Protein 4RL6 (pdb70)

Foldseek 3Di:
DEEEEEAQDLLNLLLVQLCQVPCVLAQEYYEYQDQVSLVVSCVVCPPVGNHHYDYYYADLLDLVRLLVVCVVRVGQAYEYAHDQQSVVSVVSCLVNVHAAEYAFHHAHPDCVDVVLVVVQVVCCVPQPFRDRGACPVVQVCFVSQQVSLYEHEYNQFVQQNVQLLQVLVCCVPPFVAWAEKEKEKFDQKDLPDLDFDQALLLVVVCLQAPWAWWDFARHIGTHGSDAKFWDQDVPRGIFMFWHHGHVRVVCVVPGPNYGIYTYTGDHPSHVVCVVCVVVPQCPQPDDPPDGRNVVVVVVHDDNFPSLQRMFGKIKIWMWIWHHHPNHIWIKIKIWIATRNVVCVSSRGGVVSNSGSQSSCVVSCVCPVPSHGGYDYVSVHDSVVSCSCCVSGTDMDMDIPDDTD/DEEEEEAQDLLNLQQVQLVQVPCVLQQEYYEYQDQVSLVVSVVVPPVVGNRHYDYYYAHLLAQVRLLVVCVVRVGQAYLYDHDQQNPVSPVSCLVNVHEAEYAFHHAHPDLVPPVLVVVQVVCCVVAVFRDRGACPVVQVCFVSQQVSLYEHEYRQFVFQNVQLLQVLVCCVPPAVAWAEKEKEKDDQAVVCVVCQLAPWAWWDFASHIDTHGSDDKWWDQDVPAGIFIFWHHGHVRVVCVVPGPNHGIYTYTGDHPVRVVCCVCVVVPQCAQQVRPDGRSVVRSVDDAVVDWGKMKIWMWTWHHHPRDIWIKIKIWIDTRPVVCVPSNDGVNSNRGNQSSCVVSCVCPVPRGGGYDYNSPHNSVVCVSCCVSPTDMDMDIPDDID

Radius of gyration: 35.38 Å; Cα contacts (8 Å, |Δi|>4): 1666; chains: 2; bounding box: 62×97×100 Å

B-factor: mean 66.53, std 22.71, range [24.38, 151.7]

Sequence (790 aa):
SRLLVIGCGGVAQVAISKICQDSETFTEIIASRTKSKCDDLKAKLEGKTSTKIETAALDADKVEEVIALIGSYKPEAVLNVALPYQDLTIDACLATGVHYIDTANYEAEDTEDPEWRAIYEKRCKELGFTAYFDYSWQWAYQEKFKEAGLTALLGSGFDPGVTSVFSAYALKHYFDEIHYIDILDCNGGDHGYPFATNFNPEINLREVSAPGSYWEDGKWVEVEASIKREYDFPQVGQKDYLLHHEEIESLAKNIPGVKRIRFFTFGQSYLTHKCLENVGLLRTDTINFIVPIQFLKALLPDPASLGPRTVGKTNIGCIFTGVKDGVEKTIYIYNVCDHQECYAEVGSQAISYTTGVPAIGTKLVNGTWKQAGVYNLEELDPDPFEALNEYGLPWVVVENPQVDSRLLVIGCGGVAQVAISKICQDSETFTEIIASRTKSKCDDLKAKLEGKTSTKIETAALDADKVEEVIALIGSYKPEAVLNVALPYQDLTIDACLATGVHYIDTANYEAEDTEDPEWRAIYEKRCKELGFTAYFDYSWQWAYQEKFKEAGLTALLGSGFDPGVTSVFSAYALKHYFDEIHYIDILDCNFNPEINLREVSAPGSYWEDGKWVEVEASIKREYDFPQVGQKDYLLHHEEIESLAKNIPGVKRIRFFTFGQSYLTHKCLENVGLLRTDGQEIVPIQFLKALLGPRTVGKTNIGCIFTGVKDGVEKTIYIYNVCDHQECYAEVGSQAISYTTGVPAIGTKLVNGTWKQAGVYNLEELDPDPFEALNEYGLPWVVVENPQVD

Organism: Streptococcus pneumoniae serotype 2 (strain D39 / NCTC 7466) (NCBI:txid373153)

Nearest PDB structures (foldseek):
  4rl6-assembly1_A  TM=1.002E+00  e=1.736E-90  Streptococcus pneumoniae D39
  8h4z-assembly1_A  TM=9.316E-01  e=9.673E-58  Helicobacter pylori NCTC 11637 = CCUG 17874 = ATCC 43504 = JCM 12093
  8h50-assembly2_C-2  TM=9.362E-01  e=2.061E-57  unclassified
  8h50-assembly1_B  TM=9.362E-01  e=1.366E-56  unclassified
  8h4z-assembly2_C  TM=9.293E-01  e=1.597E-55  Helicobacter pylori NCTC 11637 = CCUG 17874 = ATCC 43504 = JCM 12093

InterPro domains:
  IPR005097 Saccharopine dehydrogenase, NADP binding domain [PF03435] (5-156)
  IPR032095 Saccharopine dehydrogenase-like, C-terminal [PF16653] (160-407)
  IPR036291 NAD(P)-binding domain superfamily [SSF51735] (2-209)

Secondary structure (DSSP, 8-state):
-BEEEE--SHHHHHHHHHHHHTTTT-SB--EESSHHHHHHHHHHHTTS-SSB---EE--TT-HHHHHHHHHHH--SEEEE-S-GGGTTT--HHHHHT-EEEESS----S-TT-HHHHHHHHHHHHHT----S--SHHHHTTHHHHHHTT-EEEE--BTTTBHHHHHHHHHHHHT-SEEEEEEEEEEEEEE-SSSS--SS-HHHHHHHHHSPEEEEETTEEEEE-------EEETTTEEE---B--HHHHHHHHHSTT--EEEE----HHHHH--HHHHTTSS---------SHHHHHHHSS-SSTTTTT-EEEEEEEEEEEEEETTEEEEEEEEEEEEHHHHHHHTSS-HHHHHHHTT--HHHH---TT--SEEEEGGGS--TT--HHHHTT---EEEES----/-BEEEE--SHHHHHHHHHHHTTTTT-SB--EESSHHHHHHHHHHHTTS--SB---EE--TTSHHHHHHHHHHH--SEEEE-S-GGGTTT--HHHHHT-EEEESS----S-TT-HHHHHHHHHHHHHT----S--SHHHHTTHHHHHHTT-EEEE--BTTTBHHHHHHHHHHHHT-SEEEEEEEEEE---HHHHHHHHHSPEEEEETTEEEEE-------EEETTTEEE------THHHHHHHHSTT--EEEE----HHHHH--HHHHTTSS--------THHHHTT----S---EEEEEEEEEEEETTEEEEEEEEEEEEHHHHHTTTSS-HHHHHHHTT--HHHH---TT--SEEEEGGGS-STT--HHHHTT--EEEEES----

Structure (mmCIF, N/CA/C/O backbone):
data_4RL6
#
_entry.id   4RL6
#
_cell.length_a   53.705
_cell.length_b   120.845
_cell.length_c   154.042
_cell.angle_alpha   90.000
_cell.angle_beta   90.000
_cell.angle_gamma   90.000
#
_symmetry.space_group_name_H-M   'P 21 21 21'
#
loop_
_entity.id
_entity.type
_entity.pdbx_description
1 polymer 'Saccharopine dehydrogenase'
2 non-polymer 'NADPH DIHYDRO-NICOTINAMIDE-ADENINE-DINUCLEOTIDE PHOSPHATE'
3 water water
#
loop_
_atom_site.group_PDB
_atom_site.id
_atom_site.type_symbol
_atom_site.label_atom_id
_atom_site.label_alt_id
_atom_site.label_comp_id
_atom_site.label_asym_id
_atom_site.label_entity_id
_atom_site.label_seq_id
_atom_site.pdbx_PDB_ins_code
_atom_site.Cartn_x
_atom_site.Cartn_y
_atom_site.Cartn_z
_atom_site.occupancy
_atom_site.B_iso_or_equiv
_atom_site.auth_seq_id
_atom_site.auth_comp_id
_atom_site.auth_asym_id
_atom_site.auth_atom_id
_atom_site.pdbx_PDB_model_num
ATOM 1 N N . SER A 1 2 ? 14.116 -26.199 55.709 1.00 88.86 2 SER A N 1
ATOM 2 C CA . SER A 1 2 ? 15.379 -26.983 55.701 1.00 81.38 2 SER A CA 1
ATOM 3 C C . SER A 1 2 ? 15.123 -28.492 55.774 1.00 72.93 2 SER A C 1
ATOM 4 O O . SER A 1 2 ? 16.026 -29.297 55.547 1.00 89.34 2 SER A O 1
ATOM 7 N N . ARG A 1 3 ? 13.890 -28.874 56.092 1.00 51.75 3 ARG A N 1
ATOM 8 C CA . ARG A 1 3 ? 13.527 -30.286 56.145 1.00 59.48 3 ARG A CA 1
ATOM 9 C C . ARG A 1 3 ? 12.284 -30.470 55.250 1.00 54.25 3 ARG A C 1
ATOM 10 O O . ARG A 1 3 ? 11.201 -29.971 55.553 1.00 55.83 3 ARG A O 1
ATOM 18 N N . LEU A 1 4 ? 12.442 -31.186 54.141 1.00 52.61 4 LEU A N 1
ATOM 19 C CA . LEU A 1 4 ? 11.343 -31.358 53.201 1.00 42.57 4 LEU A CA 1
ATOM 20 C C . LEU A 1 4 ? 11.050 -32.787 52.788 1.00 43.45 4 LEU A C 1
ATOM 21 O O . LEU A 1 4 ? 11.965 -33.579 52.590 1.00 46.05 4 LEU A O 1
ATOM 26 N N . LEU A 1 5 ? 9.768 -33.105 52.642 1.00 46.64 5 LEU A N 1
ATOM 27 C CA . LEU A 1 5 ? 9.359 -34.441 52.199 1.00 50.70 5 LEU A CA 1
ATOM 28 C C . LEU A 1 5 ? 8.855 -34.329 50.764 1.00 42.87 5 LEU A C 1
ATOM 29 O O . LEU A 1 5 ? 7.954 -33.540 50.486 1.00 46.73 5 LEU A O 1
ATOM 34 N N . VAL A 1 6 ? 9.431 -35.112 49.857 1.00 40.69 6 VAL A N 1
ATOM 35 C CA . VAL A 1 6 ? 9.006 -35.074 48.463 1.00 44.32 6 VAL A CA 1
ATOM 36 C C . VAL A 1 6 ? 8.358 -36.406 48.142 1.00 49.99 6 VAL A C 1
ATOM 37 O O . VAL A 1 6 ? 8.959 -37.457 48.370 1.00 53.88 6 VAL A O 1
ATOM 41 N N . ILE A 1 7 ? 7.124 -36.363 47.632 1.00 40.69 7 ILE A N 1
ATOM 42 C CA . ILE A 1 7 ? 6.404 -37.578 47.290 1.00 33.55 7 ILE A CA 1
ATOM 43 C C . ILE A 1 7 ? 6.346 -37.794 45.785 1.00 43.91 7 ILE A C 1
ATOM 44 O O . ILE A 1 7 ? 5.793 -36.982 45.038 1.00 41.48 7 ILE A O 1
ATOM 49 N N . GLY A 1 8 ? 6.905 -38.917 45.346 1.00 42.99 8 GLY A N 1
ATOM 50 C CA . GLY A 1 8 ? 6.934 -39.223 43.927 1.00 42.12 8 GLY A CA 1
ATOM 51 C C . GLY A 1 8 ? 8.383 -39.212 43.487 1.00 39.09 8 GLY A C 1
ATOM 52 O O . GLY A 1 8 ? 9.225 -38.572 44.121 1.00 40.53 8 GLY A O 1
ATOM 53 N N . CYS A 1 9 ? 8.694 -39.922 42.413 1.00 38.37 9 CYS A N 1
ATOM 54 C CA . CYS A 1 9 ? 10.075 -39.942 41.957 1.00 39.54 9 CYS A CA 1
ATOM 55 C C . CYS A 1 9 ? 10.198 -40.257 40.464 1.00 48.00 9 CYS A C 1
ATOM 56 O O . CYS A 1 9 ? 11.054 -41.036 40.048 1.00 48.26 9 CYS A O 1
ATOM 59 N N . GLY A 1 10 ? 9.331 -39.639 39.667 1.00 58.40 10 GLY A N 1
ATOM 60 C CA . GLY A 1 10 ? 9.351 -39.843 38.233 1.00 40.64 10 GLY A CA 1
ATOM 61 C C . GLY A 1 10 ? 10.121 -38.715 37.591 1.00 41.00 10 GLY A C 1
ATOM 62 O O . GLY A 1 10 ? 10.972 -38.092 38.235 1.00 46.53 10 GLY A O 1
ATOM 63 N N . GLY A 1 11 ? 9.815 -38.440 36.327 1.00 41.33 11 GLY A N 1
ATOM 64 C CA . GLY A 1 11 ? 10.513 -37.386 35.610 1.00 51.00 11 GLY A CA 1
ATOM 65 C C . GLY A 1 11 ? 10.553 -36.025 36.292 1.00 57.30 11 GLY A C 1
ATOM 66 O O . GLY A 1 11 ? 11.634 -35.467 36.518 1.00 61.71 11 GLY A O 1
ATOM 67 N N . VAL A 1 12 ? 9.375 -35.490 36.601 1.00 51.84 12 VAL A N 1
ATOM 68 C CA . VAL A 1 12 ? 9.263 -34.196 37.247 1.00 49.00 12 VAL A CA 1
ATOM 69 C C . VAL A 1 12 ? 10.023 -34.173 38.562 1.00 49.19 12 VAL A C 1
ATOM 70 O O . VAL A 1 12 ? 10.806 -33.263 38.828 1.00 54.04 12 VAL A O 1
ATOM 74 N N . ALA A 1 13 ? 9.798 -35.191 39.378 1.00 48.13 13 ALA A N 1
ATOM 75 C CA . ALA A 1 13 ? 10.446 -35.267 40.681 1.00 41.57 13 ALA A CA 1
ATOM 76 C C . ALA A 1 13 ? 11.964 -35.239 40.601 1.00 47.79 13 ALA A C 1
ATOM 77 O O . ALA A 1 13 ? 12.620 -34.578 41.405 1.00 48.26 13 ALA A O 1
ATOM 79 N N . GLN A 1 14 ? 12.521 -35.963 39.635 1.00 48.50 14 GLN A N 1
ATOM 80 C CA . GLN A 1 14 ? 13.959 -36.026 39.482 1.00 44.21 14 GLN A CA 1
ATOM 81 C C . GLN A 1 14 ? 14.576 -34.664 39.178 1.00 46.30 14 GLN A C 1
ATOM 82 O O . GLN A 1 14 ? 15.668 -34.345 39.668 1.00 47.91 14 GLN A O 1
ATOM 88 N N . VAL A 1 15 ? 13.871 -33.850 38.403 1.00 43.48 15 VAL A N 1
ATOM 89 C CA . VAL A 1 15 ? 14.355 -32.509 38.109 1.00 40.07 15 VAL A CA 1
ATOM 90 C C . VAL A 1 15 ? 14.173 -31.652 39.364 1.00 49.11 15 VAL A C 1
ATOM 91 O O . VAL A 1 15 ? 15.093 -30.969 39.797 1.00 40.65 15 VAL A O 1
ATOM 95 N N . ALA A 1 16 ? 12.976 -31.693 39.944 1.00 41.68 16 ALA A N 1
ATOM 96 C CA . ALA A 1 16 ? 12.704 -30.900 41.137 1.00 33.80 16 ALA A CA 1
ATOM 97 C C . ALA A 1 16 ? 13.663 -31.252 42.275 1.00 43.03 16 ALA A C 1
ATOM 98 O O . ALA A 1 16 ? 14.172 -30.351 42.960 1.00 43.81 16 ALA A O 1
ATOM 100 N N . ILE A 1 17 ? 13.914 -32.545 42.485 1.00 45.43 17 ILE A N 1
ATOM 101 C CA . ILE A 1 17 ? 14.830 -32.937 43.544 1.00 47.52 17 ILE A CA 1
ATOM 102 C C . ILE A 1 17 ? 16.243 -32.423 43.250 1.00 51.25 17 ILE A C 1
ATOM 103 O O . ILE A 1 17 ? 16.888 -31.865 44.135 1.00 57.51 17 ILE A O 1
ATOM 108 N N . SER A 1 18 ? 16.707 -32.562 42.008 1.00 46.99 18 SER A N 1
ATOM 109 C CA . SER A 1 18 ? 18.038 -32.062 41.632 1.00 44.27 18 SER A CA 1
ATOM 110 C C . SER A 1 18 ? 18.191 -30.555 41.883 1.00 50.31 18 SER A C 1
ATOM 111 O O . SER A 1 18 ? 19.160 -30.121 42.493 1.00 66.28 18 SER A O 1
ATOM 114 N N . LYS A 1 19 ? 17.241 -29.760 41.406 1.00 49.86 19 LYS A N 1
ATOM 115 C CA . LYS A 1 19 ? 17.306 -28.317 41.603 1.00 52.61 19 LYS A CA 1
ATOM 116 C C . LYS A 1 19 ? 17.280 -27.981 43.082 1.00 63.91 19 LYS A C 1
ATOM 117 O O . LYS A 1 19 ? 17.906 -27.024 43.516 1.00 67.77 19 LYS A O 1
ATOM 123 N N . ILE A 1 20 ? 16.548 -28.782 43.848 1.00 59.78 20 ILE A N 1
ATOM 124 C CA . ILE A 1 20 ? 16.447 -28.599 45.290 1.00 59.42 20 ILE A CA 1
ATOM 125 C C . ILE A 1 20 ? 17.811 -28.770 45.958 1.00 59.16 20 ILE A C 1
ATOM 126 O O . ILE A 1 20 ? 18.183 -28.015 46.865 1.00 59.04 20 ILE A O 1
ATOM 131 N N . CYS A 1 21 ? 18.559 -29.767 45.507 1.00 51.67 21 CYS A N 1
ATOM 132 C CA . CYS A 1 21 ? 19.874 -30.029 46.065 1.00 55.13 21 CYS A CA 1
ATOM 133 C C . CYS A 1 21 ? 20.896 -28.988 45.605 1.00 62.79 21 CYS A C 1
ATOM 134 O O . CYS A 1 21 ? 21.994 -28.899 46.156 1.00 74.27 21 CYS A O 1
ATOM 137 N N . GLN A 1 22 ? 20.527 -28.182 44.615 1.00 61.60 22 GLN A N 1
ATOM 138 C CA . GLN A 1 22 ? 21.416 -27.131 44.125 1.00 66.50 22 GLN A CA 1
ATOM 139 C C . GLN A 1 22 ? 21.345 -25.928 45.062 1.00 67.83 22 GLN A C 1
ATOM 140 O O . GLN A 1 22 ? 22.274 -25.131 45.119 1.00 73.67 22 GLN A O 1
ATOM 146 N N . ASP A 1 23 ? 20.238 -25.803 45.790 1.00 60.70 23 ASP A N 1
ATOM 147 C CA . ASP A 1 23 ? 20.028 -24.694 46.730 1.00 67.64 23 ASP A CA 1
ATOM 148 C C . ASP A 1 23 ? 19.979 -25.305 48.122 1.00 63.36 23 ASP A C 1
ATOM 149 O O . ASP A 1 23 ? 19.020 -25.115 48.879 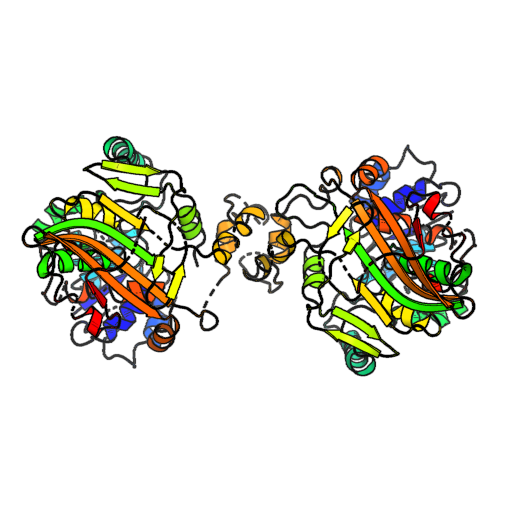1.00 58.70 23 ASP A O 1
ATOM 154 N N . SER A 1 24 ? 21.031 -26.044 48.446 1.00 59.69 24 SER A N 1
ATOM 155 C CA . SER A 1 24 ? 21.129 -26.743 49.719 1.00 66.21 24 SER A CA 1
ATOM 156 C C . SER A 1 24 ? 21.066 -25.888 50.976 1.00 70.85 24 SER A C 1
ATOM 157 O O . SER A 1 24 ? 20.866 -26.420 52.067 1.00 77.95 24 SER A O 1
ATOM 160 N N . GLU A 1 25 ? 21.233 -24.575 50.851 1.00 58.70 25 GLU A N 1
ATOM 161 C CA . GLU A 1 25 ? 21.164 -23.749 52.044 1.00 56.38 25 GLU A CA 1
ATOM 162 C C . GLU A 1 25 ? 19.713 -23.528 52.480 1.00 60.81 25 GLU A C 1
ATOM 163 O O . GLU A 1 25 ? 19.451 -23.255 53.652 1.00 71.22 25 GLU A O 1
ATOM 169 N N . THR A 1 26 ? 18.777 -23.678 51.536 1.00 59.32 26 THR A N 1
ATOM 170 C CA . THR A 1 26 ? 17.342 -23.577 51.823 1.00 57.14 26 THR A CA 1
ATOM 171 C C . THR A 1 26 ? 16.896 -24.962 52.300 1.00 65.16 26 THR A C 1
ATOM 172 O O . THR A 1 26 ? 16.191 -25.090 53.301 1.00 77.79 26 THR A O 1
ATOM 176 N N . PHE A 1 27 ? 17.336 -25.987 51.573 1.00 59.29 27 PHE A N 1
ATOM 177 C CA . PHE A 1 27 ? 17.000 -27.379 51.870 1.00 61.43 27 PHE A CA 1
ATOM 178 C C . PHE A 1 27 ? 18.170 -28.164 52.441 1.00 59.34 27 PHE A C 1
ATOM 179 O O . PHE A 1 27 ? 18.986 -28.715 51.696 1.00 54.53 27 PHE A O 1
ATOM 187 N N . THR A 1 28 ? 18.239 -28.227 53.763 1.00 58.22 28 THR A N 1
ATOM 188 C CA . THR A 1 28 ? 19.323 -28.944 54.410 1.00 67.67 28 THR A CA 1
ATOM 189 C C . THR A 1 28 ? 19.084 -30.448 54.367 1.00 63.71 28 THR A C 1
ATOM 190 O O . THR A 1 28 ? 20.011 -31.223 54.108 1.00 62.12 28 THR A O 1
ATOM 194 N N . GLU A 1 29 ? 17.833 -30.853 54.601 1.00 61.62 29 GLU A N 1
ATOM 195 C CA . GLU A 1 29 ? 17.469 -32.269 54.613 1.00 57.03 29 GLU A CA 1
ATOM 196 C C . GLU A 1 29 ? 16.189 -32.583 53.848 1.00 50.65 29 GLU A C 1
ATOM 197 O O . GLU A 1 29 ? 15.175 -31.916 54.014 1.00 51.63 29 GLU A O 1
ATOM 203 N N . ILE A 1 30 ? 16.229 -33.610 53.013 1.00 48.01 30 ILE A N 1
ATOM 204 C CA . ILE A 1 30 ? 15.042 -33.997 52.275 1.00 44.86 30 ILE A CA 1
ATOM 205 C C . ILE A 1 30 ? 14.820 -35.497 52.380 1.00 49.31 30 ILE A C 1
ATOM 206 O O . ILE A 1 30 ? 15.751 -36.265 52.598 1.00 61.49 30 ILE A O 1
ATOM 219 N N . ILE A 1 32 ? 12.939 -38.599 50.206 1.00 48.79 32 ILE A N 1
ATOM 220 C CA . ILE A 1 32 ? 12.333 -38.915 48.913 1.00 49.78 32 ILE A CA 1
ATOM 221 C C . ILE A 1 32 ? 11.507 -40.184 49.042 1.00 51.44 32 ILE A C 1
ATOM 222 O O . ILE A 1 32 ? 12.051 -41.289 49.065 1.00 60.71 32 ILE A O 1
ATOM 227 N N . ALA A 1 33 ? 10.194 -40.024 49.111 1.00 41.36 33 ALA A N 1
ATOM 228 C CA . ALA A 1 33 ? 9.338 -41.172 49.268 1.00 44.70 33 ALA A CA 1
ATOM 229 C C . ALA A 1 33 ? 8.402 -41.356 48.094 1.00 38.65 33 ALA A C 1
ATOM 230 O O . ALA A 1 33 ? 7.793 -40.402 47.627 1.00 36.00 33 ALA A O 1
ATOM 232 N N . SER A 1 34 ? 8.295 -42.588 47.610 1.00 39.53 34 SER A N 1
ATOM 233 C CA . SER A 1 34 ? 7.404 -42.883 46.505 1.00 40.17 34 SER A CA 1
ATOM 234 C C . SER A 1 34 ? 7.028 -44.361 46.500 1.00 42.39 34 SER A C 1
ATOM 235 O O . SER A 1 34 ? 7.527 -45.151 47.294 1.00 41.99 34 SER A O 1
ATOM 238 N N . ARG A 1 35 ? 6.125 -44.715 45.596 1.00 46.71 35 ARG A N 1
ATOM 239 C CA . ARG A 1 35 ? 5.631 -46.078 45.457 1.00 49.77 35 ARG A CA 1
ATOM 240 C C . ARG A 1 35 ? 6.730 -47.135 45.294 1.00 55.39 35 ARG A C 1
ATOM 241 O O . ARG A 1 35 ? 6.723 -48.138 46.001 1.00 66.59 35 ARG A O 1
ATOM 249 N N . THR A 1 36 ? 7.657 -46.928 44.364 1.00 52.32 36 THR A N 1
ATOM 250 C CA . THR A 1 36 ? 8.761 -47.876 44.166 1.00 52.36 36 THR A CA 1
ATOM 251 C C . THR A 1 36 ? 9.992 -47.250 44.786 1.00 53.60 36 THR A C 1
ATOM 252 O O . THR A 1 36 ? 10.561 -46.312 44.233 1.00 61.59 36 THR A O 1
ATOM 256 N N . LYS A 1 37 ? 10.406 -47.765 45.930 1.00 52.41 37 LYS A N 1
ATOM 257 C CA . LYS A 1 37 ? 11.556 -47.200 46.621 1.00 56.16 37 LYS A CA 1
ATOM 258 C C . LYS A 1 37 ? 12.891 -47.233 45.859 1.00 59.54 37 LYS A C 1
ATOM 259 O O . LYS A 1 37 ? 13.750 -46.382 46.086 1.00 54.81 37 LYS A O 1
ATOM 265 N N . SER A 1 38 ? 13.067 -48.194 44.955 1.00 65.17 38 SER A N 1
ATOM 266 C CA . SER A 1 38 ? 14.324 -48.286 44.211 1.00 68.48 38 SER A CA 1
ATOM 267 C C . SER A 1 38 ? 14.614 -47.023 43.379 1.00 66.02 38 SER A C 1
ATOM 268 O O . SER A 1 38 ? 15.770 -46.645 43.193 1.00 73.17 38 SER A O 1
ATOM 271 N N . LYS A 1 39 ? 13.566 -46.382 42.874 1.00 59.79 39 LYS A N 1
ATOM 272 C CA . LYS A 1 39 ? 13.727 -45.166 42.093 1.00 54.08 39 LYS A CA 1
ATOM 273 C C . LYS A 1 39 ? 14.286 -44.085 43.009 1.00 60.01 39 LYS A C 1
ATOM 274 O O . LYS A 1 39 ? 15.157 -43.316 42.610 1.00 76.01 39 LYS A O 1
ATOM 280 N N . CYS A 1 40 ? 13.787 -44.038 44.243 1.00 53.06 40 CYS A N 1
ATOM 281 C CA . CYS A 1 40 ? 14.245 -43.049 45.222 1.00 56.54 40 CYS A CA 1
ATOM 282 C C . CYS A 1 40 ? 15.703 -43.288 45.564 1.00 61.35 40 CYS A C 1
ATOM 283 O O . CYS A 1 40 ? 16.477 -42.349 45.749 1.00 68.54 40 CYS A O 1
ATOM 286 N N . ASP A 1 41 ? 16.071 -44.559 45.652 1.00 53.71 41 ASP A N 1
ATOM 287 C CA . ASP A 1 41 ? 17.442 -44.908 45.965 1.00 59.73 41 ASP A CA 1
ATOM 288 C C . ASP A 1 41 ? 18.407 -44.568 44.825 1.00 58.98 41 ASP A C 1
ATOM 289 O O . ASP A 1 41 ? 19.488 -44.048 45.084 1.00 59.47 41 ASP A O 1
ATOM 294 N N . ASP A 1 42 ? 18.022 -44.845 43.579 1.00 55.28 42 ASP A N 1
ATOM 295 C CA . ASP A 1 42 ? 18.895 -44.550 42.449 1.00 59.15 42 ASP A CA 1
ATOM 296 C C . ASP A 1 42 ? 19.140 -43.054 42.341 1.00 62.58 42 ASP A C 1
ATOM 297 O O . ASP A 1 42 ? 20.260 -42.614 42.066 1.00 59.94 42 ASP A O 1
ATOM 302 N N . LEU A 1 43 ? 18.090 -42.266 42.550 1.00 59.37 43 LEU A N 1
ATOM 303 C CA . LEU A 1 43 ? 18.224 -40.819 42.481 1.00 58.55 43 LEU A CA 1
ATOM 304 C C . LEU A 1 43 ? 19.138 -40.351 43.600 1.00 75.03 43 LEU A C 1
ATOM 305 O O . LEU A 1 43 ? 19.942 -39.453 43.409 1.00 89.12 43 LEU A O 1
ATOM 310 N N . LYS A 1 44 ? 19.011 -40.966 44.770 1.00 64.21 44 LYS A N 1
ATOM 311 C CA . LYS A 1 44 ? 19.855 -40.600 45.906 1.00 59.94 44 LYS A CA 1
ATOM 312 C C . LYS A 1 44 ? 21.311 -40.890 45.543 1.00 62.33 44 LYS A C 1
ATOM 313 O O . LYS A 1 44 ? 22.205 -40.085 45.807 1.00 53.52 44 LYS A O 1
ATOM 319 N N . ALA A 1 45 ? 21.533 -42.046 44.923 1.00 67.30 45 ALA A N 1
ATOM 320 C CA . ALA A 1 45 ? 22.869 -42.466 44.509 1.00 58.29 45 ALA A CA 1
ATOM 321 C C . ALA A 1 45 ? 23.459 -41.447 43.544 1.00 65.30 45 ALA A C 1
ATOM 322 O O . ALA A 1 45 ? 24.575 -40.962 43.725 1.00 72.98 45 ALA A O 1
ATOM 324 N N . LYS A 1 46 ? 22.674 -41.128 42.527 1.00 63.84 46 LYS A N 1
ATOM 325 C CA . LYS A 1 46 ? 23.034 -40.192 41.477 1.00 55.31 46 LYS A CA 1
ATOM 326 C C . LYS A 1 46 ? 23.312 -38.768 41.985 1.00 57.47 46 LYS A C 1
ATOM 327 O O . LYS A 1 46 ? 24.100 -38.036 41.386 1.00 57.59 46 LYS A O 1
ATOM 333 N N . LEU A 1 47 ? 22.683 -38.399 43.101 1.00 53.18 47 LEU A N 1
ATOM 334 C CA . LEU A 1 47 ? 22.813 -37.054 43.657 1.00 52.06 47 LEU A CA 1
ATOM 335 C C . LEU A 1 47 ? 23.753 -36.908 44.839 1.00 58.96 47 LEU A C 1
ATOM 336 O O . LEU A 1 47 ? 24.374 -35.861 45.022 1.00 58.76 47 LEU A O 1
ATOM 341 N N . GLU A 1 48 ? 23.833 -37.948 45.657 1.00 72.64 48 GLU A N 1
ATOM 342 C CA . GLU A 1 48 ? 24.709 -37.944 46.821 1.00 78.81 48 GLU A CA 1
ATOM 343 C C . GLU A 1 48 ? 26.141 -37.711 46.315 1.00 84.44 48 GLU A C 1
ATOM 344 O O . GLU A 1 48 ? 26.548 -38.274 45.293 1.00 98.24 48 GLU A O 1
ATOM 350 N N . GLY A 1 49 ? 26.904 -36.879 47.008 1.00 70.22 49 GLY A N 1
ATOM 351 C CA . GLY A 1 49 ? 28.264 -36.645 46.559 1.00 72.92 49 GLY A CA 1
ATOM 352 C C . GLY A 1 49 ? 28.408 -35.370 45.760 1.00 67.96 49 GLY A C 1
ATOM 353 O O . GLY A 1 49 ? 29.505 -34.834 45.646 1.00 68.77 49 GLY A O 1
ATOM 354 N N . LYS A 1 50 ? 27.295 -34.889 45.209 1.00 66.04 50 LYS A N 1
ATOM 355 C CA . LYS A 1 50 ? 27.281 -33.657 44.432 1.00 63.69 50 LYS A CA 1
ATOM 356 C C . LYS A 1 50 ? 26.529 -32.565 45.181 1.00 59.08 50 LYS A C 1
ATOM 357 O O . LYS A 1 50 ? 26.459 -31.426 44.725 1.00 54.84 50 LYS A O 1
ATOM 363 N N . THR A 1 51 ? 25.973 -32.908 46.336 1.00 55.67 51 THR A N 1
ATOM 364 C CA . THR A 1 51 ? 25.235 -31.931 47.133 1.00 52.84 51 THR A CA 1
ATOM 365 C C . THR A 1 51 ? 25.549 -32.057 48.622 1.00 53.20 51 THR A C 1
ATOM 366 O O . THR A 1 51 ? 26.036 -33.093 49.075 1.00 60.99 51 THR A O 1
ATOM 370 N N . SER A 1 52 ? 25.279 -31.001 49.375 1.00 53.94 52 SER A N 1
ATOM 371 C CA . SER A 1 52 ? 25.487 -31.026 50.820 1.00 59.84 52 SER A CA 1
ATOM 372 C C . SER A 1 52 ? 24.147 -31.320 51.501 1.00 67.12 52 SER A C 1
ATOM 373 O O . SER A 1 52 ? 24.056 -31.387 52.733 1.00 71.98 52 SER A O 1
ATOM 376 N N . THR A 1 53 ? 23.110 -31.494 50.681 1.00 60.61 53 THR A N 1
ATOM 377 C CA . THR A 1 53 ? 21.770 -31.795 51.170 1.00 58.03 53 THR A CA 1
ATOM 378 C C . THR A 1 53 ? 21.724 -33.246 51.646 1.00 53.49 53 THR A C 1
ATOM 379 O O . THR A 1 53 ? 22.203 -34.140 50.948 1.00 50.82 53 THR A O 1
ATOM 383 N N . LYS A 1 54 ? 21.159 -33.468 52.835 1.00 55.10 54 LYS A N 1
ATOM 384 C CA . LYS A 1 54 ? 21.034 -34.818 53.403 1.00 55.94 54 LYS A CA 1
ATOM 385 C C . LYS A 1 54 ? 19.772 -35.503 52.889 1.00 54.41 54 LYS A C 1
ATOM 386 O O . LYS A 1 54 ? 18.662 -35.024 53.109 1.00 62.14 54 LYS A O 1
ATOM 392 N N . ILE A 1 55 ? 19.967 -36.639 52.223 1.00 53.30 55 ILE A N 1
ATOM 393 C CA . ILE A 1 55 ? 18.881 -37.389 51.575 1.00 58.87 55 ILE A CA 1
ATOM 394 C C . ILE A 1 55 ? 18.491 -38.740 52.187 1.00 57.40 55 ILE A C 1
ATOM 395 O O . ILE A 1 55 ? 19.303 -39.656 52.248 1.00 59.19 55 ILE A O 1
ATOM 400 N N . GLU A 1 56 ? 17.244 -38.871 52.620 1.00 53.66 56 GLU A N 1
ATOM 401 C CA . GLU A 1 56 ? 16.765 -40.139 53.172 1.00 54.41 56 GLU A CA 1
ATOM 402 C C . GLU A 1 56 ? 15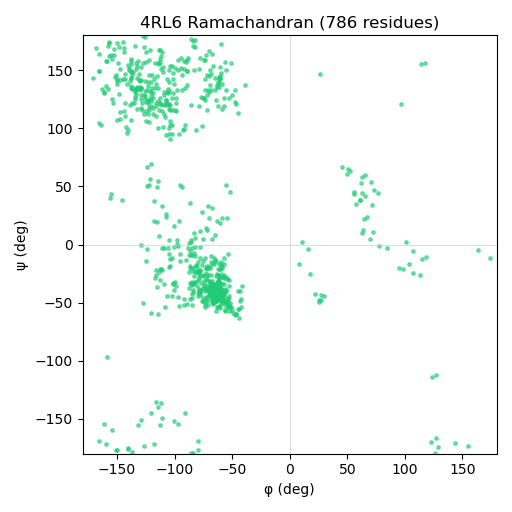.734 -40.649 52.174 1.00 53.28 56 GLU A C 1
ATOM 403 O O . GLU A 1 56 ? 15.235 -39.868 51.372 1.00 54.88 56 GLU A O 1
ATOM 409 N N . THR A 1 57 ? 15.426 -41.941 52.185 1.00 62.20 57 THR A N 1
ATOM 410 C CA . THR A 1 57 ? 14.422 -42.455 51.247 1.00 58.00 57 THR A CA 1
ATOM 411 C C . THR A 1 57 ? 13.468 -43.446 51.901 1.00 60.27 57 THR A C 1
ATOM 412 O O . THR A 1 57 ? 13.784 -44.042 52.925 1.00 62.92 57 THR A O 1
ATOM 416 N N . ALA A 1 58 ? 12.297 -43.621 51.303 1.00 59.97 58 ALA A N 1
ATOM 417 C CA . ALA A 1 58 ? 11.310 -44.547 51.842 1.00 55.79 58 ALA A CA 1
ATOM 418 C C . ALA A 1 58 ? 10.305 -44.969 50.808 1.00 55.64 58 ALA A C 1
ATOM 419 O O . ALA A 1 58 ? 10.109 -44.287 49.801 1.00 46.52 58 ALA A O 1
ATOM 421 N N . ALA A 1 59 ? 9.673 -46.108 51.057 1.00 54.12 59 ALA A N 1
ATOM 422 C CA . ALA A 1 59 ? 8.622 -46.558 50.162 1.00 56.85 59 ALA A CA 1
ATOM 423 C C . ALA A 1 59 ? 7.399 -45.889 50.780 1.00 56.99 59 ALA A C 1
ATOM 424 O O . ALA A 1 59 ? 7.352 -45.655 51.996 1.00 48.43 59 ALA A O 1
ATOM 426 N N . LEU A 1 60 ? 6.429 -45.554 49.945 1.00 51.62 60 LEU A N 1
ATOM 427 C CA . LEU A 1 60 ? 5.232 -44.906 50.431 1.00 45.11 60 LEU A CA 1
ATOM 428 C C . LEU A 1 60 ? 4.103 -45.019 49.433 1.00 47.20 60 LEU A C 1
ATOM 429 O O . LEU A 1 60 ? 4.279 -44.732 48.261 1.00 51.40 60 LEU A O 1
ATOM 434 N N . ASP A 1 61 ? 2.940 -45.450 49.907 1.00 46.24 61 ASP A N 1
ATOM 435 C CA . ASP A 1 61 ? 1.774 -45.533 49.050 1.00 47.27 61 ASP A CA 1
ATOM 436 C C . ASP A 1 61 ? 0.919 -44.320 49.401 1.00 51.21 61 ASP A C 1
ATOM 437 O O . ASP A 1 61 ? 0.139 -44.347 50.348 1.00 54.50 61 ASP A O 1
ATOM 442 N N . ALA A 1 62 ? 1.082 -43.253 48.630 1.00 49.90 62 ALA A N 1
ATOM 443 C CA . ALA A 1 62 ? 0.367 -42.008 48.868 1.00 43.46 62 ALA A CA 1
ATOM 444 C C . ALA A 1 62 ? -1.141 -42.083 48.623 1.00 42.60 62 ALA A C 1
ATOM 445 O O . ALA A 1 62 ? -1.832 -41.064 48.698 1.00 54.85 62 ALA A O 1
ATOM 447 N N . ASP A 1 63 ? -1.648 -43.279 48.324 1.00 43.90 63 ASP A N 1
ATOM 448 C CA . ASP A 1 63 ? -3.088 -43.470 48.131 1.00 45.68 63 ASP A CA 1
ATOM 449 C C . ASP A 1 63 ? -3.699 -43.818 49.505 1.00 48.57 63 ASP A C 1
ATOM 450 O O . ASP A 1 63 ? -4.924 -43.802 49.688 1.00 57.80 63 ASP A O 1
ATOM 455 N N . LYS A 1 64 ? -2.825 -44.133 50.463 1.00 58.05 64 LYS A N 1
ATOM 456 C CA . LYS A 1 64 ? -3.222 -44.480 51.828 1.00 55.79 64 LYS A CA 1
ATOM 457 C C . LYS A 1 64 ? -2.827 -43.342 52.747 1.00 52.31 64 LYS A C 1
ATOM 458 O O . LYS A 1 64 ? -1.643 -43.147 53.006 1.00 44.44 64 LYS A O 1
ATOM 464 N N . VAL A 1 65 ? -3.797 -42.601 53.269 1.00 53.08 65 VAL A N 1
ATOM 465 C CA . VAL A 1 65 ? -3.465 -41.472 54.129 1.00 46.60 65 VAL A CA 1
ATOM 466 C C . VAL A 1 65 ? -2.748 -41.870 55.422 1.00 52.90 65 VAL A C 1
ATOM 467 O O . VAL A 1 65 ? -1.868 -41.148 55.906 1.00 54.10 65 VAL A O 1
ATOM 471 N N . GLU A 1 66 ? -3.109 -43.024 55.973 1.00 51.39 66 GLU A N 1
ATOM 472 C CA . GLU A 1 66 ? -2.490 -43.499 57.207 1.00 48.77 66 GLU A CA 1
ATOM 473 C C . GLU A 1 66 ? -1.005 -43.689 57.009 1.00 52.10 66 GLU A C 1
ATOM 474 O O . GLU A 1 66 ? -0.213 -43.395 57.906 1.00 55.36 66 GLU A O 1
ATOM 480 N N . GLU A 1 67 ? -0.643 -44.174 55.822 1.00 54.12 67 GLU A N 1
ATOM 481 C CA . GLU A 1 67 ? 0.746 -44.431 55.476 1.00 47.67 67 GLU A CA 1
ATOM 482 C C . GLU A 1 67 ? 1.476 -43.093 55.301 1.00 46.21 67 GLU A C 1
ATOM 483 O O . GLU A 1 67 ? 2.626 -42.940 55.738 1.00 45.21 67 GLU A O 1
ATOM 489 N N . VAL A 1 68 ? 0.797 -42.113 54.697 1.00 47.39 68 VAL A N 1
ATOM 490 C CA . VAL A 1 68 ? 1.375 -40.780 54.505 1.00 50.27 68 VAL A CA 1
ATOM 491 C C . VAL A 1 68 ? 1.592 -40.064 55.848 1.00 50.59 68 VAL A C 1
ATOM 492 O O . VAL A 1 68 ? 2.634 -39.452 56.083 1.00 49.29 68 VAL A O 1
ATOM 496 N N . ILE A 1 69 ? 0.584 -40.139 56.718 1.00 51.32 69 ILE A N 1
ATOM 497 C CA . ILE A 1 69 ? 0.620 -39.508 58.038 1.00 44.36 69 ILE A CA 1
ATOM 498 C C . ILE A 1 69 ? 1.749 -40.078 58.889 1.00 45.24 69 ILE A C 1
ATOM 499 O O . ILE A 1 69 ? 2.465 -39.337 59.571 1.00 56.84 69 ILE A O 1
ATOM 504 N N . ALA A 1 70 ? 1.889 -41.397 58.852 1.00 45.23 70 ALA A N 1
ATOM 505 C CA . ALA A 1 70 ? 2.922 -42.079 59.617 1.00 46.60 70 ALA A CA 1
ATOM 506 C C . ALA A 1 70 ? 4.288 -41.550 59.209 1.00 46.44 70 ALA A C 1
ATOM 507 O O . ALA A 1 70 ? 5.176 -41.337 60.047 1.00 48.90 70 ALA A O 1
ATOM 509 N N . LEU A 1 71 ? 4.444 -41.329 57.911 1.00 48.75 71 LEU A N 1
ATOM 510 C CA . LEU A 1 71 ? 5.690 -40.829 57.365 1.00 46.09 71 LEU A CA 1
ATOM 511 C C . LEU A 1 71 ? 6.023 -39.395 57.803 1.00 52.29 71 LEU A C 1
ATOM 512 O O . LEU A 1 71 ? 7.133 -39.112 58.247 1.00 46.03 71 LEU A O 1
ATOM 517 N N . ILE A 1 72 ? 5.066 -38.485 57.656 1.00 51.81 72 ILE A N 1
ATOM 518 C CA . ILE A 1 72 ? 5.298 -37.113 58.066 1.00 55.25 72 ILE A CA 1
ATOM 519 C C . ILE A 1 72 ? 5.654 -37.155 59.550 1.00 56.97 72 ILE A C 1
ATOM 520 O O . ILE A 1 72 ? 6.593 -36.480 60.005 1.00 45.01 72 ILE A O 1
ATOM 525 N N . GLY A 1 73 ? 4.901 -37.976 60.281 1.00 54.35 73 GLY A N 1
ATOM 526 C CA . GLY A 1 73 ? 5.096 -38.119 61.708 1.00 49.64 73 GLY A CA 1
ATOM 527 C C . GLY A 1 73 ? 6.496 -38.569 62.041 1.00 53.10 73 GLY A C 1
ATOM 528 O O . GLY A 1 73 ? 7.127 -38.074 62.979 1.00 65.16 73 GLY A O 1
ATOM 529 N N . SER A 1 74 ? 6.991 -39.509 61.256 1.00 53.46 74 SER A N 1
ATOM 530 C CA . SER A 1 74 ? 8.330 -40.029 61.464 1.00 53.29 74 SER A CA 1
ATOM 531 C C . SER A 1 74 ? 9.439 -39.059 61.037 1.00 59.08 74 SER A C 1
ATOM 532 O O . SER A 1 74 ? 10.322 -38.745 61.823 1.00 63.44 74 SER A O 1
ATOM 535 N N . TYR A 1 75 ? 9.380 -38.584 59.797 1.00 62.68 75 TYR A N 1
ATOM 536 C CA . TYR A 1 75 ? 10.398 -37.676 59.264 1.00 55.78 75 TYR A CA 1
ATOM 537 C C . TYR A 1 75 ? 10.305 -36.213 59.707 1.00 55.52 75 TYR A C 1
ATOM 538 O O . TYR A 1 75 ? 11.291 -35.477 59.638 1.00 57.89 75 TYR A O 1
ATOM 547 N N . LYS A 1 76 ? 9.119 -35.795 60.140 1.00 49.54 76 LYS A N 1
ATOM 548 C CA . LYS A 1 76 ? 8.883 -34.428 60.601 1.00 62.33 76 LYS A CA 1
ATOM 549 C C . LYS A 1 76 ? 9.356 -33.283 59.670 1.00 69.35 76 LYS A C 1
ATOM 550 O O . LYS A 1 76 ? 10.244 -32.499 60.022 1.00 65.34 76 LYS A O 1
ATOM 556 N N . PRO A 1 77 ? 8.741 -33.165 58.478 1.00 62.55 77 PRO A N 1
ATOM 557 C CA . PRO A 1 77 ? 9.066 -32.135 57.482 1.00 59.86 77 PRO A CA 1
ATOM 558 C C . PRO A 1 77 ? 8.265 -30.837 57.679 1.00 52.94 77 PRO A C 1
ATOM 559 O O . PRO A 1 77 ? 7.226 -30.839 58.330 1.00 55.61 77 PRO A O 1
ATOM 563 N N . GLU A 1 78 ? 8.747 -29.735 57.115 1.00 58.00 78 GLU A N 1
ATOM 564 C CA . GLU A 1 78 ? 8.039 -28.475 57.236 1.00 58.58 78 GLU A CA 1
ATOM 565 C C . GLU A 1 78 ? 7.026 -28.374 56.108 1.00 61.77 78 GLU A C 1
ATOM 566 O O . GLU A 1 78 ? 6.025 -27.654 56.217 1.00 64.12 78 GLU A O 1
ATOM 572 N N . ALA A 1 79 ? 7.286 -29.101 55.025 1.00 50.93 79 ALA A N 1
ATOM 573 C CA . ALA A 1 79 ? 6.385 -29.125 53.881 1.00 50.37 79 ALA A CA 1
ATOM 574 C C . ALA A 1 79 ? 6.477 -30.422 53.087 1.00 50.27 79 ALA A C 1
ATOM 575 O O . ALA A 1 79 ? 7.436 -31.190 53.207 1.00 50.56 79 ALA A O 1
ATOM 577 N N . VAL A 1 80 ? 5.454 -30.649 52.271 1.00 44.83 80 VAL A N 1
ATOM 578 C CA . VAL A 1 80 ? 5.374 -31.834 51.433 1.00 45.91 80 VAL A CA 1
ATOM 579 C C . VAL A 1 80 ? 5.237 -31.379 49.992 1.00 45.45 80 VAL A C 1
ATOM 580 O O . VAL A 1 80 ? 4.344 -30.608 49.670 1.00 44.66 80 VAL A O 1
ATOM 584 N N . LEU A 1 81 ? 6.138 -31.816 49.125 1.00 46.96 81 LEU A N 1
ATOM 585 C CA . LEU A 1 81 ? 6.021 -31.452 47.720 1.00 41.95 81 LEU A CA 1
ATOM 586 C C . LEU A 1 81 ? 5.456 -32.699 47.059 1.00 43.29 81 LEU A C 1
ATOM 587 O O . LEU A 1 81 ? 6.077 -33.771 47.063 1.00 46.81 81 LEU A O 1
ATOM 592 N N . ASN A 1 82 ? 4.251 -32.559 46.528 1.00 34.89 82 ASN A N 1
ATOM 593 C CA . ASN A 1 82 ? 3.576 -33.661 45.871 1.00 37.47 82 ASN A CA 1
ATOM 594 C C . ASN A 1 82 ? 3.870 -33.681 44.378 1.00 47.29 82 ASN A C 1
ATOM 595 O O . ASN A 1 82 ? 3.283 -32.930 43.593 1.00 62.18 82 ASN A O 1
ATOM 600 N N . VAL A 1 83 ? 4.812 -34.534 44.002 1.00 40.92 83 VAL A N 1
ATOM 601 C CA . VAL A 1 83 ? 5.168 -34.708 42.613 1.00 36.05 83 VAL A CA 1
ATOM 602 C C . VAL A 1 83 ? 4.872 -36.146 42.224 1.00 35.03 83 VAL A C 1
ATOM 603 O O . VAL A 1 83 ? 5.629 -36.775 41.478 1.00 46.05 83 VAL A O 1
ATOM 607 N N . ALA A 1 84 ? 3.768 -36.663 42.767 1.00 36.39 84 ALA A N 1
ATOM 608 C CA . ALA A 1 84 ? 3.283 -38.004 42.420 1.00 47.13 84 ALA A CA 1
ATOM 609 C C . ALA A 1 84 ? 2.167 -37.695 41.439 1.00 49.67 84 ALA A C 1
ATOM 610 O O . ALA A 1 84 ? 2.191 -36.652 40.792 1.00 63.80 84 ALA A O 1
ATOM 612 N N . LEU A 1 85 ? 1.166 -38.554 41.350 1.00 43.95 85 LEU A N 1
ATOM 613 C CA . LEU A 1 85 ? 0.077 -38.299 40.408 1.00 52.17 85 LEU A CA 1
ATOM 614 C C . LEU A 1 85 ? -1.051 -37.478 41.028 1.00 49.57 85 LEU A C 1
ATOM 615 O O . LEU A 1 85 ? -1.179 -37.405 42.250 1.00 36.22 85 LEU A O 1
ATOM 620 N N . PRO A 1 86 ? -1.875 -36.823 40.196 1.00 49.65 86 PRO A N 1
ATOM 621 C CA . PRO A 1 86 ? -2.973 -36.016 40.735 1.00 49.02 86 PRO A CA 1
ATOM 622 C C . PRO A 1 86 ? -3.992 -36.823 41.537 1.00 44.42 86 PRO A C 1
ATOM 623 O O . PRO A 1 86 ? -4.766 -36.253 42.306 1.00 58.95 86 PRO A O 1
ATOM 627 N N . TYR A 1 87 ? -3.986 -38.141 41.371 1.00 43.87 87 TYR A N 1
ATOM 628 C CA . TYR A 1 87 ? -4.892 -39.014 42.114 1.00 40.37 87 TYR A CA 1
ATOM 629 C C . TYR A 1 87 ? -4.636 -38.884 43.622 1.00 42.91 87 TYR A C 1
ATOM 630 O O . TYR A 1 87 ? -5.559 -39.001 44.439 1.00 43.84 87 TYR A O 1
ATOM 639 N N . GLN A 1 88 ? -3.375 -38.643 43.982 1.00 36.27 88 GLN A N 1
ATOM 640 C CA . GLN A 1 88 ? -2.975 -38.525 45.384 1.00 40.67 88 GLN A CA 1
ATOM 641 C C . GLN A 1 88 ? -3.148 -37.146 46.021 1.00 45.26 88 GLN A C 1
ATOM 642 O O . GLN A 1 88 ? -2.870 -36.981 47.211 1.00 47.73 88 GLN A O 1
ATOM 648 N N . ASP A 1 89 ? -3.590 -36.155 45.256 1.00 42.96 89 ASP A N 1
ATOM 649 C CA . ASP A 1 89 ? -3.743 -34.807 45.799 1.00 50.39 89 ASP A CA 1
ATOM 650 C C . ASP A 1 89 ? -4.490 -34.691 47.123 1.00 54.94 89 ASP A C 1
ATOM 651 O O . ASP A 1 89 ? -3.945 -34.187 48.101 1.00 55.31 89 ASP A O 1
ATOM 656 N N . LEU A 1 90 ? -5.738 -35.151 47.153 1.00 48.33 90 LEU A N 1
ATOM 657 C CA . LEU A 1 90 ? -6.551 -35.045 48.358 1.00 37.06 90 LEU A CA 1
ATOM 658 C C . LEU A 1 90 ? -5.986 -35.852 49.528 1.00 46.32 90 LEU A C 1
ATOM 659 O O . LEU A 1 90 ? -5.937 -35.367 50.658 1.00 49.31 90 LEU A O 1
ATOM 664 N N . THR A 1 91 ? -5.545 -37.072 49.262 1.00 38.80 91 THR A N 1
ATOM 665 C CA . THR A 1 91 ? -5.002 -37.890 50.327 1.00 38.19 91 THR A CA 1
ATOM 666 C C . THR A 1 91 ? -3.805 -37.190 50.978 1.00 38.28 91 THR A C 1
ATOM 667 O O . THR A 1 91 ? -3.708 -37.102 52.205 1.00 52.81 91 THR A O 1
ATOM 671 N N . ILE A 1 92 ? -2.891 -36.684 50.158 1.00 35.71 92 ILE A N 1
ATOM 672 C CA . ILE A 1 92 ? -1.709 -36.018 50.689 1.00 41.38 92 ILE A CA 1
ATOM 673 C C . ILE A 1 92 ? -2.119 -34.723 51.381 1.00 50.90 92 ILE A C 1
ATOM 674 O O . ILE A 1 92 ? -1.565 -34.362 52.410 1.00 49.32 92 ILE A O 1
ATOM 687 N N . ASP A 1 94 ? -4.933 -34.192 52.947 1.00 40.47 94 ASP A N 1
ATOM 688 C CA . ASP A 1 94 ? -5.560 -34.540 54.228 1.00 47.18 94 ASP A CA 1
ATOM 689 C C . ASP A 1 94 ? -4.495 -34.771 55.295 1.00 48.29 94 ASP A C 1
ATOM 690 O O . ASP A 1 94 ? -4.635 -34.295 56.433 1.00 54.65 94 ASP A O 1
ATOM 695 N N . ALA A 1 95 ? -3.433 -35.488 54.926 1.00 39.15 95 ALA A N 1
ATOM 696 C CA . ALA A 1 95 ? -2.351 -35.774 55.857 1.00 43.11 95 ALA A CA 1
ATOM 697 C C . ALA A 1 95 ? -1.601 -34.506 56.269 1.00 46.56 95 ALA A C 1
ATOM 698 O O . ALA A 1 95 ? -1.134 -34.393 57.402 1.00 42.97 95 ALA A O 1
ATOM 700 N N . CYS A 1 96 ? -1.479 -33.557 55.346 1.00 44.62 96 CYS A N 1
ATOM 701 C CA . CYS A 1 96 ? -0.780 -32.326 55.641 1.00 51.49 96 CYS A CA 1
ATOM 702 C C . CYS A 1 96 ? -1.552 -31.539 56.676 1.00 58.28 96 CYS A C 1
ATOM 703 O O . CYS A 1 96 ? -0.969 -30.897 57.554 1.00 56.75 96 CYS A O 1
ATOM 706 N N . LEU A 1 97 ? -2.869 -31.615 56.575 1.00 57.90 97 LEU A N 1
ATOM 707 C CA . LEU A 1 97 ? -3.747 -30.918 57.501 1.00 53.87 97 LEU A CA 1
ATOM 708 C C . LEU A 1 97 ? -3.717 -31.607 58.867 1.00 55.25 97 LEU A C 1
ATOM 709 O O . LEU A 1 97 ? -3.719 -30.961 59.913 1.00 60.39 97 LEU A O 1
ATOM 714 N N . ALA A 1 98 ? -3.675 -32.934 58.843 1.00 44.94 98 ALA A N 1
ATOM 715 C CA . ALA A 1 98 ? -3.647 -33.717 60.068 1.00 45.88 98 ALA A CA 1
ATOM 716 C C . ALA A 1 98 ? -2.391 -33.465 60.899 1.00 52.30 98 ALA A C 1
ATOM 717 O O . ALA A 1 98 ? -2.450 -33.413 62.130 1.00 56.95 98 ALA A O 1
ATOM 719 N N . THR A 1 99 ? -1.266 -33.301 60.213 1.00 51.89 99 THR A N 1
ATOM 720 C CA . THR A 1 99 ? 0.030 -33.125 60.851 1.00 51.50 99 THR A CA 1
ATOM 721 C C . THR A 1 99 ? 0.602 -31.708 60.850 1.00 60.80 99 THR A C 1
ATOM 722 O O . THR A 1 99 ? 1.727 -31.483 61.297 1.00 68.31 99 THR A O 1
ATOM 726 N N . GLY A 1 100 ? -0.175 -30.768 60.330 1.00 52.18 100 GLY A N 1
ATOM 727 C CA . GLY A 1 100 ? 0.246 -29.378 60.312 1.00 47.39 100 GLY A CA 1
ATOM 728 C C . GLY A 1 100 ? 1.477 -29.004 59.515 1.00 52.06 100 GLY A C 1
ATOM 729 O O . GLY A 1 100 ? 2.320 -28.247 59.998 1.00 67.87 100 GLY A O 1
ATOM 730 N N . VAL A 1 101 ? 1.588 -29.528 58.299 1.00 55.69 101 VAL A N 1
ATOM 731 C CA . VAL A 1 101 ? 2.717 -29.192 57.438 1.00 55.83 101 VAL A CA 1
ATOM 732 C C . VAL A 1 101 ? 2.134 -28.614 56.147 1.00 54.99 101 VAL A C 1
ATOM 733 O O . VAL A 1 101 ? 0.961 -28.851 55.832 1.00 48.66 101 VAL A O 1
ATOM 737 N N . HIS A 1 102 ? 2.945 -27.850 55.412 1.00 52.82 102 HIS A N 1
ATOM 738 C CA . HIS A 1 102 ? 2.497 -27.203 54.173 1.00 44.07 102 HIS A CA 1
ATOM 739 C C . HIS A 1 102 ? 2.417 -28.122 52.962 1.00 45.57 102 HIS A C 1
ATOM 740 O O . HIS A 1 102 ? 3.040 -29.191 52.923 1.00 44.19 102 HIS A O 1
ATOM 747 N N . TYR A 1 103 ? 1.651 -27.672 51.967 1.00 34.89 103 TYR A N 1
ATOM 748 C CA . TYR A 1 103 ? 1.425 -28.458 50.756 1.00 34.65 103 TYR A CA 1
ATOM 749 C C . TYR A 1 103 ? 1.659 -27.710 49.452 1.00 40.49 103 TYR A C 1
ATOM 750 O O . TYR A 1 103 ? 1.196 -26.573 49.273 1.00 39.03 103 TYR A O 1
ATOM 759 N N . ILE A 1 104 ? 2.365 -28.370 48.537 1.00 43.81 104 ILE A N 1
ATOM 760 C CA . ILE A 1 104 ? 2.636 -27.804 47.214 1.00 40.93 104 ILE A CA 1
ATOM 761 C C . ILE A 1 104 ? 2.458 -28.930 46.201 1.00 43.22 104 ILE A C 1
ATOM 762 O O . ILE A 1 104 ? 2.902 -30.047 46.455 1.00 48.21 104 ILE A O 1
ATOM 767 N N . ASP A 1 105 ? 1.775 -28.673 45.093 1.00 41.36 105 ASP A N 1
ATOM 768 C CA . ASP A 1 105 ? 1.697 -29.690 44.046 1.00 47.32 105 ASP A CA 1
ATOM 769 C C . ASP A 1 105 ? 1.806 -29.040 42.664 1.00 44.44 105 ASP A C 1
ATOM 770 O O . ASP A 1 105 ? 2.049 -27.832 42.563 1.00 44.36 105 ASP A O 1
ATOM 775 N N . THR A 1 106 ? 1.655 -29.833 41.607 1.00 40.17 106 THR A N 1
ATOM 776 C CA . THR A 1 106 ? 1.797 -29.312 40.250 1.00 41.03 106 THR A CA 1
ATOM 777 C C . THR A 1 106 ? 0.593 -29.565 39.351 1.00 43.01 106 THR A C 1
ATOM 778 O O . THR A 1 106 ? 0.478 -28.988 38.271 1.00 58.12 106 THR A O 1
ATOM 782 N N . ALA A 1 107 ? -0.294 -30.448 39.776 1.00 43.26 107 ALA A N 1
ATOM 783 C CA . ALA A 1 107 ? -1.476 -30.761 38.982 1.00 41.38 107 ALA A CA 1
ATOM 784 C C . ALA A 1 107 ? -2.684 -30.869 39.900 1.00 51.28 107 ALA A C 1
ATOM 785 O O . ALA A 1 107 ? -2.564 -31.364 41.024 1.00 58.86 107 ALA A O 1
ATOM 787 N N . ASN A 1 108 ? -3.849 -30.412 39.445 1.00 55.35 108 ASN A N 1
ATOM 788 C CA . ASN A 1 108 ? -4.996 -30.514 40.331 1.00 50.73 108 ASN A CA 1
ATOM 789 C C . ASN A 1 108 ? -5.632 -31.889 40.308 1.00 48.56 108 ASN A C 1
ATOM 790 O O . ASN A 1 108 ? -5.310 -32.741 39.483 1.00 56.90 108 ASN A O 1
ATOM 795 N N . TYR A 1 109 ? -6.537 -32.083 41.252 1.00 45.88 109 TYR A N 1
ATOM 796 C CA . TYR A 1 109 ? -7.174 -33.359 41.470 1.00 47.56 109 TYR A CA 1
ATOM 797 C C . TYR A 1 109 ? -8.156 -33.946 40.477 1.00 50.12 109 TYR A C 1
ATOM 798 O O . TYR A 1 109 ? -9.034 -33.276 39.947 1.00 57.96 109 TYR A O 1
ATOM 807 N N . GLU A 1 110 ? -7.984 -35.248 40.270 1.00 51.52 110 GLU A N 1
ATOM 808 C CA . GLU A 1 110 ? -8.835 -36.064 39.413 1.00 47.47 110 GLU A CA 1
ATOM 809 C C . GLU A 1 110 ? -8.819 -37.439 40.071 1.00 51.82 110 GLU A C 1
ATOM 810 O O . GLU A 1 110 ? -7.749 -37.971 40.383 1.00 61.85 110 GLU A O 1
ATOM 816 N N . ALA A 1 111 ? -9.999 -38.005 40.296 1.00 52.08 111 ALA A N 1
ATOM 817 C CA . ALA A 1 111 ? -10.113 -39.326 40.919 1.00 47.40 111 ALA A CA 1
ATOM 818 C C . ALA A 1 111 ? -9.516 -40.432 40.024 1.00 62.20 111 ALA A C 1
ATOM 819 O O . ALA A 1 111 ? -9.630 -40.368 38.801 1.00 67.81 111 ALA A O 1
ATOM 821 N N . GLU A 1 112 ? -8.879 -41.434 40.625 1.00 63.72 112 GLU A N 1
ATOM 822 C CA . GLU A 1 112 ? -8.305 -42.521 39.833 1.00 64.01 112 GLU A CA 1
ATOM 823 C C . GLU A 1 112 ? -9.417 -43.427 39.339 1.00 65.22 112 GLU A C 1
ATOM 824 O O . GLU A 1 112 ? -9.319 -44.037 38.274 1.00 72.42 112 GLU A O 1
ATOM 830 N N . ASP A 1 113 ? -10.478 -43.523 40.130 1.00 68.71 113 ASP A N 1
ATOM 831 C CA . ASP A 1 113 ? -11.627 -44.327 39.755 1.00 74.23 113 ASP A CA 1
ATOM 832 C C . ASP A 1 113 ? -12.776 -43.371 39.458 1.00 75.26 113 ASP A C 1
ATOM 833 O O . ASP A 1 113 ? -13.403 -42.843 40.381 1.00 69.08 113 ASP A O 1
ATOM 838 N N . THR A 1 114 ? -13.026 -43.136 38.171 1.00 79.64 114 THR A N 1
ATOM 839 C CA . THR A 1 114 ? -14.096 -42.233 37.743 1.00 70.86 114 THR A CA 1
ATOM 840 C C . THR A 1 114 ? -15.487 -42.855 37.833 1.00 75.89 114 THR A C 1
ATOM 841 O O . THR A 1 114 ? -16.442 -42.305 37.295 1.00 87.12 114 THR A O 1
ATOM 845 N N . GLU A 1 115 ? -15.609 -44.006 38.486 1.00 76.83 115 GLU A N 1
ATOM 846 C CA . GLU A 1 115 ? -16.924 -44.617 38.628 1.00 82.76 115 GLU A CA 1
ATOM 847 C C . GLU A 1 115 ? -17.377 -44.512 40.077 1.00 73.74 115 GLU A C 1
ATOM 848 O O . GLU A 1 115 ? -18.494 -44.893 40.428 1.00 71.31 115 GLU A O 1
ATOM 854 N N . ASP A 1 116 ? -16.498 -43.974 40.914 1.00 67.11 116 ASP A N 1
ATOM 855 C CA . ASP A 1 116 ? -16.827 -43.789 42.312 1.00 69.79 116 ASP A CA 1
ATOM 856 C C . ASP A 1 116 ? -18.090 -42.934 42.400 1.00 71.98 116 ASP A C 1
ATOM 857 O O . ASP A 1 116 ? -18.159 -41.850 41.823 1.00 64.88 116 ASP A O 1
ATOM 862 N N . PRO A 1 117 ? -19.113 -43.435 43.112 1.00 74.13 117 PRO A N 1
ATOM 863 C CA . PRO A 1 117 ? -20.414 -42.810 43.341 1.00 74.68 117 PRO A CA 1
ATOM 864 C C . PRO A 1 117 ? -20.386 -41.382 43.863 1.00 81.24 117 PRO A C 1
ATOM 865 O O . PRO A 1 117 ? -21.073 -40.510 43.321 1.00 86.46 117 PRO A O 1
ATOM 869 N N . GLU A 1 118 ? -19.619 -41.121 44.915 1.00 68.31 118 GLU A N 1
ATOM 870 C CA . GLU A 1 118 ? -19.600 -39.761 45.422 1.00 69.92 118 GLU A CA 1
ATOM 871 C C . GLU A 1 118 ? -18.908 -38.814 44.450 1.00 76.24 118 GLU A C 1
ATOM 872 O O . GLU A 1 118 ? -19.307 -37.657 44.304 1.00 78.68 118 GLU A O 1
ATOM 878 N N . TRP A 1 119 ? -17.869 -39.302 43.780 1.00 77.96 119 TRP A N 1
ATOM 879 C CA . TRP A 1 119 ? -17.181 -38.460 42.820 1.00 58.70 119 TRP A CA 1
ATOM 880 C C . TRP A 1 119 ? -18.104 -38.142 41.627 1.00 61.65 119 TRP A C 1
ATOM 881 O O . TRP A 1 119 ? -18.230 -36.972 41.278 1.00 67.56 119 TRP A O 1
ATOM 892 N N . ARG A 1 120 ? -18.763 -39.142 41.019 1.00 60.13 120 ARG A N 1
ATOM 893 C CA . ARG A 1 120 ? -19.648 -38.876 39.863 1.00 61.12 120 ARG A CA 1
ATOM 894 C C . ARG A 1 120 ? -20.691 -37.808 40.166 1.00 61.79 120 ARG A C 1
ATOM 895 O O . ARG A 1 120 ? -20.931 -36.916 39.359 1.00 61.15 120 ARG A O 1
ATOM 903 N N . ALA A 1 121 ? -21.332 -37.912 41.323 1.00 65.75 121 ALA A N 1
ATOM 904 C CA . ALA A 1 121 ? -22.380 -36.970 41.686 1.00 69.06 121 ALA A CA 1
ATOM 905 C C . ALA A 1 121 ? -21.928 -35.524 41.704 1.00 64.33 121 ALA A C 1
ATOM 906 O O . ALA A 1 121 ? -22.670 -34.647 41.266 1.00 61.74 121 ALA A O 1
ATOM 908 N N . ILE A 1 122 ? -20.725 -35.261 42.210 1.00 58.22 122 ILE A N 1
ATOM 909 C CA . ILE A 1 122 ? -20.231 -33.886 42.226 1.00 59.09 122 ILE A CA 1
ATOM 910 C C . ILE A 1 122 ? -19.758 -33.502 40.828 1.00 60.32 122 ILE A C 1
ATOM 911 O O . ILE A 1 122 ? -19.994 -32.383 40.364 1.00 53.65 122 ILE A O 1
ATOM 916 N N . TYR A 1 123 ? -19.108 -34.445 40.157 1.00 59.26 123 TYR A N 1
ATOM 917 C CA . TYR A 1 123 ? -18.625 -34.252 38.796 1.00 58.66 123 TYR A CA 1
ATOM 918 C C . TYR A 1 123 ? -19.769 -33.951 37.812 1.00 55.85 123 TYR A C 1
ATOM 919 O O . TYR A 1 123 ? -19.728 -32.945 37.095 1.00 57.45 123 TYR A O 1
ATOM 928 N N . GLU A 1 124 ? -20.780 -34.828 37.772 1.00 58.09 124 GLU A N 1
ATOM 929 C CA . GLU A 1 124 ? -21.929 -34.660 36.875 1.00 61.04 124 GLU A CA 1
ATOM 930 C C . GLU A 1 124 ? -22.699 -33.377 37.162 1.00 61.32 124 GLU A C 1
ATOM 931 O O . GLU A 1 124 ? -23.171 -32.720 36.248 1.00 62.22 124 GLU A O 1
ATOM 937 N N . LYS A 1 125 ? -22.826 -33.029 38.435 1.00 63.58 125 LYS A N 1
ATOM 938 C CA . LYS A 1 125 ? -23.511 -31.806 38.817 1.00 64.68 125 LYS A CA 1
ATOM 939 C C . LYS A 1 125 ? -22.731 -30.617 38.255 1.00 64.39 125 LYS A C 1
ATOM 940 O O . LYS A 1 125 ? -23.319 -29.644 37.772 1.00 61.93 125 LYS A O 1
ATOM 946 N N . ARG A 1 126 ? -21.400 -30.689 38.308 1.00 62.73 126 ARG A N 1
ATOM 947 C CA . ARG A 1 126 ? -20.573 -29.609 37.793 1.00 54.10 126 ARG A CA 1
ATOM 948 C C . ARG A 1 126 ? -20.665 -29.539 36.277 1.00 58.51 126 ARG A C 1
ATOM 949 O O . ARG A 1 126 ? -20.738 -28.450 35.723 1.00 66.52 126 ARG A O 1
ATOM 957 N N . CYS A 1 127 ? -20.661 -30.689 35.609 1.00 58.98 127 CYS A N 1
ATOM 958 C CA . CYS A 1 127 ? -20.795 -30.704 34.153 1.00 59.49 127 CYS A CA 1
ATOM 959 C C . CYS A 1 127 ? -22.092 -29.999 33.716 1.00 65.61 127 CYS A C 1
ATOM 960 O O . CYS A 1 127 ? -22.177 -29.451 32.621 1.00 66.95 127 CYS A O 1
ATOM 963 N N . LYS A 1 128 ? -23.102 -30.028 34.583 1.00 67.60 128 LYS A N 1
ATOM 964 C CA . LYS A 1 128 ? -24.392 -29.404 34.294 1.00 65.25 128 LYS A CA 1
ATOM 965 C C . LYS A 1 128 ? -24.415 -27.916 34.645 1.00 63.96 128 LYS A C 1
ATOM 966 O O . LYS A 1 128 ? -25.048 -27.125 33.963 1.00 65.97 128 LYS A O 1
ATOM 972 N N . GLU A 1 129 ? -23.716 -27.543 35.706 1.00 62.59 129 GLU A N 1
ATOM 973 C CA . GLU A 1 129 ? -23.709 -26.166 36.155 1.00 64.02 129 GLU A CA 1
ATOM 974 C C . GLU A 1 129 ? -22.712 -25.223 35.480 1.00 71.85 129 GLU A C 1
ATOM 975 O O . GLU A 1 129 ? -23.093 -24.147 35.019 1.00 84.10 129 GLU A O 1
ATOM 981 N N . LEU A 1 130 ? -21.440 -25.612 35.437 1.00 67.33 130 LEU A N 1
ATOM 982 C CA . LEU A 1 130 ? -20.420 -24.761 34.839 1.00 69.52 130 LEU A CA 1
ATOM 983 C C . LEU A 1 130 ? -20.278 -24.933 33.324 1.00 81.48 130 LEU A C 1
ATOM 984 O O . LEU A 1 130 ? -19.975 -23.972 32.616 1.00 91.36 130 LEU A O 1
ATOM 989 N N . GLY A 1 131 ? -20.487 -26.142 32.824 1.00 66.90 131 GLY A N 1
ATOM 990 C CA . GLY A 1 131 ? -20.409 -26.332 31.392 1.00 59.79 131 GLY A CA 1
ATOM 991 C C . GLY A 1 131 ? -19.230 -27.052 30.780 1.00 70.72 131 GLY A C 1
ATOM 992 O O . GLY A 1 131 ? -19.223 -27.275 29.570 1.00 76.85 131 GLY A O 1
ATOM 993 N N . PHE A 1 132 ? -18.223 -27.400 31.574 1.00 76.29 132 PHE A N 1
ATOM 994 C CA . PHE A 1 132 ? -17.083 -28.127 31.029 1.00 63.60 132 PHE A CA 1
ATOM 995 C C . PHE A 1 132 ? -16.984 -29.493 31.698 1.00 64.08 132 PHE A C 1
ATOM 996 O O . PHE A 1 132 ? -17.231 -29.636 32.895 1.00 59.57 132 PHE A O 1
ATOM 1004 N N . THR A 1 133 ? -16.611 -30.490 30.907 1.00 62.30 133 THR A N 1
ATOM 1005 C CA . THR A 1 133 ? -16.573 -31.865 31.377 1.00 64.98 133 THR A CA 1
ATOM 1006 C C . THR A 1 133 ? -15.229 -32.547 31.621 1.00 55.63 133 THR A C 1
ATOM 1007 O O . THR A 1 133 ? -15.148 -33.770 31.603 1.00 59.68 133 THR A O 1
ATOM 1011 N N . ALA A 1 134 ? -14.175 -31.781 31.862 1.00 55.50 134 ALA A N 1
ATOM 1012 C CA . ALA A 1 134 ? -12.874 -32.402 32.120 1.00 53.90 134 ALA A CA 1
ATOM 1013 C C . ALA A 1 134 ? -12.918 -33.097 33.484 1.00 58.51 134 ALA A C 1
ATOM 1014 O O . ALA A 1 134 ? -13.567 -32.618 34.421 1.00 58.07 134 ALA A O 1
ATOM 1016 N N . TYR A 1 135 ? -12.225 -34.225 33.585 1.00 59.43 135 TYR A N 1
ATOM 1017 C CA . TYR A 1 135 ? -12.212 -35.012 34.817 1.00 54.57 135 TYR A CA 1
ATOM 1018 C C . TYR A 1 135 ? -11.531 -34.352 36.009 1.00 56.65 135 TYR A C 1
ATOM 1019 O O . TYR A 1 135 ? -11.711 -34.766 37.149 1.00 77.94 135 TYR A O 1
ATOM 1028 N N . PHE A 1 136 ? -10.757 -33.310 35.745 1.00 45.92 136 PHE A N 1
ATOM 1029 C CA . PHE A 1 136 ? -10.024 -32.623 36.799 1.00 54.64 136 PHE A CA 1
ATOM 1030 C C . PHE A 1 136 ? -10.424 -31.162 36.931 1.00 53.80 136 PHE A C 1
ATOM 1031 O O . PHE A 1 136 ? -10.772 -30.504 35.953 1.00 59.75 136 PHE A O 1
ATOM 1039 N N . ASP A 1 137 ? -10.400 -30.672 38.159 1.00 40.83 137 ASP A N 1
ATOM 1040 C CA . ASP A 1 137 ? -10.701 -29.283 38.429 1.00 44.13 137 ASP A CA 1
ATOM 1041 C C . ASP A 1 137 ? -10.313 -28.971 39.869 1.00 55.55 137 ASP A C 1
ATOM 1042 O O . ASP A 1 137 ? -9.976 -29.863 40.639 1.00 83.21 137 ASP A O 1
ATOM 1047 N N . TYR A 1 138 ? -10.325 -27.692 40.197 1.00 46.06 138 TYR A N 1
ATOM 1048 C CA . TYR A 1 138 ? -9.923 -27.205 41.509 1.00 47.77 138 TYR A CA 1
ATOM 1049 C C . TYR A 1 138 ? -10.959 -27.275 42.624 1.00 53.92 138 TYR A C 1
ATOM 1050 O O . TYR A 1 138 ? -10.633 -27.033 43.793 1.00 52.08 138 TYR A O 1
ATOM 1059 N N . SER A 1 139 ? -12.205 -27.584 42.272 1.00 53.37 139 SER A N 1
ATOM 1060 C CA . SER A 1 139 ? -13.278 -27.646 43.262 1.00 51.01 139 SER A CA 1
ATOM 1061 C C . SER A 1 139 ? -12.863 -28.391 44.524 1.00 52.68 139 SER A C 1
ATOM 1062 O O . SER A 1 139 ? -12.942 -27.841 45.623 1.00 58.49 139 SER A O 1
ATOM 1065 N N . TRP A 1 140 ? -12.401 -29.626 44.367 1.00 45.60 140 TRP A N 1
ATOM 1066 C CA . TRP A 1 140 ? -11.985 -30.420 45.516 1.00 50.94 140 TRP A CA 1
ATOM 1067 C C . TRP A 1 140 ? -10.882 -29.813 46.367 1.00 53.68 140 TRP A C 1
ATOM 1068 O O . TRP A 1 140 ? -10.931 -29.877 47.598 1.00 50.17 140 TRP A O 1
ATOM 1079 N N . GLN A 1 141 ? -9.874 -29.235 45.722 1.00 48.96 141 GLN A N 1
ATOM 1080 C CA . GLN A 1 141 ? -8.784 -28.642 46.469 1.00 41.08 141 GLN A CA 1
ATOM 1081 C C . GLN A 1 141 ? -9.075 -27.251 47.025 1.00 47.19 141 GLN A C 1
ATOM 1082 O O . GLN A 1 141 ? -8.556 -26.894 48.080 1.00 47.24 141 GLN A O 1
ATOM 1088 N N . TRP A 1 142 ? -9.897 -26.457 46.339 1.00 51.98 142 TRP A N 1
ATOM 1089 C CA . TRP A 1 142 ? -10.205 -25.134 46.879 1.00 47.77 142 TRP A CA 1
ATOM 1090 C C . TRP A 1 142 ? -11.054 -25.269 48.145 1.00 48.89 142 TRP A C 1
ATOM 1091 O O . TRP A 1 142 ? -11.041 -24.407 49.030 1.00 51.25 142 TRP A O 1
ATOM 1102 N N . ALA A 1 143 ? -11.792 -26.371 48.230 1.00 44.62 143 ALA A N 1
ATOM 1103 C CA . ALA A 1 143 ? -12.639 -26.612 49.387 1.00 42.92 143 ALA A CA 1
ATOM 1104 C C . ALA A 1 143 ? -11.837 -26.656 50.703 1.00 47.27 143 ALA A C 1
ATOM 1105 O O . ALA A 1 143 ? -12.419 -26.520 51.782 1.00 55.93 143 ALA A O 1
ATOM 1107 N N . TYR A 1 144 ? -10.519 -26.833 50.625 1.00 39.45 144 TYR A N 1
ATOM 1108 C CA . TYR A 1 144 ? -9.700 -26.854 51.836 1.00 46.72 144 TYR A CA 1
ATOM 1109 C C . TYR A 1 144 ? -9.342 -25.474 52.317 1.00 48.47 144 TYR A C 1
ATOM 1110 O O . TYR A 1 144 ? -8.673 -25.335 53.333 1.00 51.45 144 TYR A O 1
ATOM 1119 N N . GLN A 1 145 ? -9.761 -24.453 51.584 1.00 42.19 145 GLN A N 1
ATOM 1120 C CA . GLN A 1 145 ? -9.441 -23.078 51.962 1.00 48.59 145 GLN A CA 1
ATOM 1121 C C . GLN A 1 145 ? -9.600 -22.761 53.438 1.00 53.65 145 GLN A C 1
ATOM 1122 O O . GLN A 1 145 ? -8.651 -22.306 54.069 1.00 53.97 145 GLN A O 1
ATOM 1128 N N . GLU A 1 146 ? -10.788 -23.003 53.993 1.00 53.33 146 GLU A N 1
ATOM 1129 C CA . GLU A 1 146 ? -11.016 -22.686 55.399 1.00 52.84 146 GLU A CA 1
ATOM 1130 C C . GLU A 1 146 ? -10.201 -23.464 56.423 1.00 57.09 146 GLU A C 1
ATOM 1131 O O . GLU A 1 146 ? -9.650 -22.870 57.343 1.00 60.02 146 GLU A O 1
ATOM 1137 N N . LYS A 1 147 ? -10.114 -24.778 56.273 1.00 67.77 147 LYS A N 1
ATOM 1138 C CA . LYS A 1 147 ? -9.350 -25.573 57.231 1.00 60.65 147 LYS A CA 1
ATOM 1139 C C . LYS A 1 147 ? -7.860 -25.226 57.204 1.00 52.69 147 LYS A C 1
ATOM 1140 O O . LYS A 1 147 ? -7.196 -25.165 58.242 1.00 57.16 147 LYS A O 1
ATOM 1146 N N . PHE A 1 148 ? -7.335 -24.985 56.008 1.00 48.41 148 PHE A N 1
ATOM 1147 C CA . PHE A 1 148 ? -5.932 -24.636 55.875 1.00 50.07 148 PHE A CA 1
ATOM 1148 C C . PHE A 1 148 ? -5.622 -23.267 56.474 1.00 51.91 148 PHE A C 1
ATOM 1149 O O . PHE A 1 148 ? -4.610 -23.093 57.145 1.00 48.95 148 PHE A O 1
ATOM 1157 N N . LYS A 1 149 ? -6.496 -22.296 56.228 1.00 47.16 149 LYS A N 1
ATOM 1158 C CA . LYS A 1 149 ? -6.284 -20.964 56.778 1.00 51.49 149 LYS A CA 1
ATOM 1159 C C . LYS A 1 149 ? -6.351 -21.040 58.304 1.00 58.48 149 LYS A C 1
ATOM 1160 O O . LYS A 1 149 ? -5.589 -20.378 58.999 1.00 64.03 149 LYS A O 1
ATOM 1166 N N . GLU A 1 150 ? -7.257 -21.870 58.820 1.00 52.36 150 GLU A N 1
ATOM 1167 C CA . GLU A 1 150 ? -7.400 -22.015 60.256 1.00 54.83 150 GLU A CA 1
ATOM 1168 C C . GLU A 1 150 ? -6.177 -22.660 60.881 1.00 55.74 150 GLU A C 1
ATOM 1169 O O . GLU A 1 150 ? -5.794 -22.309 61.985 1.00 69.15 150 GLU A O 1
ATOM 1175 N N . ALA A 1 151 ? -5.570 -23.612 60.181 1.00 54.95 151 ALA A N 1
ATOM 1176 C CA . ALA A 1 151 ? -4.401 -24.307 60.710 1.00 49.41 151 ALA A CA 1
ATOM 1177 C C . ALA A 1 151 ? -3.124 -23.545 60.401 1.00 57.36 151 ALA A C 1
ATOM 1178 O O . ALA A 1 151 ? -2.022 -23.993 60.734 1.00 52.66 151 ALA A O 1
ATOM 1180 N N . GLY A 1 152 ? -3.278 -22.387 59.764 1.00 48.15 152 GLY A N 1
ATOM 1181 C CA . GLY A 1 152 ? -2.122 -21.589 59.402 1.00 47.71 152 GLY A CA 1
ATOM 1182 C C . GLY A 1 152 ? -1.225 -22.365 58.464 1.00 49.43 152 GLY A C 1
ATOM 1183 O O . GLY A 1 152 ? -0.007 -22.300 58.559 1.00 61.53 152 GLY A O 1
ATOM 1184 N N . LEU A 1 153 ? -1.834 -23.126 57.560 1.00 55.44 153 LEU A N 1
ATOM 1185 C CA . LEU A 1 153 ? -1.074 -23.913 56.607 1.00 50.44 153 LEU A CA 1
ATOM 1186 C C . LEU A 1 153 ? -1.228 -23.332 55.213 1.00 45.58 153 LEU A C 1
ATOM 1187 O O . LEU A 1 153 ? -2.268 -22.751 54.869 1.00 38.39 153 LEU A O 1
ATOM 1192 N N . THR A 1 154 ? -0.178 -23.489 54.410 1.00 41.41 154 THR A N 1
ATOM 1193 C CA . THR A 1 154 ? -0.191 -22.989 53.045 1.00 39.27 154 THR A CA 1
ATOM 1194 C C . THR A 1 154 ? -0.347 -24.119 52.050 1.00 44.34 154 THR A C 1
ATOM 1195 O O . THR A 1 154 ? 0.316 -25.153 52.167 1.00 39.20 154 THR A O 1
ATOM 1199 N N . ALA A 1 155 ? -1.239 -23.940 51.082 1.00 51.81 155 ALA A N 1
ATOM 1200 C CA . ALA A 1 155 ? -1.425 -24.926 50.034 1.00 48.01 155 ALA A CA 1
ATOM 1201 C C . ALA A 1 155 ? -1.227 -24.163 48.737 1.00 53.39 155 ALA A C 1
ATOM 1202 O O . ALA A 1 155 ? -2.070 -23.363 48.343 1.00 61.02 155 ALA A O 1
ATOM 1204 N N . LEU A 1 156 ? -0.087 -24.392 48.094 1.00 51.18 156 LEU A N 1
ATOM 1205 C CA . LEU A 1 156 ? 0.246 -23.732 46.834 1.00 40.77 156 LEU A CA 1
ATOM 1206 C C . LEU A 1 156 ? -0.098 -24.728 45.735 1.00 42.68 156 LEU A C 1
ATOM 1207 O O . LEU A 1 156 ? 0.520 -25.784 45.632 1.00 49.10 156 LEU A O 1
ATOM 1212 N N . LEU A 1 157 ? -1.080 -24.379 44.909 1.00 51.92 157 LEU A N 1
ATOM 1213 C CA . LEU A 1 157 ? -1.564 -25.273 43.852 1.00 45.16 157 LEU A CA 1
ATOM 1214 C C . LEU A 1 157 ? -1.086 -25.060 42.407 1.00 47.61 157 LEU A C 1
ATOM 1215 O O . LEU A 1 157 ? -1.041 -23.933 41.915 1.00 62.63 157 LEU A O 1
ATOM 1220 N N . GLY A 1 158 ? -0.773 -26.161 41.727 1.00 45.10 158 GLY A N 1
ATOM 1221 C CA . GLY A 1 158 ? -0.350 -26.103 40.340 1.00 39.75 158 GLY A CA 1
ATOM 1222 C C . GLY A 1 158 ? 0.929 -25.323 40.093 1.00 44.43 158 GLY A C 1
ATOM 1223 O O . GLY A 1 158 ? 0.977 -24.435 39.267 1.00 41.92 158 GLY A O 1
ATOM 1224 N N . SER A 1 159 ? 1.980 -25.679 40.822 1.00 43.46 159 SER A N 1
ATOM 1225 C CA . SER A 1 159 ? 3.232 -24.968 40.690 1.00 31.42 159 SER A CA 1
ATOM 1226 C C . SER A 1 159 ? 4.263 -25.584 39.729 1.00 35.06 159 SER A C 1
ATOM 1227 O O . SER A 1 159 ? 5.419 -25.797 40.111 1.00 30.44 159 SER A O 1
ATOM 1230 N N . GLY A 1 160 ? 3.836 -25.884 38.500 1.00 40.88 160 GLY A N 1
ATOM 1231 C CA . GLY A 1 160 ? 4.756 -26.417 37.508 1.00 44.36 160 GLY A CA 1
ATOM 1232 C C . GLY A 1 160 ? 4.873 -25.300 36.473 1.00 44.37 160 GLY A C 1
ATOM 1233 O O . GLY A 1 160 ? 4.985 -24.133 36.844 1.00 41.94 160 GLY A O 1
ATOM 1234 N N . PHE A 1 161 ? 4.842 -25.624 35.184 1.00 40.57 161 PHE A N 1
ATOM 1235 C CA . PHE A 1 161 ? 4.915 -24.564 34.209 1.00 44.57 161 PHE A CA 1
ATOM 1236 C C . PHE A 1 161 ? 3.510 -24.175 33.751 1.00 46.76 161 PHE A C 1
ATOM 1237 O O . PHE A 1 161 ? 3.159 -22.992 33.767 1.00 53.62 161 PHE A O 1
ATOM 1245 N N . ASP A 1 162 ? 2.712 -25.135 33.317 1.00 41.25 162 ASP A N 1
ATOM 1246 C CA . ASP A 1 162 ? 1.352 -24.828 32.928 1.00 33.57 162 ASP A CA 1
ATOM 1247 C C . ASP A 1 162 ? 0.465 -25.958 33.417 1.00 35.90 162 ASP A C 1
ATOM 1248 O O . ASP A 1 162 ? 0.343 -27.007 32.779 1.00 40.93 162 ASP A O 1
ATOM 1253 N N . PRO A 1 163 ? -0.191 -25.743 34.560 1.00 35.20 163 PRO A N 1
ATOM 1254 C CA . PRO A 1 163 ? -0.200 -24.559 35.426 1.00 39.19 163 PRO A CA 1
ATOM 1255 C C . PRO A 1 163 ? 1.090 -24.231 36.162 1.00 48.08 163 PRO A C 1
ATOM 1256 O O . PRO A 1 163 ? 1.973 -25.070 36.310 1.00 56.45 163 PRO A O 1
ATOM 1260 N N . GLY A 1 164 ? 1.163 -23.008 36.662 1.00 49.82 164 GLY A N 1
ATOM 1261 C CA . GLY A 1 164 ? 2.333 -22.598 37.404 1.00 41.74 164 GLY A CA 1
ATOM 1262 C C . GLY A 1 164 ? 2.843 -21.321 36.796 1.00 39.27 164 GLY A C 1
ATOM 1263 O O . GLY A 1 164 ? 2.179 -20.295 36.856 1.00 44.49 164 GLY A O 1
ATOM 1264 N N . VAL A 1 165 ? 4.022 -21.403 36.181 1.00 36.95 165 VAL A N 1
ATOM 1265 C CA . VAL A 1 165 ? 4.651 -20.265 35.552 1.00 38.52 165 VAL A CA 1
ATOM 1266 C C . VAL A 1 165 ? 3.691 -19.437 34.706 1.00 41.36 165 VAL A C 1
ATOM 1267 O O . VAL A 1 165 ? 3.751 -18.205 34.716 1.00 44.99 165 VAL A O 1
ATOM 1271 N N . THR A 1 166 ? 2.797 -20.092 33.970 1.00 38.08 166 THR A N 1
ATOM 1272 C CA . THR A 1 166 ? 1.839 -19.359 33.144 1.00 43.17 166 THR A CA 1
ATOM 1273 C C . THR A 1 166 ? 0.963 -18.408 33.987 1.00 43.86 166 THR A C 1
ATOM 1274 O O . THR A 1 166 ? 0.493 -17.420 33.493 1.00 49.26 166 THR A O 1
ATOM 1278 N N . SER A 1 167 ? 0.778 -18.784 35.259 1.00 53.57 167 SER A N 1
ATOM 1279 C CA . SER A 1 167 ? -0.035 -17.932 36.155 1.00 43.75 167 SER A CA 1
ATOM 1280 C C . SER A 1 167 ? 0.873 -16.854 36.716 1.00 42.17 167 SER A C 1
ATOM 1281 O O . SER A 1 167 ? 0.444 -15.732 36.968 1.00 39.10 167 SER A O 1
ATOM 1284 N N . VAL A 1 168 ? 2.136 -17.213 36.904 1.00 49.55 168 VAL A N 1
ATOM 1285 C CA . VAL A 1 168 ? 3.112 -16.263 37.393 1.00 49.32 168 VAL A CA 1
ATOM 1286 C C . VAL A 1 168 ? 3.321 -15.234 36.291 1.00 56.55 168 VAL A C 1
ATOM 1287 O O . VAL A 1 168 ? 3.511 -14.060 36.566 1.00 52.89 168 VAL A O 1
ATOM 1291 N N . PHE A 1 169 ? 3.267 -15.683 35.041 1.00 60.06 169 PHE A N 1
ATOM 1292 C CA . PHE A 1 169 ? 3.418 -14.772 33.915 1.00 48.17 169 PHE A CA 1
ATOM 1293 C C . PHE A 1 169 ? 2.245 -13.806 33.939 1.00 46.46 169 PHE A C 1
ATOM 1294 O O . PHE A 1 169 ? 2.409 -12.592 33.768 1.00 40.53 169 PHE A O 1
ATOM 1302 N N . SER A 1 170 ? 1.051 -14.343 34.180 1.00 40.72 170 SER A N 1
ATOM 1303 C CA . SER A 1 170 ? -0.158 -13.518 34.221 1.00 50.73 170 SER A CA 1
ATOM 1304 C C . SER A 1 170 ? -0.104 -12.470 35.319 1.00 45.38 170 SER A C 1
ATOM 1305 O O . SER A 1 170 ? -0.437 -11.311 35.099 1.00 41.84 170 SER A O 1
ATOM 1308 N N . ALA A 1 171 ? 0.317 -12.881 36.506 1.00 31.64 171 ALA A N 1
ATOM 1309 C CA . ALA A 1 171 ? 0.366 -11.944 37.612 1.00 38.03 171 ALA A CA 1
ATOM 1310 C C . ALA A 1 171 ? 1.371 -10.838 37.321 1.00 46.87 171 ALA A C 1
ATOM 1311 O O . ALA A 1 171 ? 1.115 -9.664 37.593 1.00 48.45 171 ALA A O 1
ATOM 1313 N N . TYR A 1 172 ? 2.505 -11.239 36.754 1.00 47.70 172 TYR A N 1
ATOM 1314 C CA . TYR A 1 172 ? 3.596 -10.337 36.416 1.00 44.26 172 TYR A CA 1
ATOM 1315 C C . TYR A 1 172 ? 3.154 -9.303 35.389 1.00 46.35 172 TYR A C 1
ATOM 1316 O O . TYR A 1 172 ? 3.427 -8.111 35.527 1.00 50.13 172 TYR A O 1
ATOM 1325 N N . ALA A 1 173 ? 2.468 -9.783 34.362 1.00 46.75 173 ALA A N 1
ATOM 1326 C CA . ALA A 1 173 ? 1.961 -8.934 33.302 1.00 34.23 173 ALA A CA 1
ATOM 1327 C C . ALA A 1 173 ? 0.991 -7.891 33.851 1.00 43.69 173 ALA A C 1
ATOM 1328 O O . ALA A 1 173 ? 1.015 -6.726 33.454 1.00 49.26 173 ALA A O 1
ATOM 1330 N N . LEU A 1 174 ? 0.135 -8.320 34.769 1.00 43.74 174 LEU A N 1
ATOM 1331 C CA . LEU A 1 174 ? -0.856 -7.441 35.377 1.00 46.24 174 LEU A CA 1
ATOM 1332 C C . LEU A 1 174 ? -0.250 -6.457 36.360 1.00 49.55 174 LEU A C 1
ATOM 1333 O O . LEU A 1 174 ? -0.760 -5.360 36.551 1.00 60.98 174 LEU A O 1
ATOM 1338 N N . LYS A 1 175 ? 0.845 -6.843 36.992 1.00 40.81 175 LYS A N 1
ATOM 1339 C CA . LYS A 1 175 ? 1.467 -5.967 37.961 1.00 42.67 175 LYS A CA 1
ATOM 1340 C C . LYS A 1 175 ? 2.333 -4.880 37.343 1.00 47.84 175 LYS A C 1
ATOM 1341 O O . LYS A 1 175 ? 2.368 -3.763 37.842 1.00 48.52 175 LYS A O 1
ATOM 1347 N N . HIS A 1 176 ? 3.011 -5.204 36.245 1.00 46.23 176 HIS A N 1
ATOM 1348 C CA . HIS A 1 176 ? 3.927 -4.257 35.611 1.00 40.53 176 HIS A CA 1
ATOM 1349 C C . HIS A 1 176 ? 3.557 -3.729 34.235 1.00 45.12 176 HIS A C 1
ATOM 1350 O O . HIS A 1 176 ? 4.051 -2.671 33.832 1.00 55.48 176 HIS A O 1
ATOM 1357 N N . TYR A 1 177 ? 2.699 -4.441 33.509 1.00 44.63 177 TYR A N 1
ATOM 1358 C CA . TYR A 1 177 ? 2.350 -4.009 32.162 1.00 44.16 177 TYR A CA 1
ATOM 1359 C C . TYR A 1 177 ? 0.932 -3.531 31.853 1.00 59.76 177 TYR A C 1
ATOM 1360 O O . TYR A 1 177 ? 0.752 -2.690 30.976 1.00 57.01 177 TYR A O 1
ATOM 1369 N N . PHE A 1 178 ? -0.071 -4.054 32.548 1.00 65.02 178 PHE A N 1
ATOM 1370 C CA . PHE A 1 178 ? -1.436 -3.637 32.264 1.00 51.21 178 PHE A CA 1
ATOM 1371 C C . PHE A 1 178 ? -2.188 -3.039 33.433 1.00 56.68 178 PHE A C 1
ATOM 1372 O O . PHE A 1 178 ? -1.759 -3.124 34.581 1.00 72.11 178 PHE A O 1
ATOM 1380 N N . ASP A 1 179 ? -3.323 -2.428 33.119 1.00 58.16 179 ASP A N 1
ATOM 1381 C CA . ASP A 1 179 ? -4.207 -1.909 34.151 1.00 61.93 179 ASP A CA 1
ATOM 1382 C C . ASP A 1 179 ? -5.265 -2.988 34.273 1.00 62.72 179 ASP A C 1
ATOM 1383 O O . ASP A 1 179 ? -5.747 -3.280 35.359 1.00 69.62 179 ASP A O 1
ATOM 1388 N N . GLU A 1 180 ? -5.599 -3.596 33.142 1.00 53.96 180 GLU A N 1
ATOM 1389 C CA . GLU A 1 180 ? -6.580 -4.667 33.129 1.00 52.49 180 GLU A CA 1
ATOM 1390 C C . GLU A 1 180 ? -6.336 -5.597 31.929 1.00 60.57 180 GLU A C 1
ATOM 1391 O O . GLU A 1 180 ? -6.259 -5.139 30.789 1.00 62.63 180 GLU A O 1
ATOM 1397 N N . ILE A 1 181 ? -6.182 -6.895 32.203 1.00 61.39 181 ILE A N 1
ATOM 1398 C CA . ILE A 1 181 ? -5.960 -7.888 31.153 1.00 50.68 181 ILE A CA 1
ATOM 1399 C C . ILE A 1 181 ? -7.305 -8.414 30.717 1.00 49.48 181 ILE A C 1
ATOM 1400 O O . ILE A 1 181 ? -8.143 -8.729 31.547 1.00 47.08 181 ILE A O 1
ATOM 1405 N N . HIS A 1 182 ? -7.516 -8.521 29.412 1.00 48.07 182 HIS A N 1
ATOM 1406 C CA . HIS A 1 182 ? -8.791 -9.004 28.881 1.00 54.17 182 HIS A CA 1
ATOM 1407 C C . HIS A 1 182 ? -8.660 -10.309 28.140 1.00 61.01 182 HIS A C 1
ATOM 1408 O O . HIS A 1 182 ? -9.555 -11.141 28.201 1.00 77.86 182 HIS A O 1
ATOM 1415 N N . TYR A 1 183 ? -7.565 -10.481 27.419 1.00 53.43 183 TYR A N 1
ATOM 1416 C CA . TYR A 1 183 ? -7.392 -11.705 26.659 1.00 48.42 183 TYR A CA 1
ATOM 1417 C C . TYR A 1 183 ? -6.111 -12.434 26.939 1.00 53.10 183 TYR A C 1
ATOM 1418 O O . TYR A 1 183 ? -5.021 -11.881 26.805 1.00 58.56 183 TYR A O 1
ATOM 1427 N N . ILE A 1 184 ? -6.255 -13.701 27.308 1.00 54.16 184 ILE A N 1
ATOM 1428 C CA . ILE A 1 184 ? -5.106 -14.534 27.595 1.00 51.86 184 ILE A CA 1
ATOM 1429 C C . ILE A 1 184 ? -5.139 -15.760 26.718 1.00 50.29 184 ILE A C 1
ATOM 1430 O O . ILE A 1 184 ? -6.126 -16.491 26.707 1.00 48.63 184 ILE A O 1
ATOM 1435 N N . ASP A 1 185 ? -4.067 -15.975 25.965 1.00 48.90 185 ASP A N 1
ATOM 1436 C CA . ASP A 1 185 ? -3.950 -17.162 25.139 1.00 50.47 185 ASP A CA 1
ATOM 1437 C C . ASP A 1 185 ? -2.675 -17.846 25.600 1.00 63.90 185 ASP A C 1
ATOM 1438 O O . ASP A 1 185 ? -1.595 -17.274 25.520 1.00 63.29 185 ASP A O 1
ATOM 1443 N N . ILE A 1 186 ? -2.805 -19.062 26.111 1.00 64.86 186 ILE A N 1
ATOM 1444 C CA . ILE A 1 186 ? -1.642 -19.786 26.578 1.00 57.38 186 ILE A CA 1
ATOM 1445 C C . ILE A 1 186 ? -1.209 -20.747 25.499 1.00 57.50 186 ILE A C 1
ATOM 1446 O O . ILE A 1 186 ? -1.989 -21.595 25.082 1.00 43.67 186 ILE A O 1
ATOM 1451 N N . LEU A 1 187 ? 0.041 -20.600 25.048 1.00 50.72 187 LEU A N 1
ATOM 1452 C CA . LEU A 1 187 ? 0.586 -21.419 23.971 1.00 43.12 187 LEU A CA 1
ATOM 1453 C C . LEU A 1 187 ? 1.714 -22.338 24.410 1.00 43.76 187 LEU A C 1
ATOM 1454 O O . LEU A 1 187 ? 2.780 -21.869 24.812 1.00 53.22 187 LEU A O 1
ATOM 1459 N N . ASP A 1 188 ? 1.478 -23.645 24.322 1.00 47.90 188 ASP A N 1
ATOM 1460 C CA . ASP A 1 188 ? 2.470 -24.642 24.694 1.00 47.29 188 ASP A CA 1
ATOM 1461 C C . ASP A 1 188 ? 2.978 -25.285 23.419 1.00 45.27 188 ASP A C 1
ATOM 1462 O O . ASP A 1 188 ? 2.202 -25.884 22.678 1.00 57.85 188 ASP A O 1
ATOM 1467 N N . CYS A 1 189 ? 4.281 -25.167 23.176 1.00 44.01 189 CYS A N 1
ATOM 1468 C CA . CYS A 1 189 ? 4.914 -25.745 21.995 1.00 47.67 189 CYS A CA 1
ATOM 1469 C C . CYS A 1 189 ? 6.099 -26.653 22.313 1.00 49.72 189 CYS A C 1
ATOM 1470 O O . CYS A 1 189 ? 7.013 -26.277 23.050 1.00 46.90 189 CYS A O 1
ATOM 1473 N N . ASN A 1 190 ? 6.074 -27.864 21.772 1.00 63.45 190 ASN A N 1
ATOM 1474 C CA . ASN A 1 190 ? 7.208 -28.762 21.942 1.00 59.83 190 ASN A CA 1
ATOM 1475 C C . ASN A 1 190 ? 7.758 -29.064 20.548 1.00 71.89 190 ASN A C 1
ATOM 1476 O O . ASN A 1 190 ? 7.097 -29.716 19.731 1.00 78.44 190 ASN A O 1
ATOM 1481 N N . GLY A 1 191 ? 8.964 -28.577 20.285 1.00 71.25 191 GLY A N 1
ATOM 1482 C CA . GLY A 1 191 ? 9.592 -28.786 18.994 1.00 69.60 191 GLY A CA 1
ATOM 1483 C C . GLY A 1 191 ? 10.796 -29.709 19.032 1.00 70.49 191 GLY A C 1
ATOM 1484 O O . GLY A 1 191 ? 11.744 -29.540 18.260 1.00 67.71 191 GLY A O 1
ATOM 1485 N N . GLY A 1 192 ? 10.749 -30.691 19.934 1.00 65.99 192 GLY A N 1
ATOM 1486 C CA . GLY A 1 192 ? 11.835 -31.648 20.074 1.00 69.11 192 GLY A CA 1
ATOM 1487 C C . GLY A 1 192 ? 11.671 -32.870 19.187 1.00 74.93 192 GLY A C 1
ATOM 1488 O O . GLY A 1 192 ? 10.555 -33.307 18.905 1.00 75.72 192 GLY A O 1
ATOM 1489 N N . ASP A 1 193 ? 12.793 -33.436 18.763 1.00 78.71 193 ASP A N 1
ATOM 1490 C CA . ASP A 1 193 ? 12.787 -34.594 17.880 1.00 75.18 193 ASP A CA 1
ATOM 1491 C C . ASP A 1 193 ? 13.554 -35.750 18.524 1.00 85.15 193 ASP A C 1
ATOM 1492 O O . ASP A 1 193 ? 14.786 -35.727 18.579 1.00 92.18 193 ASP A O 1
ATOM 1497 N N . HIS A 1 194 ? 12.842 -36.761 19.021 1.00 93.20 194 HIS A N 1
ATOM 1498 C CA . HIS A 1 194 ? 13.534 -37.888 19.651 1.00 91.11 194 HIS A CA 1
ATOM 1499 C C . HIS A 1 194 ? 14.271 -38.782 18.649 1.00 94.48 194 HIS A C 1
ATOM 1500 O O . HIS A 1 194 ? 15.169 -39.531 19.028 1.00 102.81 194 HIS A O 1
ATOM 1507 N N . GLY A 1 195 ? 13.911 -38.690 17.372 1.00 93.46 195 GLY A N 1
ATOM 1508 C CA . GLY A 1 195 ? 14.589 -39.488 16.365 1.00 93.02 195 GLY A CA 1
ATOM 1509 C C . GLY A 1 195 ? 13.817 -40.698 15.878 1.00 96.83 195 GLY A C 1
ATOM 1510 O O . GLY A 1 195 ? 14.137 -41.261 14.831 1.00 97.21 195 GLY A O 1
ATOM 1511 N N . TYR A 1 196 ? 12.806 -41.104 16.635 1.00 96.92 196 TYR A N 1
ATOM 1512 C CA . TYR A 1 196 ? 11.988 -42.245 16.258 1.00 99.86 196 TYR A CA 1
ATOM 1513 C C . TYR A 1 196 ? 10.779 -41.806 15.442 1.00 97.14 196 TYR A C 1
ATOM 1514 O O . TYR A 1 196 ? 10.370 -40.646 15.488 1.00 92.85 196 TYR A O 1
ATOM 1523 N N . PRO A 1 197 ? 10.214 -42.730 14.661 1.00 92.82 197 PRO A N 1
ATOM 1524 C CA . PRO A 1 197 ? 9.034 -42.421 13.851 1.00 93.17 197 PRO A CA 1
ATOM 1525 C C . PRO A 1 197 ? 7.867 -42.029 14.761 1.00 94.28 197 PRO A C 1
ATOM 1526 O O . PRO A 1 197 ? 7.073 -41.150 14.430 1.00 100.42 197 PRO A O 1
ATOM 1530 N N . PHE A 1 198 ? 7.785 -42.683 15.917 1.00 95.51 198 PHE A N 1
ATOM 1531 C CA . PHE A 1 198 ? 6.748 -42.394 16.904 1.00 97.71 198 PHE A CA 1
ATOM 1532 C C . PHE A 1 198 ? 7.173 -42.908 18.277 1.00 97.73 198 PHE A C 1
ATOM 1533 O O . PHE A 1 198 ? 7.700 -44.018 18.404 1.00 87.47 198 PHE A O 1
ATOM 1541 N N . ALA A 1 199 ? 6.944 -42.089 19.299 1.00 96.47 199 ALA A N 1
ATOM 1542 C CA . ALA A 1 199 ? 7.298 -42.446 20.667 1.00 89.62 199 ALA A CA 1
ATOM 1543 C C . ALA A 1 199 ? 6.620 -41.505 21.657 1.00 81.70 199 ALA A C 1
ATOM 1544 O O . ALA A 1 199 ? 6.382 -40.334 21.360 1.00 79.84 199 ALA A O 1
ATOM 1546 N N . THR A 1 200 ? 6.326 -42.029 22.840 1.00 92.36 200 THR A N 1
ATOM 1547 C CA . THR A 1 200 ? 5.636 -41.274 23.877 1.00 102.11 200 THR A CA 1
ATOM 1548 C C . THR A 1 200 ? 6.532 -40.834 25.043 1.00 99.41 200 THR A C 1
ATOM 1549 O O . THR A 1 200 ? 7.271 -41.634 25.625 1.00 104.61 200 THR A O 1
ATOM 1553 N N . ASN A 1 201 ? 6.454 -39.549 25.381 1.00 91.20 201 ASN A N 1
ATOM 1554 C CA . ASN A 1 201 ? 7.237 -38.993 26.484 1.00 96.16 201 ASN A CA 1
ATOM 1555 C C . ASN A 1 201 ? 6.695 -39.457 27.845 1.00 106.86 201 ASN A C 1
ATOM 1556 O O . ASN A 1 201 ? 7.464 -39.688 28.778 1.00 111.59 201 ASN A O 1
ATOM 1561 N N . PHE A 1 202 ? 5.369 -39.601 27.929 1.00 98.28 202 PHE A N 1
ATOM 1562 C CA . PHE A 1 202 ? 4.681 -39.970 29.170 1.00 93.58 202 PHE A CA 1
ATOM 1563 C C . PHE A 1 202 ? 4.009 -41.350 29.178 1.00 100.36 202 PHE A C 1
ATOM 1564 O O . PHE A 1 202 ? 4.384 -42.278 28.448 1.00 108.20 202 PHE A O 1
ATOM 1572 N N . ASN A 1 203 ? 2.998 -41.441 30.044 1.00 100.87 203 ASN A N 1
ATOM 1573 C CA . ASN A 1 203 ? 2.122 -42.607 30.209 1.00 93.77 203 ASN A CA 1
ATOM 1574 C C . ASN A 1 203 ? 1.318 -42.489 28.915 1.00 92.37 203 ASN A C 1
ATOM 1575 O O . ASN A 1 203 ? 0.556 -41.539 28.740 1.00 91.61 203 ASN A O 1
ATOM 1580 N N . PRO A 1 204 ? 1.441 -43.468 28.012 1.00 92.62 204 PRO A N 1
ATOM 1581 C CA . PRO A 1 204 ? 0.716 -43.388 26.741 1.00 93.90 204 PRO A CA 1
ATOM 1582 C C . PRO A 1 204 ? -0.793 -43.174 26.757 1.00 97.40 204 PRO A C 1
ATOM 1583 O O . PRO A 1 204 ? -1.388 -42.960 25.702 1.00 106.90 204 PRO A O 1
ATOM 1587 N N . GLU A 1 205 ? -1.424 -43.223 27.926 1.00 83.88 205 GLU A N 1
ATOM 1588 C CA . GLU A 1 205 ? -2.868 -43.014 27.978 1.00 85.36 205 GLU A CA 1
ATOM 1589 C C . GLU A 1 205 ? -3.167 -41.519 28.091 1.00 94.65 205 GLU A C 1
ATOM 1590 O O . GLU A 1 205 ? -4.279 -41.082 27.796 1.00 106.71 205 GLU A O 1
ATOM 1596 N N . ILE A 1 206 ? -2.177 -40.740 28.530 1.00 81.19 206 ILE A N 1
ATOM 1597 C CA . ILE A 1 206 ? -2.349 -39.301 28.665 1.00 80.57 206 ILE A CA 1
ATOM 1598 C C . ILE A 1 206 ? -2.411 -38.699 27.272 1.00 83.02 206 ILE A C 1
ATOM 1599 O O . ILE A 1 206 ? -3.158 -37.753 27.023 1.00 90.80 206 ILE A O 1
ATOM 1604 N N . ASN A 1 207 ? -1.614 -39.254 26.369 1.00 84.30 207 ASN A N 1
ATOM 1605 C CA . ASN A 1 207 ? -1.589 -38.790 24.990 1.00 90.47 207 ASN A CA 1
ATOM 1606 C C . ASN A 1 207 ? -2.983 -38.979 24.409 1.00 85.43 207 ASN A C 1
ATOM 1607 O O . ASN A 1 207 ? -3.471 -38.155 23.640 1.00 93.44 207 ASN A O 1
ATOM 1612 N N . LEU A 1 208 ? -3.626 -40.076 24.791 1.00 76.38 208 LEU A N 1
ATOM 1613 C CA . LEU A 1 208 ? -4.964 -40.354 24.305 1.00 74.48 208 LEU A CA 1
ATOM 1614 C C . LEU A 1 208 ? -5.943 -39.334 24.856 1.00 72.92 208 LEU A C 1
ATOM 1615 O O . LEU A 1 208 ? -6.868 -38.926 24.170 1.00 88.17 208 LEU A O 1
ATOM 1620 N N . ARG A 1 209 ? -5.736 -38.919 26.097 1.00 64.07 209 ARG A N 1
ATOM 1621 C CA . ARG A 1 209 ? -6.610 -37.938 26.722 1.00 76.12 209 ARG A CA 1
ATOM 1622 C C . ARG A 1 209 ? -6.523 -36.592 26.005 1.00 83.15 209 ARG A C 1
ATOM 1623 O O . ARG A 1 209 ? -7.535 -35.929 25.798 1.00 81.66 209 ARG A O 1
ATOM 1631 N N . GLU A 1 210 ? -5.317 -36.199 25.618 1.00 81.95 210 GLU A N 1
ATOM 1632 C CA . GLU A 1 210 ? -5.131 -34.918 24.953 1.00 71.30 210 GLU A CA 1
ATOM 1633 C C . GLU A 1 210 ? -5.861 -34.793 23.631 1.00 66.82 210 GLU A C 1
ATOM 1634 O O . GLU A 1 210 ? -6.621 -33.850 23.424 1.00 71.36 210 GLU A O 1
ATOM 1640 N N . VAL A 1 211 ? -5.631 -35.746 22.739 1.00 60.25 211 VAL A N 1
ATOM 1641 C CA . VAL A 1 211 ? -6.233 -35.705 21.416 1.00 71.54 211 VAL A CA 1
ATOM 1642 C C . VAL A 1 211 ? -7.712 -36.081 21.342 1.00 70.98 211 VAL A C 1
ATOM 1643 O O . VAL A 1 211 ? -8.387 -35.755 20.361 1.00 67.24 211 VAL A O 1
ATOM 1647 N N . SER A 1 212 ? -8.229 -36.748 22.362 1.00 66.17 212 SER A N 1
ATOM 1648 C CA . SER A 1 212 ? -9.619 -37.182 22.295 1.00 75.84 212 SER A CA 1
ATOM 1649 C C . SER A 1 212 ? -10.621 -36.519 23.246 1.00 70.70 212 SER A C 1
ATOM 1650 O O . SER A 1 212 ? -11.830 -36.541 22.994 1.00 64.36 212 SER A O 1
ATOM 1653 N N . ALA A 1 213 ? -10.135 -35.938 24.331 1.00 64.63 213 ALA A N 1
ATOM 1654 C CA . ALA A 1 213 ? -11.038 -35.278 25.250 1.00 56.26 213 ALA A CA 1
ATOM 1655 C C . ALA A 1 213 ? -11.527 -33.992 24.593 1.00 56.03 213 ALA A C 1
ATOM 1656 O O . ALA A 1 213 ? -10.803 -33.364 23.827 1.00 53.54 213 ALA A O 1
ATOM 1658 N N . PRO A 1 214 ? -12.776 -33.601 24.863 1.00 60.37 214 PRO A N 1
ATOM 1659 C CA . PRO A 1 214 ? -13.274 -32.364 24.256 1.00 59.75 214 PRO A CA 1
ATOM 1660 C C . PRO A 1 214 ? -12.392 -31.213 24.700 1.00 63.43 214 PRO A C 1
ATOM 1661 O O . PRO A 1 214 ? -11.869 -31.220 25.814 1.00 71.19 214 PRO A O 1
ATOM 1665 N N . GLY A 1 215 ? -12.227 -30.222 23.838 1.00 54.59 215 GLY A N 1
ATOM 1666 C CA . GLY A 1 215 ? -11.413 -29.082 24.210 1.00 57.18 215 GLY A CA 1
ATOM 1667 C C . GLY A 1 215 ? -12.345 -28.001 24.697 1.00 54.21 215 GLY A C 1
ATOM 1668 O O . GLY A 1 215 ? -13.484 -27.938 24.254 1.00 57.33 215 GLY A O 1
ATOM 1669 N N . SER A 1 216 ? -11.886 -27.155 25.609 1.00 48.95 216 SER A N 1
ATOM 1670 C CA . SER A 1 216 ? -12.733 -26.087 26.104 1.00 50.62 216 SER A CA 1
ATOM 1671 C C . SER A 1 216 ? -11.954 -24.850 26.505 1.00 46.90 216 SER A C 1
ATOM 1672 O O . SER A 1 216 ? -10.760 -24.921 26.794 1.00 63.62 216 SER A O 1
ATOM 1675 N N . TYR A 1 217 ? -12.635 -23.709 26.491 1.00 48.02 217 TYR A N 1
ATOM 1676 C CA . TYR A 1 217 ? -12.045 -22.439 26.884 1.00 59.20 217 TYR A CA 1
ATOM 1677 C C . TYR A 1 217 ? -13.076 -21.647 27.673 1.00 51.53 217 TYR A C 1
ATOM 1678 O O . TYR A 1 217 ? -14.167 -22.148 27.936 1.00 55.94 217 TYR A O 1
ATOM 1687 N N . TRP A 1 218 ? -12.738 -20.418 28.050 1.00 42.29 218 TRP A N 1
ATOM 1688 C CA . TRP A 1 218 ? -13.632 -19.606 28.852 1.00 50.40 218 TRP A CA 1
ATOM 1689 C C . TRP A 1 218 ? -13.875 -18.257 28.173 1.00 55.92 218 TRP A C 1
ATOM 1690 O O . TRP A 1 218 ? -12.927 -17.615 27.727 1.00 50.54 218 TRP A O 1
ATOM 1701 N N . GLU A 1 219 ? -15.141 -17.830 28.075 1.00 61.06 219 GLU A N 1
ATOM 1702 C CA . GLU A 1 219 ? -15.478 -16.544 27.427 1.00 59.65 219 GLU A CA 1
ATOM 1703 C C . GLU A 1 219 ? -16.652 -15.795 28.075 1.00 60.08 219 GLU A C 1
ATOM 1704 O O . GLU A 1 219 ? -17.795 -16.247 28.066 1.00 60.16 219 GLU A O 1
ATOM 1710 N N . ASP A 1 220 ? -16.323 -14.639 28.633 1.00 66.06 220 ASP A N 1
ATOM 1711 C CA . ASP A 1 220 ? -17.261 -13.760 29.323 1.00 68.60 220 ASP A CA 1
ATOM 1712 C C . ASP A 1 220 ? -18.183 -14.487 30.286 1.00 61.35 220 ASP A C 1
ATOM 1713 O O . ASP A 1 220 ? -19.397 -14.564 30.089 1.00 68.67 220 ASP A O 1
ATOM 1718 N N . GLY A 1 221 ? -17.561 -15.019 31.337 1.00 59.61 221 GLY A N 1
ATOM 1719 C CA . GLY A 1 221 ? -18.256 -15.734 32.391 1.00 65.68 221 GLY A CA 1
ATOM 1720 C C . GLY A 1 221 ? -18.808 -17.115 32.085 1.00 66.66 221 GLY A C 1
ATOM 1721 O O . GLY A 1 221 ? -19.549 -17.658 32.899 1.00 72.02 221 GLY A O 1
ATOM 1722 N N . LYS A 1 222 ? -18.451 -17.700 30.946 1.00 63.90 222 LYS A N 1
ATOM 1723 C CA . LYS A 1 222 ? -18.992 -19.014 30.601 1.00 59.25 222 LYS A CA 1
ATOM 1724 C C . LYS A 1 222 ? -17.973 -19.951 29.986 1.00 58.60 222 LYS A C 1
ATOM 1725 O O . LYS A 1 222 ? -17.142 -19.536 29.181 1.00 56.70 222 LYS A O 1
ATOM 1731 N N . TRP A 1 223 ? -18.037 -21.222 30.350 1.00 63.81 223 TRP A N 1
ATOM 1732 C CA . TRP A 1 223 ? -17.138 -22.176 29.742 1.00 49.35 223 TRP A CA 1
ATOM 1733 C C . TRP A 1 223 ? -17.713 -22.502 28.383 1.00 52.98 223 TRP A C 1
ATOM 1734 O O . TRP A 1 223 ? -18.916 -22.449 28.176 1.00 56.23 223 TRP A O 1
ATOM 1745 N N . VAL A 1 224 ? -16.843 -22.835 27.455 1.00 56.94 224 VAL A N 1
ATOM 1746 C CA . VAL A 1 224 ? -17.275 -23.177 26.121 1.00 55.58 224 VAL A CA 1
ATOM 1747 C C . VAL A 1 224 ? -16.542 -24.448 25.749 1.00 64.75 224 VAL A C 1
ATOM 1748 O O . VAL A 1 224 ? -15.323 -24.468 25.696 1.00 78.94 224 VAL A O 1
ATOM 1752 N N . GLU A 1 225 ? -17.286 -25.521 25.527 1.00 62.36 225 GLU A N 1
ATOM 1753 C CA . GLU A 1 225 ? -16.685 -26.794 25.175 1.00 60.58 225 GLU A CA 1
ATOM 1754 C C . GLU A 1 225 ? -16.891 -27.071 23.684 1.00 66.80 225 GLU A C 1
ATOM 1755 O O . GLU A 1 225 ? -17.867 -26.621 23.091 1.00 67.63 225 GLU A O 1
ATOM 1761 N N . VAL A 1 226 ? -15.959 -27.797 23.074 1.00 66.41 226 VAL A N 1
ATOM 1762 C CA . VAL A 1 226 ? -16.026 -28.102 21.643 1.00 62.91 226 VAL A CA 1
ATOM 1763 C C . VAL A 1 226 ? -15.510 -29.501 21.318 1.00 62.72 226 VAL A C 1
ATOM 1764 O O . VAL A 1 226 ? -14.900 -30.159 22.156 1.00 61.78 226 VAL A O 1
ATOM 1768 N N . GLU A 1 227 ? -15.746 -29.935 20.083 1.00 66.12 227 GLU A N 1
ATOM 1769 C CA . GLU A 1 227 ? -15.278 -31.239 19.638 1.00 77.99 227 GLU A CA 1
ATOM 1770 C C . GLU A 1 227 ? -13.751 -31.247 19.739 1.00 75.41 227 GLU A C 1
ATOM 1771 O O . GLU A 1 227 ? -13.090 -30.244 19.470 1.00 65.33 227 GLU A O 1
ATOM 1777 N N . ALA A 1 228 ? -13.198 -32.381 20.138 1.00 67.48 228 ALA A N 1
ATOM 1778 C CA . ALA A 1 228 ? -11.758 -32.524 20.280 1.00 63.16 228 ALA A CA 1
ATOM 1779 C C . ALA A 1 228 ? -11.005 -32.180 19.012 1.00 63.89 228 ALA A C 1
ATOM 1780 O O . ALA A 1 228 ? -11.309 -32.704 17.951 1.00 70.82 228 ALA A O 1
ATOM 1790 N N . SER A 1 230 ? -11.059 -29.686 17.100 1.00 64.13 230 SER A N 1
ATOM 1791 C CA . SER A 1 230 ? -11.848 -29.015 16.077 1.00 66.51 230 SER A CA 1
ATOM 1792 C C . SER A 1 230 ? -11.431 -27.569 15.814 1.00 66.74 230 SER A C 1
ATOM 1793 O O . SER A 1 230 ? -11.978 -26.912 14.929 1.00 77.55 230 SER A O 1
ATOM 1796 N N . ILE A 1 231 ? -10.484 -27.061 16.592 1.00 61.86 231 ILE A N 1
ATOM 1797 C CA . ILE A 1 231 ? -10.003 -25.694 16.396 1.00 61.92 231 ILE A CA 1
ATOM 1798 C C . ILE A 1 231 ? -8.495 -25.707 16.176 1.00 66.32 231 ILE A C 1
ATOM 1799 O O . ILE A 1 231 ? -7.731 -26.012 17.088 1.00 68.03 231 ILE A O 1
ATOM 1804 N N . LYS A 1 232 ? -8.080 -25.367 14.961 1.00 64.82 232 LYS A N 1
ATOM 1805 C CA . LYS A 1 232 ? -6.670 -25.386 14.608 1.00 58.61 232 LYS A CA 1
ATOM 1806 C C . LYS A 1 232 ? -6.136 -23.984 14.330 1.00 58.18 232 LYS A C 1
ATOM 1807 O O . LYS A 1 232 ? -6.896 -23.079 13.988 1.00 57.89 232 LYS A O 1
ATOM 1813 N N . ARG A 1 233 ? -4.826 -23.808 14.504 1.00 54.80 233 ARG A N 1
ATOM 1814 C CA . ARG A 1 233 ? -4.161 -22.538 14.259 1.00 54.15 233 ARG A CA 1
ATOM 1815 C C . ARG A 1 233 ? -2.700 -22.804 13.987 1.00 63.23 233 ARG A C 1
ATOM 1816 O O . ARG A 1 233 ? -2.213 -23.925 14.126 1.00 64.72 233 ARG A O 1
ATOM 1824 N N . GLU A 1 234 ? -1.992 -21.753 13.611 1.00 67.03 234 GLU A N 1
ATOM 1825 C CA . GLU A 1 234 ? -0.570 -21.857 13.335 1.00 62.54 234 GLU A CA 1
ATOM 1826 C C . GLU A 1 234 ? 0.112 -20.662 13.971 1.00 56.63 234 GLU A C 1
ATOM 1827 O O . GLU A 1 234 ? -0.467 -19.587 14.077 1.00 64.96 234 GLU A O 1
ATOM 1833 N N . TYR A 1 235 ? 1.343 -20.848 14.406 1.00 50.77 235 TYR A N 1
ATOM 1834 C CA . TYR A 1 235 ? 2.057 -19.758 15.035 1.00 48.73 235 TYR A CA 1
ATOM 1835 C C . TYR A 1 235 ? 3.540 -19.982 14.801 1.00 54.88 235 TYR A C 1
ATOM 1836 O O . TYR A 1 235 ? 4.009 -21.119 14.770 1.00 67.19 235 TYR A O 1
ATOM 1845 N N . ASP A 1 236 ? 4.268 -18.890 14.614 1.00 62.42 236 ASP A N 1
ATOM 1846 C CA . ASP A 1 236 ? 5.699 -18.959 14.399 1.00 58.81 236 ASP A CA 1
ATOM 1847 C C . ASP A 1 236 ? 6.346 -18.732 15.759 1.00 61.97 236 ASP A C 1
ATOM 1848 O O . ASP A 1 236 ? 6.533 -17.597 16.191 1.00 62.84 236 ASP A O 1
ATOM 1853 N N . PHE A 1 237 ? 6.658 -19.837 16.433 1.00 56.79 237 PHE A N 1
ATOM 1854 C CA . PHE A 1 237 ? 7.259 -19.818 17.764 1.00 52.01 237 PHE A CA 1
ATOM 1855 C C . PHE A 1 237 ? 8.715 -19.412 17.823 1.00 54.50 237 PHE A C 1
ATOM 1856 O O . PHE A 1 237 ? 9.565 -20.005 17.159 1.00 51.92 237 PHE A O 1
ATOM 1864 N N . PRO A 1 238 ? 9.024 -18.393 18.627 1.00 58.60 238 PRO A N 1
ATOM 1865 C CA . PRO A 1 238 ? 10.407 -17.920 18.793 1.00 52.07 238 PRO A CA 1
ATOM 1866 C C . PRO A 1 238 ? 11.367 -19.064 19.032 1.00 44.13 238 PRO A C 1
ATOM 1867 O O . PRO A 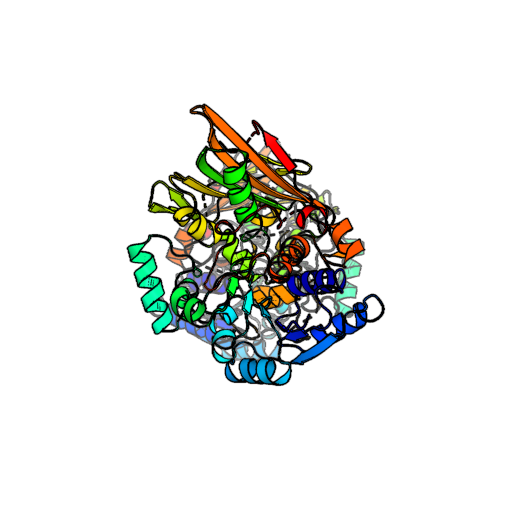1 238 ? 11.219 -19.768 20.023 1.00 42.88 238 PRO A O 1
ATOM 1871 N N . GLN A 1 239 ? 12.373 -19.197 18.187 1.00 47.05 239 GLN A N 1
ATOM 1872 C CA . GLN A 1 239 ? 13.420 -20.219 18.296 1.00 44.06 239 GLN A CA 1
ATOM 1873 C C . GLN A 1 239 ? 13.021 -21.630 17.849 1.00 50.46 239 GLN A C 1
ATOM 1874 O O . GLN A 1 239 ? 13.846 -22.537 17.815 1.00 56.61 239 GLN A O 1
ATOM 1880 N N . VAL A 1 240 ? 11.769 -21.799 17.442 1.00 44.62 240 VAL A N 1
ATOM 1881 C CA . VAL A 1 240 ? 11.295 -23.089 16.971 1.00 45.68 240 VAL A CA 1
ATOM 1882 C C . VAL A 1 240 ? 10.782 -23.004 15.530 1.00 47.52 240 VAL A C 1
ATOM 1883 O O . VAL A 1 240 ? 11.278 -23.703 14.653 1.00 52.91 240 VAL A O 1
ATOM 1887 N N . GLY A 1 241 ? 9.787 -22.158 15.290 1.00 47.62 241 GLY A N 1
ATOM 1888 C CA . GLY A 1 241 ? 9.267 -22.015 13.943 1.00 49.34 241 GLY A CA 1
ATOM 1889 C C . GLY A 1 241 ? 7.771 -22.203 13.862 1.00 56.76 241 GLY A C 1
ATOM 1890 O O . GLY A 1 241 ? 7.090 -22.191 14.883 1.00 59.54 241 GLY A O 1
ATOM 1891 N N . GLN A 1 242 ? 7.266 -22.363 12.642 1.00 60.97 242 GLN A N 1
ATOM 1892 C CA . GLN A 1 242 ? 5.843 -22.573 12.414 1.00 55.57 242 GLN A CA 1
ATOM 1893 C C . GLN A 1 242 ? 5.494 -23.957 12.898 1.00 58.23 242 GLN A C 1
ATOM 1894 O O . GLN A 1 242 ? 6.189 -24.929 12.601 1.00 62.56 242 GLN A O 1
ATOM 1900 N N . LYS A 1 243 ? 4.410 -24.040 13.656 1.00 61.69 243 LYS A N 1
ATOM 1901 C CA . LYS A 1 243 ? 3.957 -25.308 14.179 1.00 67.54 243 LYS A CA 1
ATOM 1902 C C . LYS A 1 243 ? 2.454 -25.270 14.147 1.00 73.99 243 LYS A C 1
ATOM 1903 O O . LYS A 1 243 ? 1.850 -24.211 14.298 1.00 61.61 243 LYS A O 1
ATOM 1909 N N . ASP A 1 244 ? 1.845 -26.420 13.909 1.00 80.45 244 ASP A N 1
ATOM 1910 C CA . ASP A 1 244 ? 0.398 -26.480 13.908 1.00 70.62 244 ASP A CA 1
ATOM 1911 C C . ASP A 1 244 ? 0.060 -26.599 15.374 1.00 57.50 244 ASP A C 1
ATOM 1912 O O . ASP A 1 244 ? 0.716 -27.352 16.094 1.00 68.07 244 ASP A O 1
ATOM 1925 N N . TYR A 1 246 ? -3.328 -26.781 18.315 1.00 61.47 246 TYR A N 1
ATOM 1926 C CA . TYR A 1 246 ? -4.759 -26.970 18.541 1.00 54.96 246 TYR A CA 1
ATOM 1927 C C . TYR A 1 246 ? -5.206 -26.527 19.929 1.00 50.58 246 TYR A C 1
ATOM 1928 O O . TYR A 1 246 ? -4.447 -26.619 20.891 1.00 47.08 246 TYR A O 1
ATOM 1937 N N . LEU A 1 247 ? -6.444 -26.062 20.033 1.00 53.87 247 LEU A N 1
ATOM 1938 C CA . LEU A 1 247 ? -6.987 -25.644 21.324 1.00 51.56 247 LEU A CA 1
ATOM 1939 C C . LEU A 1 247 ? -7.374 -26.859 22.164 1.00 52.44 247 LEU A C 1
ATOM 1940 O O . LEU A 1 247 ? -8.101 -27.743 21.699 1.00 61.97 247 LEU A O 1
ATOM 1945 N N . LEU A 1 248 ? -6.864 -26.914 23.393 1.00 51.72 248 LEU A N 1
ATOM 1946 C CA . LEU A 1 248 ? -7.215 -27.980 24.319 1.00 52.54 248 LEU A CA 1
ATOM 1947 C C . LEU A 1 248 ? -7.705 -27.272 25.568 1.00 64.87 248 LEU A C 1
ATOM 1948 O O . LEU A 1 248 ? -7.716 -26.031 25.650 1.00 75.73 248 LEU A O 1
ATOM 1953 N N . HIS A 1 249 ? -8.116 -28.076 26.536 1.00 56.77 249 HIS A N 1
ATOM 1954 C CA . HIS A 1 249 ? -8.580 -27.564 27.813 1.00 42.39 249 HIS A CA 1
ATOM 1955 C C . HIS A 1 249 ? -7.369 -27.581 28.746 1.00 42.14 249 HIS A C 1
ATOM 1956 O O . HIS A 1 249 ? -6.451 -28.397 28.566 1.00 53.31 249 HIS A O 1
ATOM 1963 N N . HIS A 1 250 ? -7.345 -26.689 29.728 1.00 38.15 250 HIS A N 1
ATOM 1964 C CA . HIS A 1 250 ? -6.243 -26.727 30.662 1.00 41.06 250 HIS A CA 1
ATOM 1965 C C . HIS A 1 250 ? -6.683 -26.301 32.033 1.00 38.84 250 HIS A C 1
ATOM 1966 O O . HIS A 1 250 ? -7.614 -25.510 32.173 1.00 49.98 250 HIS A O 1
ATOM 1973 N N . GLU A 1 251 ? -6.012 -26.828 33.049 1.00 40.06 251 GLU A N 1
ATOM 1974 C CA . GLU A 1 251 ? -6.348 -26.519 34.426 1.00 41.52 251 GLU A CA 1
ATOM 1975 C C . GLU A 1 251 ? -6.397 -25.035 34.747 1.00 45.35 251 GLU A C 1
ATOM 1976 O O . GLU A 1 251 ? -7.388 -24.542 35.281 1.00 62.59 251 GLU A O 1
ATOM 1982 N N . GLU A 1 252 ? -5.313 -24.331 34.434 1.00 40.87 252 GLU A N 1
ATOM 1983 C CA . GLU A 1 252 ? -5.218 -22.929 34.791 1.00 45.61 252 GLU A CA 1
ATOM 1984 C C . GLU A 1 252 ? -6.280 -22.003 34.238 1.00 42.81 252 GLU A C 1
ATOM 1985 O O . GLU A 1 252 ? -6.458 -20.896 34.767 1.00 42.64 252 GLU A O 1
ATOM 1991 N N . ILE A 1 253 ? -6.995 -22.423 33.199 1.00 37.73 253 ILE A N 1
ATOM 1992 C CA . ILE A 1 253 ? -8.030 -21.547 32.676 1.00 41.07 253 ILE A CA 1
ATOM 1993 C C . ILE A 1 253 ? -9.038 -21.243 33.794 1.00 42.65 253 ILE A C 1
ATOM 1994 O O . ILE A 1 253 ? -9.505 -20.120 33.942 1.00 56.76 253 ILE A O 1
ATOM 1999 N N . GLU A 1 254 ? -9.342 -22.254 34.597 1.00 43.26 254 GLU A N 1
ATOM 2000 C CA . GLU A 1 254 ? -10.290 -22.095 35.683 1.00 43.42 254 GLU A CA 1
ATOM 2001 C C . GLU A 1 254 ? -9.844 -21.104 36.746 1.00 50.14 254 GLU A C 1
ATOM 2002 O O . GLU A 1 254 ? -10.612 -20.233 37.149 1.00 59.89 254 GLU A O 1
ATOM 2008 N N . SER A 1 255 ? -8.611 -21.222 37.213 1.00 47.83 255 SER A N 1
ATOM 2009 C CA . SER A 1 255 ? -8.157 -20.304 38.256 1.00 41.35 255 SER A CA 1
ATOM 2010 C C . SER A 1 255 ? -7.982 -18.895 37.705 1.00 48.78 255 SER A C 1
ATOM 2011 O O . SER A 1 255 ? -8.285 -17.910 38.378 1.00 45.64 255 SER A O 1
ATOM 2014 N N . LEU A 1 256 ? -7.493 -18.803 36.471 1.00 49.08 256 LEU A N 1
ATOM 2015 C CA . LEU A 1 256 ? -7.291 -17.507 35.858 1.00 43.00 256 LEU A CA 1
ATOM 2016 C C . LEU A 1 256 ? -8.582 -16.758 35.683 1.00 34.73 256 LEU A C 1
ATOM 2017 O O . LEU A 1 256 ? -8.635 -15.567 35.966 1.00 44.73 256 LEU A O 1
ATOM 2022 N N . ALA A 1 257 ? -9.630 -17.444 35.240 1.00 34.35 257 ALA A N 1
ATOM 2023 C CA . ALA A 1 257 ? -10.920 -16.780 35.017 1.00 47.71 257 ALA A CA 1
ATOM 2024 C C . ALA A 1 257 ? -11.497 -16.206 36.314 1.00 45.22 257 ALA A C 1
ATOM 2025 O O . ALA A 1 257 ? -12.246 -15.227 36.302 1.00 50.04 257 ALA A O 1
ATOM 2027 N N . LYS A 1 258 ? -11.119 -16.811 37.430 1.00 43.95 258 LYS A N 1
ATOM 2028 C CA . LYS A 1 258 ? -11.592 -16.375 38.723 1.00 45.93 258 LYS A CA 1
ATOM 2029 C C . LYS A 1 258 ? -10.767 -15.221 39.291 1.00 53.61 258 LYS A C 1
ATOM 2030 O O . LYS A 1 258 ? -11.317 -14.282 39.880 1.00 48.88 258 LYS A O 1
ATOM 2036 N N . ASN A 1 259 ? -9.449 -15.298 39.084 1.00 52.82 259 ASN A N 1
ATOM 2037 C CA . ASN A 1 259 ? -8.477 -14.347 39.635 1.00 46.77 259 ASN A CA 1
ATOM 2038 C C . ASN A 1 259 ? -7.963 -13.156 38.857 1.00 44.50 259 ASN A C 1
ATOM 2039 O O . ASN A 1 259 ? -7.340 -12.264 39.435 1.00 62.94 259 ASN A O 1
ATOM 2044 N N . ILE A 1 260 ? -8.194 -13.134 37.557 1.00 40.37 260 ILE A N 1
ATOM 2045 C CA . ILE A 1 260 ? -7.763 -11.996 36.753 1.00 45.87 260 ILE A CA 1
ATOM 2046 C C . ILE A 1 260 ? -9.005 -11.139 36.489 1.00 54.39 260 ILE A C 1
ATOM 2047 O O . ILE A 1 260 ? -9.840 -11.475 35.647 1.00 63.52 260 ILE A O 1
ATOM 2052 N N . PRO A 1 261 ? -9.130 -10.015 37.226 1.00 54.32 261 PRO A N 1
ATOM 2053 C CA . PRO A 1 261 ? -10.243 -9.057 37.145 1.00 48.50 261 PRO A CA 1
ATOM 2054 C C . PRO A 1 261 ? -10.617 -8.630 35.736 1.00 44.04 261 PRO A C 1
ATOM 2055 O O . PRO A 1 261 ? -9.757 -8.289 34.932 1.00 59.35 261 PRO A O 1
ATOM 2059 N N . GLY A 1 262 ? -11.911 -8.644 35.443 1.00 46.87 262 GLY A N 1
ATOM 2060 C CA . GLY A 1 262 ? -12.381 -8.205 34.142 1.00 50.12 262 GLY A CA 1
ATOM 2061 C C . GLY A 1 262 ? -11.921 -8.985 32.932 1.00 50.99 262 GLY A C 1
ATOM 2062 O O . GLY A 1 262 ? -12.153 -8.564 31.791 1.00 51.49 262 GLY A O 1
ATOM 2063 N N . VAL A 1 263 ? -11.288 -10.129 33.148 1.00 44.64 263 VAL A N 1
ATOM 2064 C CA . VAL A 1 263 ? -10.817 -10.907 32.018 1.00 52.37 263 VAL A CA 1
ATOM 2065 C C . VAL A 1 263 ? -11.996 -11.376 31.160 1.00 52.58 263 VAL A C 1
ATOM 2066 O O . VAL A 1 263 ? -13.023 -11.805 31.672 1.00 51.14 263 VAL A O 1
ATOM 2070 N N . LYS A 1 264 ? -11.831 -11.277 29.846 1.00 50.02 264 LYS A N 1
ATOM 2071 C CA . LYS A 1 264 ? -12.891 -11.619 28.914 1.00 54.53 264 LYS A CA 1
ATOM 2072 C C . LYS A 1 264 ? -12.796 -12.974 28.252 1.00 53.56 264 LYS A C 1
ATOM 2073 O O . LYS A 1 264 ? -13.801 -13.637 28.041 1.00 51.42 264 LYS A O 1
ATOM 2079 N N . ARG A 1 265 ? -11.602 -13.390 27.882 1.00 47.37 265 ARG A N 1
ATOM 2080 C CA . ARG A 1 265 ? -11.481 -14.686 27.243 1.00 44.52 265 ARG A CA 1
ATOM 2081 C C . ARG A 1 265 ? -10.140 -15.319 27.546 1.00 49.24 265 ARG A C 1
ATOM 2082 O O . ARG A 1 265 ? -9.119 -14.635 27.588 1.00 48.53 265 ARG A O 1
ATOM 2090 N N . ILE A 1 266 ? -10.151 -16.629 27.765 1.00 53.02 266 ILE A N 1
ATOM 2091 C CA . ILE A 1 266 ? -8.936 -17.358 28.070 1.00 48.49 266 ILE A CA 1
ATOM 2092 C C . ILE A 1 266 ? -8.906 -18.675 27.301 1.00 54.79 266 ILE A C 1
ATOM 2093 O O . ILE A 1 266 ? -9.807 -19.502 27.423 1.00 55.96 266 ILE A O 1
ATOM 2098 N N . ARG A 1 267 ? -7.861 -18.844 26.491 1.00 56.12 267 ARG A N 1
ATOM 2099 C CA . ARG A 1 267 ? -7.680 -20.048 25.679 1.00 54.25 267 ARG A CA 1
ATOM 2100 C C . ARG A 1 267 ? -6.292 -20.640 25.909 1.00 50.73 267 ARG A C 1
ATOM 2101 O O . ARG A 1 267 ? -5.365 -19.937 26.315 1.00 55.63 267 ARG A O 1
ATOM 2109 N N . PHE A 1 268 ? -6.168 -21.943 25.654 1.00 44.84 268 PHE A N 1
ATOM 2110 C CA . PHE A 1 268 ? -4.895 -22.653 25.766 1.00 41.57 268 PHE A CA 1
ATOM 2111 C C . PHE A 1 268 ? -4.739 -23.530 24.523 1.00 46.11 268 PHE A C 1
ATOM 2112 O O . PHE A 1 268 ? -5.621 -24.334 24.228 1.00 54.85 268 PHE A O 1
ATOM 2120 N N . PHE A 1 269 ? -3.629 -23.372 23.805 1.00 45.93 269 PHE A N 1
ATOM 2121 C CA . PHE A 1 269 ? -3.367 -24.165 22.607 1.00 48.55 269 PHE A CA 1
ATOM 2122 C C . PHE A 1 269 ? -2.119 -24.990 22.807 1.00 51.09 269 PHE A C 1
ATOM 2123 O O . PHE A 1 269 ? -1.233 -24.608 23.562 1.00 47.19 269 PHE A O 1
ATOM 2139 N N . THR A 1 271 ? 0.779 -27.682 20.569 1.00 59.55 271 THR A N 1
ATOM 2140 C CA . THR A 1 271 ? 1.239 -28.090 19.252 1.00 56.34 271 THR A CA 1
ATOM 2141 C C . THR A 1 271 ? 1.104 -29.585 19.014 1.00 53.14 271 THR A C 1
ATOM 2142 O O . THR A 1 271 ? 1.262 -30.388 19.935 1.00 63.30 271 THR A O 1
ATOM 2146 N N . PHE A 1 272 ? 0.811 -29.957 17.772 1.00 57.40 272 PHE A N 1
ATOM 2147 C CA . PHE A 1 272 ? 0.713 -31.367 17.385 1.00 62.58 272 PHE A CA 1
ATOM 2148 C C . PHE A 1 272 ? 1.163 -31.526 15.931 1.00 63.43 272 PHE A C 1
ATOM 2149 O O . PHE A 1 272 ? 0.525 -31.006 15.008 1.00 67.05 272 PHE A O 1
ATOM 2157 N N . GLY A 1 273 ? 2.281 -32.228 15.753 1.00 67.55 273 GLY A N 1
ATOM 2158 C CA . GLY A 1 273 ? 2.816 -32.476 14.425 1.00 72.73 273 GLY A CA 1
ATOM 2159 C C . GLY A 1 273 ? 1.880 -33.426 13.715 1.00 71.40 273 GLY A C 1
ATOM 2160 O O . GLY A 1 273 ? 1.240 -34.240 14.374 1.00 69.12 273 GLY A O 1
ATOM 2161 N N . GLN A 1 274 ? 1.794 -33.340 12.389 1.00 76.33 274 GLN A N 1
ATOM 2162 C CA . GLN A 1 274 ? 0.871 -34.186 11.636 1.00 79.96 274 GLN A CA 1
ATOM 2163 C C . GLN A 1 274 ? 1.187 -35.673 11.685 1.00 77.99 274 GLN A C 1
ATOM 2164 O O . GLN A 1 274 ? 0.278 -36.499 11.762 1.00 78.69 274 GLN A O 1
ATOM 2170 N N . SER A 1 275 ? 2.467 -36.016 11.638 1.00 77.68 275 SER A N 1
ATOM 2171 C CA . SER A 1 275 ? 2.861 -37.410 11.704 1.00 79.42 275 SER A CA 1
ATOM 2172 C C . SER A 1 275 ? 2.387 -38.009 13.013 1.00 78.16 275 SER A C 1
ATOM 2173 O O . SER A 1 275 ? 1.947 -39.155 13.057 1.00 86.09 275 SER A O 1
ATOM 2176 N N . TYR A 1 276 ? 2.489 -37.240 14.087 1.00 74.06 276 TYR A N 1
ATOM 2177 C CA . TYR A 1 276 ? 2.069 -37.723 15.389 1.00 71.86 276 TYR A CA 1
ATOM 2178 C C . TYR A 1 276 ? 0.564 -37.966 15.384 1.00 73.04 276 TYR A C 1
ATOM 2179 O O . TYR A 1 276 ? 0.088 -39.030 15.787 1.00 73.72 276 TYR A O 1
ATOM 2188 N N . LEU A 1 277 ? -0.176 -36.974 14.914 1.00 74.78 277 LEU A N 1
ATOM 2189 C CA . LEU A 1 277 ? -1.623 -37.060 14.853 1.00 77.53 277 LEU A CA 1
ATOM 2190 C C . LEU A 1 277 ? -2.136 -38.223 14.020 1.00 80.31 277 LEU A C 1
ATOM 2191 O O . LEU A 1 277 ? -3.115 -38.870 14.393 1.00 81.30 277 LEU A O 1
ATOM 2196 N N . THR A 1 278 ? -1.487 -38.494 12.892 1.00 87.01 278 THR A N 1
ATOM 2197 C CA . THR A 1 278 ? -1.931 -39.596 12.057 1.00 88.55 278 THR A CA 1
ATOM 2198 C C . THR A 1 278 ? -1.523 -40.918 12.692 1.00 90.06 278 THR A C 1
ATOM 2199 O O . THR A 1 278 ? -2.277 -41.883 12.653 1.00 95.72 278 THR A O 1
ATOM 2203 N N . HIS A 1 279 ? -0.344 -40.956 13.300 1.00 88.09 279 HIS A N 1
ATOM 2204 C CA . HIS A 1 279 ? 0.135 -42.166 13.957 1.00 90.36 279 HIS A CA 1
ATOM 2205 C C . HIS A 1 279 ? -0.804 -42.608 15.040 1.00 92.90 279 HIS A C 1
ATOM 2206 O O . HIS A 1 279 ? -0.861 -43.792 15.371 1.00 96.42 279 HIS A O 1
ATOM 2221 N N . LYS A 1 281 ? -4.343 -41.758 15.276 1.00 94.56 281 LYS A N 1
ATOM 2222 C CA . LYS A 1 281 ? -5.719 -42.058 14.959 1.00 98.76 281 LYS A CA 1
ATOM 2223 C C . LYS A 1 281 ? -5.557 -43.442 14.319 1.00 105.14 281 LYS A C 1
ATOM 2224 O O . LYS A 1 281 ? -6.517 -44.193 14.196 1.00 105.87 281 LYS A O 1
ATOM 2230 N N . CYS A 1 282 ? -4.329 -43.783 13.923 1.00 105.36 282 CYS A N 1
ATOM 2231 C CA . CYS A 1 282 ? -4.062 -45.102 13.339 1.00 99.93 282 CYS A CA 1
ATOM 2232 C C . CYS A 1 282 ? -4.102 -46.146 14.440 1.00 97.15 282 CYS A C 1
ATOM 2233 O O . CYS A 1 282 ? -4.792 -47.153 14.329 1.00 99.10 282 CYS A O 1
ATOM 2236 N N . LEU A 1 283 ? -3.348 -45.898 15.502 1.00 94.93 283 LEU A N 1
ATOM 2237 C CA . LEU A 1 283 ? -3.278 -46.819 16.625 1.00 98.24 283 LEU A CA 1
ATOM 2238 C C . LEU A 1 283 ? -4.606 -46.995 17.336 1.00 103.11 283 LEU A C 1
ATOM 2239 O O . LEU A 1 283 ? -4.895 -48.075 17.854 1.00 95.73 283 LEU A O 1
ATOM 2244 N N . GLU A 1 284 ? -5.413 -45.940 17.378 1.00 107.76 284 GLU A N 1
ATOM 2245 C CA . GLU A 1 284 ? -6.694 -46.038 18.047 1.00 106.78 284 GLU A CA 1
ATOM 2246 C C . GLU A 1 284 ? -7.717 -46.690 17.126 1.00 104.67 284 GLU A C 1
ATOM 2247 O O . GLU A 1 284 ? -8.747 -47.170 17.590 1.00 111.67 284 GLU A O 1
ATOM 2253 N N . ASN A 1 285 ? -7.429 -46.725 15.823 1.00 97.69 285 ASN A N 1
ATOM 2254 C CA . ASN A 1 285 ? -8.330 -47.359 14.859 1.00 101.94 285 ASN A CA 1
ATOM 2255 C C . ASN A 1 285 ? -8.176 -48.876 14.917 1.00 109.15 285 ASN A C 1
ATOM 2256 O O . ASN A 1 285 ? -9.160 -49.612 14.806 1.00 117.90 285 ASN A O 1
ATOM 2261 N N . VAL A 1 286 ? -6.942 -49.348 15.079 1.00 103.58 286 VAL A N 1
ATOM 2262 C CA . VAL A 1 286 ? -6.715 -50.782 15.187 1.00 104.50 286 VAL A CA 1
ATOM 2263 C C . VAL A 1 286 ? -6.970 -51.146 16.648 1.00 108.38 286 VAL A C 1
ATOM 2264 O O . VAL A 1 286 ? -6.688 -52.257 17.086 1.00 115.17 286 VAL A O 1
ATOM 2268 N N . GLY A 1 287 ? -7.509 -50.176 17.388 1.00 107.39 287 GLY A N 1
ATOM 2269 C CA . GLY A 1 287 ? -7.838 -50.361 18.794 1.00 103.81 287 GLY A CA 1
ATOM 2270 C C . GLY A 1 287 ? -6.681 -50.764 19.682 1.00 109.52 287 GLY A C 1
ATOM 2271 O O . GLY A 1 287 ? -6.854 -51.518 20.645 1.00 111.59 287 GLY A O 1
ATOM 2272 N N . LEU A 1 288 ? -5.498 -50.253 19.374 1.00 114.98 288 LEU A N 1
ATOM 2273 C CA . LEU A 1 288 ? -4.321 -50.586 20.151 1.00 111.26 288 LEU A CA 1
ATOM 2274 C C . LEU A 1 288 ? -4.161 -49.671 21.365 1.00 103.69 288 LEU A C 1
ATOM 2275 O O . LEU A 1 288 ? -3.272 -49.879 22.191 1.00 102.32 288 LEU A O 1
ATOM 2280 N N . LEU A 1 289 ? -5.026 -48.662 21.472 1.00 101.43 289 LEU A N 1
ATOM 2281 C CA . LEU A 1 289 ? -4.975 -47.740 22.603 1.00 103.94 289 LEU A CA 1
ATOM 2282 C C . LEU A 1 289 ? -6.107 -48.064 23.572 1.00 106.28 289 LEU A C 1
ATOM 2283 O O . LEU A 1 289 ? -6.067 -47.669 24.731 1.00 97.34 289 LEU A O 1
ATOM 2288 N N . ARG A 1 290 ? -7.112 -48.792 23.088 1.00 112.88 290 ARG A N 1
ATOM 2289 C CA . ARG A 1 290 ? -8.271 -49.108 23.912 1.00 110.81 290 ARG A CA 1
ATOM 2290 C C . ARG A 1 290 ? -7.921 -49.825 25.228 1.00 118.36 290 ARG A C 1
ATOM 2291 O O . ARG A 1 290 ? -6.853 -50.436 25.364 1.00 117.95 290 ARG A O 1
ATOM 2299 N N . THR A 1 291 ? -8.823 -49.724 26.202 1.00 118.54 291 THR A N 1
ATOM 2300 C CA . THR A 1 291 ? -8.605 -50.306 27.522 1.00 110.27 291 THR A CA 1
ATOM 2301 C C . THR A 1 291 ? -9.392 -51.581 27.743 1.00 109.87 291 THR A C 1
ATOM 2302 O O . THR A 1 291 ? -9.156 -52.306 28.711 1.00 111.54 291 THR A O 1
ATOM 2306 N N . ASP A 1 292 ? -10.341 -51.846 26.848 1.00 112.39 292 ASP A N 1
ATOM 2307 C CA . ASP A 1 292 ? -11.154 -53.049 26.958 1.00 116.21 292 ASP A CA 1
ATOM 2308 C C . ASP A 1 292 ? -10.152 -54.155 27.268 1.00 123.63 292 ASP A C 1
ATOM 2309 O O . ASP A 1 292 ? -9.295 -54.482 26.443 1.00 129.02 292 ASP A O 1
ATOM 2314 N N . THR A 1 293 ? -10.229 -54.711 28.459 1.00 125.59 293 THR A N 1
ATOM 2315 C CA . THR A 1 293 ? -9.362 -55.826 28.756 1.00 127.33 293 THR A CA 1
ATOM 2316 C C . THR A 1 293 ? -9.716 -56.918 27.759 1.00 126.03 293 THR A C 1
ATOM 2317 O O . THR A 1 293 ? -10.829 -56.964 27.269 1.00 121.95 293 THR A O 1
ATOM 2321 N N . ILE A 1 294 ? -8.757 -57.780 27.452 1.00 128.21 294 ILE A N 1
ATOM 2322 C CA . ILE A 1 294 ? -8.924 -58.811 26.441 1.00 132.27 294 ILE A CA 1
ATOM 2323 C C . ILE A 1 294 ? -7.936 -59.942 26.706 1.00 133.53 294 ILE A C 1
ATOM 2324 O O . ILE A 1 294 ? -6.971 -59.748 27.438 1.00 136.79 294 ILE A O 1
ATOM 2329 N N . ASN A 1 295 ? -8.171 -61.118 26.123 1.00 125.23 295 ASN A N 1
ATOM 2330 C CA . ASN A 1 295 ? -7.275 -62.265 26.307 1.00 122.40 295 ASN A CA 1
ATOM 2331 C C . ASN A 1 295 ? -7.144 -63.111 25.038 1.00 129.59 295 ASN A C 1
ATOM 2332 O O . ASN A 1 295 ? -7.932 -62.960 24.117 1.00 123.69 295 ASN A O 1
ATOM 2334 N N . PHE A 1 296 ? -6.158 -64.004 24.979 1.00 142.30 296 PHE A N 1
ATOM 2335 C CA . PHE A 1 296 ? -5.142 -64.174 26.007 1.00 146.98 296 PHE A CA 1
ATOM 2336 C C . PHE A 1 296 ? -3.900 -64.837 25.437 1.00 128.95 296 PHE A C 1
ATOM 2337 O O . PHE A 1 296 ? -3.744 -66.052 25.521 1.00 117.69 296 PHE A O 1
ATOM 2345 N N . ILE A 1 301 ? -3.677 -59.521 29.390 1.00 121.70 301 ILE A N 1
ATOM 2346 C CA . ILE A 1 301 ? -3.064 -58.438 28.639 1.00 123.88 301 ILE A CA 1
ATOM 2347 C C . ILE A 1 301 ? -4.103 -57.550 28.023 1.00 114.58 301 ILE A C 1
ATOM 2348 O O . ILE A 1 301 ? -4.984 -57.984 27.269 1.00 106.80 301 ILE A O 1
ATOM 2353 N N . VAL A 1 302 ? -4.108 -56.274 28.342 1.00 108.27 302 VAL A N 1
ATOM 2354 C CA . VAL A 1 302 ? -4.981 -55.293 27.744 1.00 112.94 302 VAL A CA 1
ATOM 2355 C C . VAL A 1 302 ? -4.005 -54.644 26.754 1.00 121.23 302 VAL A C 1
ATOM 2356 O O . VAL A 1 302 ? -2.830 -54.585 27.029 1.00 129.47 302 VAL A O 1
ATOM 2360 N N . PRO A 1 303 ? -4.481 -54.157 25.564 1.00 113.53 303 PRO A N 1
ATOM 2361 C CA . PRO A 1 303 ? -3.457 -53.590 24.661 1.00 109.20 303 PRO A CA 1
ATOM 2362 C C . PRO A 1 303 ? -2.655 -52.335 24.921 1.00 101.36 303 PRO A C 1
ATOM 2363 O O . PRO A 1 303 ? -1.436 -52.328 24.757 1.00 105.35 303 PRO A O 1
ATOM 2367 N N . ILE A 1 304 ? -3.338 -51.250 25.286 1.00 96.55 304 ILE A N 1
ATOM 2368 C CA . ILE A 1 304 ? -2.655 -49.978 25.432 1.00 99.52 304 ILE A CA 1
ATOM 2369 C C . ILE A 1 304 ? -1.296 -50.081 26.102 1.00 99.75 304 ILE A C 1
ATOM 2370 O O . ILE A 1 304 ? -0.368 -49.376 25.709 1.00 100.33 304 ILE A O 1
ATOM 2375 N N . GLN A 1 305 ? -1.158 -50.983 27.066 1.00 105.62 305 GLN A N 1
ATOM 2376 C CA . GLN A 1 305 ? 0.116 -51.128 27.731 1.00 109.44 305 GLN A CA 1
ATOM 2377 C C . GLN A 1 305 ? 0.928 -52.277 27.115 1.00 108.92 305 GLN A C 1
ATOM 2378 O O . GLN A 1 305 ? 2.052 -52.556 27.546 1.00 110.20 305 GLN A O 1
ATOM 2384 N N . PHE A 1 306 ? 0.367 -52.958 26.116 1.00 109.17 306 PHE A N 1
ATOM 2385 C CA . PHE A 1 306 ? 1.150 -53.967 25.420 1.00 105.10 306 PHE A CA 1
ATOM 2386 C C . PHE A 1 306 ? 1.928 -53.094 24.444 1.00 117.11 306 PHE A C 1
ATOM 2387 O O . PHE A 1 306 ? 3.061 -53.398 24.075 1.00 126.81 306 PHE A O 1
ATOM 2395 N N . LEU A 1 307 ? 1.285 -52.002 24.020 1.00 109.95 307 LEU A N 1
ATOM 2396 C CA . LEU A 1 307 ? 1.899 -51.040 23.111 1.00 98.35 307 LEU A CA 1
ATOM 2397 C C . LEU A 1 307 ? 3.043 -50.379 23.874 1.00 96.00 307 LEU A C 1
ATOM 2398 O O . LEU A 1 307 ? 4.109 -50.131 23.317 1.00 92.35 307 LEU A O 1
ATOM 2403 N N . LYS A 1 308 ? 2.805 -50.111 25.157 1.00 99.13 308 LYS A N 1
ATOM 2404 C CA . LYS A 1 308 ? 3.796 -49.486 26.039 1.00 95.51 308 LYS A CA 1
ATOM 2405 C C . LYS A 1 308 ? 5.078 -50.327 26.074 1.00 93.71 308 LYS A C 1
ATOM 2406 O O . LYS A 1 308 ? 6.174 -49.810 26.304 1.00 94.70 308 LYS A O 1
ATOM 2412 N N . ALA A 1 309 ? 4.928 -51.623 25.822 1.00 88.66 309 ALA A N 1
ATOM 2413 C CA . ALA A 1 309 ? 6.054 -52.547 25.814 1.00 95.95 309 ALA A CA 1
ATOM 2414 C C . ALA A 1 309 ? 6.849 -52.467 24.509 1.00 99.25 309 ALA A C 1
ATOM 2415 O O . ALA A 1 309 ? 8.076 -52.522 24.518 1.00 98.07 309 ALA A O 1
ATOM 2417 N N . LEU A 1 310 ? 6.138 -52.338 23.390 1.00 101.68 310 LEU A N 1
ATOM 2418 C CA . LEU A 1 310 ? 6.757 -52.268 22.062 1.00 97.39 310 LEU A CA 1
ATOM 2419 C C . LEU A 1 310 ? 7.403 -50.945 21.743 1.00 95.71 310 LEU A C 1
ATOM 2420 O O . LEU A 1 310 ? 8.315 -50.876 20.914 1.00 93.87 310 LEU A O 1
ATOM 2425 N N . LEU A 1 311 ? 6.908 -49.886 22.356 1.00 96.35 311 LEU A N 1
ATOM 2426 C CA . LEU A 1 311 ? 7.468 -48.585 22.073 1.00 102.38 311 LEU A CA 1
ATOM 2427 C C . LEU A 1 311 ? 8.853 -48.432 22.713 1.00 114.00 311 LEU A C 1
ATOM 2428 O O . LEU A 1 311 ? 9.281 -49.268 23.514 1.00 116.95 311 LEU A O 1
ATOM 2433 N N . PRO A 1 312 ? 9.617 -47.433 22.254 1.00 112.18 312 PRO A N 1
ATOM 2434 C CA . PRO A 1 312 ? 10.955 -47.077 22.710 1.00 104.75 312 PRO A CA 1
ATOM 2435 C C . PRO A 1 312 ? 11.031 -46.924 24.229 1.00 101.96 312 PRO A C 1
ATOM 2436 O O . PRO A 1 312 ? 10.018 -46.651 24.878 1.00 91.08 312 PRO A O 1
ATOM 2440 N N . ASP A 1 313 ? 12.238 -47.098 24.783 1.00 109.33 313 ASP A N 1
ATOM 2441 C CA . ASP A 1 313 ? 12.479 -46.990 26.229 1.00 106.29 313 ASP A CA 1
ATOM 2442 C C . ASP A 1 313 ? 11.662 -45.842 26.832 1.00 101.57 313 ASP A C 1
ATOM 2443 O O . ASP A 1 313 ? 11.607 -44.747 26.274 1.00 98.95 313 ASP A O 1
ATOM 2445 N N . PRO A 1 314 ? 11.049 -46.076 28.005 1.00 102.33 314 PRO A N 1
ATOM 2446 C CA . PRO A 1 314 ? 10.215 -45.079 28.694 1.00 102.73 314 PRO A CA 1
ATOM 2447 C C . PRO A 1 314 ? 10.774 -43.655 28.741 1.00 104.29 314 PRO A C 1
ATOM 2448 O O . PRO A 1 314 ? 10.182 -42.707 28.203 1.00 99.14 314 PRO A O 1
ATOM 2452 N N . ALA A 1 315 ? 11.915 -43.534 29.415 1.00 109.70 315 ALA A N 1
ATOM 2453 C CA . ALA A 1 315 ? 12.567 -42.257 29.633 1.00 108.87 315 ALA A CA 1
ATOM 2454 C C . ALA A 1 315 ? 13.916 -42.090 28.939 1.00 110.48 315 ALA A C 1
ATOM 2455 O O . ALA A 1 315 ? 14.610 -41.090 29.176 1.00 116.52 315 ALA A O 1
ATOM 2457 N N . SER A 1 316 ? 14.295 -43.050 28.096 1.00 97.71 316 SER A N 1
ATOM 2458 C CA . SER A 1 316 ? 15.569 -42.944 27.398 1.00 98.14 316 SER A CA 1
ATOM 2459 C C . SER A 1 316 ? 15.431 -42.150 26.091 1.00 101.58 316 SER A C 1
ATOM 2460 O O . SER A 1 316 ? 16.075 -42.449 25.079 1.00 97.08 316 SER A O 1
ATOM 2463 N N . LEU A 1 317 ? 14.563 -41.143 26.133 1.00 107.74 317 LEU A N 1
ATOM 2464 C CA . LEU A 1 317 ? 14.359 -40.232 25.014 1.00 106.81 317 LEU A CA 1
ATOM 2465 C C . LEU A 1 317 ? 15.091 -38.967 25.481 1.00 103.03 317 LEU A C 1
ATOM 2466 O O . LEU A 1 317 ? 15.459 -38.108 24.679 1.00 89.99 317 LEU A O 1
ATOM 2471 N N . GLY A 1 318 ? 15.316 -38.889 26.794 1.00 103.46 318 GLY A N 1
ATOM 2472 C CA . GLY A 1 318 ? 16.021 -37.760 27.382 1.00 94.32 318 GLY A CA 1
ATOM 2473 C C . GLY A 1 318 ? 17.375 -37.473 26.747 1.00 94.81 318 GLY A C 1
ATOM 2474 O O . GLY A 1 318 ? 17.667 -36.310 26.459 1.00 97.30 318 GLY A O 1
ATOM 2475 N N . PRO A 1 319 ? 18.236 -38.495 26.528 1.00 88.84 319 PRO A N 1
ATOM 2476 C CA . PRO A 1 319 ? 19.556 -38.277 25.912 1.00 83.83 319 PRO A CA 1
ATOM 2477 C C . PRO A 1 319 ? 19.490 -38.127 24.386 1.00 86.77 319 PRO A C 1
ATOM 2478 O O . PRO A 1 319 ? 20.332 -37.468 23.777 1.00 91.38 319 PRO A O 1
ATOM 2482 N N . ARG A 1 320 ? 18.481 -38.758 23.786 1.00 85.86 320 ARG A N 1
ATOM 2483 C CA . ARG A 1 320 ? 18.276 -38.753 22.336 1.00 85.67 320 ARG A CA 1
ATOM 2484 C C . ARG A 1 320 ? 17.653 -37.491 21.740 1.00 72.85 320 ARG A C 1
ATOM 2485 O O . ARG A 1 320 ? 18.087 -37.013 20.695 1.00 76.45 320 ARG A O 1
ATOM 2493 N N . THR A 1 321 ? 16.625 -36.969 22.407 1.00 67.80 321 THR A N 1
ATOM 2494 C CA . THR A 1 321 ? 15.888 -35.783 21.959 1.00 62.93 321 THR A CA 1
ATOM 2495 C C . THR A 1 321 ? 16.669 -34.511 21.640 1.00 71.02 321 THR A C 1
ATOM 2496 O O . THR A 1 321 ? 17.415 -34.001 22.476 1.00 67.08 321 THR A O 1
ATOM 2500 N N . VAL A 1 322 ? 16.451 -33.997 20.434 1.00 80.02 322 VAL A N 1
ATOM 2501 C CA . VAL A 1 322 ? 17.064 -32.751 19.989 1.00 85.16 322 VAL A CA 1
ATOM 2502 C C . VAL A 1 322 ? 15.918 -31.800 19.672 1.00 76.51 322 VAL A C 1
ATOM 2503 O O . VAL A 1 322 ? 14.939 -32.184 19.034 1.00 86.29 322 VAL A O 1
ATOM 2507 N N . GLY A 1 323 ? 16.029 -30.562 20.129 1.00 59.18 323 GLY A N 1
ATOM 2508 C CA . GLY A 1 323 ? 14.969 -29.613 19.865 1.00 63.23 323 GLY A CA 1
ATOM 2509 C C . GLY A 1 323 ? 14.709 -28.646 21.006 1.00 58.40 323 GLY A C 1
ATOM 2510 O O . GLY A 1 323 ? 15.463 -28.605 21.983 1.00 55.28 323 GLY A O 1
ATOM 2511 N N . LYS A 1 324 ? 13.625 -27.878 20.890 1.00 51.42 324 LYS A N 1
ATOM 2512 C CA . LYS A 1 324 ? 13.294 -26.886 21.901 1.00 53.04 324 LYS A CA 1
ATOM 2513 C C . LYS A 1 324 ? 11.815 -26.777 22.222 1.00 56.46 324 LYS A C 1
ATOM 2514 O O . LYS A 1 324 ? 10.975 -27.112 21.393 1.00 70.61 324 LYS A O 1
ATOM 2520 N N . THR A 1 325 ? 11.501 -26.327 23.434 1.00 52.44 325 THR A N 1
ATOM 2521 C CA . THR A 1 325 ? 10.107 -26.105 23.807 1.00 52.77 325 THR A CA 1
ATOM 2522 C C . THR A 1 325 ? 9.986 -24.605 24.020 1.00 54.12 325 THR A C 1
ATOM 2523 O O . THR A 1 325 ? 10.978 -23.917 24.299 1.00 47.50 325 THR A O 1
ATOM 2527 N N . ASN A 1 326 ? 8.762 -24.110 23.885 1.00 42.55 326 ASN A N 1
ATOM 2528 C CA . ASN A 1 326 ? 8.488 -22.699 24.066 1.00 42.52 326 ASN A CA 1
ATOM 2529 C C . ASN A 1 326 ? 7.088 -22.615 24.648 1.00 46.74 326 ASN A C 1
ATOM 2530 O O . ASN A 1 326 ? 6.106 -22.881 23.957 1.00 59.77 326 ASN A O 1
ATOM 2535 N N . ILE A 1 327 ? 6.998 -22.263 25.919 1.00 42.75 327 ILE A N 1
ATOM 2536 C CA . ILE A 1 327 ? 5.698 -22.139 26.555 1.00 46.42 327 ILE A CA 1
ATOM 2537 C C . ILE A 1 327 ? 5.550 -20.720 27.049 1.00 42.88 327 ILE A C 1
ATOM 2538 O O . ILE A 1 327 ? 6.428 -20.205 27.756 1.00 43.04 327 ILE A O 1
ATOM 2543 N N . GLY A 1 328 ? 4.449 -20.076 26.673 1.00 45.74 328 GLY A N 1
ATOM 2544 C CA . GLY A 1 328 ? 4.242 -18.706 27.106 1.00 57.68 328 GLY A CA 1
ATOM 2545 C C . GLY A 1 328 ? 2.797 -18.272 27.030 1.00 60.18 328 GLY A C 1
ATOM 2546 O O . GLY A 1 328 ? 1.906 -19.092 26.775 1.00 51.77 328 GLY A O 1
ATOM 2547 N N . CYS A 1 329 ? 2.573 -16.980 27.239 1.00 52.14 329 CYS A N 1
ATOM 2548 C CA . CYS A 1 329 ? 1.231 -16.421 27.205 1.00 46.70 329 CYS A CA 1
ATOM 2549 C C . CYS A 1 329 ? 1.154 -15.098 26.480 1.00 47.80 329 CYS A C 1
ATOM 2550 O O . CYS A 1 329 ? 1.994 -14.218 26.688 1.00 41.49 329 CYS A O 1
ATOM 2553 N N . ILE A 1 330 ? 0.123 -14.952 25.654 1.00 45.09 330 ILE A N 1
ATOM 2554 C CA . ILE A 1 330 ? -0.112 -13.712 24.932 1.00 43.69 330 ILE A CA 1
ATOM 2555 C C . ILE A 1 330 ? -1.276 -12.999 25.617 1.00 47.78 330 ILE A C 1
ATOM 2556 O O . ILE A 1 330 ? -2.393 -13.500 25.654 1.00 58.18 330 ILE A O 1
ATOM 2561 N N . PHE A 1 331 ? -0.989 -11.823 26.162 1.00 45.90 331 PHE A N 1
ATOM 2562 C CA . PHE A 1 331 ? -1.980 -11.040 26.876 1.00 42.87 331 PHE A CA 1
ATOM 2563 C C . PHE A 1 331 ? -2.437 -9.836 26.076 1.00 53.00 331 PHE A C 1
ATOM 2564 O O . PHE A 1 331 ? -1.641 -9.211 25.385 1.00 59.07 331 PHE A O 1
ATOM 2572 N N . THR A 1 332 ? -3.724 -9.519 26.161 1.00 55.14 332 THR A N 1
ATOM 2573 C CA . THR A 1 332 ? -4.228 -8.318 25.516 1.00 58.53 332 THR A CA 1
ATOM 2574 C C . THR A 1 332 ? -4.996 -7.598 26.598 1.00 52.17 332 THR A C 1
ATOM 2575 O O . THR A 1 332 ? -5.870 -8.172 27.231 1.00 52.34 332 THR A O 1
ATOM 2579 N N . GLY A 1 333 ? -4.637 -6.345 26.826 1.00 54.41 333 GLY A N 1
ATOM 2580 C CA . GLY A 1 333 ? -5.284 -5.583 27.868 1.00 57.28 333 GLY A CA 1
ATOM 2581 C C . GLY A 1 333 ? -5.233 -4.100 27.623 1.00 49.85 333 GLY A C 1
ATOM 2582 O O . GLY A 1 333 ? -5.015 -3.657 26.506 1.00 56.87 333 GLY A O 1
ATOM 2583 N N . VAL A 1 334 ? -5.419 -3.335 28.689 1.00 52.27 334 VAL A N 1
ATOM 2584 C CA . VAL A 1 334 ? -5.445 -1.891 28.599 1.00 67.16 334 VAL A CA 1
ATOM 2585 C C . VAL A 1 334 ? -4.512 -1.277 29.619 1.00 60.89 334 VAL A C 1
ATOM 2586 O O . VAL A 1 334 ? -4.500 -1.684 30.776 1.00 60.61 334 VAL A O 1
ATOM 2590 N N . LYS A 1 335 ? -3.723 -0.304 29.187 1.00 55.50 335 LYS A N 1
ATOM 2591 C CA . LYS A 1 335 ? -2.827 0.407 30.094 1.00 58.42 335 LYS A CA 1
ATOM 2592 C C . LYS A 1 335 ? -2.986 1.875 29.736 1.00 63.42 335 LYS A C 1
ATOM 2593 O O . LYS A 1 335 ? -2.791 2.272 28.581 1.00 56.11 335 LYS A O 1
ATOM 2599 N N . ASP A 1 336 ? -3.378 2.662 30.736 1.00 69.96 336 ASP A N 1
ATOM 2600 C CA . ASP A 1 336 ? -3.605 4.089 30.568 1.00 68.38 336 ASP A CA 1
ATOM 2601 C C . ASP A 1 336 ? -4.617 4.332 29.443 1.00 62.45 336 ASP A C 1
ATOM 2602 O O . ASP A 1 336 ? -4.429 5.186 28.582 1.00 69.88 336 ASP A O 1
ATOM 2607 N N . GLY A 1 337 ? -5.693 3.555 29.472 1.00 65.36 337 GLY A N 1
ATOM 2608 C CA . GLY A 1 337 ? -6.742 3.680 28.484 1.00 63.99 337 GLY A CA 1
ATOM 2609 C C . GLY A 1 337 ? -6.322 3.344 27.070 1.00 71.33 337 GLY A C 1
ATOM 2610 O O . GLY A 1 337 ? -6.951 3.779 26.114 1.00 87.81 337 GLY A O 1
ATOM 2611 N N . VAL A 1 338 ? -5.259 2.567 26.927 1.00 79.84 338 VAL A N 1
ATOM 2612 C CA . VAL A 1 338 ? -4.794 2.194 25.595 1.00 73.94 338 VAL A CA 1
ATOM 2613 C C . VAL A 1 338 ? -4.555 0.691 25.490 1.00 76.64 338 VAL A C 1
ATOM 2614 O O . VAL A 1 338 ? -3.969 0.080 26.381 1.00 83.28 338 VAL A O 1
ATOM 2618 N N . GLU A 1 339 ? -5.031 0.100 24.396 1.00 69.39 339 GLU A N 1
ATOM 2619 C CA . GLU A 1 339 ? -4.863 -1.324 24.167 1.00 59.53 339 GLU A CA 1
ATOM 2620 C C . GLU A 1 339 ? -3.376 -1.674 24.090 1.00 50.94 339 GLU A C 1
ATOM 2621 O O . GLU A 1 339 ? -2.573 -0.906 23.563 1.00 57.31 339 GLU A O 1
ATOM 2627 N N . LYS A 1 340 ? -3.012 -2.839 24.607 1.00 53.35 340 LYS A N 1
ATOM 2628 C CA . LYS A 1 340 ? -1.627 -3.267 24.613 1.00 50.87 340 LYS A CA 1
ATOM 2629 C C . LYS A 1 340 ? -1.540 -4.791 24.547 1.00 51.44 340 LYS A C 1
ATOM 2630 O O . LYS A 1 340 ? -2.373 -5.485 25.127 1.00 45.03 340 LYS A O 1
ATOM 2636 N N . THR A 1 341 ? -0.558 -5.321 23.826 1.00 48.78 341 THR A N 1
ATOM 2637 C CA . THR A 1 341 ? -0.383 -6.762 23.776 1.00 48.27 341 THR A CA 1
ATOM 2638 C C . THR A 1 341 ? 1.022 -7.105 24.224 1.00 51.46 341 THR A C 1
ATOM 2639 O O . THR A 1 341 ? 1.982 -6.415 23.892 1.00 54.02 341 THR A O 1
ATOM 2643 N N . ILE A 1 342 ? 1.121 -8.180 24.993 1.00 49.29 342 ILE A N 1
ATOM 2644 C CA . ILE A 1 342 ? 2.372 -8.633 25.570 1.00 43.11 342 ILE A CA 1
ATOM 2645 C C . ILE A 1 342 ? 2.483 -10.140 25.470 1.00 42.92 342 ILE A C 1
ATOM 2646 O O . ILE A 1 342 ? 1.505 -10.860 25.609 1.00 42.23 342 ILE A O 1
ATOM 2651 N N . TYR A 1 343 ? 3.690 -10.621 25.229 1.00 47.46 343 TYR A N 1
ATOM 2652 C CA . TYR A 1 343 ? 3.944 -12.048 25.114 1.00 40.11 343 TYR A CA 1
ATOM 2653 C C . TYR A 1 343 ? 5.105 -12.393 26.053 1.00 39.73 343 TYR A C 1
ATOM 2654 O O . TYR A 1 343 ? 6.190 -11.811 25.959 1.00 45.99 343 TYR A O 1
ATOM 2663 N N . ILE A 1 344 ? 4.877 -13.298 26.991 1.00 39.72 344 ILE A N 1
ATOM 2664 C CA . ILE A 1 344 ? 5.947 -13.693 27.896 1.00 45.27 344 ILE A CA 1
ATOM 2665 C C . ILE A 1 344 ? 6.150 -15.179 27.673 1.00 43.59 344 ILE A C 1
ATOM 2666 O O . ILE A 1 344 ? 5.185 -15.944 27.645 1.00 46.82 344 ILE A O 1
ATOM 2671 N N . TYR A 1 345 ? 7.388 -15.605 27.474 1.00 35.73 345 TYR A N 1
ATOM 2672 C CA . TYR A 1 345 ? 7.597 -17.027 27.250 1.00 33.64 345 TYR A CA 1
ATOM 2673 C C . TYR A 1 345 ? 8.968 -17.481 27.676 1.00 39.27 345 TYR A C 1
ATOM 2674 O O . TYR A 1 345 ? 9.840 -16.660 27.970 1.00 41.19 345 TYR A O 1
ATOM 2683 N N . ASN A 1 346 ? 9.148 -18.798 27.722 1.00 34.62 346 ASN A N 1
ATOM 2684 C CA . ASN A 1 346 ? 10.440 -19.370 28.063 1.00 37.68 346 ASN A CA 1
ATOM 2685 C C . ASN A 1 346 ? 10.772 -20.386 27.009 1.00 37.99 346 ASN A C 1
ATOM 2686 O O . ASN A 1 346 ? 9.928 -21.202 26.639 1.00 41.23 346 ASN A O 1
ATOM 2691 N N . VAL A 1 347 ? 11.995 -20.323 26.510 1.00 35.10 347 VAL A N 1
ATOM 2692 C CA . VAL A 1 347 ? 12.437 -21.292 25.522 1.00 47.15 347 VAL A CA 1
ATOM 2693 C C . VAL A 1 347 ? 13.418 -22.191 26.234 1.00 43.34 347 VAL A C 1
ATOM 2694 O O . VAL A 1 347 ? 14.418 -21.737 26.762 1.00 51.89 347 VAL A O 1
ATOM 2698 N N . CYS A 1 348 ? 13.102 -23.472 26.260 1.00 47.77 348 CYS A N 1
ATOM 2699 C CA . CYS A 1 348 ? 13.932 -24.462 26.929 1.00 48.17 348 CYS A CA 1
ATOM 2700 C C . CYS A 1 348 ? 14.492 -25.420 25.880 1.00 50.84 348 CYS A C 1
ATOM 2701 O O . CYS A 1 348 ? 13.765 -25.873 24.993 1.00 57.78 348 CYS A O 1
ATOM 2704 N N . ASP A 1 349 ? 15.779 -25.715 25.981 1.00 53.36 349 ASP A N 1
ATOM 2705 C CA . ASP A 1 349 ? 16.443 -26.598 25.035 1.00 51.51 349 ASP A CA 1
ATOM 2706 C C . ASP A 1 349 ? 16.636 -27.998 25.641 1.00 59.12 349 ASP A C 1
ATOM 2707 O O . ASP A 1 349 ? 17.197 -28.140 26.724 1.00 49.98 349 ASP A O 1
ATOM 2712 N N . HIS A 1 350 ? 16.159 -29.022 24.936 1.00 60.55 350 HIS A N 1
ATOM 2713 C CA . HIS A 1 350 ? 16.237 -30.403 25.413 1.00 51.39 350 HIS A CA 1
ATOM 2714 C C . HIS A 1 350 ? 17.599 -30.956 25.820 1.00 56.15 350 HIS A C 1
ATOM 2715 O O . HIS A 1 350 ? 17.730 -31.560 26.894 1.00 54.40 350 HIS A O 1
ATOM 2722 N N . GLN A 1 351 ? 18.604 -30.779 24.971 1.00 57.77 351 GLN A N 1
ATOM 2723 C CA . GLN A 1 351 ? 19.929 -31.308 25.261 1.00 59.51 351 GLN A CA 1
ATOM 2724 C C . GLN A 1 351 ? 20.650 -30.574 26.397 1.00 65.49 351 GLN A C 1
ATOM 2725 O O . GLN A 1 351 ? 21.588 -31.115 26.988 1.00 67.57 351 GLN A O 1
ATOM 2731 N N . GLU A 1 352 ? 20.222 -29.353 26.700 1.00 63.57 352 GLU A N 1
ATOM 2732 C CA . GLU A 1 352 ? 20.817 -28.617 27.803 1.00 61.83 352 GLU A CA 1
ATOM 2733 C C . GLU A 1 352 ? 20.228 -29.197 29.071 1.00 65.09 352 GLU A C 1
ATOM 2734 O O . GLU A 1 352 ? 20.881 -29.264 30.102 1.00 74.55 352 GLU A O 1
ATOM 2740 N N . CYS A 1 353 ? 18.978 -29.629 28.981 1.00 53.27 353 CYS A N 1
ATOM 2741 C CA . CYS A 1 353 ? 18.311 -30.222 30.127 1.00 47.50 353 CYS A CA 1
ATOM 2742 C C . CYS A 1 353 ? 18.894 -31.590 30.459 1.00 56.03 353 CYS A C 1
ATOM 2743 O O . CYS A 1 353 ? 19.014 -31.944 31.638 1.00 54.02 353 CYS A O 1
ATOM 2746 N N . TYR A 1 354 ? 19.254 -32.366 29.440 1.00 54.81 354 TYR A N 1
ATOM 2747 C CA . TYR A 1 354 ? 19.797 -33.678 29.733 1.00 58.94 354 TYR A CA 1
ATOM 2748 C C . TYR A 1 354 ? 21.247 -33.602 30.164 1.00 68.45 354 TYR A C 1
ATOM 2749 O O . TYR A 1 354 ? 21.734 -34.480 30.871 1.00 79.63 354 TYR A O 1
ATOM 2758 N N . ALA A 1 355 ? 21.941 -32.553 29.745 1.00 53.99 355 ALA A N 1
ATOM 2759 C CA . ALA A 1 355 ? 23.339 -32.417 30.117 1.00 53.16 355 ALA A CA 1
ATOM 2760 C C . ALA A 1 355 ? 23.486 -31.936 31.546 1.00 55.62 355 ALA A C 1
ATOM 2761 O O . ALA A 1 355 ? 24.482 -32.223 32.201 1.00 75.39 355 ALA A O 1
ATOM 2763 N N . GLU A 1 356 ? 22.474 -31.227 32.033 1.00 52.76 356 GLU A N 1
ATOM 2764 C CA . GLU A 1 356 ? 22.504 -30.653 33.380 1.00 54.36 356 GLU A CA 1
ATOM 2765 C C . GLU A 1 356 ? 21.986 -31.528 34.522 1.00 62.27 356 GLU A C 1
ATOM 2766 O O . GLU A 1 356 ? 22.662 -31.698 35.545 1.00 64.57 356 GLU A O 1
ATOM 2772 N N . VAL A 1 357 ? 20.784 -32.066 34.346 1.00 55.81 357 VAL A N 1
ATOM 2773 C CA . VAL A 1 357 ? 20.161 -32.890 35.365 1.00 56.74 357 VAL A CA 1
ATOM 2774 C C . VAL A 1 357 ? 19.775 -34.267 34.826 1.00 60.12 357 VAL A C 1
ATOM 2775 O O . VAL A 1 357 ? 19.282 -35.128 35.568 1.00 58.41 357 VAL A O 1
ATOM 2779 N N . GLY A 1 358 ? 19.995 -34.458 33.528 1.00 61.75 358 GLY A N 1
ATOM 2780 C CA . GLY A 1 358 ? 19.706 -35.734 32.896 1.00 62.34 358 GLY A CA 1
ATOM 2781 C C . GLY A 1 358 ? 18.257 -36.063 32.605 1.00 66.49 358 GLY A C 1
ATOM 2782 O O . GLY A 1 358 ? 17.833 -37.194 32.833 1.00 68.96 358 GLY A O 1
ATOM 2783 N N . SER A 1 359 ? 17.511 -35.096 32.073 1.00 71.88 359 SER A N 1
ATOM 2784 C CA . SER A 1 359 ? 16.100 -35.291 31.749 1.00 68.41 359 SER A CA 1
ATOM 2785 C C . SER A 1 359 ? 15.698 -34.528 30.494 1.00 64.19 359 SER A C 1
ATOM 2786 O O . SER A 1 359 ? 16.492 -33.764 29.952 1.00 69.44 359 SER A O 1
ATOM 2789 N N . GLN A 1 360 ? 14.466 -34.727 30.029 1.00 64.96 360 GLN A N 1
ATOM 2790 C CA . GLN A 1 360 ? 13.979 -33.988 28.864 1.00 67.10 360 GLN A CA 1
ATOM 2791 C C . GLN A 1 360 ? 13.457 -32.644 29.369 1.00 66.68 360 GLN A C 1
ATOM 2792 O O . GLN A 1 360 ? 13.345 -32.432 30.583 1.00 60.79 360 GLN A O 1
ATOM 2798 N N . ALA A 1 361 ? 13.138 -31.739 28.446 1.00 65.33 361 ALA A N 1
ATOM 2799 C CA . ALA A 1 361 ? 12.646 -30.417 28.817 1.00 59.52 361 ALA A CA 1
ATOM 2800 C C . ALA A 1 361 ? 11.223 -30.429 29.377 1.00 68.54 361 ALA A C 1
ATOM 2801 O O . ALA A 1 361 ? 10.825 -29.482 30.063 1.00 64.52 361 ALA A O 1
ATOM 2803 N N . ILE A 1 362 ? 10.450 -31.481 29.096 1.00 64.71 362 ILE A N 1
ATOM 2804 C CA . ILE A 1 362 ? 9.088 -31.533 29.623 1.00 58.78 362 ILE A CA 1
ATOM 2805 C C . ILE A 1 362 ? 9.163 -31.695 31.132 1.00 50.60 362 ILE A C 1
ATOM 2806 O O . ILE A 1 362 ? 8.404 -31.075 31.868 1.00 57.40 362 ILE A O 1
ATOM 2811 N N . SER A 1 363 ? 10.087 -32.520 31.596 1.00 42.60 363 SER A N 1
ATOM 2812 C CA . SER A 1 363 ? 10.242 -32.719 33.028 1.00 39.23 363 SER A CA 1
ATOM 2813 C C . SER A 1 363 ? 10.908 -31.510 33.656 1.00 42.15 363 SER A C 1
ATOM 2814 O O . SER A 1 363 ? 10.594 -31.101 34.772 1.00 47.16 363 SER A O 1
ATOM 2817 N N . TYR A 1 364 ? 11.837 -30.935 32.918 1.00 41.92 364 TYR A N 1
ATOM 2818 C CA . TYR A 1 364 ? 12.591 -29.786 33.383 1.00 39.72 364 TYR A CA 1
ATOM 2819 C C . TYR A 1 364 ? 11.720 -28.581 33.668 1.00 41.78 364 TYR A C 1
ATOM 2820 O O . TYR A 1 364 ? 11.778 -28.005 34.751 1.00 50.05 364 TYR A O 1
ATOM 2829 N N . THR A 1 365 ? 10.918 -28.203 32.683 1.00 40.88 365 THR A N 1
ATOM 2830 C CA . THR A 1 365 ? 10.069 -27.040 32.815 1.00 36.98 365 THR A CA 1
ATOM 2831 C C . THR A 1 365 ? 8.983 -27.176 33.871 1.00 43.52 365 THR A C 1
ATOM 2832 O O . THR A 1 365 ? 8.324 -26.184 34.221 1.00 45.79 365 THR A O 1
ATOM 2836 N N . THR A 1 366 ? 8.768 -28.386 34.375 1.00 40.44 366 THR A N 1
ATOM 2837 C CA . THR A 1 366 ? 7.789 -28.543 35.432 1.00 42.89 366 THR A CA 1
ATOM 2838 C C . THR A 1 366 ? 8.553 -28.670 36.743 1.00 42.48 366 THR A C 1
ATOM 2839 O O . THR A 1 366 ? 8.196 -28.037 37.737 1.00 41.81 366 THR A O 1
ATOM 2843 N N . GLY A 1 367 ? 9.619 -29.469 36.721 1.00 39.13 367 GLY A N 1
ATOM 2844 C CA . GLY A 1 367 ? 10.448 -29.664 37.899 1.00 41.84 367 GLY A CA 1
ATOM 2845 C C . GLY A 1 367 ? 11.030 -28.402 38.509 1.00 38.18 367 GLY A C 1
ATOM 2846 O O . GLY A 1 367 ? 10.946 -28.216 39.720 1.00 42.44 367 GLY A O 1
ATOM 2847 N N . VAL A 1 368 ? 11.615 -27.530 37.686 1.00 37.95 368 VAL A N 1
ATOM 2848 C CA . VAL A 1 368 ? 12.199 -26.284 38.195 1.00 40.44 368 VAL A CA 1
ATOM 2849 C C . VAL A 1 368 ? 11.166 -25.387 38.907 1.00 45.31 368 VAL A C 1
ATOM 2850 O O . VAL A 1 368 ? 11.435 -24.903 40.002 1.00 56.42 368 VAL A O 1
ATOM 2854 N N . PRO A 1 369 ? 9.991 -25.143 38.296 1.00 49.99 369 PRO A N 1
ATOM 2855 C CA . PRO A 1 369 ? 8.973 -24.313 38.950 1.00 52.55 369 PRO A CA 1
ATOM 2856 C C . PRO A 1 369 ? 8.486 -24.936 40.254 1.00 47.21 369 PRO A C 1
ATOM 2857 O O . PRO A 1 369 ? 8.109 -24.221 41.187 1.00 37.52 369 PRO A O 1
ATOM 2861 N N . ALA A 1 370 ? 8.477 -26.267 40.299 1.00 38.92 370 ALA A N 1
ATOM 2862 C CA . ALA A 1 370 ? 8.033 -26.976 41.490 1.00 38.20 370 ALA A CA 1
ATOM 2863 C C . ALA A 1 370 ? 8.958 -26.645 42.644 1.00 45.19 370 ALA A C 1
ATOM 2864 O O . ALA A 1 370 ? 8.506 -26.312 43.737 1.00 51.30 370 ALA A O 1
ATOM 2874 N N . ILE A 1 372 ? 10.971 -24.018 42.912 1.00 35.12 372 ILE A N 1
ATOM 2875 C CA . ILE A 1 372 ? 10.844 -22.597 43.231 1.00 35.97 372 ILE A CA 1
ATOM 2876 C C . ILE A 1 372 ? 9.603 -22.356 44.083 1.00 45.76 372 ILE A C 1
ATOM 2877 O O . ILE A 1 372 ? 9.666 -21.657 45.097 1.00 57.86 372 ILE A O 1
ATOM 2882 N N . GLY A 1 373 ? 8.472 -22.923 43.665 1.00 47.85 373 GLY A N 1
ATOM 2883 C CA . GLY A 1 373 ? 7.243 -22.779 44.438 1.00 40.80 373 GLY A CA 1
ATOM 2884 C C . GLY A 1 373 ? 7.496 -23.289 45.848 1.00 37.61 373 GLY A C 1
ATOM 2885 O O . GLY A 1 373 ? 7.065 -22.682 46.826 1.00 41.62 373 GLY A O 1
ATOM 2886 N N . THR A 1 374 ? 8.200 -24.407 45.961 1.00 33.06 374 THR A N 1
ATOM 2887 C CA . THR A 1 374 ? 8.519 -24.949 47.280 1.00 42.98 374 THR A CA 1
ATOM 2888 C C . THR A 1 374 ? 9.448 -24.011 48.076 1.00 50.37 374 THR A C 1
ATOM 2889 O O . THR A 1 374 ? 9.206 -23.762 49.253 1.00 54.58 374 THR A O 1
ATOM 2893 N N . LYS A 1 375 ? 10.497 -23.498 47.426 1.00 47.23 375 LYS A N 1
ATOM 2894 C CA . LYS A 1 375 ? 11.465 -22.586 48.050 1.00 35.77 375 LYS A CA 1
ATOM 2895 C C . LYS A 1 375 ? 10.769 -21.356 48.650 1.00 48.47 375 LYS A C 1
ATOM 2896 O O . LYS A 1 375 ? 10.956 -21.038 49.822 1.00 52.27 375 LYS A O 1
ATOM 2902 N N . LEU A 1 376 ? 9.957 -20.676 47.848 1.00 57.20 376 LEU A N 1
ATOM 2903 C CA . LEU A 1 376 ? 9.250 -19.486 48.310 1.00 58.18 376 LEU A CA 1
ATOM 2904 C C . LEU A 1 376 ? 8.294 -19.740 49.475 1.00 57.30 376 LEU A C 1
ATOM 2905 O O . LEU A 1 376 ? 8.072 -18.861 50.304 1.00 67.60 376 LEU A O 1
ATOM 2910 N N . VAL A 1 377 ? 7.719 -20.930 49.540 1.00 50.16 377 VAL A N 1
ATOM 2911 C CA . VAL A 1 377 ? 6.810 -21.238 50.632 1.00 51.34 377 VAL A CA 1
ATOM 2912 C C . VAL A 1 377 ? 7.617 -21.409 51.896 1.00 54.58 377 VAL A C 1
ATOM 2913 O O . VAL A 1 377 ? 7.351 -20.762 52.905 1.00 54.85 377 VAL A O 1
ATOM 2925 N N . ASN A 1 379 ? 10.849 -20.575 52.541 1.00 51.91 379 ASN A N 1
ATOM 2926 C CA . ASN A 1 379 ? 11.713 -19.472 52.940 1.00 43.08 379 ASN A CA 1
ATOM 2927 C C . ASN A 1 379 ? 10.921 -18.264 53.426 1.00 46.23 379 ASN A C 1
ATOM 2928 O O . ASN A 1 379 ? 11.500 -17.226 53.775 1.00 50.82 379 ASN A O 1
ATOM 2933 N N . GLY A 1 380 ? 9.592 -18.422 53.456 1.00 48.07 380 GLY A N 1
ATOM 2934 C CA . GLY A 1 380 ? 8.708 -17.382 53.963 1.00 42.61 380 GLY A CA 1
ATOM 2935 C C . GLY A 1 380 ? 8.075 -16.402 52.995 1.00 48.18 380 GLY A C 1
ATOM 2936 O O . GLY A 1 380 ? 7.067 -15.774 53.313 1.00 46.16 380 GLY A O 1
ATOM 2937 N N . THR A 1 381 ? 8.658 -16.265 51.818 1.00 52.07 381 THR A N 1
ATOM 2938 C CA . THR A 1 381 ? 8.156 -15.330 50.823 1.00 48.02 381 THR A CA 1
ATOM 2939 C C . THR A 1 381 ? 6.685 -15.548 50.467 1.00 51.07 381 THR A C 1
ATOM 2940 O O . THR A 1 381 ? 5.916 -14.594 50.288 1.00 64.21 381 THR A O 1
ATOM 2944 N N . TRP A 1 382 ? 6.296 -16.809 50.361 1.00 53.49 382 TRP A N 1
ATOM 2945 C CA . TRP A 1 382 ? 4.937 -17.141 49.970 1.00 57.96 382 TRP A CA 1
ATOM 2946 C C . TRP A 1 382 ? 4.132 -17.914 51.013 1.00 60.78 382 TRP A C 1
ATOM 2947 O O . TRP A 1 382 ? 3.127 -18.545 50.684 1.00 65.53 382 TRP A O 1
ATOM 2958 N N . LYS A 1 383 ? 4.562 -17.850 52.269 1.00 64.19 383 LYS A N 1
ATOM 2959 C CA . LYS A 1 383 ? 3.861 -18.535 53.350 1.00 54.96 383 LYS A CA 1
ATOM 2960 C C . LYS A 1 383 ? 2.652 -17.714 53.847 1.00 55.45 383 LYS A C 1
ATOM 2961 O O . LYS A 1 383 ? 2.811 -16.765 54.608 1.00 67.35 383 LYS A O 1
ATOM 2967 N N . GLN A 1 384 ? 1.458 -18.060 53.371 1.00 50.94 384 GLN A N 1
ATOM 2968 C CA . GLN A 1 384 ? 0.208 -17.408 53.796 1.00 60.49 384 GLN A CA 1
ATOM 2969 C C . GLN A 1 384 ? -0.799 -18.521 54.029 1.00 62.42 384 GLN A C 1
ATOM 2970 O O . GLN A 1 384 ? -0.920 -19.438 53.217 1.00 63.39 384 GLN A O 1
ATOM 2976 N N . ALA A 1 385 ? -1.527 -18.445 55.134 1.00 69.32 385 ALA A N 1
ATOM 2977 C CA . ALA A 1 385 ? -2.506 -19.475 55.429 1.00 59.21 385 ALA A CA 1
ATOM 2978 C C . ALA A 1 385 ? -3.585 -19.484 54.360 1.00 53.96 385 ALA A C 1
ATOM 2979 O O . ALA A 1 385 ? -4.079 -18.431 53.945 1.00 53.39 385 ALA A O 1
ATOM 2981 N N . GLY A 1 386 ? -3.935 -20.682 53.911 1.00 52.35 386 GLY A N 1
ATOM 2982 C CA . GLY A 1 386 ? -4.949 -20.814 52.888 1.00 60.31 386 GLY A CA 1
ATOM 2983 C C . GLY A 1 386 ? -4.499 -21.623 51.682 1.00 58.54 386 GLY A C 1
ATOM 2984 O O . GLY A 1 386 ? -3.374 -22.115 51.613 1.00 57.87 386 GLY A O 1
ATOM 2985 N N . VAL A 1 387 ? -5.404 -21.759 50.725 1.00 53.33 387 VAL A N 1
ATOM 2986 C CA . VAL A 1 387 ? -5.142 -22.495 49.507 1.00 42.62 387 VAL A CA 1
ATOM 2987 C C . VAL A 1 387 ? -4.983 -21.457 48.418 1.00 39.19 387 VAL A C 1
ATOM 2988 O O . VAL A 1 387 ? -5.808 -20.552 48.303 1.00 43.03 387 VAL A O 1
ATOM 2992 N N . TYR A 1 388 ? -3.916 -21.575 47.628 1.00 35.32 388 TYR A N 1
ATOM 2993 C CA . TYR A 1 388 ? -3.640 -20.600 46.569 1.00 40.90 388 TYR A CA 1
ATOM 2994 C C . TYR A 1 388 ? -3.175 -21.103 45.217 1.00 45.14 388 TYR A C 1
ATOM 2995 O O . TYR A 1 388 ? -2.474 -22.115 45.111 1.00 44.34 388 TYR A O 1
ATOM 3004 N N . ASN A 1 389 ? -3.560 -20.365 44.182 1.00 44.56 389 ASN A N 1
ATOM 3005 C CA . ASN A 1 389 ? -3.050 -20.643 42.856 1.00 50.62 389 ASN A CA 1
ATOM 3006 C C . ASN A 1 389 ? -2.010 -19.523 42.725 1.00 55.36 389 ASN A C 1
ATOM 3007 O O . ASN A 1 389 ? -2.127 -18.473 43.371 1.00 66.17 389 ASN A O 1
ATOM 3012 N N . LEU A 1 390 ? -0.989 -19.751 41.913 1.00 48.25 390 LEU A N 1
ATOM 3013 C CA . LEU A 1 390 ? 0.100 -18.786 41.792 1.00 38.08 390 LEU A CA 1
ATOM 3014 C C . LEU A 1 390 ? -0.174 -17.330 41.409 1.00 41.76 390 LEU A C 1
ATOM 3015 O O . LEU A 1 390 ? 0.591 -16.437 41.803 1.00 50.77 390 LEU A O 1
ATOM 3020 N N . GLU A 1 391 ? -1.246 -17.063 40.668 1.00 50.77 391 GLU A N 1
ATOM 3021 C CA . GLU A 1 391 ? -1.531 -15.685 40.268 1.00 52.18 391 GLU A CA 1
ATOM 3022 C C . GLU A 1 391 ? -1.932 -14.789 41.458 1.00 59.10 391 GLU A C 1
ATOM 3023 O O . GLU A 1 391 ? -1.900 -13.565 41.371 1.00 59.62 391 GLU A O 1
ATOM 3029 N N . GLU A 1 392 ? -2.272 -15.412 42.578 1.00 55.66 392 GLU A N 1
ATOM 3030 C CA . GLU A 1 392 ? -2.706 -14.682 43.768 1.00 52.57 392 GLU A CA 1
ATOM 3031 C C . GLU A 1 392 ? -1.551 -14.171 44.626 1.00 50.63 392 GLU A C 1
ATOM 3032 O O . GLU A 1 392 ? -1.759 -13.427 45.590 1.00 51.31 392 GLU A O 1
ATOM 3038 N N . LEU A 1 393 ? -0.334 -14.573 44.283 1.00 51.02 393 LEU A N 1
ATOM 3039 C CA . LEU A 1 393 ? 0.834 -14.183 45.057 1.00 40.92 393 LEU A CA 1
ATOM 3040 C C . LEU A 1 393 ? 1.741 -13.209 44.296 1.00 46.46 393 LEU A C 1
ATOM 3041 O O . LEU A 1 393 ? 1.592 -13.017 43.084 1.00 56.51 393 LEU A O 1
ATOM 3046 N N . ASP A 1 394 ? 2.666 -12.581 45.019 1.00 48.75 394 ASP A N 1
ATOM 3047 C CA . ASP A 1 394 ? 3.614 -11.641 44.424 1.00 51.17 394 ASP A CA 1
ATOM 3048 C C . ASP A 1 394 ? 4.442 -12.434 43.420 1.00 55.35 394 ASP A C 1
ATOM 3049 O O . ASP A 1 394 ? 5.129 -13.382 43.789 1.00 55.36 394 ASP A O 1
ATOM 3054 N N . PRO A 1 395 ? 4.382 -12.058 42.140 1.00 53.00 395 PRO A N 1
ATOM 3055 C CA . PRO A 1 395 ? 5.120 -12.751 41.083 1.00 56.38 395 PRO A CA 1
ATOM 3056 C C . PRO A 1 395 ? 6.619 -12.490 41.054 1.00 66.88 395 PRO A C 1
ATOM 3057 O O . PRO A 1 395 ? 7.401 -13.335 40.599 1.00 65.30 395 PRO A O 1
ATOM 3061 N N . ASP A 1 396 ? 7.018 -11.328 41.560 1.00 69.36 396 ASP A N 1
ATOM 3062 C CA . ASP A 1 396 ? 8.418 -10.914 41.519 1.00 64.98 396 ASP A CA 1
ATOM 3063 C C . ASP A 1 396 ? 9.511 -11.894 41.946 1.00 54.96 396 ASP A C 1
ATOM 3064 O O . ASP A 1 396 ? 10.367 -12.230 41.139 1.00 59.03 396 ASP A O 1
ATOM 3069 N N . PRO A 1 397 ? 9.499 -12.373 43.197 1.00 46.20 397 PRO A N 1
ATOM 3070 C CA . PRO A 1 397 ? 10.563 -13.310 43.585 1.00 49.01 397 PRO A CA 1
ATOM 3071 C C . PRO A 1 397 ? 10.577 -14.612 42.786 1.00 48.17 397 PRO A C 1
ATOM 3072 O O . PRO A 1 397 ? 11.599 -15.306 42.701 1.00 62.34 397 PRO A O 1
ATOM 3076 N N . PHE A 1 398 ? 9.435 -14.935 42.185 1.00 42.84 398 PHE A N 1
ATOM 3077 C CA . PHE A 1 398 ? 9.355 -16.150 41.408 1.00 48.18 398 PHE A CA 1
ATOM 3078 C C . PHE A 1 398 ? 10.052 -15.914 40.072 1.00 48.29 398 PHE A C 1
ATOM 3079 O O . PHE A 1 398 ? 10.892 -16.720 39.656 1.00 43.34 398 PHE A O 1
ATOM 3095 N N . GLU A 1 400 ? 12.341 -13.987 39.413 1.00 38.74 400 GLU A N 1
ATOM 3096 C CA . GLU A 1 400 ? 13.768 -13.874 39.600 1.00 45.78 400 GLU A CA 1
ATOM 3097 C C . GLU A 1 400 ? 14.350 -15.266 39.717 1.00 45.45 400 GLU A C 1
ATOM 3098 O O . GLU A 1 400 ? 15.330 -15.592 39.053 1.00 53.42 400 GLU A O 1
ATOM 3104 N N . ALA A 1 401 ? 13.725 -16.099 40.546 1.00 44.61 401 ALA A N 1
ATOM 3105 C CA . ALA A 1 401 ? 14.189 -17.473 40.732 1.00 36.75 401 ALA A CA 1
ATOM 3106 C C . ALA A 1 401 ? 14.205 -18.190 39.385 1.00 46.08 401 ALA A C 1
ATOM 3107 O O . ALA A 1 401 ? 15.058 -19.040 39.131 1.00 59.73 401 ALA A O 1
ATOM 3109 N N . LEU A 1 402 ? 13.253 -17.847 38.522 1.00 39.17 402 LEU A N 1
ATOM 3110 C CA . LEU A 1 402 ? 13.215 -18.471 37.218 1.00 39.34 402 LEU A CA 1
ATOM 3111 C C . LEU A 1 402 ? 14.471 -18.128 36.416 1.00 43.47 402 LEU A C 1
ATOM 3112 O O . LEU A 1 402 ? 15.007 -18.986 35.718 1.00 55.36 402 LEU A O 1
ATOM 3117 N N . ASN A 1 403 ? 14.944 -16.882 36.506 1.00 38.07 403 ASN A N 1
ATOM 3118 C CA . ASN A 1 403 ? 16.147 -16.504 35.760 1.00 47.30 403 ASN A CA 1
ATOM 3119 C C . ASN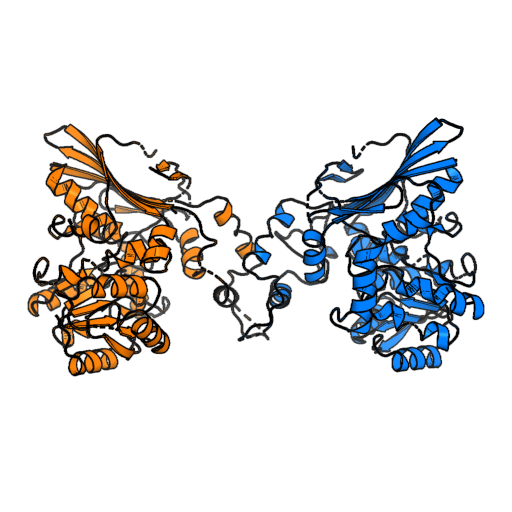 A 1 403 ? 17.369 -17.158 36.383 1.00 53.68 403 ASN A C 1
ATOM 3120 O O . ASN A 1 403 ? 18.278 -17.607 35.690 1.00 62.29 403 ASN A O 1
ATOM 3125 N N . GLU A 1 404 ? 17.366 -17.215 37.705 1.00 51.26 404 GLU A N 1
ATOM 3126 C CA . GLU A 1 404 ? 18.453 -17.791 38.472 1.00 53.15 404 GLU A CA 1
ATOM 3127 C C . GLU A 1 404 ? 18.552 -19.311 38.359 1.00 50.60 404 GLU A C 1
ATOM 3128 O O . GLU A 1 404 ? 19.650 -19.865 38.290 1.00 54.15 404 GLU A O 1
ATOM 3134 N N . TYR A 1 405 ? 17.414 -19.992 38.308 1.00 55.24 405 TYR A N 1
ATOM 3135 C CA . TYR A 1 405 ? 17.444 -21.448 38.302 1.00 56.55 405 TYR A CA 1
ATOM 3136 C C . TYR A 1 405 ? 17.274 -22.250 37.030 1.00 52.72 405 TYR A C 1
ATOM 3137 O O . TYR A 1 405 ? 17.018 -23.451 37.099 1.00 52.79 405 TYR A O 1
ATOM 3146 N N . GLY A 1 406 ? 17.422 -21.614 35.874 1.00 49.49 406 GLY A N 1
ATOM 3147 C CA . GLY A 1 406 ? 17.344 -22.373 34.639 1.00 40.27 406 GLY A CA 1
ATOM 3148 C C . GLY A 1 406 ? 16.278 -22.072 33.620 1.00 39.42 406 GLY A C 1
ATOM 3149 O O . GLY A 1 406 ? 16.338 -22.583 32.511 1.00 43.60 406 GLY A O 1
ATOM 3150 N N . LEU A 1 407 ? 15.300 -21.256 33.964 1.00 44.88 407 LEU A N 1
ATOM 3151 C CA . LEU A 1 407 ? 14.240 -20.952 33.007 1.00 44.97 407 LEU A CA 1
ATOM 3152 C C . LEU A 1 407 ? 14.074 -19.468 32.743 1.00 42.18 407 LEU A C 1
ATOM 3153 O O . LEU A 1 407 ? 13.066 -18.875 33.103 1.00 42.72 407 LEU A O 1
ATOM 3158 N N . PRO A 1 408 ? 15.081 -18.846 32.114 1.00 48.67 408 PRO A N 1
ATOM 3159 C CA . PRO A 1 408 ? 14.981 -17.419 31.817 1.00 49.60 408 PRO A CA 1
ATOM 3160 C C . PRO A 1 408 ? 13.777 -17.186 30.907 1.00 51.22 408 PRO A C 1
ATOM 3161 O O . PRO A 1 408 ? 13.447 -18.028 30.067 1.00 58.81 408 PRO A O 1
ATOM 3165 N N . TRP A 1 409 ? 13.112 -16.051 31.092 1.00 41.05 409 TRP A N 1
ATOM 3166 C CA . TRP A 1 409 ? 11.942 -15.731 30.292 1.00 39.63 409 TRP A CA 1
ATOM 3167 C C . TRP A 1 409 ? 12.194 -14.523 29.393 1.00 46.47 409 TRP A C 1
ATOM 3168 O O . TRP A 1 409 ? 13.183 -13.804 29.567 1.00 51.24 409 TRP A O 1
ATOM 3179 N N . VAL A 1 410 ? 11.281 -14.308 28.447 1.00 51.10 410 VAL A N 1
ATOM 3180 C CA . VAL A 1 410 ? 11.371 -13.227 27.476 1.00 47.57 410 VAL A CA 1
ATOM 3181 C C . VAL A 1 410 ? 10.044 -12.452 27.424 1.00 48.84 410 VAL A C 1
ATOM 3182 O O . VAL A 1 410 ? 8.976 -13.058 27.492 1.00 56.78 410 VAL A O 1
ATOM 3186 N N . VAL A 1 411 ? 10.096 -11.131 27.304 1.00 38.16 411 VAL A N 1
ATOM 3187 C CA . VAL A 1 411 ? 8.875 -10.341 27.207 1.00 39.97 411 VAL A CA 1
ATOM 3188 C C . VAL A 1 411 ? 8.875 -9.565 25.887 1.00 45.05 411 VAL A C 1
ATOM 3189 O O . VAL A 1 411 ? 9.809 -8.813 25.597 1.00 48.56 411 VAL A O 1
ATOM 3193 N N . VAL A 1 412 ? 7.827 -9.763 25.085 1.00 38.65 412 VAL A N 1
ATOM 3194 C CA . VAL A 1 412 ? 7.700 -9.116 23.780 1.00 38.19 412 VAL A CA 1
ATOM 3195 C C . VAL A 1 412 ? 6.516 -8.174 23.703 1.00 38.43 412 VAL A C 1
ATOM 3196 O O . VAL A 1 412 ? 5.381 -8.620 23.862 1.00 48.30 412 VAL A O 1
ATOM 3200 N N . GLU A 1 413 ? 6.751 -6.884 23.450 1.00 43.85 413 GLU A N 1
ATOM 3201 C CA . GLU A 1 413 ? 5.638 -5.943 23.326 1.00 40.28 413 GLU A CA 1
ATOM 3202 C C . GLU A 1 413 ? 5.270 -5.853 21.835 1.00 44.80 413 GLU A C 1
ATOM 3203 O O . GLU A 1 413 ? 6.140 -5.717 20.969 1.00 40.04 413 GLU A O 1
ATOM 3209 N N . ASN A 1 414 ? 3.972 -5.943 21.572 1.00 42.43 414 ASN A N 1
ATOM 3210 C CA . ASN A 1 414 ? 3.383 -5.964 20.226 1.00 53.26 414 ASN A CA 1
ATOM 3211 C C . ASN A 1 414 ? 3.804 -7.230 19.479 1.00 49.65 414 ASN A C 1
ATOM 3212 O O . ASN A 1 414 ? 4.421 -7.169 18.409 1.00 51.23 414 ASN A O 1
ATOM 3217 N N . PRO A 1 415 ? 3.464 -8.404 20.036 1.00 48.26 415 PRO A N 1
ATOM 3218 C CA . PRO A 1 415 ? 3.833 -9.667 19.392 1.00 47.17 415 PRO A CA 1
ATOM 3219 C C . PRO A 1 415 ? 2.853 -10.080 18.316 1.00 47.81 415 PRO A C 1
ATOM 3220 O O . PRO A 1 415 ? 1.876 -9.388 18.041 1.00 44.92 415 PRO A O 1
ATOM 3224 N N . GLN A 1 416 ? 3.129 -11.221 17.711 1.00 46.13 416 GLN A N 1
ATOM 3225 C CA . GLN A 1 416 ? 2.267 -11.762 16.679 1.00 43.98 416 GLN A CA 1
ATOM 3226 C C . GLN A 1 416 ? 1.102 -12.417 17.387 1.00 48.46 416 GLN A C 1
ATOM 3227 O O . GLN A 1 416 ? 1.300 -13.183 18.328 1.00 53.51 416 GLN A O 1
ATOM 3241 N N . VAL A 1 418 ? -2.428 -14.843 17.700 1.00 64.28 418 VAL A N 1
ATOM 3242 C CA . VAL A 1 418 ? -2.841 -16.146 17.198 1.00 68.10 418 VAL A CA 1
ATOM 3243 C C . VAL A 1 418 ? -3.862 -15.890 16.090 1.00 73.75 418 VAL A C 1
ATOM 3244 O O . VAL A 1 418 ? -3.794 -16.506 15.027 1.00 80.49 418 VAL A O 1
ATOM 3248 N N . ASP A 1 419 ? -4.789 -14.966 16.334 1.00 76.00 419 ASP A N 1
ATOM 3249 C CA . ASP A 1 419 ? -5.791 -14.614 15.330 1.00 86.21 419 ASP A CA 1
ATOM 3250 C C . ASP A 1 419 ? -5.350 -13.391 14.523 1.00 79.62 419 ASP A C 1
ATOM 3251 O O . ASP A 1 419 ? -4.880 -13.585 13.384 1.00 78.78 419 ASP A O 1
ATOM 3256 N N . SER B 1 2 ? -24.168 -84.641 -6.491 1.00 89.56 2 SER B N 1
ATOM 3257 C CA . SER B 1 2 ? -25.270 -84.328 -5.549 1.00 86.81 2 SER B CA 1
ATOM 3258 C C . SER B 1 2 ? -24.779 -84.302 -4.096 1.00 83.72 2 SER B C 1
ATOM 3259 O O . SER B 1 2 ? -25.388 -83.662 -3.243 1.00 91.18 2 SER B O 1
ATOM 3262 N N . ARG B 1 3 ? -23.667 -84.981 -3.828 1.00 75.46 3 ARG B N 1
ATOM 3263 C CA . ARG B 1 3 ? -23.098 -85.049 -2.482 1.00 73.36 3 ARG B CA 1
ATOM 3264 C C . ARG B 1 3 ? -21.690 -84.439 -2.447 1.00 67.14 3 ARG B C 1
ATOM 3265 O O . ARG B 1 3 ? -20.765 -84.950 -3.087 1.00 70.42 3 ARG B O 1
ATOM 3273 N N . LEU B 1 4 ? -21.531 -83.370 -1.675 1.00 53.19 4 LEU B N 1
ATOM 3274 C CA . LEU B 1 4 ? -20.262 -82.653 -1.605 1.00 52.90 4 LEU B CA 1
ATOM 3275 C C . LEU B 1 4 ? -19.651 -82.438 -0.215 1.00 61.19 4 LEU B C 1
ATOM 3276 O O . LEU B 1 4 ? -20.363 -82.151 0.751 1.00 63.36 4 LEU B O 1
ATOM 3281 N N . LEU B 1 5 ? -18.327 -82.566 -0.130 1.00 62.42 5 LEU B N 1
ATOM 3282 C CA . LEU B 1 5 ? -17.598 -82.310 1.114 1.00 63.10 5 LEU B CA 1
ATOM 3283 C C . LEU B 1 5 ? -16.860 -80.996 0.900 1.00 60.46 5 LEU B C 1
ATOM 3284 O O . LEU B 1 5 ? -16.101 -80.867 -0.072 1.00 53.40 5 LEU B O 1
ATOM 3289 N N . VAL B 1 6 ? -17.093 -80.029 1.791 1.00 56.17 6 VAL B N 1
ATOM 3290 C CA . VAL B 1 6 ? -16.435 -78.719 1.731 1.00 50.27 6 VAL B CA 1
ATOM 3291 C C . VAL B 1 6 ? -15.503 -78.608 2.924 1.00 55.19 6 VAL B C 1
ATOM 3292 O O . VAL B 1 6 ? -15.953 -78.697 4.060 1.00 63.65 6 VAL B O 1
ATOM 3296 N N . ILE B 1 7 ? -14.214 -78.408 2.667 1.00 57.88 7 ILE B N 1
ATOM 3297 C CA . ILE B 1 7 ? -13.208 -78.291 3.727 1.00 64.56 7 ILE B CA 1
ATOM 3298 C C . ILE B 1 7 ? -12.768 -76.844 3.963 1.00 66.42 7 ILE B C 1
ATOM 3299 O O . ILE B 1 7 ? -12.230 -76.190 3.071 1.00 60.30 7 ILE B O 1
ATOM 3304 N N . GLY B 1 8 ? -12.979 -76.358 5.180 1.00 71.32 8 GLY B N 1
ATOM 3305 C CA . GLY B 1 8 ? -12.611 -74.993 5.513 1.00 78.61 8 GLY B CA 1
ATOM 3306 C C . GLY B 1 8 ? -13.890 -74.279 5.872 1.00 80.44 8 GLY B C 1
ATOM 3307 O O . GLY B 1 8 ? -14.954 -74.707 5.438 1.00 84.77 8 GLY B O 1
ATOM 3308 N N . CYS B 1 9 ? -13.815 -73.213 6.658 1.00 72.16 9 CYS B N 1
ATOM 3309 C CA . CYS B 1 9 ? -15.031 -72.508 7.035 1.00 72.03 9 CYS B CA 1
ATOM 3310 C C . CYS B 1 9 ? -14.784 -71.055 7.422 1.00 69.41 9 CYS B C 1
ATOM 3311 O O . CYS B 1 9 ? -15.379 -70.529 8.370 1.00 77.09 9 CYS B O 1
ATOM 3314 N N . GLY B 1 10 ? -13.893 -70.413 6.675 1.00 67.42 10 GLY B N 1
ATOM 3315 C CA . GLY B 1 10 ? -13.580 -69.022 6.924 1.00 71.45 10 GLY B CA 1
ATOM 3316 C C . GLY B 1 10 ? -14.487 -68.123 6.106 1.00 78.81 10 GLY B C 1
ATOM 3317 O O . GLY B 1 10 ? -15.658 -68.454 5.882 1.00 70.03 10 GLY B O 1
ATOM 3318 N N . GLY B 1 11 ? -13.945 -66.992 5.655 1.00 70.41 11 GLY B N 1
ATOM 3319 C CA . GLY B 1 11 ? -14.724 -66.046 4.867 1.00 66.14 11 GLY B CA 1
ATOM 3320 C C . GLY B 1 11 ? -15.194 -66.576 3.522 1.00 60.00 11 GLY B C 1
ATOM 3321 O O . GLY B 1 11 ? -16.393 -66.582 3.226 1.00 59.69 11 GLY B O 1
ATOM 3322 N N . VAL B 1 12 ? -14.237 -67.007 2.706 1.00 53.94 12 VAL B N 1
ATOM 3323 C CA . VAL B 1 12 ? -14.528 -67.558 1.394 1.00 54.44 12 VAL B CA 1
ATOM 3324 C C . VAL B 1 12 ? -15.559 -68.681 1.505 1.00 54.82 12 VAL B C 1
ATOM 3325 O O . VAL B 1 12 ? -16.581 -68.666 0.824 1.00 55.38 12 VAL B O 1
ATOM 3329 N N . ALA B 1 13 ? -15.280 -69.651 2.365 1.00 55.28 13 ALA B N 1
ATOM 3330 C CA . ALA B 1 13 ? -16.178 -70.781 2.534 1.00 56.87 13 ALA B CA 1
ATOM 3331 C C . ALA B 1 13 ? -17.602 -70.356 2.918 1.00 60.32 13 ALA B C 1
ATOM 3332 O O . ALA B 1 13 ? -18.589 -70.947 2.464 1.00 59.73 13 ALA B O 1
ATOM 3334 N N . GLN B 1 14 ? -17.704 -69.331 3.757 1.00 58.58 14 GLN B N 1
ATOM 3335 C CA . GLN B 1 14 ? -19.003 -68.874 4.214 1.00 68.72 14 GLN B CA 1
ATOM 3336 C C . GLN B 1 14 ? -19.856 -68.412 3.046 1.00 72.12 14 GLN B C 1
ATOM 3337 O O . GLN B 1 14 ? -21.050 -68.691 2.979 1.00 79.87 14 GLN B O 1
ATOM 3343 N N . VAL B 1 15 ? -19.224 -67.709 2.117 1.00 68.06 15 VAL B N 1
ATOM 3344 C CA . VAL B 1 15 ? -19.909 -67.219 0.938 1.00 65.80 15 VAL B CA 1
ATOM 3345 C C . VAL B 1 15 ? -20.230 -68.389 0.024 1.00 68.95 15 VAL B C 1
ATOM 3346 O O . VAL B 1 15 ? -21.370 -68.567 -0.390 1.00 61.19 15 VAL B O 1
ATOM 3350 N N . ALA B 1 16 ? -19.209 -69.188 -0.278 1.00 59.27 16 ALA B N 1
ATOM 3351 C CA . ALA B 1 16 ? -19.354 -70.341 -1.162 1.00 47.54 16 ALA B CA 1
ATOM 3352 C C . ALA B 1 16 ? -20.483 -71.273 -0.747 1.00 52.24 16 ALA B C 1
ATOM 3353 O O . ALA B 1 16 ? -21.355 -71.591 -1.550 1.00 50.55 16 ALA B O 1
ATOM 3355 N N . ILE B 1 17 ? -20.472 -71.716 0.504 1.00 56.02 17 ILE B N 1
ATOM 3356 C CA . ILE B 1 17 ? -21.530 -72.594 0.971 1.00 58.04 17 ILE B CA 1
ATOM 3357 C C . ILE B 1 17 ? -22.875 -71.891 0.814 1.00 58.83 17 ILE B C 1
ATOM 3358 O O . ILE B 1 17 ? -23.845 -72.510 0.387 1.00 63.12 17 ILE B O 1
ATOM 3363 N N . SER B 1 18 ? -22.929 -70.599 1.126 1.00 60.09 18 SER B N 1
ATOM 3364 C CA . SER B 1 18 ? -24.167 -69.836 0.983 1.00 59.79 18 SER B CA 1
ATOM 3365 C C . SER B 1 18 ? -24.671 -69.954 -0.452 1.00 62.38 18 SER B C 1
ATOM 3366 O O . SER B 1 18 ? -25.840 -70.275 -0.691 1.00 63.47 18 SER B O 1
ATOM 3369 N N . LYS B 1 19 ? -23.778 -69.701 -1.409 1.00 64.24 19 LYS B N 1
ATOM 3370 C CA . LYS B 1 19 ? -24.133 -69.778 -2.826 1.00 56.86 19 LYS B CA 1
ATOM 3371 C C . LYS B 1 19 ? -24.497 -71.201 -3.240 1.00 68.50 19 LYS B C 1
ATOM 3372 O O . LYS B 1 19 ? -25.427 -71.409 -4.021 1.00 58.72 19 LYS B O 1
ATOM 3378 N N . ILE B 1 20 ? -23.759 -72.171 -2.701 1.00 74.69 20 ILE B N 1
ATOM 3379 C CA . ILE B 1 20 ? -23.976 -73.591 -2.995 1.00 59.38 20 ILE B CA 1
ATOM 3380 C C . ILE B 1 20 ? -25.390 -74.031 -2.631 1.00 60.81 20 ILE B C 1
ATOM 3381 O O . ILE B 1 20 ? -26.061 -74.721 -3.408 1.00 53.38 20 ILE B O 1
ATOM 3386 N N . CYS B 1 21 ? -25.832 -73.624 -1.444 1.00 63.72 21 CYS B N 1
ATOM 3387 C CA . CYS B 1 21 ? -27.153 -73.992 -0.966 1.00 71.30 21 CYS B CA 1
ATOM 3388 C C . CYS B 1 21 ? -28.265 -73.304 -1.757 1.00 71.98 21 CYS B C 1
ATOM 3389 O O . CYS B 1 21 ? -29.417 -73.751 -1.734 1.00 80.62 21 CYS B O 1
ATOM 3392 N N . GLN B 1 22 ? -27.918 -72.231 -2.466 1.00 67.11 22 GLN B N 1
ATOM 3393 C CA . GLN B 1 22 ? -28.896 -71.503 -3.275 1.00 69.60 22 GLN B CA 1
ATOM 3394 C C . GLN B 1 22 ? -29.203 -72.308 -4.544 1.00 73.17 22 GLN B C 1
ATOM 3395 O O . GLN B 1 22 ? -30.174 -72.036 -5.248 1.00 81.92 22 GLN B O 1
ATOM 3401 N N . ASP B 1 23 ? -28.370 -73.304 -4.823 1.00 63.18 23 ASP B N 1
ATOM 3402 C CA . ASP B 1 23 ? -28.557 -74.156 -5.996 1.00 69.07 23 ASP B CA 1
ATOM 3403 C C . ASP B 1 23 ? -28.691 -75.601 -5.513 1.00 70.89 23 ASP B C 1
ATOM 3404 O O . ASP B 1 23 ? -27.945 -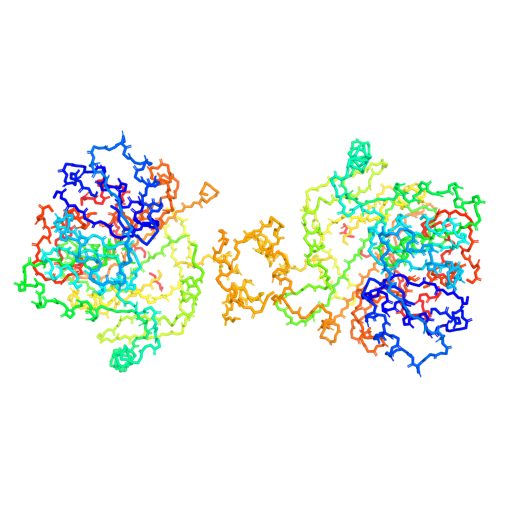76.492 -5.934 1.00 64.56 23 ASP B O 1
ATOM 3409 N N . SER B 1 24 ? -29.665 -75.822 -4.635 1.00 68.98 24 SER B N 1
ATOM 3410 C CA . SER B 1 24 ? -29.899 -77.135 -4.046 1.00 70.05 24 SER B CA 1
ATOM 3411 C C . SER B 1 24 ? -30.310 -78.252 -5.006 1.00 78.44 24 SER B C 1
ATOM 3412 O O . SER B 1 24 ? -30.278 -79.433 -4.638 1.00 72.19 24 SER B O 1
ATOM 3415 N N . GLU B 1 25 ? -30.695 -77.916 -6.228 1.00 78.75 25 GLU B N 1
ATOM 3416 C CA . GLU B 1 25 ? -31.076 -78.986 -7.130 1.00 82.40 25 GLU B CA 1
ATOM 3417 C C . GLU B 1 25 ? -29.800 -79.629 -7.668 1.00 76.67 25 GLU B C 1
ATOM 3418 O O . GLU B 1 25 ? -29.819 -80.776 -8.105 1.00 82.35 25 GLU B O 1
ATOM 3424 N N . THR B 1 26 ? -28.689 -78.897 -7.622 1.00 66.19 26 THR B N 1
ATOM 3425 C CA . THR B 1 26 ? -27.407 -79.453 -8.049 1.00 58.20 26 THR B CA 1
ATOM 3426 C C . THR B 1 26 ? -26.721 -80.055 -6.812 1.00 62.46 26 THR B C 1
ATOM 3427 O O . THR B 1 26 ? -26.246 -81.183 -6.847 1.00 70.29 26 THR B O 1
ATOM 3431 N N . PHE B 1 27 ? -26.700 -79.305 -5.715 1.00 66.23 27 PHE B N 1
ATOM 3432 C CA . PHE B 1 27 ? -26.093 -79.778 -4.468 1.00 61.96 27 PHE B CA 1
ATOM 3433 C C . PHE B 1 27 ? -27.166 -80.206 -3.445 1.00 60.88 27 PHE B C 1
ATOM 3434 O O . PHE B 1 27 ? -27.613 -79.387 -2.649 1.00 64.61 27 PHE B O 1
ATOM 3442 N N . THR B 1 28 ? -27.554 -81.479 -3.444 1.00 65.86 28 THR B N 1
ATOM 3443 C CA . THR B 1 28 ? -28.589 -81.936 -2.518 1.00 64.91 28 THR B CA 1
ATOM 3444 C C . THR B 1 28 ? -28.155 -81.968 -1.059 1.00 64.56 28 THR B C 1
ATOM 3445 O O . THR B 1 28 ? -28.911 -81.564 -0.169 1.00 67.15 28 THR B O 1
ATOM 3449 N N . GLU B 1 29 ? -26.951 -82.456 -0.794 1.00 69.10 29 GLU B N 1
ATOM 3450 C CA . GLU B 1 29 ? -26.454 -82.471 0.570 1.00 78.29 29 GLU B CA 1
ATOM 3451 C C . GLU B 1 29 ? -24.989 -82.133 0.552 1.00 72.70 29 GLU B C 1
ATOM 3452 O O . GLU B 1 29 ? -24.257 -82.576 -0.331 1.00 71.56 29 GLU B O 1
ATOM 3458 N N . ILE B 1 30 ? -24.571 -81.311 1.508 1.00 68.31 30 ILE B N 1
ATOM 3459 C CA . ILE B 1 30 ? -23.171 -80.922 1.610 1.00 60.54 30 ILE B CA 1
ATOM 3460 C C . ILE B 1 30 ? -22.689 -81.153 3.025 1.00 65.01 30 ILE B C 1
ATOM 3461 O O . ILE B 1 30 ? -23.480 -81.219 3.961 1.00 65.42 30 ILE B O 1
ATOM 3474 N N . ILE B 1 32 ? -19.854 -79.621 5.808 1.00 74.56 32 ILE B N 1
ATOM 3475 C CA . ILE B 1 32 ? -18.959 -78.507 6.099 1.00 70.44 32 ILE B CA 1
ATOM 3476 C C . ILE B 1 32 ? -18.020 -78.942 7.200 1.00 68.42 32 ILE B C 1
ATOM 3477 O O . ILE B 1 32 ? -18.415 -78.998 8.355 1.00 84.63 32 ILE B O 1
ATOM 3482 N N . ALA B 1 33 ? -16.771 -79.233 6.852 1.00 69.79 33 ALA B N 1
ATOM 3483 C CA . ALA B 1 33 ? -15.806 -79.689 7.837 1.00 74.89 33 ALA B CA 1
ATOM 3484 C C . ALA B 1 33 ? -14.512 -78.884 7.866 1.00 73.42 33 ALA B C 1
ATOM 3485 O O . ALA B 1 33 ? -13.878 -78.691 6.833 1.00 72.26 33 ALA B O 1
ATOM 3487 N N . SER B 1 34 ? -14.114 -78.416 9.050 1.00 71.41 34 SER B N 1
ATOM 3488 C CA . SER B 1 34 ? -12.856 -77.677 9.176 1.00 77.15 34 SER B CA 1
ATOM 3489 C C . SER B 1 34 ? -12.219 -77.857 10.552 1.00 83.64 34 SER B C 1
ATOM 3490 O O . SER B 1 34 ? -12.710 -78.614 11.388 1.00 86.02 34 SER B O 1
ATOM 3493 N N . ARG B 1 35 ? -11.111 -77.164 10.766 1.00 82.06 35 ARG B N 1
ATOM 3494 C CA . ARG B 1 35 ? -10.373 -77.243 12.016 1.00 77.20 35 ARG B CA 1
ATOM 3495 C C . ARG B 1 35 ? -11.236 -77.000 13.250 1.00 80.77 35 ARG B C 1
ATOM 3496 O O . ARG B 1 35 ? -11.241 -77.820 14.168 1.00 84.02 35 ARG B O 1
ATOM 3504 N N . THR B 1 36 ? -11.956 -75.879 13.280 1.00 89.29 36 THR B N 1
ATOM 3505 C CA . THR B 1 36 ? -12.832 -75.556 14.405 1.00 94.73 36 THR B CA 1
ATOM 3506 C C . THR B 1 36 ? -14.276 -75.806 14.000 1.00 96.06 36 THR B C 1
ATOM 3507 O O . THR B 1 36 ? -14.879 -75.007 13.283 1.00 95.35 36 THR B O 1
ATOM 3511 N N . LYS B 1 37 ? -14.825 -76.916 14.473 1.00 92.66 37 LYS B N 1
ATOM 3512 C CA . LYS B 1 37 ? -16.186 -77.294 14.132 1.00 89.50 37 LYS B CA 1
ATOM 3513 C C . LYS B 1 37 ? -17.265 -76.302 14.547 1.00 98.34 37 LYS B C 1
ATOM 3514 O O . LYS B 1 37 ? -18.353 -76.311 13.982 1.00 97.90 37 LYS B O 1
ATOM 3520 N N . SER B 1 38 ? -16.971 -75.442 15.515 1.00 106.85 38 SER B N 1
ATOM 3521 C CA . SER B 1 38 ? -17.967 -74.488 15.982 1.00 101.90 38 SER B CA 1
ATOM 3522 C C . SER B 1 38 ? -18.482 -73.566 14.880 1.00 95.08 38 SER B C 1
ATOM 3523 O O . SER B 1 38 ? -19.681 -73.304 14.799 1.00 92.76 38 SER B O 1
ATOM 3526 N N . LYS B 1 39 ? -17.584 -73.076 14.030 1.00 95.84 39 LYS B N 1
ATOM 3527 C CA . LYS B 1 39 ? -17.997 -72.200 12.941 1.00 98.52 39 LYS B CA 1
ATOM 3528 C C . LYS B 1 39 ? -18.872 -72.953 11.934 1.00 94.17 39 LYS B C 1
ATOM 3529 O O . LYS B 1 39 ? -19.828 -72.393 11.395 1.00 97.56 39 LYS B O 1
ATOM 3535 N N . CYS B 1 40 ? -18.546 -74.221 11.694 1.00 86.67 40 CYS B N 1
ATOM 3536 C CA . CYS B 1 40 ? -19.310 -75.053 10.768 1.00 91.01 40 CYS B CA 1
ATOM 3537 C C . CYS B 1 40 ? -20.754 -75.168 11.240 1.00 97.82 40 CYS B C 1
ATOM 3538 O O . CYS B 1 40 ? -21.690 -75.147 10.436 1.00 97.65 40 CYS B O 1
ATOM 3541 N N . ASP B 1 41 ? -20.925 -75.296 12.552 1.00 98.62 41 ASP B N 1
ATOM 3542 C CA . ASP B 1 41 ? -22.246 -75.415 13.150 1.00 96.54 41 ASP B CA 1
ATOM 3543 C C . ASP B 1 41 ? -23.021 -74.114 13.099 1.00 93.13 41 ASP B C 1
ATOM 3544 O O . ASP B 1 41 ? -24.204 -74.106 12.761 1.00 92.90 41 ASP B O 1
ATOM 3549 N N . ASP B 1 42 ? -22.363 -73.011 13.440 1.00 96.15 42 ASP B N 1
ATOM 3550 C CA . ASP B 1 42 ? -23.032 -71.712 13.441 1.00 101.69 42 ASP B CA 1
ATOM 3551 C C . ASP B 1 42 ? -23.498 -71.373 12.037 1.00 98.62 42 ASP B C 1
ATOM 3552 O O . ASP B 1 42 ? -24.591 -70.847 11.838 1.00 106.32 42 ASP B O 1
ATOM 3557 N N . LEU B 1 43 ? -22.650 -71.698 11.067 1.00 91.48 43 LEU B N 1
ATOM 3558 C CA . LEU B 1 43 ? -22.961 -71.460 9.674 1.00 93.56 43 LEU B CA 1
ATOM 3559 C C . LEU B 1 43 ? -24.145 -72.336 9.271 1.00 99.64 43 LEU B C 1
ATOM 3560 O O . LEU B 1 43 ? -25.049 -71.883 8.570 1.00 104.75 43 LEU B O 1
ATOM 3565 N N . LYS B 1 44 ? -24.125 -73.588 9.725 1.00 96.44 44 LYS B N 1
ATOM 3566 C CA . LYS B 1 44 ? -25.194 -74.550 9.431 1.00 96.08 44 LYS B CA 1
ATOM 3567 C C . LYS B 1 44 ? -26.539 -74.087 9.978 1.00 99.62 44 LYS B C 1
ATOM 3568 O O . LYS B 1 44 ? -27.572 -74.195 9.311 1.00 98.49 44 LYS B O 1
ATOM 3574 N N . ALA B 1 45 ? -26.530 -73.584 11.207 1.00 101.99 45 ALA B N 1
ATOM 3575 C CA . ALA B 1 45 ? -27.752 -73.093 11.825 1.00 99.69 45 ALA B CA 1
ATOM 3576 C C . ALA B 1 45 ? -28.210 -71.862 11.051 1.00 103.13 45 ALA B C 1
ATOM 3577 O O . ALA B 1 45 ? -29.380 -71.750 10.683 1.00 101.25 45 ALA B O 1
ATOM 3579 N N . LYS B 1 46 ? -27.268 -70.954 10.801 1.00 106.64 46 LYS B N 1
ATOM 3580 C CA . LYS B 1 46 ? -27.539 -69.707 10.085 1.00 106.65 46 LYS B CA 1
ATOM 3581 C C . LYS B 1 46 ? -28.105 -69.871 8.678 1.00 99.42 46 LYS B C 1
ATOM 3582 O O . LYS B 1 46 ? -28.716 -68.945 8.151 1.00 93.60 46 LYS B O 1
ATOM 3588 N N . LEU B 1 47 ? -27.914 -71.042 8.073 1.00 99.03 47 LEU B N 1
ATOM 3589 C CA . LEU B 1 47 ? -28.399 -71.279 6.713 1.00 98.32 47 LEU B CA 1
ATOM 3590 C C . LEU B 1 47 ? -29.599 -72.211 6.563 1.00 106.20 47 LEU B C 1
ATOM 3591 O O . LEU B 1 47 ? -30.594 -71.842 5.929 1.00 114.66 47 LEU B O 1
ATOM 3596 N N . GLU B 1 48 ? -29.508 -73.416 7.122 1.00 104.67 48 GLU B N 1
ATOM 3597 C CA . GLU B 1 48 ? -30.587 -74.391 6.994 1.00 101.00 48 GLU B CA 1
ATOM 3598 C C . GLU B 1 48 ? -31.913 -73.830 7.467 1.00 95.24 48 GLU B C 1
ATOM 3599 O O . GLU B 1 48 ? -32.003 -73.227 8.535 1.00 102.64 48 GLU B O 1
ATOM 3605 N N . GLY B 1 49 ? -32.941 -74.042 6.660 1.00 92.13 49 GLY B N 1
ATOM 3606 C CA . GLY B 1 49 ? -34.252 -73.513 6.976 1.00 95.22 49 GLY B CA 1
ATOM 3607 C C . GLY B 1 49 ? -34.515 -72.483 5.900 1.00 102.44 49 GLY B C 1
ATOM 3608 O O . GLY B 1 49 ? -35.663 -72.174 5.581 1.00 108.68 49 GLY B O 1
ATOM 3609 N N . LYS B 1 50 ? -33.428 -71.942 5.351 1.00 102.06 50 LYS B N 1
ATOM 3610 C CA . LYS B 1 50 ? -33.505 -70.972 4.264 1.00 99.35 50 LYS B CA 1
ATOM 3611 C C . LYS B 1 50 ? -33.157 -71.750 3.002 1.00 91.46 50 LYS B C 1
ATOM 3612 O O . LYS B 1 50 ? -33.349 -71.285 1.887 1.00 84.78 50 LYS B O 1
ATOM 3618 N N . THR B 1 51 ? -32.648 -72.962 3.199 1.00 93.42 51 THR B N 1
ATOM 3619 C CA . THR B 1 51 ? -32.288 -73.831 2.087 1.00 93.92 51 THR B CA 1
ATOM 3620 C C . THR B 1 51 ? -32.846 -75.224 2.307 1.00 91.47 51 THR B C 1
ATOM 3621 O O . THR B 1 51 ? -33.142 -75.606 3.437 1.00 95.72 51 THR B O 1
ATOM 3625 N N . SER B 1 52 ? -32.988 -75.973 1.219 1.00 90.70 52 SER B N 1
ATOM 3626 C CA . SER B 1 52 ? -33.472 -77.349 1.292 1.00 92.09 52 SER B CA 1
ATOM 3627 C C . SER B 1 52 ? -32.292 -78.326 1.200 1.00 86.88 52 SER B C 1
ATOM 3628 O O . SER B 1 52 ? -32.465 -79.540 1.291 1.00 83.40 52 SER B O 1
ATOM 3631 N N . THR B 1 53 ? -31.087 -77.784 1.030 1.00 78.84 53 THR B N 1
ATOM 3632 C CA . THR B 1 53 ? -29.884 -78.617 0.961 1.00 76.87 53 THR B CA 1
ATOM 3633 C C . THR B 1 53 ? -29.643 -79.191 2.352 1.00 80.74 53 THR B C 1
ATOM 3634 O O . THR B 1 53 ? -29.665 -78.457 3.346 1.00 92.87 53 THR B O 1
ATOM 3638 N N . LYS B 1 54 ? -29.422 -80.500 2.426 1.00 83.34 54 LYS B N 1
ATOM 3639 C CA . LYS B 1 54 ? -29.173 -81.142 3.713 1.00 86.22 54 LYS B CA 1
ATOM 3640 C C . LYS B 1 54 ? -27.727 -80.897 4.136 1.00 87.54 54 LYS B C 1
ATOM 3641 O O . LYS B 1 54 ? -26.779 -81.287 3.450 1.00 91.17 54 LYS B O 1
ATOM 3647 N N . ILE B 1 55 ? -27.576 -80.240 5.286 1.00 81.28 55 ILE B N 1
ATOM 3648 C CA . ILE B 1 55 ? -26.273 -79.845 5.813 1.00 78.21 55 ILE B CA 1
ATOM 3649 C C . ILE B 1 55 ? -25.718 -80.624 7.016 1.00 84.93 55 ILE B C 1
ATOM 3650 O O . ILE B 1 55 ? -26.348 -80.683 8.070 1.00 91.68 55 ILE B O 1
ATOM 3655 N N . GLU B 1 56 ? -24.539 -81.218 6.858 1.00 80.20 56 GLU B N 1
ATOM 3656 C CA . GLU B 1 56 ? -23.888 -81.924 7.959 1.00 80.68 56 GLU B CA 1
ATOM 3657 C C . GLU B 1 56 ? -22.580 -81.218 8.263 1.00 85.99 56 GLU B C 1
ATOM 3658 O O . GLU B 1 56 ? -22.026 -80.535 7.405 1.00 92.34 56 GLU B O 1
ATOM 3664 N N . THR B 1 57 ? -22.091 -81.376 9.489 1.00 86.28 57 THR B N 1
ATOM 3665 C CA . THR B 1 57 ? -20.853 -80.722 9.897 1.00 85.25 57 THR B CA 1
ATOM 3666 C C . THR B 1 57 ? -19.898 -81.666 10.619 1.00 85.09 57 THR B C 1
ATOM 3667 O O . THR B 1 57 ? -20.316 -82.672 11.186 1.00 89.62 57 THR B O 1
ATOM 3671 N N . ALA B 1 58 ? -18.611 -81.336 10.597 1.00 80.90 58 ALA B N 1
ATOM 3672 C CA . ALA B 1 58 ? -17.599 -82.165 11.241 1.00 79.72 58 ALA B CA 1
ATOM 3673 C C . ALA B 1 58 ? -16.330 -81.404 11.539 1.00 86.64 58 ALA B C 1
ATOM 3674 O O . ALA B 1 58 ? -16.047 -80.382 10.928 1.00 93.47 58 ALA B O 1
ATOM 3676 N N . ALA B 1 59 ? -15.564 -81.911 12.493 1.00 87.03 59 ALA B N 1
ATOM 3677 C CA . ALA B 1 59 ? -14.290 -81.308 12.811 1.00 86.67 59 ALA B CA 1
ATOM 3678 C C . ALA B 1 59 ? -13.322 -82.098 11.949 1.00 84.30 59 ALA B C 1
ATOM 3679 O O . ALA B 1 59 ? -13.536 -83.288 11.704 1.00 79.17 59 ALA B O 1
ATOM 3681 N N . LEU B 1 60 ? -12.278 -81.439 11.469 1.00 74.41 60 LEU B N 1
ATOM 3682 C CA . LEU B 1 60 ? -11.289 -82.112 10.642 1.00 73.28 60 LEU B CA 1
ATOM 3683 C C . LEU B 1 60 ? -10.025 -81.288 10.574 1.00 70.67 60 LEU B C 1
ATOM 3684 O O . LEU B 1 60 ? -10.073 -80.075 10.384 1.00 69.33 60 LEU B O 1
ATOM 3689 N N . ASP B 1 61 ? -8.893 -81.950 10.759 1.00 72.08 61 ASP B N 1
ATOM 3690 C CA . ASP B 1 61 ? -7.624 -81.264 10.634 1.00 75.45 61 ASP B CA 1
ATOM 3691 C C . ASP B 1 61 ? -7.144 -81.773 9.289 1.00 76.02 61 ASP B C 1
ATOM 3692 O O . ASP B 1 61 ? -6.560 -82.859 9.176 1.00 69.31 61 ASP B O 1
ATOM 3697 N N . ALA B 1 62 ? -7.431 -80.989 8.259 1.00 76.47 62 ALA B N 1
ATOM 3698 C CA . ALA B 1 62 ? -7.075 -81.340 6.897 1.00 73.88 62 ALA B CA 1
ATOM 3699 C C . ALA B 1 62 ? -5.571 -81.416 6.644 1.00 73.50 62 ALA B C 1
ATOM 3700 O O . ALA B 1 62 ? -5.144 -81.568 5.500 1.00 61.16 62 ALA B O 1
ATOM 3702 N N . ASP B 1 63 ? -4.769 -81.319 7.705 1.00 79.73 63 ASP B N 1
ATOM 3703 C CA . ASP B 1 63 ? -3.316 -81.423 7.574 1.00 78.22 63 ASP B CA 1
ATOM 3704 C C . ASP B 1 63 ? -2.896 -82.898 7.634 1.00 74.44 63 ASP B C 1
ATOM 3705 O O . ASP B 1 63 ? -1.805 -83.263 7.209 1.00 75.41 63 ASP B O 1
ATOM 3710 N N . LYS B 1 64 ? -3.767 -83.747 8.160 1.00 73.18 64 LYS B N 1
ATOM 3711 C CA . LYS B 1 64 ? -3.456 -85.165 8.255 1.00 75.66 64 LYS B CA 1
ATOM 3712 C C . LYS B 1 64 ? -4.330 -85.932 7.260 1.00 69.28 64 LYS B C 1
ATOM 3713 O O . LYS B 1 64 ? -5.557 -86.013 7.403 1.00 65.94 64 LYS B O 1
ATOM 3719 N N . VAL B 1 65 ? -3.670 -86.486 6.249 1.00 65.46 65 VAL B N 1
ATOM 3720 C CA . VAL B 1 65 ? -4.321 -87.189 5.157 1.00 68.34 65 VAL B CA 1
ATOM 3721 C C . VAL B 1 65 ? -5.261 -88.349 5.495 1.00 81.16 65 VAL B C 1
ATOM 3722 O O . VAL B 1 65 ? -6.310 -88.498 4.865 1.00 85.95 65 VAL B O 1
ATOM 3726 N N . GLU B 1 66 ? -4.907 -89.159 6.485 1.00 84.74 66 GLU B N 1
ATOM 3727 C CA . GLU B 1 66 ? -5.743 -90.293 6.861 1.00 83.27 66 GLU B CA 1
ATOM 3728 C C . GLU B 1 66 ? -7.088 -89.836 7.433 1.00 78.33 66 GLU B C 1
ATOM 3729 O O . GLU B 1 66 ? -8.113 -90.486 7.214 1.00 70.78 66 GLU B O 1
ATOM 3735 N N . GLU B 1 67 ? -7.081 -88.716 8.154 1.00 78.72 67 GLU B N 1
ATOM 3736 C CA . GLU B 1 67 ? -8.302 -88.174 8.755 1.00 80.74 67 GLU B CA 1
ATOM 3737 C C . GLU B 1 67 ? -9.234 -87.719 7.634 1.00 75.08 67 GLU B C 1
ATOM 3738 O O . GLU B 1 67 ? -10.463 -87.808 7.744 1.00 77.01 67 GLU B O 1
ATOM 3744 N N . VAL B 1 68 ? -8.643 -87.234 6.548 1.00 65.96 68 VAL B N 1
ATOM 3745 C CA . VAL B 1 68 ? -9.430 -86.773 5.415 1.00 63.78 68 VAL B CA 1
ATOM 3746 C C . VAL B 1 68 ? -10.032 -87.977 4.702 1.00 67.39 68 VAL B C 1
ATOM 3747 O O . VAL B 1 68 ? -11.227 -88.001 4.428 1.00 76.42 68 VAL B O 1
ATOM 3751 N N . ILE B 1 69 ? -9.197 -88.977 4.418 1.00 67.19 69 ILE B N 1
ATOM 3752 C CA . ILE B 1 69 ? -9.645 -90.195 3.741 1.00 63.72 69 ILE B CA 1
ATOM 3753 C C . ILE B 1 69 ? -10.767 -90.888 4.519 1.00 66.14 69 ILE B C 1
ATOM 3754 O O . ILE B 1 69 ? -11.760 -91.331 3.942 1.00 64.39 69 ILE B O 1
ATOM 3759 N N . ALA B 1 70 ? -10.602 -90.981 5.832 1.00 74.52 70 ALA B N 1
ATOM 3760 C CA . ALA B 1 70 ? -11.606 -91.614 6.678 1.00 72.52 70 ALA B CA 1
ATOM 3761 C C . ALA B 1 70 ? -12.926 -90.848 6.596 1.00 70.00 70 ALA B C 1
ATOM 3762 O O . ALA B 1 70 ? -14.001 -91.444 6.683 1.00 72.54 70 ALA B O 1
ATOM 3764 N N . LEU B 1 71 ? -12.838 -89.529 6.428 1.00 69.46 71 LEU B N 1
ATOM 3765 C CA . LEU B 1 71 ? -14.037 -88.698 6.320 1.00 66.75 71 LEU B CA 1
ATOM 3766 C C . LEU B 1 71 ? -14.711 -88.913 4.955 1.00 62.30 71 LEU B C 1
ATOM 3767 O O . LEU B 1 71 ? -15.926 -89.063 4.867 1.00 61.70 71 LEU B O 1
ATOM 3772 N N . ILE B 1 72 ? -13.909 -88.924 3.895 1.00 62.93 72 ILE B N 1
ATOM 3773 C CA . ILE B 1 72 ? -14.417 -89.156 2.548 1.00 60.00 72 ILE B CA 1
ATOM 3774 C C . ILE B 1 72 ? -15.066 -90.543 2.462 1.00 68.20 72 ILE B C 1
ATOM 3775 O O . ILE B 1 72 ? -16.140 -90.687 1.883 1.00 69.74 72 ILE B O 1
ATOM 3780 N N . GLY B 1 73 ? -14.410 -91.559 3.034 1.00 73.99 73 GLY B N 1
ATOM 3781 C CA . GLY B 1 73 ? -14.939 -92.921 3.014 1.00 74.27 73 GLY B CA 1
ATOM 3782 C C . GLY B 1 73 ? -16.246 -93.046 3.784 1.00 73.30 73 GLY B C 1
ATOM 3783 O O . GLY B 1 73 ? -17.134 -93.819 3.422 1.00 69.50 73 GLY B O 1
ATOM 3784 N N . SER B 1 74 ? -16.348 -92.264 4.853 1.00 74.35 74 SER B N 1
ATOM 3785 C CA . SER B 1 74 ? -17.515 -92.231 5.710 1.00 74.92 74 SER B CA 1
ATOM 3786 C C . SER B 1 74 ? -18.674 -91.453 5.097 1.00 83.18 74 SER B C 1
ATOM 3787 O O . SER B 1 74 ? -19.814 -91.922 5.078 1.00 91.15 74 SER B O 1
ATOM 3790 N N . TYR B 1 75 ? -18.376 -90.254 4.607 1.00 76.03 75 TYR B N 1
ATOM 3791 C CA . TYR B 1 75 ? -19.397 -89.390 4.026 1.00 71.22 75 TYR B CA 1
ATOM 3792 C C . TYR B 1 75 ? -19.713 -89.686 2.558 1.00 76.71 75 TYR B C 1
ATOM 3793 O O . TYR B 1 75 ? -20.791 -89.343 2.066 1.00 77.69 75 TYR B O 1
ATOM 3802 N N . LYS B 1 76 ? -18.767 -90.311 1.867 1.00 80.54 76 LYS B N 1
ATOM 3803 C CA . LYS B 1 76 ? -18.927 -90.677 0.461 1.00 82.50 76 LYS B CA 1
ATOM 3804 C C . LYS B 1 76 ? -19.411 -89.555 -0.462 1.00 70.99 76 LYS B C 1
ATOM 3805 O O . LYS B 1 76 ? -20.470 -89.672 -1.087 1.00 63.05 76 LYS B O 1
ATOM 3811 N N . PRO B 1 77 ? -18.645 -88.456 -0.568 1.00 63.79 77 PRO B N 1
ATOM 3812 C CA . PRO B 1 77 ? -19.041 -87.345 -1.436 1.00 61.47 77 PRO B CA 1
ATOM 3813 C C . PRO B 1 77 ? -18.473 -87.516 -2.854 1.00 59.34 77 PRO B C 1
ATOM 3814 O O . PRO B 1 77 ? -17.472 -88.213 -3.049 1.00 67.06 77 PRO B O 1
ATOM 3818 N N . GLU B 1 78 ? -19.095 -86.880 -3.837 1.00 60.16 78 GLU B N 1
ATOM 3819 C CA . GLU B 1 78 ? -18.601 -86.992 -5.201 1.00 58.60 78 GLU B CA 1
ATOM 3820 C C . GLU B 1 78 ? -17.416 -86.050 -5.446 1.00 54.13 78 GLU B C 1
ATOM 3821 O O . GLU B 1 78 ? -16.604 -86.296 -6.337 1.00 50.97 78 GLU B O 1
ATOM 3827 N N . ALA B 1 79 ? -17.315 -84.983 -4.657 1.00 48.86 79 ALA B N 1
ATOM 3828 C CA . ALA B 1 79 ? -16.198 -84.052 -4.798 1.00 48.65 79 ALA B CA 1
ATOM 3829 C C . ALA B 1 79 ? -15.891 -83.285 -3.522 1.00 48.71 79 ALA B C 1
ATOM 3830 O O . ALA B 1 79 ? -16.715 -83.219 -2.611 1.00 44.96 79 ALA B O 1
ATOM 3832 N N . VAL B 1 80 ? -14.696 -82.697 -3.483 1.00 49.10 80 VAL B N 1
ATOM 3833 C CA . VAL B 1 80 ? -14.216 -81.924 -2.339 1.00 46.08 80 VAL B CA 1
ATOM 3834 C C . VAL B 1 80 ? -13.838 -80.508 -2.762 1.00 54.90 80 VAL B C 1
ATOM 3835 O O . VAL B 1 80 ? -12.996 -80.341 -3.638 1.00 79.16 80 VAL B O 1
ATOM 3839 N N . LEU B 1 81 ? -14.457 -79.499 -2.159 1.00 56.68 81 LEU B N 1
ATOM 3840 C CA . LEU B 1 81 ? -14.103 -78.102 -2.453 1.00 42.97 81 LEU B CA 1
ATOM 3841 C C . LEU B 1 81 ? -13.192 -77.672 -1.326 1.00 50.97 81 LEU B C 1
ATOM 3842 O O . LEU B 1 81 ? -13.605 -77.629 -0.167 1.00 56.21 81 LEU B O 1
ATOM 3847 N N . ASN B 1 82 ? -11.948 -77.363 -1.672 1.00 49.92 82 ASN B N 1
ATOM 3848 C CA . ASN B 1 82 ? -10.961 -76.957 -0.686 1.00 49.90 82 ASN B CA 1
ATOM 3849 C C . ASN B 1 82 ? -10.922 -75.456 -0.475 1.00 61.88 82 ASN B C 1
ATOM 3850 O O . ASN B 1 82 ? -10.378 -74.710 -1.282 1.00 75.87 82 ASN B O 1
ATOM 3855 N N . VAL B 1 83 ? -11.518 -75.023 0.625 1.00 58.08 83 VAL B N 1
ATOM 3856 C CA . VAL B 1 83 ? -11.510 -73.623 0.985 1.00 53.80 83 VAL B CA 1
ATOM 3857 C C . VAL B 1 83 ? -10.932 -73.422 2.378 1.00 62.28 83 VAL B C 1
ATOM 3858 O O . VAL B 1 83 ? -11.539 -72.819 3.252 1.00 78.38 83 VAL B O 1
ATOM 3862 N N . ALA B 1 84 ? -9.761 -74.023 2.573 1.00 55.70 84 ALA B N 1
ATOM 3863 C CA . ALA B 1 84 ? -9.029 -73.910 3.823 1.00 59.04 84 ALA B CA 1
ATOM 3864 C C . ALA B 1 84 ? -7.859 -73.076 3.309 1.00 55.04 84 ALA B C 1
ATOM 3865 O O . ALA B 1 84 ? -8.016 -72.322 2.353 1.00 62.74 84 ALA B O 1
ATOM 3867 N N . LEU B 1 85 ? -6.680 -73.234 3.888 1.00 51.23 85 LEU B N 1
ATOM 3868 C CA . LEU B 1 85 ? -5.525 -72.464 3.462 1.00 51.19 85 LEU B CA 1
ATOM 3869 C C . LEU B 1 85 ? -4.685 -73.234 2.440 1.00 53.87 85 LEU B C 1
ATOM 3870 O O . LEU B 1 85 ? -4.798 -74.445 2.337 1.00 55.15 85 LEU B O 1
ATOM 3875 N N . PRO B 1 86 ? -3.836 -72.537 1.663 1.00 62.08 86 PRO B N 1
ATOM 3876 C CA . PRO B 1 86 ? -3.022 -73.239 0.666 1.00 61.75 86 PRO B CA 1
ATOM 3877 C C . PRO B 1 86 ? -2.133 -74.338 1.240 1.00 60.47 86 PRO B C 1
ATOM 3878 O O . PRO B 1 86 ? -1.654 -75.209 0.506 1.00 57.66 86 PRO B O 1
ATOM 3882 N N . TYR B 1 87 ? -1.924 -74.311 2.552 1.00 55.54 87 TYR B N 1
ATOM 3883 C CA . TYR B 1 87 ? -1.087 -75.316 3.202 1.00 63.63 87 TYR B CA 1
ATOM 3884 C C . TYR B 1 87 ? -1.657 -76.736 3.044 1.00 67.08 87 TYR B C 1
ATOM 3885 O O . TYR B 1 87 ? -0.908 -77.713 2.976 1.00 57.68 87 TYR B O 1
ATOM 3894 N N . GLN B 1 88 ? -2.987 -76.830 2.974 1.00 68.32 88 GLN B N 1
ATOM 3895 C CA . GLN B 1 88 ? -3.699 -78.106 2.857 1.00 65.93 88 GLN B CA 1
ATOM 3896 C C . GLN B 1 88 ? -3.938 -78.664 1.454 1.00 62.77 88 GLN B C 1
ATOM 3897 O O . GLN B 1 88 ? -4.561 -79.723 1.297 1.00 64.43 88 GLN B O 1
ATOM 3903 N N . ASP B 1 89 ? -3.458 -77.968 0.440 1.00 48.39 89 ASP B N 1
ATOM 3904 C CA . ASP B 1 89 ? -3.689 -78.415 -0.918 1.00 50.63 89 ASP B CA 1
ATOM 3905 C C . ASP B 1 89 ? -3.215 -79.823 -1.214 1.00 61.95 89 ASP B C 1
ATOM 3906 O O . ASP B 1 89 ? -3.996 -80.660 -1.656 1.00 71.23 89 ASP B O 1
ATOM 3911 N N . LEU B 1 90 ? -1.938 -80.091 -0.973 1.00 54.26 90 LEU B N 1
ATOM 3912 C CA . LEU B 1 90 ? -1.398 -81.403 -1.270 1.00 53.32 90 LEU B CA 1
ATOM 3913 C C . LEU B 1 90 ? -2.039 -82.491 -0.425 1.00 63.47 90 LEU B C 1
ATOM 3914 O O . LEU B 1 90 ? -2.335 -83.579 -0.917 1.00 52.20 90 LEU B O 1
ATOM 3919 N N . THR B 1 91 ? -2.272 -82.188 0.844 1.00 67.35 91 THR B N 1
ATOM 3920 C CA . THR B 1 91 ? -2.892 -83.154 1.731 1.00 61.44 91 THR B CA 1
ATOM 3921 C C . THR B 1 91 ? -4.262 -83.556 1.194 1.00 52.49 91 THR B C 1
ATOM 3922 O O . THR B 1 91 ? -4.597 -84.741 1.138 1.00 54.84 91 THR B O 1
ATOM 3926 N N . ILE B 1 92 ? -5.055 -82.567 0.803 1.00 53.86 92 ILE B N 1
ATOM 3927 C CA . ILE B 1 92 ? -6.386 -82.852 0.314 1.00 51.31 92 ILE B CA 1
ATOM 3928 C C . ILE B 1 92 ? -6.395 -83.523 -1.056 1.00 63.74 92 ILE B C 1
ATOM 3929 O O . ILE B 1 92 ? -7.203 -84.419 -1.306 1.00 76.30 92 ILE B O 1
ATOM 3942 N N . ASP B 1 94 ? -4.244 -85.525 -2.121 1.00 66.62 94 ASP B N 1
ATOM 3943 C CA . ASP B 1 94 ? -3.832 -86.913 -1.909 1.00 65.39 94 ASP B CA 1
ATOM 3944 C C . ASP B 1 94 ? -5.029 -87.760 -1.501 1.00 65.25 94 ASP B C 1
ATOM 3945 O O . ASP B 1 94 ? -5.208 -88.870 -1.996 1.00 65.91 94 ASP B O 1
ATOM 3950 N N . ALA B 1 95 ? -5.839 -87.234 -0.593 1.00 56.05 95 ALA B N 1
ATOM 3951 C CA . ALA B 1 95 ? -7.005 -87.955 -0.138 1.00 57.95 95 ALA B CA 1
ATOM 3952 C C . ALA B 1 95 ? -7.970 -88.160 -1.305 1.00 65.79 95 ALA B C 1
ATOM 3953 O O . ALA B 1 95 ? -8.567 -89.231 -1.459 1.00 71.22 95 ALA B O 1
ATOM 3955 N N . CYS B 1 96 ? -8.115 -87.141 -2.144 1.00 60.29 96 CYS B N 1
ATOM 3956 C CA . CYS B 1 96 ? -9.031 -87.237 -3.266 1.00 63.42 96 CYS B CA 1
ATOM 3957 C C . CYS B 1 96 ? -8.630 -88.353 -4.220 1.00 73.46 96 CYS B C 1
ATOM 3958 O O . CYS B 1 96 ? -9.479 -89.097 -4.722 1.00 59.52 96 CYS B O 1
ATOM 3961 N N . LEU B 1 97 ? -7.331 -88.471 -4.447 1.00 77.95 97 LEU B N 1
ATOM 3962 C CA . LEU B 1 97 ? -6.795 -89.484 -5.342 1.00 63.97 97 LEU B CA 1
ATOM 3963 C C . LEU B 1 97 ? -6.944 -90.870 -4.725 1.00 62.68 97 LEU B C 1
ATOM 3964 O O . LEU B 1 97 ? -7.283 -91.844 -5.401 1.00 68.01 97 LEU B O 1
ATOM 3969 N N . ALA B 1 98 ? -6.696 -90.950 -3.425 1.00 58.02 98 ALA B N 1
ATOM 3970 C CA . ALA B 1 98 ? -6.791 -92.214 -2.717 1.00 56.60 98 ALA B CA 1
ATOM 3971 C C . ALA B 1 98 ? -8.210 -92.761 -2.767 1.00 63.67 98 ALA B C 1
ATOM 3972 O O . ALA B 1 98 ? -8.421 -93.949 -3.002 1.00 76.47 98 ALA B O 1
ATOM 3974 N N . THR B 1 99 ? -9.178 -91.876 -2.561 1.00 59.92 99 THR B N 1
ATOM 3975 C CA . THR B 1 99 ? -10.575 -92.268 -2.512 1.00 56.53 99 THR B CA 1
ATOM 3976 C C . THR B 1 99 ? -11.382 -92.082 -3.798 1.00 62.54 99 THR B C 1
ATOM 3977 O O . THR B 1 99 ? -12.592 -92.322 -3.826 1.00 65.62 99 THR B O 1
ATOM 3981 N N . GLY B 1 100 ? -10.709 -91.659 -4.863 1.00 55.98 100 GLY B N 1
ATOM 3982 C CA . GLY B 1 100 ? -11.376 -91.474 -6.142 1.00 53.08 100 GLY B CA 1
ATOM 3983 C C . GLY B 1 100 ? -12.441 -90.393 -6.240 1.00 60.41 100 GLY B C 1
ATOM 3984 O O . GLY B 1 100 ? -13.478 -90.616 -6.856 1.00 58.88 100 GLY B O 1
ATOM 3985 N N . VAL B 1 101 ? -12.204 -89.228 -5.650 1.00 68.88 101 VAL B N 1
ATOM 3986 C CA . VAL B 1 101 ? -13.176 -88.141 -5.734 1.00 62.93 101 VAL B CA 1
ATOM 3987 C C . VAL B 1 101 ? -12.524 -86.871 -6.292 1.00 57.61 101 VAL B C 1
ATOM 3988 O O . VAL B 1 101 ? -11.310 -86.715 -6.230 1.00 59.87 101 VAL B O 1
ATOM 3992 N N . HIS B 1 102 ? -13.341 -85.980 -6.847 1.00 54.83 102 HIS B N 1
ATOM 3993 C CA . HIS B 1 102 ? -12.855 -84.749 -7.469 1.00 55.14 102 HIS B CA 1
ATOM 3994 C C . HIS B 1 102 ? -12.362 -83.658 -6.522 1.00 54.40 102 HIS B C 1
ATOM 3995 O O . HIS B 1 102 ? -12.736 -83.603 -5.350 1.00 52.62 102 HIS B O 1
ATOM 4002 N N . TYR B 1 103 ? -11.541 -82.766 -7.068 1.00 53.24 103 TYR B N 1
ATOM 4003 C CA . TYR B 1 103 ? -10.931 -81.707 -6.284 1.00 40.08 103 TYR B CA 1
ATOM 4004 C C . TYR B 1 103 ? -10.988 -80.284 -6.869 1.00 47.89 103 TYR B C 1
ATOM 4005 O O . TYR B 1 103 ? -10.687 -80.079 -8.051 1.00 49.28 103 TYR B O 1
ATOM 4014 N N . ILE B 1 104 ? -11.345 -79.308 -6.032 1.00 51.80 104 ILE B N 1
ATOM 4015 C CA . ILE B 1 104 ? -11.370 -77.892 -6.445 1.00 48.83 104 ILE B CA 1
ATOM 4016 C C . ILE B 1 104 ? -10.762 -77.020 -5.345 1.00 53.60 104 ILE B C 1
ATOM 4017 O O . ILE B 1 104 ? -11.075 -77.200 -4.169 1.00 53.99 104 ILE B O 1
ATOM 4022 N N . ASP B 1 105 ? -9.886 -76.088 -5.703 1.00 52.27 105 ASP B N 1
ATOM 4023 C CA . ASP B 1 105 ? -9.356 -75.182 -4.686 1.00 52.97 105 ASP B CA 1
ATOM 4024 C C . ASP B 1 105 ? -9.326 -73.782 -5.245 1.00 52.97 105 ASP B C 1
ATOM 4025 O O . ASP B 1 105 ? -9.742 -73.569 -6.384 1.00 51.28 105 ASP B O 1
ATOM 4030 N N . THR B 1 106 ? -8.828 -72.841 -4.444 1.00 62.15 106 THR B N 1
ATOM 4031 C CA . THR B 1 106 ? -8.781 -71.434 -4.823 1.00 48.12 106 THR B CA 1
ATOM 4032 C C . THR B 1 106 ? -7.384 -70.845 -4.947 1.00 44.22 106 THR B C 1
ATOM 4033 O O . THR B 1 106 ? -7.176 -69.868 -5.676 1.00 57.62 106 THR B O 1
ATOM 4037 N N . ALA B 1 107 ? -6.426 -71.423 -4.228 1.00 38.83 107 ALA B N 1
ATOM 4038 C CA . ALA B 1 107 ? -5.047 -70.941 -4.267 1.00 46.91 107 ALA B CA 1
ATOM 4039 C C . ALA B 1 107 ? -4.097 -72.100 -4.429 1.00 52.49 107 ALA B C 1
ATOM 4040 O O . ALA B 1 107 ? -4.400 -73.203 -3.994 1.00 50.03 107 ALA B O 1
ATOM 4042 N N . ASN B 1 108 ? -2.946 -71.873 -5.046 1.00 62.55 108 ASN B N 1
ATOM 4043 C CA . ASN B 1 108 ? -2.008 -72.975 -5.185 1.00 51.25 108 ASN B CA 1
ATOM 4044 C C . ASN B 1 108 ? -1.145 -73.141 -3.923 1.00 54.89 108 ASN B C 1
ATOM 4045 O O . ASN B 1 108 ? -1.223 -72.347 -2.984 1.00 69.52 108 ASN B O 1
ATOM 4050 N N . TYR B 1 109 ? -0.334 -74.191 -3.929 1.00 53.04 109 TYR B N 1
ATOM 4051 C CA . TYR B 1 109 ? 0.499 -74.593 -2.799 1.00 58.66 109 TYR B CA 1
ATOM 4052 C C . TYR B 1 109 ? 1.692 -73.772 -2.301 1.00 66.23 109 TYR B C 1
ATOM 4053 O O . TYR B 1 109 ? 2.567 -73.350 -3.061 1.00 66.84 109 TYR B O 1
ATOM 4062 N N . GLU B 1 110 ? 1.717 -73.594 -0.987 1.00 60.35 110 GLU B N 1
ATOM 4063 C CA . GLU B 1 110 ? 2.797 -72.918 -0.294 1.00 61.14 110 GLU B CA 1
ATOM 4064 C C . GLU B 1 110 ? 2.932 -73.707 1.011 1.00 74.08 110 GLU B C 1
ATOM 4065 O O . GLU B 1 110 ? 1.958 -73.838 1.762 1.00 77.92 110 GLU B O 1
ATOM 4071 N N . ALA B 1 111 ? 4.122 -74.260 1.250 1.00 72.55 111 ALA B N 1
ATOM 4072 C CA . ALA B 1 111 ? 4.399 -75.035 2.463 1.00 62.04 111 ALA B CA 1
ATOM 4073 C C . ALA B 1 111 ? 4.243 -74.138 3.702 1.00 70.52 111 ALA B C 1
ATOM 4074 O O . ALA B 1 111 ? 4.648 -72.975 3.680 1.00 75.21 111 ALA B O 1
ATOM 4076 N N . GLU B 1 112 ? 3.650 -74.674 4.771 1.00 66.55 112 GLU B N 1
ATOM 4077 C CA . GLU B 1 112 ? 3.438 -73.898 5.995 1.00 74.54 112 GLU B CA 1
ATOM 4078 C C . GLU B 1 112 ? 4.757 -73.612 6.694 1.00 85.01 112 GLU B C 1
ATOM 4079 O O . GLU B 1 112 ? 4.914 -72.596 7.373 1.00 83.12 112 GLU B O 1
ATOM 4085 N N . ASP B 1 113 ? 5.703 -74.529 6.557 1.00 92.08 113 ASP B N 1
ATOM 4086 C CA . ASP B 1 113 ? 7.008 -74.305 7.132 1.00 95.78 113 ASP B CA 1
ATOM 4087 C C . ASP B 1 113 ? 7.935 -74.210 5.934 1.00 88.99 113 ASP B C 1
ATOM 4088 O O . ASP B 1 113 ? 8.327 -75.218 5.343 1.00 81.16 113 ASP B O 1
ATOM 4093 N N . THR B 1 114 ? 8.252 -72.975 5.579 1.00 92.22 114 THR B N 1
ATOM 4094 C CA . THR B 1 114 ? 9.099 -72.675 4.438 1.00 91.71 114 THR B CA 1
ATOM 4095 C C . THR B 1 114 ? 10.570 -72.939 4.703 1.00 104.03 114 THR B C 1
ATOM 4096 O O . THR B 1 114 ? 11.418 -72.648 3.861 1.00 119.01 114 THR B O 1
ATOM 4100 N N . GLU B 1 115 ? 10.866 -73.487 5.878 1.00 95.00 115 GLU B N 1
ATOM 4101 C CA . GLU B 1 115 ? 12.243 -73.796 6.253 1.00 100.65 115 GLU B CA 1
ATOM 4102 C C . GLU B 1 115 ? 12.508 -75.301 6.159 1.00 100.45 115 GLU B C 1
ATOM 4103 O O . GLU B 1 115 ? 13.647 -75.754 6.278 1.00 92.86 115 GLU B O 1
ATOM 4109 N N . ASP B 1 116 ? 11.443 -76.070 5.934 1.00 99.93 116 ASP B N 1
ATOM 4110 C CA . ASP B 1 116 ? 11.533 -77.524 5.793 1.00 94.56 116 ASP B CA 1
ATOM 4111 C C . ASP B 1 116 ? 12.514 -77.835 4.649 1.00 101.03 116 ASP B C 1
ATOM 4112 O O . ASP B 1 116 ? 12.289 -77.451 3.506 1.00 101.55 116 ASP B O 1
ATOM 4117 N N . PRO B 1 117 ? 13.614 -78.547 4.950 1.00 105.37 117 PRO B N 1
ATOM 4118 C CA . PRO B 1 117 ? 14.684 -78.939 4.024 1.00 99.79 117 PRO B CA 1
ATOM 4119 C C . PRO B 1 117 ? 14.382 -79.451 2.614 1.00 83.89 117 PRO B C 1
ATOM 4120 O O . PRO B 1 117 ? 14.943 -78.939 1.641 1.00 82.30 117 PRO B O 1
ATOM 4124 N N . GLU B 1 118 ? 13.541 -80.477 2.491 1.00 87.57 118 GLU B N 1
ATOM 4125 C CA . GLU B 1 118 ? 13.280 -81.014 1.157 1.00 93.40 118 GLU B CA 1
ATOM 4126 C C . GLU B 1 118 ? 12.432 -80.087 0.301 1.00 86.69 118 GLU B C 1
ATOM 4127 O O . GLU B 1 118 ? 12.568 -80.073 -0.927 1.00 76.06 118 GLU B O 1
ATOM 4133 N N . TRP B 1 119 ? 11.556 -79.320 0.940 1.00 84.49 119 TRP B N 1
ATOM 4134 C CA . TRP B 1 119 ? 10.743 -78.375 0.201 1.00 78.38 119 TRP B CA 1
ATOM 4135 C C . TRP B 1 119 ? 11.691 -77.356 -0.435 1.00 80.08 119 TRP B C 1
ATOM 4136 O O . TRP B 1 119 ? 11.672 -77.157 -1.652 1.00 71.98 119 TRP B O 1
ATOM 4147 N N . ARG B 1 120 ? 12.536 -76.737 0.396 1.00 81.37 120 ARG B N 1
ATOM 4148 C CA . ARG B 1 120 ? 13.492 -75.725 -0.057 1.00 77.90 120 ARG B CA 1
ATOM 4149 C C . ARG B 1 120 ? 14.368 -76.174 -1.219 1.00 79.06 120 ARG B C 1
ATOM 4150 O O . ARG B 1 120 ? 14.704 -75.379 -2.093 1.00 88.57 120 ARG B O 1
ATOM 4158 N N . ALA B 1 121 ? 14.748 -77.444 -1.233 1.00 78.74 121 ALA B N 1
ATOM 4159 C CA . ALA B 1 121 ? 15.568 -77.954 -2.318 1.00 81.83 121 ALA B CA 1
ATOM 4160 C C . ALA B 1 121 ? 14.806 -77.867 -3.642 1.00 87.43 121 ALA B C 1
ATOM 4161 O O . ALA B 1 121 ? 15.400 -77.625 -4.694 1.00 89.76 121 ALA B O 1
ATOM 4163 N N . ILE B 1 122 ? 13.492 -78.069 -3.587 1.00 89.41 122 ILE B N 1
ATOM 4164 C CA . ILE B 1 122 ? 12.657 -77.986 -4.786 1.00 84.34 122 ILE B CA 1
ATOM 4165 C C . ILE B 1 122 ? 12.495 -76.515 -5.141 1.00 74.69 122 ILE B C 1
ATOM 4166 O O . ILE B 1 122 ? 12.646 -76.120 -6.306 1.00 65.95 122 ILE B O 1
ATOM 4171 N N . TYR B 1 123 ? 12.204 -75.721 -4.111 1.00 67.92 123 TYR B N 1
ATOM 4172 C CA . TYR B 1 123 ? 12.011 -74.280 -4.232 1.00 65.73 123 TYR B CA 1
ATOM 4173 C C . TYR B 1 123 ? 13.185 -73.541 -4.853 1.00 67.74 123 TYR B C 1
ATOM 4174 O O . TYR B 1 123 ? 13.026 -72.844 -5.853 1.00 79.62 123 TYR B O 1
ATOM 4183 N N . GLU B 1 124 ? 14.363 -73.680 -4.257 1.00 74.29 124 GLU B N 1
ATOM 4184 C CA . GLU B 1 124 ? 15.545 -72.995 -4.762 1.00 80.88 124 GLU B CA 1
ATOM 4185 C C . GLU B 1 124 ? 15.959 -73.427 -6.161 1.00 79.43 124 GLU B C 1
ATOM 4186 O O . GLU B 1 124 ? 16.441 -72.615 -6.949 1.00 84.93 124 GLU B O 1
ATOM 4192 N N . LYS B 1 125 ? 15.782 -74.703 -6.475 1.00 75.37 125 LYS B N 1
ATOM 4193 C CA . LYS B 1 125 ? 16.138 -75.192 -7.798 1.00 76.42 125 LYS B CA 1
ATOM 4194 C C . LYS B 1 125 ? 15.300 -74.386 -8.805 1.00 74.08 125 LYS B C 1
ATOM 4195 O O . LYS B 1 125 ? 15.778 -73.996 -9.874 1.00 70.03 125 LYS B O 1
ATOM 4201 N N . ARG B 1 126 ? 14.053 -74.126 -8.428 1.00 73.75 126 ARG B N 1
ATOM 4202 C CA . ARG B 1 126 ? 13.116 -73.366 -9.255 1.00 81.99 126 ARG B CA 1
ATOM 4203 C C . ARG B 1 126 ? 13.538 -71.904 -9.373 1.00 83.74 126 ARG B C 1
ATOM 4204 O O . ARG B 1 126 ? 13.549 -71.337 -10.469 1.00 78.44 126 ARG B O 1
ATOM 4212 N N . CYS B 1 127 ? 13.870 -71.302 -8.235 1.00 79.80 127 CYS B N 1
ATOM 4213 C CA . CYS B 1 127 ? 14.324 -69.916 -8.192 1.00 68.18 127 CYS B CA 1
ATOM 4214 C C . CYS B 1 127 ? 15.514 -69.711 -9.124 1.00 72.20 127 CYS B C 1
ATOM 4215 O O . CYS B 1 127 ? 15.729 -68.621 -9.644 1.00 88.81 127 CYS B O 1
ATOM 4218 N N . LYS B 1 128 ? 16.295 -70.760 -9.341 1.00 72.93 128 LYS B N 1
ATOM 4219 C CA . LYS B 1 128 ? 17.457 -70.626 -10.201 1.00 83.22 128 LYS B CA 1
ATOM 4220 C C . LYS B 1 128 ? 17.107 -70.778 -11.671 1.00 84.04 128 LYS B C 1
ATOM 4221 O O . LYS B 1 128 ? 17.704 -70.132 -12.527 1.00 82.98 128 LYS B O 1
ATOM 4227 N N . GLU B 1 129 ? 16.132 -71.624 -11.964 1.00 86.41 129 GLU B N 1
ATOM 4228 C CA . GLU B 1 129 ? 15.751 -71.865 -13.350 1.00 90.56 129 GLU B CA 1
ATOM 4229 C C . GLU B 1 129 ? 14.717 -70.885 -13.894 1.00 91.47 129 GLU B C 1
ATOM 4230 O O . GLU B 1 129 ? 14.880 -70.358 -14.996 1.00 104.39 129 GLU B O 1
ATOM 4236 N N . LEU B 1 130 ? 13.658 -70.634 -13.126 1.00 73.88 130 LEU B N 1
ATOM 4237 C CA . LEU B 1 130 ? 12.604 -69.746 -13.586 1.00 69.51 130 LEU B CA 1
ATOM 4238 C C . LEU B 1 130 ? 12.802 -68.259 -13.297 1.00 71.63 130 LEU B C 1
ATOM 4239 O O . LEU B 1 130 ? 12.439 -67.409 -14.117 1.00 64.97 130 LEU B O 1
ATOM 4244 N N . GLY B 1 131 ? 13.364 -67.927 -12.145 1.00 66.61 131 GLY B N 1
ATOM 4245 C CA . GLY B 1 131 ? 13.625 -66.528 -11.880 1.00 74.35 131 GLY B CA 1
ATOM 4246 C C . GLY B 1 131 ? 12.672 -65.792 -10.977 1.00 75.14 131 GLY B C 1
ATOM 4247 O O . GLY B 1 131 ? 12.818 -64.584 -10.781 1.00 77.47 131 GLY B O 1
ATOM 4248 N N . PHE B 1 132 ? 11.674 -66.483 -10.452 1.00 72.77 132 PHE B N 1
ATOM 4249 C CA . PHE B 1 132 ? 10.777 -65.814 -9.535 1.00 67.72 132 PHE B CA 1
ATOM 4250 C C . PHE B 1 132 ? 10.836 -66.559 -8.220 1.00 55.49 132 PHE B C 1
ATOM 4251 O O . PHE B 1 132 ? 10.876 -67.791 -8.170 1.00 53.63 132 PHE B O 1
ATOM 4259 N N . THR B 1 133 ? 10.836 -65.778 -7.157 1.00 55.22 133 THR B N 1
ATOM 4260 C CA . THR B 1 133 ? 11.002 -66.293 -5.817 1.00 57.62 133 THR B CA 1
ATOM 4261 C C . THR B 1 133 ? 9.786 -66.314 -4.905 1.00 57.79 133 THR B C 1
ATOM 4262 O O . THR B 1 133 ? 9.925 -66.264 -3.686 1.00 72.22 133 THR B O 1
ATOM 4266 N N . ALA B 1 134 ? 8.597 -66.388 -5.479 1.00 62.69 134 ALA B N 1
ATOM 4267 C CA . ALA B 1 134 ? 7.402 -66.446 -4.650 1.00 63.90 134 ALA B CA 1
ATOM 4268 C C . ALA B 1 134 ? 7.336 -67.840 -4.026 1.00 56.17 134 ALA B C 1
ATOM 4269 O O . ALA B 1 134 ? 7.672 -68.843 -4.664 1.00 60.84 134 ALA B O 1
ATOM 4271 N N . TYR B 1 135 ? 6.899 -67.898 -2.774 1.00 52.97 135 TYR B N 1
ATOM 4272 C CA . TYR B 1 135 ? 6.830 -69.174 -2.079 1.00 62.25 135 TYR B CA 1
ATOM 4273 C C . TYR B 1 135 ? 5.827 -70.160 -2.659 1.00 69.40 135 TYR B C 1
ATOM 4274 O O . TYR B 1 135 ? 5.898 -71.362 -2.394 1.00 78.42 135 TYR B O 1
ATOM 4283 N N . PHE B 1 136 ? 4.902 -69.662 -3.477 1.00 62.95 136 PHE B N 1
ATOM 4284 C CA . PHE B 1 136 ? 3.880 -70.507 -4.069 1.00 56.83 136 PHE B CA 1
ATOM 4285 C C . PHE B 1 136 ? 3.970 -70.623 -5.583 1.00 58.62 136 PHE B C 1
ATOM 4286 O O . PHE B 1 136 ? 4.353 -69.675 -6.276 1.00 68.20 136 PHE B O 1
ATOM 4294 N N . ASP B 1 137 ? 3.628 -71.802 -6.091 1.00 52.90 137 ASP B N 1
ATOM 4295 C CA . ASP B 1 137 ? 3.633 -72.035 -7.524 1.00 45.53 137 ASP B CA 1
ATOM 4296 C C . ASP B 1 137 ? 2.877 -73.323 -7.862 1.00 52.33 137 ASP B C 1
ATOM 4297 O O . ASP B 1 137 ? 2.618 -74.148 -6.994 1.00 75.67 137 ASP B O 1
ATOM 4302 N N . TYR B 1 138 ? 2.517 -73.480 -9.129 1.00 44.36 138 TYR B N 1
ATOM 4303 C CA . TYR B 1 138 ? 1.717 -74.621 -9.574 1.00 40.52 138 TYR B CA 1
ATOM 4304 C C . TYR B 1 138 ? 2.389 -75.962 -9.802 1.00 51.13 138 TYR B C 1
ATOM 4305 O O . TYR B 1 138 ? 1.715 -76.991 -9.926 1.00 49.65 138 TYR B O 1
ATOM 4314 N N . SER B 1 139 ? 3.711 -75.943 -9.886 1.00 49.74 139 SER B N 1
ATOM 4315 C CA . SER B 1 139 ? 4.495 -77.150 -10.116 1.00 50.62 139 SER B CA 1
ATOM 4316 C C . SER B 1 139 ? 4.031 -78.344 -9.285 1.00 49.91 139 SER B C 1
ATOM 4317 O O . SER B 1 139 ? 3.844 -79.447 -9.800 1.00 59.41 139 SER B O 1
ATOM 4320 N N . TRP B 1 140 ? 3.857 -78.108 -7.991 1.00 46.71 140 TRP B N 1
ATOM 4321 C CA . TRP B 1 140 ? 3.467 -79.145 -7.057 1.00 56.26 140 TRP B CA 1
ATOM 4322 C C . TRP B 1 140 ? 2.198 -79.853 -7.456 1.00 59.58 140 TRP B C 1
ATOM 4323 O O . TRP B 1 140 ? 2.141 -81.090 -7.470 1.00 57.80 140 TRP B O 1
ATOM 4334 N N . GLN B 1 141 ? 1.176 -79.054 -7.769 1.00 49.73 141 GLN B N 1
ATOM 4335 C CA . GLN B 1 141 ? -0.114 -79.580 -8.153 1.00 46.92 141 GLN B CA 1
ATOM 4336 C C . GLN B 1 141 ? -0.166 -80.057 -9.604 1.00 55.51 141 GLN B C 1
ATOM 4337 O O . GLN B 1 141 ? -0.915 -80.983 -9.916 1.00 55.80 141 GLN B O 1
ATOM 4343 N N . TRP B 1 142 ? 0.625 -79.456 -10.486 1.00 42.83 142 TRP B N 1
ATOM 4344 C CA . TRP B 1 142 ? 0.614 -79.905 -11.875 1.00 41.51 142 TRP B CA 1
ATOM 4345 C C . TRP B 1 142 ? 1.238 -81.283 -11.965 1.00 47.80 142 TRP B C 1
ATOM 4346 O O . TRP B 1 142 ? 1.028 -82.020 -12.928 1.00 42.61 142 TRP B O 1
ATOM 4357 N N . ALA B 1 143 ? 2.018 -81.627 -10.948 1.00 51.80 143 ALA B N 1
ATOM 4358 C CA . ALA B 1 143 ? 2.687 -82.912 -10.906 1.00 47.26 143 ALA B CA 1
ATOM 4359 C C . ALA B 1 143 ? 1.656 -84.032 -10.849 1.00 52.20 143 ALA B C 1
ATOM 4360 O O . ALA B 1 143 ? 1.927 -85.148 -11.294 1.00 63.39 143 ALA B O 1
ATOM 4362 N N . TYR B 1 144 ? 0.468 -83.727 -10.330 1.00 51.44 144 TYR B N 1
ATOM 4363 C CA . TYR B 1 144 ? -0.616 -84.708 -10.214 1.00 54.12 144 TYR B CA 1
ATOM 4364 C C . TYR B 1 144 ? -1.395 -85.013 -11.501 1.00 55.79 144 TYR B C 1
ATOM 4365 O O . TYR B 1 144 ? -2.305 -85.841 -11.497 1.00 48.57 144 TYR B O 1
ATOM 4374 N N . GLN B 1 145 ? -1.046 -84.341 -12.592 1.00 49.20 145 GLN B N 1
ATOM 4375 C CA . GLN B 1 145 ? -1.723 -84.535 -13.872 1.00 47.53 145 GLN B CA 1
ATOM 4376 C C . GLN B 1 145 ? -1.940 -85.997 -14.303 1.00 52.18 145 GLN B C 1
ATOM 4377 O O . GLN B 1 145 ? -3.070 -86.436 -14.503 1.00 46.31 145 GLN B O 1
ATOM 4383 N N . GLU B 1 146 ? -0.849 -86.746 -14.451 1.00 58.87 146 GLU B N 1
ATOM 4384 C CA . GLU B 1 146 ? -0.930 -88.135 -14.883 1.00 64.58 146 GLU B CA 1
ATOM 4385 C C . GLU B 1 146 ? -1.749 -89.054 -13.974 1.00 66.61 146 GLU B C 1
ATOM 4386 O O . GLU B 1 146 ? -2.517 -89.885 -14.457 1.00 55.63 146 GLU B O 1
ATOM 4392 N N . LYS B 1 147 ? -1.594 -88.907 -12.662 1.00 67.17 147 LYS B N 1
ATOM 4393 C CA . LYS B 1 147 ? -2.323 -89.753 -11.726 1.00 60.90 147 LYS B CA 1
ATOM 4394 C C . LYS B 1 147 ? -3.820 -89.489 -11.731 1.00 59.29 147 LYS B C 1
ATOM 4395 O O . LYS B 1 147 ? -4.616 -90.425 -11.643 1.00 63.12 147 LYS B O 1
ATOM 4401 N N . PHE B 1 148 ? -4.217 -88.224 -11.834 1.00 55.82 148 PHE B N 1
ATOM 4402 C CA . PHE B 1 148 ? -5.639 -87.883 -11.860 1.00 54.07 148 PHE B CA 1
ATOM 4403 C C . PHE B 1 148 ? -6.281 -88.331 -13.169 1.00 62.73 148 PHE B C 1
ATOM 4404 O O . PHE B 1 148 ? -7.386 -88.874 -13.175 1.00 61.40 148 PHE B O 1
ATOM 4412 N N . LYS B 1 149 ? -5.578 -88.099 -14.274 1.00 74.25 149 LYS B N 1
ATOM 4413 C CA . LYS B 1 149 ? -6.083 -88.489 -15.586 1.00 71.06 149 LYS B CA 1
ATOM 4414 C C . LYS B 1 149 ? -6.302 -90.001 -15.591 1.00 58.72 149 LYS B C 1
ATOM 4415 O O . LYS B 1 149 ? -7.319 -90.483 -16.079 1.00 63.67 149 LYS B O 1
ATOM 4421 N N . GLU B 1 150 ? -5.349 -90.743 -15.032 1.00 59.07 150 GLU B N 1
ATOM 4422 C CA . GLU B 1 150 ? -5.455 -92.200 -14.961 1.00 73.21 150 GLU B CA 1
ATOM 4423 C C . GLU B 1 150 ? -6.641 -92.648 -14.094 1.00 79.23 150 GLU B C 1
ATOM 4424 O O . GLU B 1 150 ? -7.308 -93.633 -14.404 1.00 79.43 150 GLU B O 1
ATOM 4430 N N . ALA B 1 151 ? -6.895 -91.924 -13.004 1.00 72.19 151 ALA B N 1
ATOM 4431 C CA . ALA B 1 151 ? -8.002 -92.265 -12.114 1.00 54.21 151 ALA B CA 1
ATOM 4432 C C . ALA B 1 151 ? -9.309 -91.634 -12.597 1.00 58.94 151 ALA B C 1
ATOM 4433 O O . ALA B 1 151 ? -10.351 -91.749 -11.937 1.00 55.95 151 ALA B O 1
ATOM 4435 N N . GLY B 1 152 ? -9.236 -90.969 -13.749 1.00 56.54 152 GLY B N 1
ATOM 4436 C CA . GLY B 1 152 ? -10.403 -90.315 -14.319 1.00 49.35 152 GLY B CA 1
ATOM 4437 C C . GLY B 1 152 ? -10.956 -89.243 -13.395 1.00 57.67 152 GLY B C 1
ATOM 4438 O O . GLY B 1 152 ? -12.170 -89.067 -13.287 1.00 69.58 152 GLY B O 1
ATOM 4439 N N . LEU B 1 153 ? -10.061 -88.519 -12.729 1.00 54.05 153 LEU B N 1
ATOM 4440 C CA . LEU B 1 153 ? -10.480 -87.484 -11.797 1.00 51.80 153 LEU B CA 1
ATOM 4441 C C . LEU B 1 153 ? -10.194 -86.058 -12.251 1.00 54.78 153 LEU B C 1
ATOM 4442 O O . LEU B 1 153 ? -9.261 -85.800 -13.015 1.00 67.29 153 LEU B O 1
ATOM 4447 N N . THR B 1 154 ? -11.003 -85.130 -11.765 1.00 46.80 154 THR B N 1
ATOM 4448 C CA . THR B 1 154 ? -10.821 -83.743 -12.138 1.00 50.49 154 THR B CA 1
ATOM 4449 C C . THR B 1 154 ? -10.293 -82.916 -10.983 1.00 45.78 154 THR B C 1
ATOM 4450 O O . THR B 1 154 ? -10.839 -82.972 -9.881 1.00 54.80 154 THR B O 1
ATOM 4454 N N . ALA B 1 155 ? -9.225 -82.170 -11.227 1.00 44.24 155 ALA B N 1
ATOM 4455 C CA . ALA B 1 155 ? -8.687 -81.261 -10.218 1.00 41.80 155 ALA B CA 1
ATOM 4456 C C . ALA B 1 155 ? -8.722 -79.891 -10.888 1.00 45.85 155 ALA B C 1
ATOM 4457 O O . ALA B 1 155 ? -8.067 -79.665 -11.918 1.00 56.38 155 ALA B O 1
ATOM 4459 N N . LEU B 1 156 ? -9.528 -78.991 -10.326 1.00 41.72 156 LEU B N 1
ATOM 4460 C CA . LEU B 1 156 ? -9.681 -77.634 -10.852 1.00 37.97 156 LEU B CA 1
ATOM 4461 C C . LEU B 1 156 ? -8.888 -76.712 -9.941 1.00 35.93 156 LEU B C 1
ATOM 4462 O O . LEU B 1 156 ? -9.201 -76.552 -8.762 1.00 40.45 156 LEU B O 1
ATOM 4467 N N . LEU B 1 157 ? -7.854 -76.102 -10.493 1.00 47.35 157 LEU B N 1
ATOM 4468 C CA . LEU B 1 157 ? -6.985 -75.239 -9.707 1.00 49.64 157 LEU B CA 1
ATOM 4469 C C . LEU B 1 157 ? -7.247 -73.742 -9.775 1.00 48.20 157 LEU B C 1
ATOM 4470 O O . LEU B 1 157 ? -7.411 -73.165 -10.848 1.00 52.18 157 LEU B O 1
ATOM 4475 N N . GLY B 1 158 ? -7.268 -73.111 -8.613 1.00 53.69 158 GLY B N 1
ATOM 4476 C CA . GLY B 1 158 ? -7.450 -71.668 -8.530 1.00 56.36 158 GLY B CA 1
ATOM 4477 C C . GLY B 1 158 ? -8.770 -71.111 -9.041 1.00 53.89 158 GLY B C 1
ATOM 4478 O O . GLY B 1 158 ? -8.799 -70.240 -9.920 1.00 40.90 158 GLY B O 1
ATOM 4479 N N . SER B 1 159 ? -9.866 -71.584 -8.452 1.00 49.24 159 SER B N 1
ATOM 4480 C CA . SER B 1 159 ? -11.188 -71.148 -8.852 1.00 40.99 159 SER B CA 1
ATOM 4481 C C . SER B 1 159 ? -11.800 -69.994 -8.070 1.00 43.94 159 SER B C 1
ATOM 4482 O O . SER B 1 159 ? -12.943 -70.091 -7.624 1.00 48.02 159 SER B O 1
ATOM 4485 N N . GLY B 1 160 ? -11.062 -68.909 -7.891 1.00 51.34 160 GLY B N 1
ATOM 4486 C CA . GLY B 1 160 ? -11.614 -67.769 -7.170 1.00 48.02 160 GLY B CA 1
ATOM 4487 C C . GLY B 1 160 ? -11.713 -66.639 -8.175 1.00 45.70 160 GLY B C 1
ATOM 4488 O O . GLY B 1 160 ? -12.100 -66.868 -9.316 1.00 44.69 160 GLY B O 1
ATOM 4489 N N . PHE B 1 161 ? -11.388 -65.416 -7.778 1.00 43.66 161 PHE B N 1
ATOM 4490 C CA . PHE B 1 161 ? -11.441 -64.356 -8.764 1.00 42.92 161 PHE B CA 1
ATOM 4491 C C . PHE B 1 161 ? -10.078 -64.212 -9.411 1.00 34.91 161 PHE B C 1
ATOM 4492 O O . PHE B 1 161 ? -9.970 -64.216 -10.639 1.00 49.81 161 PHE B O 1
ATOM 4500 N N . ASP B 1 162 ? -9.032 -64.076 -8.605 1.00 39.40 162 ASP B N 1
ATOM 4501 C CA . ASP B 1 162 ? -7.681 -63.989 -9.145 1.00 46.57 16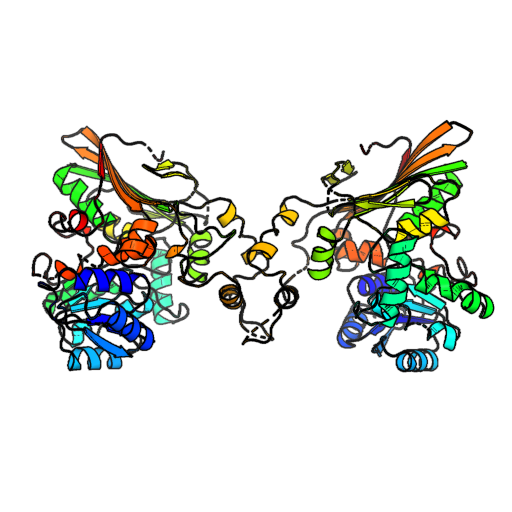2 ASP B CA 1
ATOM 4502 C C . ASP B 1 162 ? -6.756 -64.749 -8.213 1.00 49.80 162 ASP B C 1
ATOM 4503 O O . ASP B 1 162 ? -6.363 -64.244 -7.162 1.00 53.66 162 ASP B O 1
ATOM 4508 N N . PRO B 1 163 ? -6.403 -65.975 -8.592 1.00 42.94 163 PRO B N 1
ATOM 4509 C CA . PRO B 1 163 ? -6.775 -66.686 -9.818 1.00 42.08 163 PRO B CA 1
ATOM 4510 C C . PRO B 1 163 ? -8.228 -67.145 -9.956 1.00 48.90 163 PRO B C 1
ATOM 4511 O O . PRO B 1 163 ? -8.992 -67.180 -8.995 1.00 44.46 163 PRO B O 1
ATOM 4515 N N . GLY B 1 164 ? -8.574 -67.526 -11.182 1.00 50.20 164 GLY B N 1
ATOM 4516 C CA . GLY B 1 164 ? -9.917 -68.001 -11.445 1.00 45.19 164 GLY B CA 1
ATOM 4517 C C . GLY B 1 164 ? -10.539 -67.180 -12.541 1.00 48.52 164 GLY B C 1
ATOM 4518 O O . GLY B 1 164 ? -10.098 -67.211 -13.684 1.00 64.05 164 GLY B O 1
ATOM 4519 N N . VAL B 1 165 ? -11.568 -66.434 -12.170 1.00 46.72 165 VAL B N 1
ATOM 4520 C CA . VAL B 1 165 ? -12.271 -65.574 -13.105 1.00 46.60 165 VAL B CA 1
ATOM 4521 C C . VAL B 1 165 ? -11.305 -64.820 -14.019 1.00 42.27 165 VAL B C 1
ATOM 4522 O O . VAL B 1 165 ? -11.578 -64.681 -15.208 1.00 41.95 165 VAL B O 1
ATOM 4526 N N . THR B 1 166 ? -10.174 -64.340 -13.499 1.00 41.13 166 THR B N 1
ATOM 4527 C CA . THR B 1 166 ? -9.241 -63.640 -14.384 1.00 44.23 166 THR B CA 1
ATOM 4528 C C . THR B 1 166 ? -8.779 -64.564 -15.522 1.00 48.52 166 THR B C 1
ATOM 4529 O O . THR B 1 166 ? -8.400 -64.072 -16.600 1.00 53.31 166 THR B O 1
ATOM 4533 N N . SER B 1 167 ? -8.822 -65.835 -15.299 1.00 49.65 167 SER B N 1
ATOM 4534 C CA . SER B 1 167 ? -8.422 -66.829 -16.304 1.00 42.83 167 SER B CA 1
ATOM 4535 C C . SER B 1 167 ? -9.612 -67.147 -17.195 1.00 43.18 167 SER B C 1
ATOM 4536 O O . SER B 1 167 ? -9.435 -67.418 -18.387 1.00 36.41 167 SER B O 1
ATOM 4539 N N . VAL B 1 168 ? -10.819 -67.115 -16.626 1.00 42.06 168 VAL B N 1
ATOM 4540 C CA . VAL B 1 168 ? -12.004 -67.368 -17.427 1.00 35.64 168 VAL B CA 1
ATOM 4541 C C . VAL B 1 168 ? -12.142 -66.195 -18.400 1.00 35.54 168 VAL B C 1
ATOM 4542 O O . VAL B 1 168 ? -12.541 -66.385 -19.550 1.00 37.33 168 VAL B O 1
ATOM 4546 N N . PHE B 1 169 ? -11.789 -64.991 -17.935 1.00 41.79 169 PHE B N 1
ATOM 4547 C CA . PHE B 1 169 ? -11.865 -63.789 -18.776 1.00 46.40 169 PHE B CA 1
ATOM 4548 C C . PHE B 1 169 ? -10.928 -63.954 -19.962 1.00 51.01 169 PHE B C 1
ATOM 4549 O O . PHE B 1 169 ? -11.260 -63.625 -21.088 1.00 50.48 169 PHE B O 1
ATOM 4557 N N . SER B 1 170 ? -9.746 -64.474 -19.685 1.00 48.70 170 SER B N 1
ATOM 4558 C CA . SER B 1 170 ? -8.738 -64.677 -20.704 1.00 46.80 170 SER B CA 1
ATOM 4559 C C . SER B 1 170 ? -9.161 -65.683 -21.742 1.00 46.88 170 SER B C 1
ATOM 4560 O O . SER B 1 170 ? -8.920 -65.492 -22.928 1.00 46.22 170 SER B O 1
ATOM 4563 N N . ALA B 1 171 ? -9.774 -66.767 -21.291 1.00 43.94 171 ALA B N 1
ATOM 4564 C CA . ALA B 1 171 ? -10.206 -67.820 -22.200 1.00 44.96 171 ALA B CA 1
ATOM 4565 C C . ALA B 1 171 ? -11.354 -67.311 -23.055 1.00 47.46 171 ALA B C 1
ATOM 4566 O O . ALA B 1 171 ? -11.466 -67.642 -24.246 1.00 40.42 171 ALA B O 1
ATOM 4568 N N . TYR B 1 172 ? -12.195 -66.487 -22.433 1.00 40.67 172 TYR B N 1
ATOM 4569 C CA . TYR B 1 172 ? -13.349 -65.898 -23.093 1.00 44.97 172 TYR B CA 1
ATOM 4570 C C . TYR B 1 172 ? -12.874 -64.915 -24.163 1.00 42.71 172 TYR B C 1
ATOM 4571 O O . TYR B 1 172 ? -13.367 -64.922 -25.285 1.00 47.67 172 TYR B O 1
ATOM 4580 N N . ALA B 1 173 ? -11.909 -64.085 -23.810 1.00 35.60 173 ALA B N 1
ATOM 4581 C CA . ALA B 1 173 ? -11.382 -63.110 -24.743 1.00 36.95 173 ALA B CA 1
ATOM 4582 C C . ALA B 1 173 ? -10.729 -63.829 -25.909 1.00 38.94 173 ALA B C 1
ATOM 4583 O O . ALA B 1 173 ? -10.828 -63.403 -27.057 1.00 55.75 173 ALA B O 1
ATOM 4585 N N . LEU B 1 174 ? -10.050 -64.925 -25.626 1.00 40.99 174 LEU B N 1
ATOM 4586 C CA . LEU B 1 174 ? -9.377 -65.657 -26.690 1.00 47.91 174 LEU B CA 1
ATOM 4587 C C . LEU B 1 174 ? -10.351 -66.344 -27.635 1.00 52.07 174 LEU B C 1
ATOM 4588 O O . LEU B 1 174 ? -10.091 -66.485 -28.829 1.00 62.78 174 LEU B O 1
ATOM 4593 N N . LYS B 1 175 ? -11.478 -66.770 -27.087 1.00 44.02 175 LYS B N 1
ATOM 4594 C CA . LYS B 1 175 ? -12.491 -67.484 -27.847 1.00 36.37 175 LYS B CA 1
ATOM 4595 C C . LYS B 1 175 ? -13.387 -66.630 -28.722 1.00 43.33 175 LYS B C 1
ATOM 4596 O O . LYS B 1 175 ? -13.715 -67.011 -29.838 1.00 54.96 175 LYS B O 1
ATOM 4602 N N . HIS B 1 176 ? -13.755 -65.462 -28.222 1.00 43.06 176 HIS B N 1
ATOM 4603 C CA . HIS B 1 176 ? -14.680 -64.596 -28.918 1.00 42.21 176 HIS B CA 1
ATOM 4604 C C . HIS B 1 176 ? -14.143 -63.307 -29.478 1.00 42.35 176 HIS B C 1
ATOM 4605 O O . HIS B 1 176 ? -14.723 -62.735 -30.395 1.00 50.69 176 HIS B O 1
ATOM 4612 N N .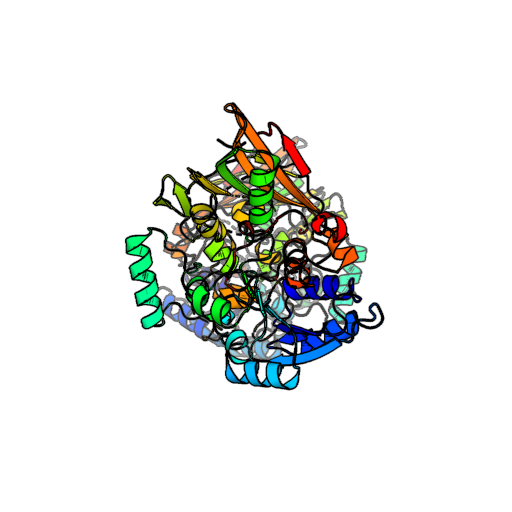 TYR B 1 177 ? -13.037 -62.838 -28.938 1.00 48.73 177 TYR B N 1
ATOM 4613 C CA . TYR B 1 177 ? -12.532 -61.555 -29.385 1.00 41.22 177 TYR B CA 1
ATOM 4614 C C . TYR B 1 177 ? -11.205 -61.502 -30.138 1.00 41.92 177 TYR B C 1
ATOM 4615 O O . TYR B 1 177 ? -10.973 -60.560 -30.898 1.00 52.72 177 TYR B O 1
ATOM 4624 N N . PHE B 1 178 ? -10.341 -62.492 -29.954 1.00 39.17 178 PHE B N 1
ATOM 4625 C CA . PHE B 1 178 ? -9.049 -62.459 -30.630 1.00 41.01 178 PHE B CA 1
ATOM 4626 C C . PHE B 1 178 ? -8.706 -63.689 -31.433 1.00 53.98 178 PHE B C 1
ATOM 4627 O O . PHE B 1 178 ? -9.379 -64.709 -31.353 1.00 62.16 178 PHE B O 1
ATOM 4635 N N . ASP B 1 179 ? -7.634 -63.571 -32.213 1.00 59.62 179 ASP B N 1
ATOM 4636 C CA . ASP B 1 179 ? -7.105 -64.708 -32.945 1.00 53.82 179 ASP B CA 1
ATOM 4637 C C . ASP B 1 179 ? -5.956 -65.113 -32.023 1.00 50.51 179 ASP B C 1
ATOM 4638 O O . ASP B 1 179 ? -5.637 -66.289 -31.883 1.00 59.80 179 ASP B O 1
ATOM 4643 N N . GLU B 1 180 ? -5.357 -64.127 -31.364 1.00 44.07 180 GLU B N 1
ATOM 4644 C CA . GLU B 1 180 ? -4.258 -64.407 -30.457 1.00 51.30 180 GLU B CA 1
ATOM 4645 C C . GLU B 1 180 ? -4.023 -63.248 -29.483 1.00 53.16 180 GLU B C 1
ATOM 4646 O O . GLU B 1 180 ? -3.962 -62.084 -29.889 1.00 53.68 180 GLU B O 1
ATOM 4652 N N . ILE B 1 181 ? -3.913 -63.567 -28.191 1.00 51.89 181 ILE B N 1
ATOM 4653 C CA . ILE B 1 181 ? -3.665 -62.551 -27.161 1.00 40.32 181 ILE B CA 1
ATOM 4654 C C . ILE B 1 181 ? -2.138 -62.383 -26.989 1.00 47.67 181 ILE B C 1
ATOM 4655 O O . ILE B 1 181 ? -1.400 -63.374 -26.962 1.00 47.82 181 ILE B O 1
ATOM 4660 N N . HIS B 1 182 ? -1.663 -61.143 -26.881 1.00 50.84 182 HIS B N 1
ATOM 4661 C CA . HIS B 1 182 ? -0.235 -60.901 -26.695 1.00 44.95 182 HIS B CA 1
ATOM 4662 C C . HIS B 1 182 ? 0.076 -60.234 -25.369 1.00 51.15 182 HIS B C 1
ATOM 4663 O O . HIS B 1 182 ? 1.164 -60.398 -24.830 1.00 45.83 182 HIS B O 1
ATOM 4670 N N . TYR B 1 183 ? -0.865 -59.458 -24.849 1.00 54.21 183 TYR B N 1
ATOM 4671 C CA . TYR B 1 183 ? -0.623 -58.786 -23.583 1.00 46.54 183 TYR B CA 1
ATOM 4672 C C . TYR B 1 183 ? -1.802 -58.927 -22.658 1.00 46.92 183 TYR B C 1
ATOM 4673 O O . TYR B 1 183 ? -2.948 -58.693 -23.055 1.00 57.54 183 TYR B O 1
ATOM 4682 N N . ILE B 1 184 ? -1.516 -59.322 -21.425 1.00 46.39 184 ILE B N 1
ATOM 4683 C CA . ILE B 1 184 ? -2.557 -59.449 -20.423 1.00 53.50 184 ILE B CA 1
ATOM 4684 C C . ILE B 1 184 ? -2.142 -58.598 -19.239 1.00 52.85 184 ILE B C 1
ATOM 4685 O O . ILE B 1 184 ? -1.052 -58.773 -18.705 1.00 54.79 184 ILE B O 1
ATOM 4690 N N . ASP B 1 185 ? -2.982 -57.645 -18.862 1.00 53.94 185 ASP B N 1
ATOM 4691 C CA . ASP B 1 185 ? -2.704 -56.835 -17.686 1.00 60.42 185 ASP B CA 1
ATOM 4692 C C . ASP B 1 185 ? -3.907 -57.096 -16.780 1.00 62.96 185 ASP B C 1
ATOM 4693 O O . ASP B 1 185 ? -5.049 -56.849 -17.159 1.00 70.39 185 ASP B O 1
ATOM 4698 N N . ILE B 1 186 ? -3.647 -57.645 -15.597 1.00 47.61 186 ILE B N 1
ATOM 4699 C CA . ILE B 1 186 ? -4.715 -57.970 -14.660 1.00 46.89 186 ILE B CA 1
ATOM 4700 C C . ILE B 1 186 ? -4.749 -56.874 -13.611 1.00 56.36 186 ILE B C 1
ATOM 4701 O O . ILE B 1 186 ? -3.709 -56.533 -13.063 1.00 65.60 186 ILE B O 1
ATOM 4706 N N . LEU B 1 187 ? -5.926 -56.318 -13.329 1.00 50.85 187 LEU B N 1
ATOM 4707 C CA . LEU B 1 187 ? -6.037 -55.229 -12.356 1.00 51.67 187 LEU B CA 1
ATOM 4708 C C . LEU B 1 187 ? -7.015 -55.474 -11.216 1.00 59.79 187 LEU B C 1
ATOM 4709 O O . LEU B 1 187 ? -8.226 -55.546 -11.442 1.00 70.60 187 LEU B O 1
ATOM 4714 N N . ASP B 1 188 ? -6.493 -55.567 -9.992 1.00 65.96 188 ASP B N 1
ATOM 4715 C CA . ASP B 1 188 ? -7.331 -55.786 -8.809 1.00 62.02 188 ASP B CA 1
ATOM 4716 C C . ASP B 1 188 ? -7.434 -54.480 -8.046 1.00 65.86 188 ASP B C 1
ATOM 4717 O O . ASP B 1 188 ? -6.422 -53.931 -7.610 1.00 72.79 188 ASP B O 1
ATOM 4722 N N . CYS B 1 189 ? -8.659 -53.996 -7.871 1.00 56.94 189 CYS B N 1
ATOM 4723 C CA . CYS B 1 189 ? -8.877 -52.739 -7.159 1.00 55.05 189 CYS B CA 1
ATOM 4724 C C . CYS B 1 189 ? -9.762 -52.826 -5.919 1.00 59.23 189 CYS B C 1
ATOM 4725 O O . CYS B 1 189 ? -10.844 -53.410 -5.953 1.00 52.61 189 CYS B O 1
ATOM 4728 N N . ASN B 1 190 ? -9.289 -52.231 -4.826 1.00 75.71 190 ASN B N 1
ATOM 4729 C CA . ASN B 1 190 ? -10.046 -52.181 -3.572 1.00 81.20 190 ASN B CA 1
ATOM 4730 C C . ASN B 1 190 ? -10.268 -50.720 -3.198 1.00 84.13 190 ASN B C 1
ATOM 4731 O O . ASN B 1 190 ? -10.216 -50.348 -2.029 1.00 91.97 190 ASN B O 1
ATOM 4736 N N . PHE B 1 202 ? -8.380 -59.288 7.200 1.00 100.95 202 PHE B N 1
ATOM 4737 C CA . PHE B 1 202 ? -7.906 -59.195 8.575 1.00 108.78 202 PHE B CA 1
ATOM 4738 C C . PHE B 1 202 ? -6.705 -60.109 8.833 1.00 113.83 202 PHE B C 1
ATOM 4739 O O . PHE B 1 202 ? -6.697 -60.899 9.782 1.00 114.96 202 PHE B O 1
ATOM 4741 N N . ASN B 1 203 ? -5.695 -60.012 7.977 1.00 112.89 203 ASN B N 1
ATOM 4742 C CA . ASN B 1 203 ? -4.502 -60.797 8.183 1.00 109.11 203 ASN B CA 1
ATOM 4743 C C . ASN B 1 203 ? -3.330 -59.905 7.892 1.00 107.76 203 ASN B C 1
ATOM 4744 O O . ASN B 1 203 ? -3.058 -59.592 6.715 1.00 106.10 203 ASN B O 1
ATOM 4749 N N . PRO B 1 204 ? -2.610 -59.474 8.929 1.00 105.61 204 PRO B N 1
ATOM 4750 C CA . PRO B 1 204 ? -1.502 -58.607 8.611 1.00 98.06 204 PRO B CA 1
ATOM 4751 C C . PRO B 1 204 ? -0.286 -59.322 8.082 1.00 101.71 204 PRO B C 1
ATOM 4752 O O . PRO B 1 204 ? 0.652 -58.685 7.627 1.00 100.47 204 PRO B O 1
ATOM 4756 N N . GLU B 1 205 ? -0.242 -60.642 8.171 1.00 102.36 205 GLU B N 1
ATOM 4757 C CA . GLU B 1 205 ? 0.965 -61.250 7.660 1.00 97.64 205 GLU B CA 1
ATOM 4758 C C . GLU B 1 205 ? 0.846 -61.455 6.173 1.00 87.55 205 GLU B C 1
ATOM 4759 O O . GLU B 1 205 ? 1.852 -61.586 5.476 1.00 88.83 205 GLU B O 1
ATOM 4765 N N . ILE B 1 206 ? -0.390 -61.464 5.684 1.00 86.73 206 ILE B N 1
ATOM 4766 C CA . ILE B 1 206 ? -0.621 -61.594 4.254 1.00 90.12 206 ILE B CA 1
ATOM 4767 C C . ILE B 1 206 ? -0.383 -60.191 3.682 1.00 86.05 206 ILE B C 1
ATOM 4768 O O . ILE B 1 206 ? 0.287 -60.032 2.667 1.00 87.57 206 ILE B O 1
ATOM 4773 N N . ASN B 1 207 ? -0.920 -59.178 4.357 1.00 86.16 207 ASN B N 1
ATOM 4774 C CA . ASN B 1 207 ? -0.741 -57.795 3.917 1.00 93.46 207 ASN B CA 1
ATOM 4775 C C . ASN B 1 207 ? 0.727 -57.418 3.974 1.00 94.08 207 ASN B C 1
ATOM 4776 O O . ASN B 1 207 ? 1.239 -56.744 3.080 1.00 97.54 207 ASN B O 1
ATOM 4781 N N . LEU B 1 208 ? 1.403 -57.847 5.038 1.00 84.24 208 LEU B N 1
ATOM 4782 C CA . LEU B 1 208 ? 2.805 -57.520 5.210 1.00 88.56 208 LEU B CA 1
ATOM 4783 C C . LEU B 1 208 ? 3.687 -58.058 4.102 1.00 97.47 208 LEU B C 1
ATOM 4784 O O . LEU B 1 208 ? 4.557 -57.343 3.610 1.00 108.95 208 LEU B O 1
ATOM 4789 N N . ARG B 1 209 ? 3.485 -59.309 3.696 1.00 94.67 209 ARG B N 1
ATOM 4790 C CA . ARG B 1 209 ? 4.317 -59.842 2.626 1.00 92.48 209 ARG B CA 1
ATOM 4791 C C . ARG B 1 209 ? 3.779 -59.361 1.287 1.00 85.47 209 ARG B C 1
ATOM 4792 O O . ARG B 1 209 ? 4.482 -59.372 0.278 1.00 90.11 209 ARG B O 1
ATOM 4800 N N . GLU B 1 210 ? 2.529 -58.918 1.290 1.00 83.75 210 GLU B N 1
ATOM 4801 C CA . GLU B 1 210 ? 1.907 -58.398 0.083 1.00 84.60 210 GLU B CA 1
ATOM 4802 C C . GLU B 1 210 ? 2.665 -57.130 -0.326 1.00 89.04 210 GLU B C 1
ATOM 4803 O O . GLU B 1 210 ? 3.027 -56.959 -1.489 1.00 88.43 210 GLU B O 1
ATOM 4809 N N . VAL B 1 211 ? 2.932 -56.252 0.640 1.00 86.12 211 VAL B N 1
ATOM 4810 C CA . VAL B 1 211 ? 3.653 -55.006 0.365 1.00 86.11 211 VAL B CA 1
ATOM 4811 C C . VAL B 1 211 ? 5.181 -55.133 0.390 1.00 89.21 211 VAL B C 1
ATOM 4812 O O . VAL B 1 211 ? 5.880 -54.201 0.003 1.00 93.92 211 VAL B O 1
ATOM 4816 N N . SER B 1 212 ? 5.696 -56.283 0.823 1.00 84.94 212 SER B N 1
ATOM 4817 C CA . SER B 1 212 ? 7.141 -56.468 0.926 1.00 83.29 212 SER B CA 1
ATOM 4818 C C . SER B 1 212 ? 7.815 -57.529 0.049 1.00 78.32 212 SER B C 1
ATOM 4819 O O . SER B 1 212 ? 9.026 -57.462 -0.187 1.00 76.71 212 SER B O 1
ATOM 4822 N N . ALA B 1 213 ? 7.054 -58.508 -0.426 1.00 71.18 213 ALA B N 1
ATOM 4823 C CA . ALA B 1 213 ? 7.627 -59.545 -1.272 1.00 61.43 213 ALA B CA 1
ATOM 4824 C C . ALA B 1 213 ? 8.027 -58.938 -2.608 1.00 59.48 213 ALA B C 1
ATOM 4825 O O . ALA B 1 213 ? 7.371 -58.017 -3.084 1.00 58.01 213 ALA B O 1
ATOM 4827 N N . PRO B 1 214 ? 9.104 -59.444 -3.231 1.00 60.84 214 PRO B N 1
ATOM 4828 C CA . PRO B 1 214 ? 9.531 -58.902 -4.525 1.00 59.29 214 PRO B CA 1
ATOM 4829 C C . PRO B 1 214 ? 8.362 -58.959 -5.510 1.00 61.40 214 PRO B C 1
ATOM 4830 O O . PRO B 1 214 ? 7.486 -59.828 -5.414 1.00 65.59 214 PRO B O 1
ATOM 4834 N N . GLY B 1 215 ? 8.344 -58.031 -6.451 1.00 61.66 215 GLY B N 1
ATOM 4835 C CA . GLY B 1 215 ? 7.292 -58.047 -7.436 1.00 61.64 215 GLY B CA 1
ATOM 4836 C C . GLY B 1 215 ? 7.886 -58.694 -8.663 1.00 66.35 215 GLY B C 1
ATOM 4837 O O . GLY B 1 215 ? 9.100 -58.639 -8.865 1.00 78.06 215 GLY B O 1
ATOM 4838 N N . SER B 1 216 ? 7.047 -59.336 -9.467 1.00 53.11 216 SER B N 1
ATOM 4839 C CA . SER B 1 216 ? 7.516 -59.962 -10.694 1.00 50.47 216 SER B CA 1
ATOM 4840 C C . SER B 1 216 ? 6.391 -60.077 -11.722 1.00 53.22 216 SER B C 1
ATOM 4841 O O . SER B 1 216 ? 5.203 -60.000 -11.384 1.00 50.44 216 SER B O 1
ATOM 4844 N N . TYR B 1 217 ? 6.794 -60.232 -12.981 1.00 56.82 217 TYR B N 1
ATOM 4845 C CA . TYR B 1 217 ? 5.888 -60.375 -14.108 1.00 48.00 217 TYR B CA 1
ATOM 4846 C C . TYR B 1 217 ? 6.610 -61.237 -15.143 1.00 49.57 217 TYR B C 1
ATOM 4847 O O . TYR B 1 217 ? 7.790 -61.548 -14.984 1.00 53.30 217 TYR B O 1
ATOM 4856 N N . TRP B 1 218 ? 5.910 -61.616 -16.205 1.00 43.26 218 TRP B N 1
ATOM 4857 C CA . TRP B 1 218 ? 6.480 -62.496 -17.212 1.00 45.03 218 TRP B CA 1
ATOM 4858 C C . TRP B 1 218 ? 6.577 -61.786 -18.567 1.00 51.70 218 TRP B C 1
ATOM 4859 O O . TRP B 1 218 ? 5.650 -61.078 -18.962 1.00 55.79 218 TRP B O 1
ATOM 4870 N N . GLU B 1 219 ? 7.692 -61.966 -19.277 1.00 54.68 219 GLU B N 1
ATOM 4871 C CA . GLU B 1 219 ? 7.882 -61.312 -20.566 1.00 62.46 219 GLU B CA 1
ATOM 4872 C C . GLU B 1 219 ? 8.826 -62.099 -21.469 1.00 74.74 219 GLU B C 1
ATOM 4873 O O . GLU B 1 219 ? 9.968 -62.362 -21.111 1.00 81.47 219 GLU B O 1
ATOM 4879 N N . ASP B 1 220 ? 8.333 -62.480 -22.643 1.00 75.03 220 ASP B N 1
ATOM 4880 C CA . ASP B 1 220 ? 9.115 -63.248 -23.617 1.00 82.85 220 ASP B CA 1
ATOM 4881 C C . ASP B 1 220 ? 9.761 -64.507 -23.054 1.00 87.06 220 ASP B C 1
ATOM 4882 O O . ASP B 1 220 ? 10.989 -64.617 -23.031 1.00 88.00 220 ASP B O 1
ATOM 4887 N N . GLY B 1 221 ? 8.929 -65.452 -22.610 1.00 79.84 221 GLY B N 1
ATOM 4888 C CA . GLY B 1 221 ? 9.404 -66.718 -22.070 1.00 72.16 221 GLY B CA 1
ATOM 4889 C C . GLY B 1 221 ? 10.239 -66.653 -20.801 1.00 65.28 221 GLY B C 1
ATOM 4890 O O . GLY B 1 221 ? 10.851 -67.645 -20.410 1.00 76.98 221 GLY B O 1
ATOM 4891 N N . LYS B 1 222 ? 10.249 -65.498 -20.145 1.00 57.93 222 LYS B N 1
ATOM 4892 C CA . LYS B 1 222 ? 11.060 -65.319 -18.945 1.00 61.11 222 LYS B CA 1
ATOM 4893 C C . LYS B 1 222 ? 10.361 -64.537 -17.852 1.00 53.85 222 LYS B C 1
ATOM 4894 O O . LYS B 1 222 ? 9.540 -63.667 -18.127 1.00 56.84 222 LYS B O 1
ATOM 4900 N N . TRP B 1 223 ? 10.711 -64.825 -16.604 1.00 55.25 223 TRP B N 1
ATOM 4901 C CA . TRP B 1 223 ? 10.147 -64.064 -15.500 1.00 55.88 223 TRP B CA 1
ATOM 4902 C C . TRP B 1 223 ? 11.099 -62.904 -15.232 1.00 61.62 223 TRP B C 1
ATOM 4903 O O . TRP B 1 223 ? 12.302 -62.996 -15.482 1.00 61.29 223 TRP B O 1
ATOM 4914 N N . VAL B 1 224 ? 10.546 -61.809 -14.733 1.00 62.90 224 VAL B N 1
ATOM 4915 C CA . VAL B 1 224 ? 11.328 -60.636 -14.405 1.00 58.93 224 VAL B CA 1
ATOM 4916 C C . VAL B 1 224 ? 10.941 -60.268 -12.983 1.00 55.00 224 VAL B C 1
ATOM 4917 O O . VAL B 1 224 ? 9.787 -59.971 -12.700 1.00 52.51 224 VAL B O 1
ATOM 4921 N N . GLU B 1 225 ? 11.894 -60.319 -12.065 1.00 60.52 225 GLU B N 1
ATOM 4922 C CA . GLU B 1 225 ? 11.577 -59.985 -10.691 1.00 68.61 225 GLU B CA 1
ATOM 4923 C C . GLU B 1 225 ? 12.136 -58.607 -10.384 1.00 71.67 225 GLU B C 1
ATOM 4924 O O . GLU B 1 225 ? 13.236 -58.264 -10.819 1.00 71.80 225 GLU B O 1
ATOM 4930 N N . VAL B 1 226 ? 11.369 -57.811 -9.648 1.00 66.23 226 VAL B N 1
ATOM 4931 C CA . VAL B 1 226 ? 11.781 -56.461 -9.317 1.00 66.05 226 VAL B CA 1
ATOM 4932 C C . VAL B 1 226 ? 11.564 -56.132 -7.850 1.00 70.20 226 VAL B C 1
ATOM 4933 O O . VAL B 1 226 ? 10.928 -56.890 -7.113 1.00 73.06 226 VAL B O 1
ATOM 4937 N N . GLU B 1 227 ? 12.093 -54.981 -7.439 1.00 71.01 227 GLU B N 1
ATOM 4938 C CA . GLU B 1 227 ? 11.980 -54.521 -6.069 1.00 77.39 227 GLU B CA 1
ATOM 4939 C C . GLU B 1 227 ? 10.520 -54.321 -5.704 1.00 72.73 227 GLU B C 1
ATOM 4940 O O . GLU B 1 227 ? 9.733 -53.812 -6.499 1.00 72.46 227 GLU B O 1
ATOM 4946 N N . ALA B 1 228 ? 10.165 -54.724 -4.493 1.00 67.42 228 ALA B N 1
ATOM 4947 C CA . ALA B 1 228 ? 8.796 -54.621 -4.017 1.00 66.18 228 ALA B CA 1
ATOM 4948 C C . ALA B 1 228 ? 8.178 -53.238 -4.162 1.00 71.50 228 ALA B C 1
ATOM 4949 O O . ALA B 1 228 ? 8.629 -52.272 -3.546 1.00 71.53 228 ALA B O 1
ATOM 4959 N N . SER B 1 230 ? 8.200 -51.196 -6.615 1.00 79.71 230 SER B N 1
ATOM 4960 C CA . SER B 1 230 ? 9.058 -50.232 -7.273 1.00 76.00 230 SER B CA 1
ATOM 4961 C C . SER B 1 230 ? 8.356 -49.751 -8.534 1.00 76.91 230 SER B C 1
ATOM 4962 O O . SER B 1 230 ? 8.786 -48.785 -9.159 1.00 89.09 230 SER B O 1
ATOM 4965 N N . ILE B 1 231 ? 7.276 -50.430 -8.912 1.00 70.59 231 ILE B N 1
ATOM 4966 C CA . ILE B 1 231 ? 6.531 -50.055 -10.117 1.00 69.68 231 ILE B CA 1
ATOM 4967 C C . ILE B 1 231 ? 5.108 -49.601 -9.847 1.00 71.59 231 ILE B C 1
ATOM 4968 O O . ILE B 1 231 ? 4.228 -50.391 -9.490 1.00 66.96 231 ILE B O 1
ATOM 4973 N N . LYS B 1 232 ? 4.910 -48.306 -10.057 1.00 71.32 232 LYS B N 1
ATOM 4974 C CA . LYS B 1 232 ? 3.643 -47.643 -9.816 1.00 70.51 232 LYS B CA 1
ATOM 4975 C C . LYS B 1 232 ? 2.992 -47.178 -11.114 1.00 71.02 232 LYS B C 1
ATOM 4976 O O . LYS B 1 232 ? 3.676 -46.894 -12.103 1.00 74.32 232 LYS B O 1
ATOM 4982 N N . ARG B 1 233 ? 1.659 -47.117 -11.097 1.00 68.98 233 ARG B N 1
ATOM 4983 C CA . ARG B 1 233 ? 0.852 -46.688 -12.239 1.00 65.08 233 ARG B CA 1
ATOM 4984 C C . ARG B 1 233 ? -0.477 -46.236 -11.671 1.00 70.66 233 ARG B C 1
ATOM 4985 O O . ARG B 1 233 ? -0.748 -46.427 -10.485 1.00 62.27 233 ARG B O 1
ATOM 4993 N N . GLU B 1 234 ? -1.302 -45.626 -12.510 1.00 73.84 234 GLU B N 1
ATOM 4994 C CA . GLU B 1 234 ? -2.623 -45.192 -12.077 1.00 69.17 234 GLU B CA 1
ATOM 4995 C C . GLU B 1 234 ? -3.627 -45.528 -13.157 1.00 70.42 234 GLU B C 1
ATOM 4996 O O . GLU B 1 234 ? -3.324 -45.483 -14.350 1.00 70.98 234 GLU B O 1
ATOM 5002 N N . TYR B 1 235 ? -4.828 -45.864 -12.718 1.00 63.19 235 TYR B N 1
ATOM 5003 C CA . TYR B 1 235 ? -5.881 -46.215 -13.638 1.00 54.45 235 TYR B CA 1
ATOM 5004 C C . TYR B 1 235 ? -7.213 -45.723 -13.083 1.00 61.29 235 TYR B C 1
ATOM 5005 O O . TYR B 1 235 ? -7.453 -45.745 -11.873 1.00 56.86 235 TYR B O 1
ATOM 5014 N N . ASP B 1 236 ? -8.066 -45.254 -13.984 1.00 64.40 236 ASP B N 1
ATOM 5015 C CA . ASP B 1 236 ? -9.377 -44.770 -13.598 1.00 54.39 236 ASP B CA 1
ATOM 5016 C C . ASP B 1 236 ? -10.339 -45.948 -13.724 1.00 56.77 236 ASP B C 1
ATOM 5017 O O . ASP B 1 236 ? -10.809 -46.286 -14.817 1.00 56.73 236 ASP B O 1
ATOM 5022 N N . PHE B 1 237 ? -10.608 -46.575 -12.589 1.00 52.10 237 PHE B N 1
ATOM 5023 C CA . PHE B 1 237 ? -11.478 -47.726 -12.538 1.00 52.51 237 PHE B CA 1
ATOM 5024 C C . PHE B 1 237 ? -12.958 -47.441 -12.674 1.00 52.18 237 PHE B C 1
ATOM 5025 O O . PHE B 1 237 ? -13.531 -46.623 -11.939 1.00 54.76 237 PHE B O 1
ATOM 5033 N N . PRO B 1 238 ? -13.608 -48.110 -13.632 1.00 52.52 238 PRO B N 1
ATOM 5034 C CA . PRO B 1 238 ? -15.057 -47.952 -13.863 1.00 54.56 238 PRO B CA 1
ATOM 5035 C C . PRO B 1 238 ? -15.806 -48.026 -12.548 1.00 53.01 238 PRO B C 1
ATOM 5036 O O . PRO B 1 238 ? -15.679 -49.029 -11.849 1.00 55.24 238 PRO B O 1
ATOM 5040 N N . GLN B 1 239 ? -16.544 -47.007 -12.181 1.00 61.78 239 GLN B N 1
ATOM 5041 C CA . GLN B 1 239 ? -17.407 -47.101 -11.031 1.00 58.40 239 GLN B CA 1
ATOM 5042 C C . GLN B 1 239 ? -16.720 -46.824 -9.724 1.00 58.13 239 GLN B C 1
ATOM 5043 O O . GLN B 1 239 ? -17.340 -46.828 -8.698 1.00 66.39 239 GLN B O 1
ATOM 5049 N N . VAL B 1 240 ? -15.430 -46.585 -9.760 1.00 56.75 240 VAL B N 1
ATOM 5050 C CA . VAL B 1 240 ? -14.673 -46.380 -8.526 1.00 58.04 240 VAL B CA 1
ATOM 5051 C C . VAL B 1 240 ? -13.903 -45.090 -8.619 1.00 61.08 240 VAL B C 1
ATOM 5052 O O . VAL B 1 240 ? -13.986 -44.258 -7.721 1.00 63.97 240 VAL B O 1
ATOM 5056 N N . GLY B 1 241 ? -13.170 -44.910 -9.710 1.00 58.18 241 GLY B N 1
ATOM 5057 C CA . GLY B 1 241 ? -12.427 -43.684 -9.894 1.00 59.78 241 GLY B CA 1
ATOM 5058 C C . GLY B 1 241 ? -10.954 -43.922 -10.082 1.00 60.57 241 GLY B C 1
ATOM 5059 O O . GLY B 1 241 ? -10.516 -45.047 -10.264 1.00 65.19 241 GLY B O 1
ATOM 5060 N N . GLN B 1 242 ? -10.191 -42.840 -10.040 1.00 64.60 242 GLN B N 1
ATOM 5061 C CA . GLN B 1 242 ? -8.745 -42.895 -10.194 1.00 64.39 242 GLN B CA 1
ATOM 5062 C C . GLN B 1 242 ? -8.145 -43.507 -8.932 1.00 67.39 242 GLN B C 1
ATOM 5063 O O . GLN B 1 242 ? -8.435 -43.064 -7.821 1.00 66.81 242 GLN B O 1
ATOM 5069 N N . LYS B 1 243 ? -7.311 -44.523 -9.102 1.00 61.90 243 LYS B N 1
ATOM 5070 C CA . LYS B 1 243 ? -6.689 -45.159 -7.962 1.00 61.11 243 LYS B CA 1
ATOM 5071 C C . LYS B 1 243 ? -5.222 -45.451 -8.273 1.00 60.99 243 LYS B C 1
ATOM 5072 O O . LYS B 1 243 ? -4.842 -45.556 -9.444 1.00 57.39 243 LYS B O 1
ATOM 5078 N N . ASP B 1 244 ? -4.405 -45.555 -7.218 1.00 65.43 244 ASP B N 1
ATOM 5079 C CA . ASP B 1 244 ? -2.970 -45.832 -7.340 1.00 72.06 244 ASP B CA 1
ATOM 5080 C C . ASP B 1 244 ? -2.706 -47.344 -7.422 1.00 77.29 244 ASP B C 1
ATOM 5081 O O . ASP B 1 244 ? -3.251 -48.105 -6.632 1.00 83.08 244 ASP B O 1
ATOM 5094 N N . TYR B 1 246 ? 0.191 -50.776 -7.907 1.00 70.91 246 TYR B N 1
ATOM 5095 C CA . TYR B 1 246 ? 1.562 -51.292 -7.884 1.00 75.38 246 TYR B CA 1
ATOM 5096 C C . TYR B 1 246 ? 1.588 -52.712 -8.435 1.00 75.50 246 TYR B C 1
ATOM 5097 O O . TYR B 1 246 ? 0.675 -53.499 -8.209 1.00 74.30 246 TYR B O 1
ATOM 5106 N N . LEU B 1 247 ? 2.652 -53.030 -9.157 1.00 74.16 247 LEU B N 1
ATOM 5107 C CA . LEU B 1 247 ? 2.806 -54.353 -9.733 1.00 63.73 247 LEU B CA 1
ATOM 5108 C C . LEU B 1 247 ? 3.188 -55.376 -8.671 1.00 62.82 247 LEU B C 1
ATOM 5109 O O . LEU B 1 247 ? 4.150 -55.179 -7.943 1.00 73.97 247 LEU B O 1
ATOM 5114 N N . LEU B 1 248 ? 2.425 -56.459 -8.568 1.00 57.91 248 LEU B N 1
ATOM 5115 C CA . LEU B 1 248 ? 2.749 -57.525 -7.623 1.00 49.07 248 LEU B CA 1
ATOM 5116 C C . LEU B 1 248 ? 2.843 -58.805 -8.408 1.00 51.79 248 LEU B C 1
ATOM 5117 O O . LEU B 1 248 ? 2.420 -58.875 -9.570 1.00 54.82 248 LEU B O 1
ATOM 5122 N N . HIS B 1 249 ? 3.407 -59.822 -7.773 1.00 55.86 249 HIS B N 1
ATOM 5123 C CA . HIS B 1 249 ? 3.479 -61.123 -8.397 1.00 48.45 249 HIS B CA 1
ATOM 5124 C C . HIS B 1 249 ? 2.108 -61.722 -8.091 1.00 55.71 249 HIS B C 1
ATOM 5125 O O . HIS B 1 249 ? 1.487 -61.370 -7.076 1.00 44.63 249 HIS B O 1
ATOM 5132 N N . HIS B 1 250 ? 1.625 -62.592 -8.976 1.00 51.25 250 HIS B N 1
ATOM 5133 C CA . HIS B 1 250 ? 0.344 -63.252 -8.757 1.00 55.58 250 HIS B CA 1
ATOM 5134 C C . HIS B 1 250 ? 0.354 -64.622 -9.424 1.00 57.23 250 HIS B C 1
ATOM 5135 O O . HIS B 1 250 ? 0.970 -64.833 -10.467 1.00 55.43 250 HIS B O 1
ATOM 5142 N N . GLU B 1 251 ? -0.335 -65.553 -8.786 1.00 50.51 251 GLU B N 1
ATOM 5143 C CA . GLU B 1 251 ? -0.413 -66.939 -9.238 1.00 55.89 251 GLU B CA 1
ATOM 5144 C C . GLU B 1 251 ? -0.710 -67.183 -10.714 1.00 56.00 251 GLU B C 1
ATOM 5145 O O . GLU B 1 251 ? 0.099 -67.794 -11.408 1.00 64.25 251 GLU B O 1
ATOM 5151 N N . GLU B 1 252 ? -1.857 -66.698 -11.194 1.00 53.49 252 GLU B N 1
ATOM 5152 C CA . GLU B 1 252 ? -2.268 -66.946 -12.578 1.00 56.12 252 GLU B CA 1
ATOM 5153 C C . GLU B 1 252 ? -1.322 -66.518 -13.691 1.00 49.12 252 GLU B C 1
ATOM 5154 O O . GLU B 1 252 ? -1.530 -66.903 -14.842 1.00 58.16 252 GLU B O 1
ATOM 5160 N N . ILE B 1 253 ? -0.287 -65.735 -13.371 1.00 40.05 253 ILE B N 1
ATOM 5161 C CA . ILE B 1 253 ? 0.681 -65.335 -14.389 1.00 35.61 253 ILE B CA 1
ATOM 5162 C C . ILE B 1 253 ? 1.362 -66.608 -14.885 1.00 47.83 253 ILE B C 1
ATOM 5163 O O . ILE B 1 253 ? 1.658 -66.754 -16.073 1.00 46.43 253 ILE B O 1
ATOM 5168 N N . GLU B 1 254 ? 1.600 -67.531 -13.965 1.00 47.34 254 GLU B N 1
ATOM 5169 C CA . GLU B 1 254 ? 2.257 -68.775 -14.314 1.00 46.28 254 GLU B CA 1
ATOM 5170 C C . GLU B 1 254 ? 1.404 -69.648 -15.234 1.00 49.78 254 GLU B C 1
ATOM 5171 O O . GLU B 1 254 ? 1.875 -70.093 -16.284 1.00 54.64 254 GLU B O 1
ATOM 5177 N N . SER B 1 255 ? 0.147 -69.889 -14.864 1.00 43.56 255 SER B N 1
ATOM 5178 C CA . SER B 1 255 ? -0.703 -70.728 -15.704 1.00 42.76 255 SER B CA 1
ATOM 5179 C C . SER B 1 255 ? -0.978 -70.079 -17.060 1.00 48.30 255 SER B C 1
ATOM 5180 O O . SER B 1 255 ? -0.969 -70.754 -18.087 1.00 56.64 255 SER B O 1
ATOM 5183 N N . LEU B 1 256 ? -1.211 -68.770 -17.068 1.00 42.67 256 LEU B N 1
ATOM 5184 C CA . LEU B 1 256 ? -1.495 -68.079 -18.314 1.00 47.20 256 LEU B CA 1
ATOM 5185 C C . LEU B 1 256 ? -0.323 -68.098 -19.294 1.00 60.23 256 LEU B C 1
ATOM 5186 O O . LEU B 1 256 ? -0.520 -68.295 -20.492 1.00 64.72 256 LEU B O 1
ATOM 5191 N N . ALA B 1 257 ? 0.895 -67.903 -18.789 1.00 47.68 257 ALA B N 1
ATOM 5192 C CA . ALA B 1 257 ? 2.074 -67.897 -19.656 1.00 42.87 257 ALA B CA 1
ATOM 5193 C C . ALA B 1 257 ? 2.240 -69.235 -20.360 1.00 49.14 257 ALA B C 1
ATOM 5194 O O . ALA B 1 257 ? 2.800 -69.317 -21.459 1.00 52.88 257 ALA B O 1
ATOM 5196 N N . LYS B 1 258 ? 1.735 -70.287 -19.722 1.00 48.96 258 LYS B N 1
ATOM 5197 C CA . LYS B 1 258 ? 1.812 -71.628 -20.278 1.00 42.87 258 LYS B CA 1
ATOM 5198 C C . LYS B 1 258 ? 0.665 -71.906 -21.250 1.00 45.72 258 LYS B C 1
ATOM 5199 O O . LYS B 1 258 ? 0.869 -72.462 -22.325 1.00 59.84 258 LYS B O 1
ATOM 5205 N N . ASN B 1 259 ? -0.537 -71.475 -20.869 1.00 44.80 259 ASN B N 1
ATOM 5206 C CA . ASN B 1 259 ? -1.747 -71.750 -21.630 1.00 38.94 259 ASN B CA 1
ATOM 5207 C C . ASN B 1 259 ? -2.315 -70.773 -22.647 1.00 46.62 259 ASN B C 1
ATOM 5208 O O . ASN B 1 259 ? -3.260 -71.114 -23.364 1.00 58.56 259 ASN B O 1
ATOM 5213 N N . ILE B 1 260 ? -1.770 -69.569 -22.716 1.00 51.98 260 ILE B N 1
ATOM 5214 C CA . ILE B 1 260 ? -2.243 -68.584 -23.690 1.00 44.21 260 ILE B CA 1
ATOM 5215 C C . ILE B 1 260 ? -1.198 -68.528 -24.797 1.00 48.89 260 ILE B C 1
ATOM 5216 O O . ILE B 1 260 ? -0.155 -67.884 -24.659 1.00 48.69 260 ILE B O 1
ATOM 5221 N N . PRO B 1 261 ? -1.475 -69.217 -25.919 1.00 49.73 261 PRO B N 1
ATOM 5222 C CA . PRO B 1 261 ? -0.572 -69.281 -27.069 1.00 45.70 261 PRO B CA 1
ATOM 5223 C C . PRO B 1 261 ? -0.057 -67.947 -27.573 1.00 54.71 261 PRO B C 1
ATOM 5224 O O . PRO B 1 261 ? -0.829 -67.025 -27.818 1.00 66.51 261 PRO B O 1
ATOM 5228 N N . GLY B 1 262 ? 1.258 -67.862 -27.726 1.00 56.48 262 GLY B N 1
ATOM 5229 C CA . GLY B 1 262 ? 1.885 -66.661 -28.244 1.00 58.90 262 GLY B CA 1
ATOM 5230 C C . GLY B 1 262 ? 1.886 -65.430 -27.365 1.00 54.62 262 GLY B C 1
ATOM 5231 O O . GLY B 1 262 ? 2.351 -64.367 -27.796 1.00 53.41 262 GLY B O 1
ATOM 5232 N N . VAL B 1 263 ? 1.395 -65.552 -26.137 1.00 52.49 263 VAL B N 1
ATOM 5233 C CA . VAL B 1 263 ? 1.363 -64.392 -25.267 1.00 51.53 263 VAL B CA 1
ATOM 5234 C C . VAL B 1 263 ? 2.798 -63.901 -25.023 1.00 54.16 263 VAL B C 1
ATOM 5235 O O . VAL B 1 263 ? 3.716 -64.695 -24.792 1.00 57.40 263 VAL B O 1
ATOM 5239 N N . LYS B 1 264 ? 2.986 -62.585 -25.101 1.00 54.36 264 LYS B N 1
ATOM 5240 C CA . LYS B 1 264 ? 4.304 -61.977 -24.983 1.00 51.53 264 LYS B CA 1
ATOM 5241 C C . LYS B 1 264 ? 4.647 -61.346 -23.639 1.00 56.47 264 LYS B C 1
ATOM 5242 O O . LYS B 1 264 ? 5.803 -61.371 -23.227 1.00 61.72 264 LYS B O 1
ATOM 5248 N N . ARG B 1 265 ? 3.663 -60.778 -22.954 1.00 54.71 265 ARG B N 1
ATOM 5249 C CA . ARG B 1 265 ? 3.901 -60.173 -21.642 1.00 49.61 265 ARG B CA 1
ATOM 5250 C C . ARG B 1 265 ? 2.647 -60.259 -20.775 1.00 44.46 265 ARG B C 1
ATOM 5251 O O . ARG B 1 265 ? 1.541 -60.046 -21.256 1.00 54.10 265 ARG B O 1
ATOM 5259 N N . ILE B 1 266 ? 2.818 -60.589 -19.501 1.00 45.40 266 ILE B N 1
ATOM 5260 C CA . ILE B 1 266 ? 1.692 -60.688 -18.570 1.00 54.32 266 ILE B CA 1
ATOM 5261 C C . ILE B 1 266 ? 2.088 -59.980 -17.279 1.00 52.79 266 ILE B C 1
ATOM 5262 O O . ILE B 1 266 ? 3.134 -60.288 -16.712 1.00 52.77 266 ILE B O 1
ATOM 5267 N N . ARG B 1 267 ? 1.261 -59.038 -16.828 1.00 46.42 267 ARG B N 1
ATOM 5268 C CA . ARG B 1 267 ? 1.529 -58.269 -15.614 1.00 50.57 267 ARG B CA 1
ATOM 5269 C C . ARG B 1 267 ? 0.298 -58.206 -14.719 1.00 49.48 267 ARG B C 1
ATOM 5270 O O . ARG B 1 267 ? -0.820 -58.301 -15.199 1.00 58.31 267 ARG B O 1
ATOM 5278 N N . PHE B 1 268 ? 0.504 -58.038 -13.418 1.00 39.35 268 PHE B N 1
ATOM 5279 C CA . PHE B 1 268 ? -0.607 -57.935 -12.477 1.00 39.76 268 PHE B CA 1
ATOM 5280 C C . PHE B 1 268 ? -0.385 -56.688 -11.629 1.00 50.47 268 PHE B C 1
ATOM 5281 O O . PHE B 1 268 ? 0.730 -56.453 -11.179 1.00 72.63 268 PHE B O 1
ATOM 5289 N N . PHE B 1 269 ? -1.423 -55.880 -11.435 1.00 47.20 269 PHE B N 1
ATOM 5290 C CA . PHE B 1 269 ? -1.302 -54.670 -10.621 1.00 53.23 269 PHE B CA 1
ATOM 5291 C C . PHE B 1 269 ? -2.349 -54.645 -9.538 1.00 61.73 269 PHE B C 1
ATOM 5292 O O . PHE B 1 269 ? -3.472 -55.108 -9.732 1.00 56.14 269 PHE B O 1
ATOM 5308 N N . THR B 1 271 ? -4.123 -52.151 -6.301 1.00 72.76 271 THR B N 1
ATOM 5309 C CA . THR B 1 271 ? -4.298 -50.799 -5.809 1.00 68.61 271 THR B CA 1
ATOM 5310 C C . THR B 1 271 ? -3.945 -50.706 -4.343 1.00 66.38 271 THR B C 1
ATOM 5311 O O . THR B 1 271 ? -4.168 -51.645 -3.579 1.00 67.12 271 THR B O 1
ATOM 5315 N N . PHE B 1 272 ? -3.403 -49.553 -3.955 1.00 68.33 272 PHE B N 1
ATOM 5316 C CA . PHE B 1 272 ? -3.068 -49.291 -2.566 1.00 70.34 272 PHE B CA 1
ATOM 5317 C C . PHE B 1 272 ? -3.352 -47.836 -2.243 1.00 71.25 272 PHE B C 1
ATOM 5318 O O . PHE B 1 272 ? -2.674 -46.933 -2.736 1.00 90.75 272 PHE B O 1
ATOM 5326 N N . GLY B 1 273 ? -4.383 -47.634 -1.426 1.00 73.77 273 GLY B N 1
ATOM 5327 C CA . GLY B 1 273 ? -4.769 -46.297 -1.024 1.00 92.03 273 GLY B CA 1
ATOM 5328 C C . GLY B 1 273 ? -3.690 -45.671 -0.169 1.00 91.73 273 GLY B C 1
ATOM 5329 O O . GLY B 1 273 ? -2.928 -46.389 0.482 1.00 86.35 273 GLY B O 1
ATOM 5330 N N . GLN B 1 274 ? -3.610 -44.343 -0.162 1.00 96.15 274 GLN B N 1
ATOM 5331 C CA . GLN B 1 274 ? -2.586 -43.667 0.627 1.00 95.87 274 GLN B CA 1
ATOM 5332 C C . GLN B 1 274 ? -2.886 -43.826 2.112 1.00 90.99 274 GLN B C 1
ATOM 5333 O O . GLN B 1 274 ? -1.973 -43.924 2.929 1.00 92.01 274 GLN B O 1
ATOM 5339 N N . SER B 1 275 ? -4.171 -43.869 2.449 1.00 91.08 275 SER B N 1
ATOM 5340 C CA . SER B 1 275 ? -4.588 -44.047 3.831 1.00 94.51 275 SER B CA 1
ATOM 5341 C C . SER B 1 275 ? -4.107 -45.387 4.379 1.00 93.98 275 SER B C 1
ATOM 5342 O O . SER B 1 275 ? -3.688 -45.487 5.533 1.00 94.77 275 SER B O 1
ATOM 5345 N N . TYR B 1 276 ? -4.183 -46.417 3.542 1.00 92.91 276 TYR B N 1
ATOM 5346 C CA . TYR B 1 276 ? -3.767 -47.759 3.919 1.00 84.83 276 TYR B CA 1
ATOM 5347 C C . TYR B 1 276 ? -2.240 -47.851 4.012 1.00 84.70 276 TYR B C 1
ATOM 5348 O O . TYR B 1 276 ? -1.700 -48.378 4.979 1.00 85.79 276 TYR B O 1
ATOM 5357 N N . LEU B 1 277 ? -1.552 -47.323 3.008 1.00 83.65 277 LEU B N 1
ATOM 5358 C CA . LEU B 1 277 ? -0.095 -47.343 2.978 1.00 84.62 277 LEU B CA 1
ATOM 5359 C C . LEU B 1 277 ? 0.558 -46.663 4.175 1.00 89.32 277 LEU B C 1
ATOM 5360 O O . LEU B 1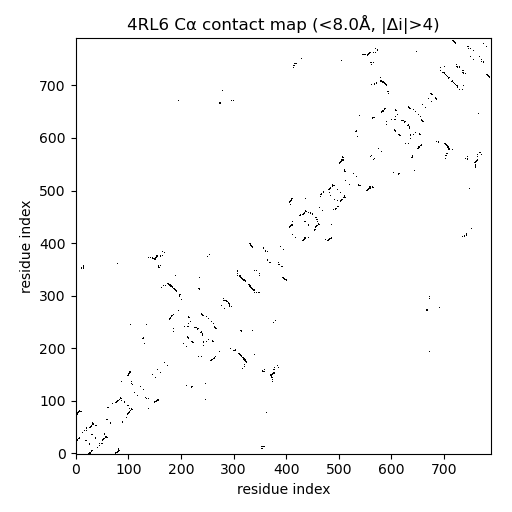 277 ? 1.676 -47.007 4.558 1.00 90.14 277 LEU B O 1
ATOM 5365 N N . THR B 1 278 ? -0.128 -45.685 4.755 1.00 97.17 278 THR B N 1
ATOM 5366 C CA . THR B 1 278 ? 0.418 -44.999 5.914 1.00 98.37 278 THR B CA 1
ATOM 5367 C C . THR B 1 278 ? 0.099 -45.803 7.170 1.00 97.79 278 THR B C 1
ATOM 5368 O O . THR B 1 278 ? 0.946 -45.930 8.047 1.00 99.26 278 THR B O 1
ATOM 5372 N N . HIS B 1 279 ? -1.115 -46.349 7.247 1.00 96.86 279 HIS B N 1
ATOM 5373 C CA . HIS B 1 279 ? -1.511 -47.183 8.384 1.00 100.29 279 HIS B CA 1
ATOM 5374 C C . HIS B 1 279 ? -0.473 -48.290 8.497 1.00 99.34 279 HIS B C 1
ATOM 5375 O O . HIS B 1 279 ? -0.007 -48.633 9.582 1.00 107.45 279 HIS B O 1
ATOM 5390 N N . LYS B 1 281 ? 2.529 -48.149 7.367 1.00 97.17 281 LYS B N 1
ATOM 5391 C CA . LYS B 1 281 ? 3.804 -47.561 7.747 1.00 97.98 281 LYS B CA 1
ATOM 5392 C C . LYS B 1 281 ? 3.837 -47.166 9.217 1.00 100.87 281 LYS B C 1
ATOM 5393 O O . LYS B 1 281 ? 4.905 -47.092 9.820 1.00 107.10 281 LYS B O 1
ATOM 5399 N N . CYS B 1 282 ? 2.667 -46.904 9.791 1.00 102.31 282 CYS B N 1
ATOM 5400 C CA . CYS B 1 282 ? 2.578 -46.544 11.196 1.00 104.25 282 CYS B CA 1
ATOM 5401 C C . CYS B 1 282 ? 2.775 -47.785 12.043 1.00 106.01 282 CYS B C 1
ATOM 5402 O O . CYS B 1 282 ? 3.556 -47.784 12.989 1.00 110.27 282 CYS B O 1
ATOM 5405 N N . LEU B 1 283 ? 2.065 -48.852 11.697 1.00 102.99 283 LEU B N 1
ATOM 5406 C CA . LEU B 1 283 ? 2.164 -50.091 12.450 1.00 101.91 283 LEU B CA 1
ATOM 5407 C C . LEU B 1 283 ? 3.572 -50.668 12.431 1.00 101.80 283 LEU B C 1
ATOM 5408 O O . LEU B 1 283 ? 4.033 -51.208 13.428 1.00 103.15 283 LEU B O 1
ATOM 5413 N N . GLU B 1 284 ? 4.256 -50.543 11.301 1.00 100.36 284 GLU B N 1
ATOM 5414 C CA . GLU B 1 284 ? 5.612 -51.047 11.177 1.00 100.34 284 GLU B CA 1
ATOM 5415 C C . GLU B 1 284 ? 6.557 -50.151 11.972 1.00 105.52 284 GLU B C 1
ATOM 5416 O O . GLU B 1 284 ? 7.662 -50.554 12.344 1.00 105.03 284 GLU B O 1
ATOM 5422 N N . ASN B 1 285 ? 6.113 -48.927 12.243 1.00 106.67 285 ASN B N 1
ATOM 5423 C CA . ASN B 1 285 ? 6.935 -48.004 13.001 1.00 107.74 285 ASN B CA 1
ATOM 5424 C C . ASN B 1 285 ? 6.883 -48.269 14.501 1.00 110.06 285 ASN B C 1
ATOM 5425 O O . ASN B 1 285 ? 7.915 -48.226 15.166 1.00 111.98 285 ASN B O 1
ATOM 5430 N N . VAL B 1 286 ? 5.702 -48.551 15.036 1.00 110.03 286 VAL B N 1
ATOM 5431 C CA . VAL B 1 286 ? 5.603 -48.839 16.459 1.00 112.34 286 VAL B CA 1
ATOM 5432 C C . VAL B 1 286 ? 5.967 -50.300 16.715 1.00 111.25 286 VAL B C 1
ATOM 5433 O O . VAL B 1 286 ? 5.860 -50.792 17.832 1.00 112.81 286 VAL B O 1
ATOM 5437 N N . GLY B 1 287 ? 6.411 -50.987 15.664 1.00 109.07 287 GLY B N 1
ATOM 5438 C CA . GLY B 1 287 ? 6.816 -52.378 15.786 1.00 109.59 287 GLY B CA 1
ATOM 5439 C C . GLY B 1 287 ? 5.714 -53.401 16.005 1.00 106.49 287 GLY B C 1
ATOM 5440 O O . GLY B 1 287 ? 5.921 -54.400 16.692 1.00 106.70 287 GLY B O 1
ATOM 5441 N N . LEU B 1 288 ? 4.544 -53.159 15.420 1.00 105.90 288 LEU B N 1
ATOM 5442 C CA . LEU B 1 288 ? 3.413 -54.067 15.546 1.00 104.77 288 LEU B CA 1
ATOM 5443 C C . LEU B 1 288 ? 3.413 -55.140 14.464 1.00 106.46 288 LEU B C 1
ATOM 5444 O O . LEU B 1 288 ? 2.550 -56.014 14.452 1.00 106.26 288 LEU B O 1
ATOM 5449 N N . LEU B 1 289 ? 4.373 -55.058 13.544 1.00 104.83 289 LEU B N 1
ATOM 5450 C CA . LEU B 1 289 ? 4.483 -56.043 12.477 1.00 96.96 289 LEU B CA 1
ATOM 5451 C C . LEU B 1 289 ? 5.658 -56.968 12.774 1.00 97.30 289 LEU B C 1
ATOM 5452 O O . LEU B 1 289 ? 5.900 -57.918 12.038 1.00 97.43 289 LEU B O 1
ATOM 5457 N N . ARG B 1 290 ? 6.386 -56.697 13.857 1.00 100.25 290 ARG B N 1
ATOM 5458 C CA . ARG B 1 290 ? 7.554 -57.509 14.215 1.00 103.46 290 ARG B CA 1
ATOM 5459 C C . ARG B 1 290 ? 7.269 -58.992 14.459 1.00 103.85 290 ARG B C 1
ATOM 5460 O O . ARG B 1 290 ? 6.115 -59.420 14.490 1.00 98.50 290 ARG B O 1
ATOM 5468 N N . THR B 1 291 ? 8.339 -59.765 14.636 1.00 118.06 291 THR B N 1
ATOM 5469 C CA . THR B 1 291 ? 8.245 -61.201 14.889 1.00 122.54 291 THR B CA 1
ATOM 5470 C C . THR B 1 291 ? 9.314 -61.611 15.923 1.00 121.53 291 THR B C 1
ATOM 5471 O O . THR B 1 291 ? 10.476 -61.851 15.586 1.00 120.11 291 THR B O 1
ATOM 5475 N N . ASP B 1 292 ? 8.906 -61.670 17.191 1.00 119.30 292 ASP B N 1
ATOM 5476 C CA . ASP B 1 292 ? 9.820 -62.005 18.284 1.00 113.32 292 ASP B CA 1
ATOM 5477 C C . ASP B 1 292 ? 9.104 -62.512 19.533 1.00 110.34 292 ASP B C 1
ATOM 5478 O O . ASP B 1 292 ? 9.439 -62.123 20.653 1.00 110.04 292 ASP B O 1
ATOM 5480 N N . GLY B 1 298 ? 4.762 -60.084 29.876 1.00 129.91 298 GLY B N 1
ATOM 5481 C CA . GLY B 1 298 ? 5.175 -61.433 29.550 1.00 138.92 298 GLY B CA 1
ATOM 5482 C C . GLY B 1 298 ? 6.249 -61.401 28.485 1.00 144.07 298 GLY B C 1
ATOM 5483 O O . GLY B 1 298 ? 6.239 -60.543 27.608 1.00 133.88 298 GLY B O 1
ATOM 5484 N N . GLN B 1 299 ? 7.174 -62.355 28.549 1.00 151.70 299 GLN B N 1
ATOM 5485 C CA . GLN B 1 299 ? 8.283 -62.391 27.607 1.00 146.62 299 GLN B CA 1
ATOM 5486 C C . GLN B 1 299 ? 8.255 -63.632 26.715 1.00 137.82 299 GLN B C 1
ATOM 5487 O O . GLN B 1 299 ? 9.265 -64.323 26.514 1.00 133.83 299 GLN B O 1
ATOM 5493 N N . GLU B 1 300 ? 7.070 -63.851 26.146 1.00 131.73 300 GLU B N 1
ATOM 5494 C CA . GLU B 1 300 ? 6.761 -64.998 25.300 1.00 124.31 300 GLU B CA 1
ATOM 5495 C C . GLU B 1 300 ? 5.777 -64.654 24.179 1.00 126.19 300 GLU B C 1
ATOM 5496 O O . GLU B 1 300 ? 4.917 -65.473 23.843 1.00 124.77 300 GLU B O 1
ATOM 5502 N N . ILE B 1 301 ? 5.900 -63.468 23.591 1.00 134.91 301 ILE B N 1
ATOM 5503 C CA . ILE B 1 301 ? 4.963 -63.035 22.549 1.00 131.13 301 ILE B CA 1
ATOM 5504 C C . ILE B 1 301 ? 5.645 -62.535 21.268 1.00 123.78 301 ILE B C 1
ATOM 5505 O O . ILE B 1 301 ? 6.791 -62.072 21.306 1.00 129.99 301 ILE B O 1
ATOM 5510 N N . VAL B 1 302 ? 4.948 -62.662 20.136 1.00 112.75 302 VAL B N 1
ATOM 5511 C CA . VAL B 1 302 ? 5.427 -62.136 18.844 1.00 117.41 302 VAL B CA 1
ATOM 5512 C C . VAL B 1 302 ? 4.330 -61.119 18.485 1.00 122.67 302 VAL B C 1
ATOM 5513 O O . VAL B 1 302 ? 3.144 -61.455 18.461 1.00 127.01 302 VAL B O 1
ATOM 5517 N N . PRO B 1 303 ? 4.716 -59.862 18.213 1.00 116.49 303 PRO B N 1
ATOM 5518 C CA . PRO B 1 303 ? 3.811 -58.757 17.883 1.00 108.29 303 PRO B CA 1
ATOM 5519 C C . PRO B 1 303 ? 2.739 -58.905 16.811 1.00 105.40 303 PRO B C 1
ATOM 5520 O O . PRO B 1 303 ? 1.562 -58.669 17.072 1.00 110.22 303 PRO B O 1
ATOM 5524 N N . ILE B 1 304 ? 3.145 -59.263 15.600 1.00 102.10 304 ILE B N 1
ATOM 5525 C CA . ILE B 1 304 ? 2.205 -59.385 14.490 1.00 98.59 304 ILE B CA 1
ATOM 5526 C C . ILE B 1 304 ? 0.987 -60.279 14.777 1.00 99.01 304 ILE B C 1
ATOM 5527 O O . ILE B 1 304 ? -0.095 -60.047 14.232 1.00 95.40 304 ILE B O 1
ATOM 5532 N N . GLN B 1 305 ? 1.146 -61.287 15.630 1.00 105.32 305 GLN B N 1
ATOM 5533 C CA . GLN B 1 305 ? 0.032 -62.172 15.937 1.00 107.52 305 GLN B CA 1
ATOM 5534 C C . GLN B 1 305 ? -0.799 -61.627 17.090 1.00 109.54 305 GLN B C 1
ATOM 5535 O O . GLN B 1 305 ? -1.858 -62.163 17.415 1.00 111.52 305 GLN B O 1
ATOM 5541 N N . PHE B 1 306 ? -0.310 -60.584 17.738 1.00 111.36 306 PHE B N 1
ATOM 5542 C CA . PHE B 1 306 ? -1.091 -59.989 18.801 1.00 112.22 306 PHE B CA 1
ATOM 5543 C C . PHE B 1 306 ? -2.046 -59.070 18.046 1.00 115.02 306 PHE B C 1
ATOM 5544 O O . PHE B 1 306 ? -3.194 -58.873 18.437 1.00 123.83 306 PHE B O 1
ATOM 5552 N N . LEU B 1 307 ? -1.549 -58.535 16.937 1.00 103.70 307 LEU B N 1
ATOM 5553 C CA . LEU B 1 307 ? -2.320 -57.632 16.095 1.00 105.42 307 LEU B CA 1
ATOM 5554 C C . LEU B 1 307 ? -3.528 -58.303 15.439 1.00 112.96 307 LEU B C 1
ATOM 5555 O O . LEU B 1 307 ? -4.570 -57.670 15.289 1.00 121.14 307 LEU B O 1
ATOM 5560 N N . LYS B 1 308 ? -3.408 -59.578 15.052 1.00 114.67 308 LYS B N 1
ATOM 5561 C CA . LYS B 1 308 ? -4.534 -60.261 14.408 1.00 115.09 308 LYS B CA 1
ATOM 5562 C C . LYS B 1 308 ? -5.775 -60.359 15.295 1.00 107.66 308 LYS B C 1
ATOM 5563 O O . LYS B 1 308 ? -6.898 -60.414 14.790 1.00 107.27 308 LYS B O 1
ATOM 5569 N N . ALA B 1 309 ? -5.553 -60.388 16.592 1.00 101.28 309 ALA B N 1
ATOM 5570 C CA . ALA B 1 309 ? -6.637 -60.538 17.523 1.00 104.47 309 ALA B CA 1
ATOM 5571 C C . ALA B 1 309 ? -7.592 -59.399 17.365 1.00 121.99 309 ALA B C 1
ATOM 5572 O O . ALA B 1 309 ? -8.742 -59.492 17.746 1.00 125.61 309 ALA B O 1
ATOM 5574 N N . LEU B 1 310 ? -7.107 -58.303 16.791 1.00 131.25 310 LEU B N 1
ATOM 5575 C CA . LEU B 1 310 ? -7.933 -57.119 16.577 1.00 122.40 310 LEU B CA 1
ATOM 5576 C C . LEU B 1 310 ? -8.495 -57.090 15.160 1.00 122.42 310 LEU B C 1
ATOM 5577 O O . LEU B 1 310 ? -7.958 -57.729 14.255 1.00 118.51 310 LEU B O 1
ATOM 5582 N N . LEU B 1 311 ? -9.580 -56.343 14.974 1.00 132.65 311 LEU B N 1
ATOM 5583 C CA . LEU B 1 311 ? -10.216 -56.227 13.667 1.00 139.97 311 LEU B CA 1
ATOM 5584 C C . LEU B 1 311 ? -10.156 -54.795 13.148 1.00 126.92 311 LEU B C 1
ATOM 5585 O O . LEU B 1 311 ? -9.323 -54.001 13.587 1.00 112.32 311 LEU B O 1
ATOM 5590 N N . GLY B 1 318 ? -18.724 -54.562 10.296 1.00 115.00 318 GLY B N 1
ATOM 5591 C CA . GLY B 1 318 ? -19.252 -54.975 9.008 1.00 115.98 318 GLY B CA 1
ATOM 5592 C C . GLY B 1 318 ? -19.818 -53.835 8.174 1.00 117.63 318 GLY B C 1
ATOM 5593 O O . GLY B 1 318 ? -19.342 -53.588 7.065 1.00 105.79 318 GLY B O 1
ATOM 5594 N N . PRO B 1 319 ? -20.846 -53.118 8.678 1.00 126.84 319 PRO B N 1
ATOM 5595 C CA . PRO B 1 319 ? -21.494 -51.988 7.987 1.00 129.89 319 PRO B CA 1
ATOM 5596 C C . PRO B 1 319 ? -20.695 -50.675 7.912 1.00 130.12 319 PRO B C 1
ATOM 5597 O O . PRO B 1 319 ? -20.998 -49.816 7.081 1.00 125.06 319 PRO B O 1
ATOM 5601 N N . ARG B 1 320 ? -19.700 -50.499 8.780 1.00 132.74 320 ARG B N 1
ATOM 5602 C CA . ARG B 1 320 ? -18.903 -49.274 8.761 1.00 127.43 320 ARG B CA 1
ATOM 5603 C C . ARG B 1 320 ? -18.170 -49.184 7.423 1.00 121.18 320 ARG B C 1
ATOM 5604 O O . ARG B 1 320 ? -18.004 -48.102 6.857 1.00 119.35 320 ARG B O 1
ATOM 5606 N N . THR B 1 321 ? -17.757 -50.345 6.917 1.00 112.94 321 THR B N 1
ATOM 5607 C CA . THR B 1 321 ? -17.049 -50.447 5.638 1.00 117.42 321 THR B CA 1
ATOM 5608 C C . THR B 1 321 ? -17.934 -50.008 4.456 1.00 127.56 321 THR B C 1
ATOM 5609 O O . THR B 1 321 ? -19.033 -50.536 4.271 1.00 132.79 321 THR B O 1
ATOM 5613 N N . VAL B 1 322 ? -17.459 -49.043 3.665 1.00 129.20 322 VAL B N 1
ATOM 5614 C CA . VAL B 1 322 ? -18.182 -48.572 2.475 1.00 117.44 322 VAL B CA 1
ATOM 5615 C C . VAL B 1 322 ? -17.209 -48.503 1.298 1.00 104.31 322 VAL B C 1
ATOM 5616 O O . VAL B 1 322 ? -16.081 -48.026 1.443 1.00 108.13 322 VAL B O 1
ATOM 5620 N N . GLY B 1 323 ? -17.642 -48.988 0.137 1.00 94.08 323 GLY B N 1
ATOM 5621 C CA . GLY B 1 323 ? -16.770 -48.954 -1.027 1.00 96.50 323 GLY B CA 1
ATOM 5622 C C . GLY B 1 323 ? -17.036 -49.995 -2.107 1.00 97.87 323 GLY B C 1
ATOM 5623 O O . GLY B 1 323 ? -18.006 -50.752 -2.037 1.00 100.85 323 GLY B O 1
ATOM 5624 N N . LYS B 1 324 ? -16.156 -50.043 -3.104 1.00 86.32 324 LYS B N 1
ATOM 5625 C CA . LYS B 1 324 ? -16.322 -50.976 -4.207 1.00 69.73 324 LYS B CA 1
ATOM 5626 C C . LYS B 1 324 ? -15.036 -51.630 -4.685 1.00 68.43 324 LYS B C 1
ATOM 5627 O O . LYS B 1 324 ? -13.949 -51.063 -4.564 1.00 77.86 324 LYS B O 1
ATOM 5633 N N . THR B 1 325 ? -15.168 -52.837 -5.237 1.00 72.41 325 THR B N 1
ATOM 5634 C CA . THR B 1 325 ? -14.018 -53.518 -5.812 1.00 76.66 325 THR B CA 1
ATOM 5635 C C . THR B 1 325 ? -14.262 -53.586 -7.318 1.00 62.29 325 THR B C 1
ATOM 5636 O O . THR B 1 325 ? -15.406 -53.505 -7.792 1.00 51.19 325 THR B O 1
ATOM 5640 N N . ASN B 1 326 ? -13.169 -53.719 -8.060 1.00 55.40 326 ASN B N 1
ATOM 5641 C CA . ASN B 1 326 ? -13.218 -53.815 -9.505 1.00 60.85 326 ASN B CA 1
ATOM 5642 C C . ASN B 1 326 ? -12.015 -54.666 -9.919 1.00 59.27 326 ASN B C 1
ATOM 5643 O O . ASN B 1 326 ? -10.868 -54.206 -9.848 1.00 69.60 326 ASN B O 1
ATOM 5648 N N . ILE B 1 327 ? -12.270 -55.905 -10.332 1.00 52.25 327 ILE B N 1
ATOM 5649 C CA . ILE B 1 327 ? -11.185 -56.796 -10.747 1.00 56.03 327 ILE B CA 1
ATOM 5650 C C . ILE B 1 327 ? -11.423 -57.205 -12.188 1.00 44.66 327 ILE B C 1
ATOM 5651 O O . ILE B 1 327 ? -12.530 -57.588 -12.545 1.00 44.37 327 ILE B O 1
ATOM 5656 N N . GLY B 1 328 ? -10.394 -57.096 -13.019 1.00 36.83 328 GLY B N 1
ATOM 5657 C CA . GLY B 1 328 ? -10.543 -57.434 -14.428 1.00 39.29 328 GLY B CA 1
ATOM 5658 C C . GLY B 1 328 ? -9.221 -57.579 -15.152 1.00 36.12 328 GLY B C 1
ATOM 5659 O O . GLY B 1 328 ? -8.174 -57.596 -14.532 1.00 39.48 328 GLY B O 1
ATOM 5660 N N . CYS B 1 329 ? -9.258 -57.672 -16.473 1.00 47.49 329 CYS B N 1
ATOM 5661 C CA . CYS B 1 329 ? -8.032 -57.852 -17.242 1.00 42.66 329 CYS B CA 1
ATOM 5662 C C . CYS B 1 329 ? -8.068 -57.081 -18.562 1.00 47.47 329 CYS B C 1
ATOM 5663 O O . CYS B 1 329 ? -9.115 -57.005 -19.207 1.00 45.05 329 CYS B O 1
ATOM 5666 N N . ILE B 1 330 ? -6.939 -56.511 -18.965 1.00 53.51 330 ILE B N 1
ATOM 5667 C CA . ILE B 1 330 ? -6.885 -55.789 -20.238 1.00 48.86 330 ILE B CA 1
ATOM 5668 C C . ILE B 1 330 ? -6.017 -56.562 -21.230 1.00 49.62 330 ILE B C 1
ATOM 5669 O O . ILE B 1 330 ? -4.807 -56.717 -21.045 1.00 56.28 330 ILE B O 1
ATOM 5674 N N . PHE B 1 331 ? -6.655 -57.035 -22.288 1.00 42.13 331 PHE B N 1
ATOM 5675 C CA . PHE B 1 331 ? -5.972 -57.806 -23.302 1.00 44.19 331 PHE B CA 1
ATOM 5676 C C . PHE B 1 331 ? -5.654 -56.974 -24.529 1.00 58.64 331 PHE B C 1
ATOM 5677 O O . PHE B 1 331 ? -6.429 -56.113 -24.920 1.00 66.40 331 PHE B O 1
ATOM 5685 N N . THR B 1 332 ? -4.492 -57.218 -25.119 1.00 61.72 332 THR B N 1
ATOM 5686 C CA . THR B 1 332 ? -4.127 -56.551 -26.348 1.00 50.60 332 THR B CA 1
ATOM 5687 C C . THR B 1 332 ? -3.721 -57.707 -27.218 1.00 48.49 332 THR B C 1
ATOM 5688 O O . THR B 1 332 ? -2.934 -58.571 -26.802 1.00 50.27 332 THR B O 1
ATOM 5692 N N . GLY B 1 333 ? -4.289 -57.756 -28.413 1.00 44.81 333 GLY B N 1
ATOM 5693 C CA . GLY B 1 333 ? -3.985 -58.859 -29.295 1.00 48.10 333 GLY B CA 1
ATOM 5694 C C . GLY B 1 333 ? -4.321 -58.601 -30.742 1.00 53.21 333 GLY B C 1
ATOM 5695 O O . GLY B 1 333 ? -4.377 -57.463 -31.199 1.00 58.44 333 GLY B O 1
ATOM 5696 N N . VAL B 1 334 ? -4.571 -59.688 -31.456 1.00 52.67 334 VAL B N 1
ATOM 5697 C CA . VAL B 1 334 ? -4.842 -59.608 -32.866 1.00 50.32 334 VAL B CA 1
ATOM 5698 C C . VAL B 1 334 ? -6.048 -60.420 -33.282 1.00 55.61 334 VAL B C 1
ATOM 5699 O O . VAL B 1 334 ? -6.216 -61.565 -32.864 1.00 52.43 334 VAL B O 1
ATOM 5703 N N . LYS B 1 335 ? -6.900 -59.801 -34.092 1.00 60.34 335 LYS B N 1
ATOM 5704 C CA . LYS B 1 335 ? -8.073 -60.465 -34.638 1.00 61.06 335 LYS B CA 1
ATOM 5705 C C . LYS B 1 335 ? -8.132 -59.992 -36.082 1.00 70.95 335 LYS B C 1
ATOM 5706 O O . LYS B 1 335 ? -8.212 -58.786 -36.354 1.00 66.57 335 LYS B O 1
ATOM 5712 N N . ASP B 1 336 ? -8.062 -60.957 -36.997 1.00 78.08 336 ASP B N 1
ATOM 5713 C CA . ASP B 1 336 ? -8.076 -60.700 -38.434 1.00 73.17 336 ASP B CA 1
ATOM 5714 C C . ASP B 1 336 ? -6.970 -59.728 -38.835 1.00 67.51 336 ASP B C 1
ATOM 5715 O O . ASP B 1 336 ? -7.181 -58.806 -39.622 1.00 80.87 336 ASP B O 1
ATOM 5720 N N . GLY B 1 337 ? -5.785 -59.946 -38.273 1.00 59.53 337 GLY B N 1
ATOM 5721 C CA . GLY B 1 337 ? -4.639 -59.116 -38.585 1.00 61.18 337 GLY B CA 1
ATOM 5722 C C . GLY B 1 337 ? -4.659 -57.666 -38.135 1.00 65.44 337 GLY B C 1
ATOM 5723 O O . GLY B 1 337 ? -3.962 -56.842 -38.713 1.00 71.68 337 GLY B O 1
ATOM 5724 N N . VAL B 1 338 ? -5.439 -57.343 -37.110 1.00 72.56 338 VAL B N 1
ATOM 5725 C CA . VAL B 1 338 ? -5.497 -55.966 -36.607 1.00 69.85 338 VAL B CA 1
ATOM 5726 C C . VAL B 1 338 ? -5.395 -55.941 -35.080 1.00 57.20 338 VAL B C 1
ATOM 5727 O O . VAL B 1 338 ? -6.060 -56.733 -34.407 1.00 57.68 338 VAL B O 1
ATOM 5731 N N . GLU B 1 339 ? -4.565 -55.051 -34.538 1.00 51.94 339 GLU B N 1
ATOM 5732 C CA . GLU B 1 339 ? -4.417 -54.947 -33.081 1.00 57.61 339 GLU B CA 1
ATOM 5733 C C . GLU B 1 339 ? -5.778 -54.569 -32.493 1.00 62.39 339 GLU B C 1
ATOM 5734 O O . GLU B 1 339 ? -6.508 -53.767 -33.067 1.00 69.45 339 GLU B O 1
ATOM 5740 N N . LYS B 1 340 ? -6.095 -55.140 -31.336 1.00 56.54 340 LYS B N 1
ATOM 5741 C CA . LYS B 1 340 ? -7.392 -54.940 -30.701 1.00 47.15 340 LYS B CA 1
ATOM 5742 C C . LYS B 1 340 ? -7.213 -54.972 -29.184 1.00 53.65 340 LYS B C 1
ATOM 5743 O O . LYS B 1 340 ? -6.420 -55.761 -28.681 1.00 50.87 340 LYS B O 1
ATOM 5749 N N . THR B 1 341 ? -7.933 -54.117 -28.459 1.00 54.02 341 THR B N 1
ATOM 5750 C CA . THR B 1 341 ? -7.850 -54.108 -26.997 1.00 47.58 341 THR B CA 1
ATOM 5751 C C . THR B 1 341 ? -9.229 -54.309 -26.377 1.00 51.33 341 THR B C 1
ATOM 5752 O O . THR B 1 341 ? -10.221 -53.729 -26.815 1.00 51.75 341 THR B O 1
ATOM 5756 N N . ILE B 1 342 ? -9.271 -55.149 -25.348 1.00 44.48 342 ILE B N 1
ATOM 5757 C CA . ILE B 1 342 ? -10.496 -55.537 -24.669 1.00 41.52 342 ILE B CA 1
ATOM 5758 C C . ILE B 1 342 ? -10.290 -55.426 -23.169 1.00 48.66 342 ILE B C 1
ATOM 5759 O O . ILE B 1 342 ? -9.210 -55.703 -22.663 1.00 43.87 342 ILE B O 1
ATOM 5764 N N . TYR B 1 343 ? -11.323 -55.009 -22.454 1.00 48.09 343 TYR B N 1
ATOM 5765 C CA . TYR B 1 343 ? -11.236 -54.886 -21.002 1.00 40.47 343 TYR B CA 1
ATOM 5766 C C . TYR B 1 343 ? -12.423 -55.630 -20.390 1.00 43.03 343 TYR B C 1
ATOM 5767 O O . TYR B 1 343 ? -13.572 -55.260 -20.609 1.00 45.63 343 TYR B O 1
ATOM 5776 N N . ILE B 1 344 ? -12.149 -56.685 -19.633 1.00 43.08 344 ILE B N 1
ATOM 5777 C CA . ILE B 1 344 ? -13.236 -57.441 -19.022 1.00 43.69 344 ILE B CA 1
ATOM 5778 C C . ILE B 1 344 ? -13.161 -57.307 -17.519 1.00 38.89 344 ILE B C 1
ATOM 5779 O O . ILE B 1 344 ? -12.140 -57.650 -16.917 1.00 49.76 344 ILE B O 1
ATOM 5784 N N . TYR B 1 345 ? -14.231 -56.833 -16.892 1.00 39.17 345 TYR B N 1
ATOM 5785 C CA . TYR B 1 345 ? -14.152 -56.683 -15.445 1.00 43.06 345 TYR B CA 1
ATOM 5786 C C . TYR B 1 345 ? -15.446 -56.873 -14.722 1.00 49.21 345 TYR B C 1
ATOM 5787 O O . TYR B 1 345 ? -16.500 -56.953 -15.337 1.00 50.28 345 TYR B O 1
ATOM 5796 N N . ASN B 1 346 ? -15.343 -56.951 -13.401 1.00 42.74 346 ASN B N 1
ATOM 5797 C CA . ASN B 1 346 ? -16.519 -57.057 -12.560 1.00 44.49 346 ASN B CA 1
ATOM 5798 C C . ASN B 1 346 ? -16.461 -56.025 -11.450 1.00 56.30 346 ASN B C 1
ATOM 5799 O O . ASN B 1 346 ? -15.420 -55.821 -10.824 1.00 58.78 346 ASN B O 1
ATOM 5804 N N . VAL B 1 347 ? -17.594 -55.371 -11.220 1.00 57.75 347 VAL B N 1
ATOM 5805 C CA . VAL B 1 347 ? -17.711 -54.400 -10.140 1.00 55.77 347 VAL B CA 1
ATOM 5806 C C . VAL B 1 347 ? -18.686 -54.961 -9.102 1.00 60.87 347 VAL B C 1
ATOM 5807 O O . VAL B 1 347 ? -19.842 -55.262 -9.417 1.00 60.25 347 VAL B O 1
ATOM 5811 N N . CYS B 1 348 ? -18.199 -55.108 -7.872 1.00 65.06 348 CYS B N 1
ATOM 5812 C CA . CYS B 1 348 ? -18.995 -55.615 -6.743 1.00 66.49 348 CYS B CA 1
ATOM 5813 C C . CYS B 1 348 ? -18.931 -54.561 -5.629 1.00 77.83 348 CYS B C 1
ATOM 5814 O O . CYS B 1 348 ? -17.847 -54.051 -5.327 1.00 88.51 348 CYS B O 1
ATOM 5817 N N . ASP B 1 349 ? -20.078 -54.215 -5.037 1.00 81.34 349 ASP B N 1
ATOM 5818 C CA . ASP B 1 349 ? -20.101 -53.225 -3.946 1.00 95.81 349 ASP B CA 1
ATOM 5819 C C . ASP B 1 349 ? -20.297 -53.947 -2.600 1.00 99.53 349 ASP B C 1
ATOM 5820 O O . ASP B 1 349 ? -21.184 -54.793 -2.466 1.00 96.39 349 ASP B O 1
ATOM 5825 N N . HIS B 1 350 ? -19.471 -53.597 -1.611 1.00 98.93 350 HIS B N 1
ATOM 5826 C CA . HIS B 1 350 ? -19.472 -54.244 -0.290 1.00 101.75 350 HIS B CA 1
ATOM 5827 C C . HIS B 1 350 ? -20.788 -54.573 0.390 1.00 106.65 350 HIS B C 1
ATOM 5828 O O . HIS B 1 350 ? -20.973 -55.680 0.901 1.00 111.76 350 HIS B O 1
ATOM 5835 N N . GLN B 1 351 ? -21.700 -53.617 0.413 1.00 101.59 351 GLN B N 1
ATOM 5836 C CA . GLN B 1 351 ? -22.950 -53.833 1.111 1.00 100.40 351 GLN B CA 1
ATOM 5837 C C . GLN B 1 351 ? -24.079 -54.568 0.443 1.00 98.38 351 GLN B C 1
ATOM 5838 O O . GLN B 1 351 ? -24.954 -55.096 1.138 1.00 100.10 351 GLN B O 1
ATOM 5844 N N . GLU B 1 352 ? -24.114 -54.591 -0.882 1.00 97.85 352 GLU B N 1
ATOM 5845 C CA . GLU B 1 352 ? -25.197 -55.355 -1.490 1.00 100.50 352 GLU B CA 1
ATOM 5846 C C . GLU B 1 352 ? -24.850 -56.826 -1.237 1.00 105.74 352 GLU B C 1
ATOM 5847 O O . GLU B 1 352 ? -25.742 -57.668 -1.123 1.00 114.95 352 GLU B O 1
ATOM 5853 N N . CYS B 1 353 ? -23.550 -57.117 -1.100 1.00 98.00 353 CYS B N 1
ATOM 5854 C CA . CYS B 1 353 ? -23.102 -58.473 -0.809 1.00 86.84 353 CYS B CA 1
ATOM 5855 C C . CYS B 1 353 ? -23.190 -58.770 0.691 1.00 100.54 353 CYS B C 1
ATOM 5856 O O . CYS B 1 353 ? -23.348 -59.926 1.071 1.00 106.25 353 CYS B O 1
ATOM 5859 N N . TYR B 1 354 ? -23.088 -57.749 1.549 1.00 105.83 354 TYR B N 1
ATOM 5860 C CA . TYR B 1 354 ? -23.222 -58.002 2.988 1.00 108.06 354 TYR B CA 1
ATOM 5861 C C . TYR B 1 354 ? -24.714 -58.096 3.307 1.00 111.50 354 TYR B C 1
ATOM 5862 O O . TYR B 1 354 ? -25.113 -58.687 4.307 1.00 122.32 354 TYR B O 1
ATOM 5871 N N . ALA B 1 355 ? -25.536 -57.502 2.448 1.00 105.95 355 ALA B N 1
ATOM 5872 C CA . ALA B 1 355 ? -26.982 -57.545 2.631 1.00 107.60 355 ALA B CA 1
ATOM 5873 C C . ALA B 1 355 ? -27.517 -58.866 2.086 1.00 103.74 355 ALA B C 1
ATOM 5874 O O . ALA B 1 355 ? -28.622 -59.283 2.431 1.00 113.05 355 ALA B O 1
ATOM 5876 N N . GLU B 1 356 ? -26.725 -59.522 1.233 1.00 81.64 356 GLU B N 1
ATOM 5877 C CA . GLU B 1 356 ? -27.144 -60.792 0.640 1.00 88.22 356 GLU B CA 1
ATOM 5878 C C . GLU B 1 356 ? -26.620 -62.038 1.345 1.00 99.93 356 GLU B C 1
ATOM 5879 O O . GLU B 1 356 ? -27.374 -62.989 1.566 1.00 105.17 356 GLU B O 1
ATOM 5885 N N . VAL B 1 357 ? -25.332 -62.047 1.683 1.00 98.42 357 VAL B N 1
ATOM 5886 C CA . VAL B 1 357 ? -24.726 -63.204 2.338 1.00 96.13 357 VAL B CA 1
ATOM 5887 C C . VAL B 1 357 ? -23.941 -62.863 3.610 1.00 99.12 357 VAL B C 1
ATOM 5888 O O . VAL B 1 357 ? -23.381 -63.745 4.264 1.00 99.08 357 VAL B O 1
ATOM 5892 N N . GLY B 1 358 ? -23.896 -61.575 3.946 1.00 99.82 358 GLY B N 1
ATOM 5893 C CA . GLY B 1 358 ? -23.224 -61.128 5.154 1.00 101.91 358 GLY B CA 1
ATOM 5894 C C . GLY B 1 358 ? -21.709 -61.137 5.203 1.00 100.96 358 GLY B C 1
ATOM 5895 O O . GLY B 1 358 ? -21.136 -61.587 6.196 1.00 100.95 358 GLY B O 1
ATOM 5896 N N . SER B 1 359 ? -21.053 -60.617 4.167 1.00 104.56 359 SER B N 1
ATOM 5897 C CA . SER B 1 359 ? -19.591 -60.602 4.159 1.00 109.26 359 SER B CA 1
ATOM 5898 C C . SER B 1 359 ? -18.917 -59.474 3.383 1.00 103.79 359 SER B C 1
ATOM 5899 O O . SER B 1 359 ? -19.566 -58.580 2.830 1.00 88.31 359 SER B O 1
ATOM 5902 N N . GLN B 1 360 ? -17.585 -59.563 3.363 1.00 107.10 360 GLN B N 1
ATOM 5903 C CA . GLN B 1 360 ? -16.687 -58.633 2.691 1.00 100.26 360 GLN B CA 1
ATOM 5904 C C . GLN B 1 360 ? -16.779 -58.893 1.196 1.00 92.19 360 GLN B C 1
ATOM 5905 O O . GLN B 1 360 ? -17.183 -59.978 0.788 1.00 91.40 360 GLN B O 1
ATOM 5911 N N . ALA B 1 361 ? -16.398 -57.917 0.378 1.00 87.93 361 ALA B N 1
ATOM 5912 C CA . ALA B 1 361 ? -16.443 -58.114 -1.067 1.00 75.69 361 ALA B CA 1
ATOM 5913 C C . ALA B 1 361 ? -15.324 -59.056 -1.506 1.00 71.06 361 ALA B C 1
ATOM 5914 O O . ALA B 1 361 ? -15.439 -59.706 -2.545 1.00 67.81 361 ALA B O 1
ATOM 5916 N N . ILE B 1 362 ? -14.251 -59.143 -0.721 1.00 78.70 362 ILE B N 1
ATOM 5917 C CA . ILE B 1 362 ? -13.146 -60.028 -1.084 1.00 82.99 362 ILE B CA 1
ATOM 5918 C C . ILE B 1 362 ? -13.554 -61.486 -0.962 1.00 86.22 362 ILE B C 1
ATOM 5919 O O . ILE B 1 362 ? -13.178 -62.315 -1.791 1.00 94.33 362 ILE B O 1
ATOM 5924 N N . SER B 1 363 ? -14.321 -61.809 0.069 1.00 77.70 363 SER B N 1
ATOM 5925 C CA . SER B 1 363 ? -14.772 -63.177 0.215 1.00 69.49 363 SER B CA 1
ATOM 5926 C C . SER B 1 363 ? -15.875 -63.443 -0.804 1.00 68.77 363 SER B C 1
ATOM 5927 O O . SER B 1 363 ? -15.972 -64.537 -1.350 1.00 70.01 363 SER B O 1
ATOM 5930 N N . TYR B 1 364 ? -16.694 -62.434 -1.087 1.00 67.61 364 TYR B N 1
ATOM 5931 C CA . TYR B 1 364 ? -17.774 -62.612 -2.056 1.00 60.38 364 TYR B CA 1
ATOM 5932 C C . TYR B 1 364 ? -17.231 -62.902 -3.456 1.00 55.03 364 TYR B C 1
ATOM 5933 O O . TYR B 1 364 ? -17.691 -63.839 -4.119 1.00 55.37 364 TYR B O 1
ATOM 5942 N N . THR B 1 365 ? -16.258 -62.101 -3.900 1.00 55.03 365 THR B N 1
ATOM 5943 C CA . THR B 1 365 ? -15.684 -62.273 -5.235 1.00 65.89 365 THR B CA 1
ATOM 5944 C C . THR B 1 365 ? -14.871 -63.547 -5.399 1.00 62.50 365 THR B C 1
ATOM 5945 O O . THR B 1 365 ? -14.479 -63.914 -6.511 1.00 64.37 365 THR B O 1
ATOM 5949 N N . THR B 1 366 ? -14.608 -64.225 -4.294 1.00 54.71 366 THR B N 1
ATOM 5950 C CA . THR B 1 366 ? -13.861 -65.457 -4.383 1.00 49.54 366 THR B CA 1
ATOM 5951 C C . THR B 1 366 ? -14.816 -66.590 -4.091 1.00 42.81 366 THR B C 1
ATOM 5952 O O . THR B 1 366 ? -14.716 -67.666 -4.672 1.00 42.82 366 THR B O 1
ATOM 5956 N N . GLY B 1 367 ? -15.758 -66.329 -3.204 1.00 42.73 367 GLY B N 1
ATOM 5957 C CA . GLY B 1 367 ? -16.722 -67.352 -2.852 1.00 48.75 367 GLY B CA 1
ATOM 5958 C C . GLY B 1 367 ? -17.576 -67.831 -4.008 1.00 47.05 367 GLY B C 1
ATOM 5959 O O . GLY B 1 367 ? -17.762 -69.031 -4.213 1.00 43.63 367 GLY B O 1
ATOM 5960 N N . VAL B 1 368 ? -18.101 -66.894 -4.785 1.00 56.05 368 VAL B N 1
ATOM 5961 C CA . VAL B 1 368 ? -18.957 -67.280 -5.897 1.00 53.52 368 VAL B CA 1
ATOM 5962 C C . VAL B 1 368 ? -18.172 -68.097 -6.931 1.00 45.40 368 VAL B C 1
ATOM 5963 O O . VAL B 1 368 ? -18.637 -69.150 -7.383 1.00 51.36 368 VAL B O 1
ATOM 5967 N N . PRO B 1 369 ? -16.976 -67.629 -7.324 1.00 43.54 369 PRO B N 1
ATOM 5968 C CA . PRO B 1 369 ? -16.246 -68.442 -8.300 1.00 44.63 369 PRO B CA 1
ATOM 5969 C C . PRO B 1 369 ? -15.991 -69.843 -7.756 1.00 51.60 369 PRO B C 1
ATOM 5970 O O . PRO B 1 369 ? -15.984 -70.823 -8.503 1.00 54.37 369 PRO B O 1
ATOM 5974 N N . ALA B 1 370 ? -15.780 -69.933 -6.447 1.00 46.77 370 ALA B N 1
ATOM 5975 C CA . ALA B 1 370 ? -15.503 -71.219 -5.823 1.00 42.88 370 ALA B CA 1
ATOM 5976 C C . ALA B 1 370 ? -16.667 -72.189 -6.037 1.00 53.81 370 ALA B C 1
ATOM 5977 O O . ALA B 1 370 ? -16.459 -73.379 -6.306 1.00 52.98 370 ALA B O 1
ATOM 5987 N N . ILE B 1 372 ? -19.183 -71.901 -8.489 1.00 35.44 372 ILE B N 1
ATOM 5988 C CA . ILE B 1 372 ? -19.390 -72.165 -9.909 1.00 36.55 372 ILE B CA 1
ATOM 5989 C C . ILE B 1 372 ? -18.456 -73.270 -10.405 1.00 45.08 372 ILE B C 1
ATOM 5990 O O . ILE B 1 372 ? -18.909 -74.221 -11.044 1.00 48.44 372 ILE B O 1
ATOM 5995 N N . GLY B 1 373 ? -17.165 -73.160 -10.104 1.00 45.54 373 GLY B N 1
ATOM 5996 C CA . GLY B 1 373 ? -16.247 -74.192 -10.534 1.00 49.42 373 GLY B CA 1
ATOM 5997 C C . GLY B 1 373 ? -16.698 -75.542 -10.001 1.00 44.39 373 GLY B C 1
ATOM 5998 O O . GLY B 1 373 ? -16.692 -76.549 -10.726 1.00 52.35 373 GLY B O 1
ATOM 5999 N N . THR B 1 374 ? -17.090 -75.569 -8.726 1.00 41.80 374 THR B N 1
ATOM 6000 C CA . THR B 1 374 ? -17.547 -76.813 -8.118 1.00 49.67 374 THR B CA 1
ATOM 6001 C C . THR B 1 374 ? -18.802 -77.336 -8.830 1.00 52.34 374 THR B C 1
ATOM 6002 O O . THR B 1 374 ? -18.901 -78.526 -9.124 1.00 61.65 374 THR B O 1
ATOM 6006 N N . LYS B 1 375 ? -19.748 -76.442 -9.119 1.00 47.86 375 LYS B N 1
ATOM 6007 C CA . LYS B 1 375 ? -20.980 -76.826 -9.803 1.00 44.15 375 LYS B CA 1
ATOM 6008 C C . LYS B 1 375 ? -20.675 -77.377 -11.185 1.00 46.68 375 LYS B C 1
ATOM 6009 O O . LYS B 1 375 ? -21.178 -78.425 -11.567 1.00 58.72 375 LYS B O 1
ATOM 6015 N N . LEU B 1 376 ? -19.849 -76.666 -11.937 1.00 40.78 376 LEU B N 1
ATOM 6016 C CA . LEU B 1 376 ? -19.511 -77.091 -13.292 1.00 43.54 376 LEU B CA 1
ATOM 6017 C C . LEU B 1 376 ? -18.696 -78.373 -13.312 1.00 58.98 376 LEU B C 1
ATOM 6018 O O . LEU B 1 376 ? -18.799 -79.163 -14.250 1.00 61.18 376 LEU B O 1
ATOM 6023 N N . VAL B 1 377 ? -17.885 -78.587 -12.278 1.00 60.24 377 VAL B N 1
ATOM 6024 C CA . VAL B 1 377 ? -17.076 -79.788 -12.244 1.00 60.94 377 VAL B CA 1
ATOM 6025 C C . VAL B 1 377 ? -17.921 -81.011 -11.987 1.00 64.86 377 VAL B C 1
ATOM 6026 O O . VAL B 1 377 ? -17.778 -82.023 -12.678 1.00 69.39 377 VAL B O 1
ATOM 6038 N N . ASN B 1 379 ? -21.459 -81.246 -12.118 1.00 52.53 379 ASN B N 1
ATOM 6039 C CA . ASN B 1 379 ? -22.715 -81.421 -12.851 1.00 41.03 379 ASN B CA 1
ATOM 6040 C C . ASN B 1 379 ? -22.382 -81.995 -14.240 1.00 50.36 379 ASN B C 1
ATOM 6041 O O . ASN B 1 379 ? -23.279 -82.310 -15.021 1.00 64.64 379 ASN B O 1
ATOM 6046 N N . GLY B 1 380 ? -21.090 -82.142 -14.526 1.00 40.74 380 GLY B N 1
ATOM 6047 C CA . GLY B 1 380 ? -20.657 -82.722 -15.783 1.00 37.41 380 GLY B CA 1
ATOM 6048 C C . GLY B 1 380 ? -20.059 -81.785 -16.814 1.00 46.64 380 GLY B C 1
ATOM 6049 O O . GLY B 1 380 ? -19.273 -82.200 -17.673 1.00 46.44 380 GLY B O 1
ATOM 6050 N N . THR B 1 381 ? -20.428 -80.513 -16.724 1.00 47.07 381 THR B N 1
ATOM 6051 C CA . THR B 1 381 ? -19.978 -79.486 -17.657 1.00 37.08 381 THR B CA 1
ATOM 6052 C C . THR B 1 381 ? -18.471 -79.408 -17.832 1.00 50.49 381 THR B C 1
ATOM 6053 O O . THR B 1 381 ? -17.970 -79.290 -18.946 1.00 57.95 381 THR B O 1
ATOM 6057 N N . TRP B 1 382 ? -17.762 -79.468 -16.707 1.00 58.86 382 TRP B N 1
ATOM 6058 C CA . TRP B 1 382 ? -16.316 -79.356 -16.696 1.00 52.28 382 TRP B CA 1
ATOM 6059 C C . TRP B 1 382 ? -15.554 -80.585 -16.228 1.00 56.53 382 TRP B C 1
ATOM 6060 O O . TRP B 1 382 ? -14.385 -80.490 -15.849 1.00 69.95 382 TRP B O 1
ATOM 6071 N N . LYS B 1 383 ? -16.196 -81.744 -16.244 1.00 49.63 383 LYS B N 1
ATOM 6072 C CA . LYS B 1 383 ? -15.517 -82.948 -15.811 1.00 46.13 383 LYS B CA 1
ATOM 6073 C C . LYS B 1 383 ? -14.548 -83.460 -16.879 1.00 50.05 383 LYS B C 1
ATOM 6074 O O . LYS B 1 383 ? -14.956 -84.041 -17.871 1.00 51.36 383 LYS B O 1
ATOM 6080 N N . GLN B 1 384 ? -13.261 -83.203 -16.675 1.00 51.70 384 GLN B N 1
ATOM 6081 C CA . GLN B 1 384 ? -12.224 -83.676 -17.581 1.00 52.38 384 GLN B CA 1
ATOM 6082 C C . GLN B 1 384 ? -11.162 -84.258 -16.684 1.00 56.09 384 GLN B C 1
ATOM 6083 O O . GLN B 1 384 ? -10.734 -83.603 -15.725 1.00 61.18 384 GLN B O 1
ATOM 6089 N N . ALA B 1 385 ? -10.742 -85.487 -16.977 1.00 54.94 385 ALA B N 1
ATOM 6090 C CA . ALA B 1 385 ? -9.724 -86.132 -16.160 1.00 49.75 385 ALA B CA 1
ATOM 6091 C C . ALA B 1 385 ? -8.432 -85.349 -16.290 1.00 57.43 385 ALA B C 1
ATOM 6092 O O . ALA B 1 385 ? -8.021 -84.987 -17.396 1.00 66.63 385 ALA B O 1
ATOM 6094 N N . GLY B 1 386 ? -7.807 -85.084 -15.149 1.00 46.76 386 GLY B N 1
ATOM 6095 C CA . GLY B 1 386 ? -6.560 -84.349 -15.147 1.00 41.26 386 GLY B CA 1
ATOM 6096 C C . GLY B 1 386 ? -6.586 -83.183 -14.182 1.00 44.61 386 GLY B C 1
ATOM 6097 O O . GLY B 1 386 ? -7.528 -83.007 -13.409 1.00 50.62 386 GLY B O 1
ATOM 6098 N N . VAL B 1 387 ? -5.522 -82.399 -14.229 1.00 43.70 387 VAL B N 1
ATOM 6099 C CA . VAL B 1 387 ? -5.371 -81.225 -13.390 1.00 50.52 387 VAL B CA 1
ATOM 6100 C C . VAL B 1 387 ? -5.514 -80.043 -14.340 1.00 48.31 387 VAL B C 1
ATOM 6101 O O . VAL B 1 387 ? -4.860 -80.007 -15.384 1.00 47.96 387 VAL B O 1
ATOM 6105 N N . TYR B 1 388 ? -6.339 -79.065 -13.975 1.00 43.73 388 TYR B N 1
ATOM 6106 C CA . TYR B 1 388 ? -6.575 -77.922 -14.864 1.00 33.15 388 TYR B CA 1
ATOM 6107 C C . TYR B 1 388 ? -6.625 -76.545 -14.245 1.00 31.59 388 TYR B C 1
ATOM 6108 O O . TYR B 1 388 ? -7.039 -76.376 -13.100 1.00 41.19 388 TYR B O 1
ATOM 6117 N N . ASN B 1 389 ? -6.220 -75.550 -15.015 1.00 35.80 389 ASN B N 1
ATOM 6118 C CA . ASN B 1 389 ? -6.399 -74.192 -14.536 1.00 38.63 389 ASN B CA 1
ATOM 6119 C C . ASN B 1 389 ? -7.578 -73.791 -15.393 1.00 33.83 389 ASN B C 1
ATOM 6120 O O . ASN B 1 389 ? -7.780 -74.356 -16.458 1.00 41.13 389 ASN B O 1
ATOM 6125 N N . LEU B 1 390 ? -8.376 -72.850 -14.913 1.00 36.58 390 LEU B N 1
ATOM 6126 C CA . LEU B 1 390 ? -9.575 -72.451 -15.628 1.00 34.98 390 LEU B CA 1
ATOM 6127 C C . LEU B 1 390 ? -9.487 -71.990 -17.100 1.00 43.24 390 LEU B C 1
ATOM 6128 O O . LEU B 1 390 ? -10.439 -72.200 -17.863 1.00 52.84 390 LEU B O 1
ATOM 6133 N N . GLU B 1 391 ? -8.373 -71.398 -17.523 1.00 39.57 391 GLU B N 1
ATOM 6134 C CA . GLU B 1 391 ? -8.274 -70.945 -18.915 1.00 42.62 391 GLU B CA 1
ATOM 6135 C C . GLU B 1 391 ? -8.302 -72.099 -19.912 1.00 48.74 391 GLU B C 1
ATOM 6136 O O . GLU B 1 391 ? -8.502 -71.888 -21.108 1.00 62.89 391 GLU B O 1
ATOM 6142 N N . GLU B 1 392 ? -8.125 -73.316 -19.412 1.00 38.80 392 GLU B N 1
ATOM 6143 C CA . GLU B 1 392 ? -8.113 -74.507 -20.257 1.00 38.92 392 GLU B CA 1
ATOM 6144 C C . GLU B 1 392 ? -9.499 -75.070 -20.557 1.00 44.20 392 GLU B C 1
ATOM 6145 O O . GLU B 1 392 ? -9.637 -75.977 -21.381 1.00 47.88 392 GLU B O 1
ATOM 6151 N N . LEU B 1 393 ? -10.525 -74.546 -19.894 1.00 40.00 393 LEU B N 1
ATOM 6152 C CA . LEU B 1 393 ? -11.882 -75.049 -20.104 1.00 31.73 393 LEU B CA 1
ATOM 6153 C C . LEU B 1 393 ? -12.792 -74.032 -20.803 1.00 37.20 393 LEU B C 1
ATOM 6154 O O . LEU B 1 393 ? -12.486 -72.832 -20.850 1.00 51.42 393 LEU B O 1
ATOM 6159 N N . ASP B 1 394 ? -13.901 -74.514 -21.357 1.00 40.38 394 ASP B N 1
ATOM 6160 C CA . ASP B 1 394 ? -14.835 -73.623 -22.052 1.00 36.79 394 ASP B CA 1
ATOM 6161 C C . ASP B 1 394 ? -15.291 -72.572 -21.051 1.00 46.93 394 ASP B C 1
ATOM 6162 O O . ASP B 1 394 ? -15.932 -72.880 -20.043 1.00 49.73 394 ASP B O 1
ATOM 6167 N N . PRO B 1 395 ? -14.961 -71.308 -21.328 1.00 41.89 395 PRO B N 1
ATOM 6168 C CA . PRO B 1 395 ? -15.333 -70.230 -20.422 1.00 36.84 395 PRO B CA 1
ATOM 6169 C C . PRO B 1 395 ? -16.810 -69.897 -20.380 1.00 46.14 395 PRO B C 1
ATOM 6170 O O . PRO B 1 395 ? -17.328 -69.418 -19.360 1.00 44.87 395 PRO B O 1
ATOM 6174 N N . ASP B 1 396 ? -17.501 -70.182 -21.474 1.00 51.42 396 ASP B N 1
ATOM 6175 C CA . ASP B 1 396 ? -18.900 -69.825 -21.576 1.00 46.70 396 ASP B CA 1
ATOM 6176 C C . ASP B 1 396 ? -19.872 -70.212 -20.464 1.00 41.18 396 ASP B C 1
ATOM 6177 O O . ASP B 1 396 ? -20.583 -69.346 -19.938 1.00 39.52 396 ASP B O 1
ATOM 6182 N N . PRO B 1 397 ? -19.937 -71.489 -20.080 1.00 41.78 397 PRO B N 1
ATOM 6183 C CA . PRO B 1 397 ? -20.902 -71.784 -19.009 1.00 40.37 397 PRO B CA 1
ATOM 6184 C C . PRO B 1 397 ? -20.543 -71.080 -17.710 1.00 44.11 397 PRO B C 1
ATOM 6185 O O . PRO B 1 397 ? -21.413 -70.770 -16.880 1.00 39.44 397 PRO B O 1
ATOM 6189 N N . PHE B 1 398 ? -19.247 -70.809 -17.545 1.00 36.99 398 PHE B N 1
ATOM 6190 C CA . PHE B 1 398 ? -18.786 -70.154 -16.331 1.00 42.80 398 PHE B CA 1
ATOM 6191 C C . PHE B 1 398 ? -19.234 -68.695 -16.265 1.00 54.65 398 PHE B C 1
ATOM 6192 O O . PHE B 1 398 ? -19.575 -68.192 -15.195 1.00 61.21 398 PHE B O 1
ATOM 6208 N N . GLU B 1 400 ? -21.903 -67.386 -17.964 1.00 42.53 400 GLU B N 1
ATOM 6209 C CA . GLU B 1 400 ? -23.339 -67.240 -17.831 1.00 48.18 400 GLU B CA 1
ATOM 6210 C C . GLU B 1 400 ? -23.618 -67.359 -16.338 1.00 52.14 400 GLU B C 1
ATOM 6211 O O . GLU B 1 400 ? -24.375 -66.570 -15.775 1.00 54.10 400 GLU B O 1
ATOM 6217 N N . ALA B 1 401 ? -22.943 -68.317 -15.699 1.00 49.40 401 ALA B N 1
ATOM 6218 C CA . ALA B 1 401 ? -23.083 -68.541 -14.259 1.00 38.53 401 ALA B CA 1
ATOM 6219 C C . ALA B 1 401 ? -22.678 -67.316 -13.438 1.00 41.47 401 ALA B C 1
ATOM 6220 O O . ALA B 1 401 ? -23.282 -67.026 -12.402 1.00 44.57 401 ALA B O 1
ATOM 6222 N N . LEU B 1 402 ? -21.656 -66.596 -13.890 1.00 42.89 402 LEU B N 1
ATOM 6223 C CA . LEU B 1 402 ? -21.224 -65.391 -13.177 1.00 42.69 402 LEU B CA 1
ATOM 6224 C C . LEU B 1 402 ? -22.309 -64.338 -13.192 1.00 45.42 402 LEU B C 1
ATOM 6225 O O . LEU B 1 402 ? -22.465 -63.581 -12.233 1.00 50.80 402 LEU B O 1
ATOM 6230 N N . ASN B 1 403 ? -23.055 -64.288 -14.299 1.00 47.45 403 ASN B N 1
ATOM 6231 C CA . ASN B 1 403 ? -24.142 -63.329 -14.419 1.00 46.07 403 ASN B CA 1
ATOM 6232 C C . ASN B 1 403 ? -25.282 -63.785 -13.540 1.00 59.35 403 ASN B C 1
ATOM 6233 O O . ASN B 1 403 ? -25.922 -62.986 -12.868 1.00 68.12 403 ASN B O 1
ATOM 6238 N N . GLU B 1 404 ? -25.508 -65.090 -13.530 1.00 59.54 404 GLU B N 1
ATOM 6239 C CA . GLU B 1 404 ? -26.590 -65.692 -12.767 1.00 55.87 404 GLU B CA 1
ATOM 6240 C C . GLU B 1 404 ? -26.433 -65.637 -11.250 1.00 57.29 404 GLU B C 1
ATOM 6241 O O . GLU B 1 404 ? -27.386 -65.314 -10.531 1.00 61.76 404 GLU B O 1
ATOM 6247 N N . TYR B 1 405 ? -25.230 -65.934 -10.763 1.00 54.52 405 TYR B N 1
ATOM 6248 C CA . TYR B 1 405 ? -25.002 -65.993 -9.329 1.00 50.30 405 TYR B CA 1
ATOM 6249 C C . TYR B 1 405 ? -24.434 -64.790 -8.602 1.00 53.37 405 TYR B C 1
ATOM 6250 O O . TYR B 1 405 ? -23.904 -64.933 -7.505 1.00 59.54 405 TYR B O 1
ATOM 6259 N N . GLY B 1 406 ? -24.543 -63.608 -9.190 1.00 45.84 406 GLY B N 1
ATOM 6260 C CA . GLY B 1 406 ? -24.085 -62.437 -8.471 1.00 53.60 406 GLY B CA 1
ATOM 6261 C C . GLY B 1 406 ? -22.917 -61.593 -8.917 1.00 52.19 406 GLY B C 1
ATOM 6262 O O . GLY B 1 406 ? -22.737 -60.507 -8.376 1.00 55.74 406 GLY B O 1
ATOM 6263 N N . LEU B 1 407 ? -22.114 -62.052 -9.873 1.00 49.16 407 LEU B N 1
ATOM 6264 C CA . LEU B 1 407 ? -20.976 -61.255 -10.321 1.00 43.10 407 LEU B CA 1
ATOM 6265 C C . LEU B 1 407 ? -21.030 -60.922 -11.807 1.00 47.67 407 LEU B C 1
ATOM 6266 O O . LEU B 1 407 ? -20.239 -61.430 -12.600 1.00 50.23 407 LEU B O 1
ATOM 6271 N N . PRO B 1 408 ? -21.979 -60.062 -12.205 1.00 54.82 408 PRO B N 1
ATOM 6272 C CA . PRO B 1 408 ? -22.099 -59.675 -13.609 1.00 46.62 408 PRO B CA 1
ATOM 6273 C C . PRO B 1 408 ? -20.828 -58.989 -14.086 1.00 42.53 408 PRO B C 1
ATOM 6274 O O . PRO B 1 408 ? -20.200 -58.247 -13.331 1.00 48.37 408 PRO B O 1
ATOM 6278 N N . TRP B 1 409 ? -20.460 -59.245 -15.339 1.00 43.39 409 TRP B N 1
ATOM 6279 C CA . TRP B 1 409 ? -19.255 -58.687 -15.924 1.00 34.82 409 TRP B CA 1
ATOM 6280 C C . TRP B 1 409 ? -19.527 -57.682 -17.035 1.00 35.79 409 TRP B C 1
ATOM 6281 O O . TRP B 1 409 ? -20.636 -57.581 -17.520 1.00 51.61 409 TRP B O 1
ATOM 6292 N N . VAL B 1 410 ? -18.488 -56.960 -17.429 1.00 44.49 410 VAL B N 1
ATOM 6293 C CA . VAL B 1 410 ? -18.568 -55.909 -18.434 1.00 46.82 410 VAL B CA 1
ATOM 6294 C C . VAL B 1 410 ? -17.473 -56.070 -19.476 1.00 41.71 410 VAL B C 1
ATOM 6295 O O . VAL B 1 410 ? -16.340 -56.441 -19.139 1.00 39.13 410 VAL B O 1
ATOM 6299 N N . VAL B 1 411 ? -17.785 -55.803 -20.739 1.00 35.07 411 VAL B N 1
ATOM 6300 C CA . VAL B 1 411 ? -16.742 -55.877 -21.757 1.00 36.66 411 VAL B CA 1
ATOM 6301 C C . VAL B 1 411 ? -16.608 -54.532 -22.440 1.00 38.10 411 VAL B C 1
ATOM 6302 O O . VAL B 1 411 ? -17.581 -53.981 -22.937 1.00 44.17 411 VAL B O 1
ATOM 6306 N N . VAL B 1 412 ? -15.390 -54.008 -22.445 1.00 39.77 412 VAL B N 1
ATOM 6307 C CA . VAL B 1 412 ? -15.095 -52.724 -23.071 1.00 42.71 412 VAL B CA 1
ATOM 6308 C C . VAL B 1 412 ? -14.129 -52.941 -24.231 1.00 44.60 412 VAL B C 1
ATOM 6309 O O . VAL B 1 412 ? -13.051 -53.497 -24.036 1.00 45.68 412 VAL B O 1
ATOM 6313 N N . GLU B 1 413 ? -14.541 -52.533 -25.432 1.00 47.56 413 GLU B N 1
ATOM 6314 C CA . GLU B 1 413 ? -13.707 -52.644 -26.639 1.00 45.85 413 GLU B CA 1
ATOM 6315 C C . GLU B 1 413 ? -13.083 -51.255 -26.823 1.00 46.14 413 GLU B C 1
ATOM 6316 O O . GLU B 1 413 ? -13.790 -50.257 -26.856 1.00 60.67 413 GLU B O 1
ATOM 6322 N N . ASN B 1 414 ? -11.757 -51.224 -26.919 1.00 44.67 414 ASN B N 1
ATOM 6323 C CA . ASN B 1 414 ? -10.950 -50.001 -26.992 1.00 51.87 414 ASN B CA 1
ATOM 6324 C C . ASN B 1 414 ? -10.951 -49.274 -25.645 1.00 52.18 414 ASN B C 1
ATOM 6325 O O . ASN B 1 414 ? -11.265 -48.081 -25.560 1.00 42.13 414 ASN B O 1
ATOM 6330 N N . PRO B 1 415 ? -10.591 -49.985 -24.569 1.00 52.05 415 PRO B N 1
ATOM 6331 C CA . PRO B 1 415 ? -10.581 -49.336 -23.262 1.00 46.74 415 PRO B CA 1
ATOM 6332 C C . PRO B 1 415 ? -9.310 -48.528 -23.123 1.00 48.04 415 PRO B C 1
ATOM 6333 O O . PRO B 1 415 ? -8.511 -48.460 -24.054 1.00 48.92 415 PRO B O 1
ATOM 6337 N N . GLN B 1 416 ? -9.130 -47.929 -21.950 1.00 50.22 416 GLN B N 1
ATOM 6338 C CA . GLN B 1 416 ? -7.943 -47.135 -21.649 1.00 47.43 416 GLN B CA 1
ATOM 6339 C C . GLN B 1 416 ? -6.839 -48.056 -21.141 1.00 49.32 416 GLN B C 1
ATOM 6340 O O . GLN B 1 416 ? -7.098 -48.956 -20.342 1.00 55.88 416 GLN B O 1
ATOM 6354 N N . VAL B 1 418 ? -2.668 -48.698 -19.596 1.00 70.14 418 VAL B N 1
ATOM 6355 C CA . VAL B 1 418 ? -1.834 -48.273 -18.468 1.00 58.65 418 VAL B CA 1
ATOM 6356 C C . VAL B 1 418 ? -0.591 -47.736 -19.192 1.00 68.05 418 VAL B C 1
ATOM 6357 O O . VAL B 1 418 ? -0.533 -47.761 -20.426 1.00 80.74 418 VAL B O 1
ATOM 6361 N N . ASP B 1 419 ? 0.387 -47.248 -18.445 1.00 98.56 419 ASP B N 1
ATOM 6362 C CA . ASP B 1 419 ? 1.618 -46.717 -19.041 1.00 109.36 419 ASP B CA 1
ATOM 6363 C C . ASP B 1 419 ? 1.403 -45.396 -19.787 1.00 111.99 419 ASP B C 1
ATOM 6364 O O . ASP B 1 419 ? 2.244 -45.053 -20.652 1.00 111.38 419 ASP B O 1
#

CATH classification: 3.40.50.720 (+1 more: 3.30.360.10)

Solvent-accessible surface area: 34280 Å² total